Protein AF-A0A1U8MFJ3-F1 (afdb_monomer)

Radius of gyration: 38.29 Å; Cα contacts (8 Å, |Δi|>4): 747; chains: 1; bounding box: 107×109×87 Å

Structure (mmCIF, N/CA/C/O backbone):
data_AF-A0A1U8MFJ3-F1
#
_entry.id   AF-A0A1U8MFJ3-F1
#
loop_
_atom_site.group_PDB
_atom_site.id
_atom_site.type_symbol
_atom_site.label_atom_id
_atom_site.label_alt_id
_atom_site.label_comp_id
_atom_site.label_asym_id
_atom_site.label_entity_id
_atom_site.label_seq_id
_atom_site.pdbx_PDB_ins_code
_atom_site.Cartn_x
_atom_site.Cartn_y
_atom_site.Cartn_z
_atom_site.occupancy
_atom_site.B_iso_or_equiv
_atom_site.auth_seq_id
_atom_site.auth_comp_id
_atom_site.auth_asym_id
_atom_site.auth_atom_id
_atom_site.pdbx_PDB_model_num
ATOM 1 N N . MET A 1 1 ? 11.830 33.988 -7.030 1.00 30.58 1 MET A N 1
ATOM 2 C CA . MET A 1 1 ? 13.226 33.556 -7.290 1.00 30.58 1 MET A CA 1
ATOM 3 C C . MET A 1 1 ? 13.639 33.775 -8.743 1.00 30.58 1 MET A C 1
ATOM 5 O O . MET A 1 1 ? 14.681 34.376 -8.949 1.00 30.58 1 MET A O 1
ATOM 9 N N . LEU A 1 2 ? 12.826 33.392 -9.737 1.00 27.30 2 LEU A N 1
ATOM 10 C CA . LEU A 1 2 ? 13.195 33.486 -11.161 1.00 27.30 2 LEU A CA 1
ATOM 11 C C . LEU A 1 2 ? 13.391 34.914 -11.722 1.00 27.30 2 LEU A C 1
ATOM 13 O O . LEU A 1 2 ? 14.288 35.115 -12.530 1.00 27.30 2 LEU A O 1
ATOM 17 N N . GLN A 1 3 ? 12.635 35.929 -11.284 1.00 24.14 3 GLN A N 1
ATOM 18 C CA . GLN A 1 3 ? 12.740 37.271 -11.892 1.00 24.14 3 GLN A CA 1
ATOM 19 C C . GLN A 1 3 ? 13.968 38.101 -11.471 1.00 24.14 3 GLN A C 1
ATOM 21 O O . GLN A 1 3 ? 14.446 38.917 -12.254 1.00 24.14 3 GLN A O 1
ATOM 26 N N . LEU A 1 4 ? 14.518 37.882 -10.272 1.00 29.06 4 LEU A N 1
ATOM 27 C CA . LEU A 1 4 ? 15.731 38.579 -9.813 1.00 29.06 4 LEU A CA 1
ATOM 28 C C . LEU A 1 4 ? 17.011 37.911 -10.336 1.00 29.06 4 LEU A C 1
ATOM 30 O O . LEU A 1 4 ? 17.959 38.610 -10.681 1.00 29.06 4 LEU A O 1
ATOM 34 N N . GLN A 1 5 ? 17.005 36.583 -10.515 1.00 35.53 5 GLN A N 1
ATOM 35 C CA . GLN A 1 5 ? 18.119 35.876 -11.157 1.00 35.53 5 GLN A CA 1
ATOM 36 C C . GLN A 1 5 ? 18.292 36.264 -12.632 1.00 35.53 5 GLN A C 1
ATOM 38 O O . GLN A 1 5 ? 19.421 36.308 -13.107 1.00 35.53 5 GLN A O 1
ATOM 43 N N . PHE A 1 6 ? 17.220 36.628 -13.345 1.00 31.45 6 PHE A N 1
ATOM 44 C CA . PHE A 1 6 ? 17.322 37.073 -14.741 1.00 31.45 6 PHE A CA 1
ATOM 45 C C . PHE A 1 6 ? 17.961 38.463 -14.905 1.00 31.45 6 PHE A C 1
ATOM 47 O O . PHE A 1 6 ? 18.701 38.668 -15.866 1.00 31.45 6 PHE A O 1
ATOM 54 N N . LYS A 1 7 ? 17.734 39.410 -13.979 1.00 28.30 7 LYS A N 1
ATOM 55 C CA . LYS A 1 7 ? 18.350 40.754 -14.045 1.00 28.30 7 LYS A CA 1
ATOM 56 C C . LYS A 1 7 ? 19.852 40.730 -13.736 1.00 28.30 7 LYS A C 1
ATOM 58 O O . LYS A 1 7 ? 20.614 41.413 -14.414 1.00 28.30 7 LYS A O 1
ATOM 63 N N . GLU A 1 8 ? 20.272 39.903 -12.782 1.00 32.81 8 GLU A N 1
ATOM 64 C CA . GLU A 1 8 ? 21.685 39.729 -12.406 1.00 32.81 8 GLU A CA 1
ATOM 65 C C . GLU A 1 8 ? 22.465 38.907 -13.453 1.00 32.81 8 GLU A C 1
ATOM 67 O O . GLU A 1 8 ? 23.595 39.246 -13.805 1.00 32.81 8 GLU A O 1
ATOM 72 N N . LEU A 1 9 ? 21.841 37.887 -14.060 1.00 35.84 9 LEU A N 1
ATOM 73 C CA . LEU A 1 9 ? 22.446 37.114 -15.154 1.00 35.84 9 LEU A CA 1
ATOM 74 C C . LEU A 1 9 ? 22.634 37.963 -16.428 1.00 35.84 9 LEU A C 1
ATOM 76 O O . LEU A 1 9 ? 23.609 37.779 -17.156 1.00 35.84 9 LEU A O 1
ATOM 80 N N . HIS A 1 10 ? 21.758 38.946 -16.673 1.00 29.67 10 HIS A N 1
ATOM 81 C CA . HIS A 1 10 ? 21.871 39.868 -17.811 1.00 29.67 10 HIS A CA 1
ATOM 82 C C . HIS A 1 10 ? 23.117 40.776 -17.729 1.00 29.67 10 HIS A C 1
ATOM 84 O O . HIS A 1 10 ? 23.667 41.165 -18.761 1.00 29.67 10 HIS A O 1
ATOM 90 N N . LEU A 1 11 ? 23.604 41.074 -16.518 1.00 32.69 11 LEU A N 1
ATOM 91 C CA . LEU A 1 11 ? 24.848 41.822 -16.289 1.00 32.69 11 LEU A CA 1
ATOM 92 C C . LEU A 1 11 ? 26.098 40.953 -16.497 1.00 32.69 11 LEU A C 1
ATOM 94 O O . LEU A 1 11 ? 27.091 41.435 -17.041 1.00 32.69 11 LEU A O 1
ATOM 98 N N . VAL A 1 12 ? 26.033 39.664 -16.148 1.00 36.09 12 VAL A N 1
ATOM 99 C CA . VAL A 1 12 ? 27.137 38.707 -16.349 1.00 36.09 12 VAL A CA 1
ATOM 100 C C . VAL A 1 12 ? 27.315 38.352 -17.831 1.00 36.09 12 VAL A C 1
ATOM 102 O O . VAL A 1 12 ? 28.442 38.290 -18.318 1.00 36.09 12 VAL A O 1
ATOM 105 N N . VAL A 1 13 ? 26.218 38.200 -18.582 1.00 34.84 13 VAL A N 1
ATOM 106 C CA . VAL A 1 13 ? 26.261 37.871 -20.021 1.00 34.84 13 VAL A CA 1
ATOM 107 C C . VAL A 1 13 ? 26.799 39.036 -20.869 1.00 34.84 13 VAL A C 1
ATOM 109 O O . VAL A 1 13 ? 27.526 38.800 -21.833 1.00 34.84 13 VAL A O 1
ATOM 112 N N . LYS A 1 14 ? 26.545 40.300 -20.493 1.00 29.69 14 LYS A N 1
ATOM 113 C CA . LYS A 1 14 ? 27.100 41.473 -21.205 1.00 29.69 14 LYS A CA 1
ATOM 114 C C . LYS A 1 14 ? 28.625 41.616 -21.083 1.00 29.69 14 LYS A C 1
ATOM 116 O O . LYS A 1 14 ? 29.236 42.228 -21.952 1.00 29.69 14 LYS A O 1
ATOM 121 N N . GLY A 1 15 ? 29.250 41.041 -20.053 1.00 31.27 15 GLY A N 1
ATOM 122 C CA . GLY A 1 15 ? 30.702 41.117 -19.832 1.00 31.27 15 GLY A CA 1
ATOM 123 C C . GLY A 1 15 ? 31.546 40.107 -20.623 1.00 31.27 15 GLY A C 1
ATOM 124 O O . GLY A 1 15 ? 32.772 40.179 -20.577 1.00 31.27 15 GLY A O 1
ATOM 125 N N . LEU A 1 16 ? 30.915 39.167 -21.336 1.00 31.12 16 LEU A N 1
ATOM 126 C CA . LEU A 1 16 ? 31.571 38.037 -22.014 1.00 31.12 16 LEU A CA 1
ATOM 127 C C . LEU A 1 16 ? 31.746 38.222 -23.537 1.00 31.12 16 LEU A C 1
ATOM 129 O O . LEU A 1 16 ? 32.123 37.277 -24.231 1.00 31.12 16 LEU A O 1
ATOM 133 N N . TYR A 1 17 ? 31.533 39.430 -24.075 1.00 27.98 17 TYR A N 1
ATOM 134 C CA . TYR A 1 17 ? 31.815 39.726 -25.485 1.00 27.98 17 TYR A CA 1
ATOM 135 C C . TYR A 1 17 ? 33.330 39.861 -25.754 1.00 27.98 17 TYR A C 1
ATOM 137 O O . TYR A 1 17 ? 33.954 40.883 -25.488 1.00 27.98 17 TYR A O 1
ATOM 145 N N . LEU A 1 18 ? 33.892 38.762 -26.264 1.00 29.62 18 LEU A N 1
ATOM 146 C CA . LEU A 1 18 ? 35.026 38.605 -27.189 1.00 29.62 18 LEU A CA 1
ATOM 147 C C . LEU A 1 18 ? 35.851 39.852 -27.582 1.00 29.62 18 LEU A C 1
ATOM 149 O O . LEU A 1 18 ? 35.364 40.753 -28.260 1.00 29.62 18 LEU A O 1
ATOM 153 N N . LYS A 1 19 ? 37.176 39.751 -27.394 1.00 24.09 19 LYS A N 1
ATOM 154 C CA . LYS A 1 19 ? 38.160 40.211 -28.389 1.00 24.09 19 LYS A CA 1
ATOM 155 C C . LYS A 1 19 ? 39.179 39.090 -28.620 1.00 24.09 19 LYS A C 1
ATOM 157 O O . LYS A 1 19 ? 40.005 38.806 -27.758 1.00 24.09 19 LYS A O 1
ATOM 162 N N . VAL A 1 20 ? 39.051 38.402 -29.754 1.00 26.53 20 VAL A N 1
ATOM 163 C CA . VAL A 1 20 ? 40.026 37.417 -30.245 1.00 26.53 20 VAL A CA 1
ATOM 164 C C . VAL A 1 20 ? 41.092 38.184 -31.007 1.00 26.53 20 VAL A C 1
ATOM 166 O O . VAL A 1 20 ? 40.779 38.849 -31.990 1.00 26.53 20 VAL A O 1
ATOM 169 N N . GLU A 1 21 ? 42.343 38.076 -30.574 1.00 23.81 21 GLU A N 1
ATOM 170 C CA . GLU A 1 21 ? 43.490 38.565 -31.331 1.00 23.81 21 GLU A CA 1
ATOM 171 C C . GLU A 1 21 ? 44.426 37.380 -31.584 1.00 23.81 21 GLU A C 1
ATOM 173 O O . GLU A 1 21 ? 45.016 36.809 -30.667 1.00 23.81 21 GLU A O 1
ATOM 178 N N . VAL A 1 22 ? 44.477 36.940 -32.843 1.00 29.31 22 VAL A N 1
ATOM 179 C CA . VAL A 1 22 ? 45.306 35.819 -33.293 1.00 29.31 22 VAL A CA 1
ATOM 180 C C . VAL A 1 22 ? 46.722 36.334 -33.540 1.00 29.31 22 VAL A C 1
ATOM 182 O O . VAL A 1 22 ? 46.943 37.116 -34.462 1.00 29.31 22 VAL A O 1
ATOM 185 N N . ARG A 1 23 ? 47.709 35.847 -32.779 1.00 23.92 23 ARG A N 1
ATOM 186 C CA . ARG A 1 23 ? 49.127 35.918 -33.169 1.00 23.92 23 ARG A CA 1
ATOM 187 C C . ARG A 1 23 ? 49.720 34.515 -33.267 1.00 23.92 23 ARG A C 1
ATOM 189 O O . ARG A 1 23 ? 49.863 33.815 -32.270 1.00 23.92 23 ARG A O 1
ATOM 196 N N . ARG A 1 24 ? 50.089 34.129 -34.493 1.00 33.72 24 ARG A N 1
ATOM 197 C CA . ARG A 1 24 ? 51.022 33.029 -34.786 1.00 33.72 24 ARG A CA 1
ATOM 198 C C . ARG A 1 24 ? 52.398 33.381 -34.217 1.00 33.72 24 ARG A C 1
ATOM 200 O O . ARG A 1 24 ? 52.884 34.477 -34.488 1.00 33.72 24 ARG A O 1
ATOM 207 N N . GLN A 1 25 ? 53.060 32.445 -33.537 1.00 28.91 25 GLN A N 1
ATOM 208 C CA . GLN A 1 25 ? 54.509 32.514 -33.330 1.00 28.91 25 GLN A CA 1
ATOM 209 C C . GLN A 1 25 ? 55.198 31.171 -33.595 1.00 28.91 25 GLN A C 1
ATOM 211 O O . GLN A 1 25 ? 54.741 30.107 -33.184 1.00 28.91 25 GLN A O 1
ATOM 216 N N . ASN A 1 26 ? 56.293 31.292 -34.343 1.00 29.45 26 ASN A N 1
ATOM 217 C CA . ASN A 1 26 ? 57.230 30.268 -34.786 1.00 29.45 26 ASN A CA 1
ATOM 218 C C . ASN A 1 26 ? 58.084 29.720 -33.621 1.00 29.45 26 ASN A C 1
ATOM 220 O O . ASN A 1 26 ? 58.402 30.445 -32.684 1.00 29.45 26 ASN A O 1
ATOM 224 N N . LYS A 1 27 ? 58.532 28.461 -33.736 1.00 30.36 27 LYS A N 1
ATOM 225 C CA . LYS A 1 27 ? 59.713 27.896 -33.028 1.00 30.36 27 LYS A CA 1
ATOM 226 C C . LYS A 1 27 ? 60.997 28.663 -33.444 1.00 30.36 27 LYS A C 1
ATOM 228 O O . LYS A 1 27 ? 60.972 29.145 -34.581 1.00 30.36 27 LYS A O 1
ATOM 233 N N . PRO A 1 28 ? 62.125 28.724 -32.668 1.00 36.50 28 PRO A N 1
ATOM 234 C CA . PRO A 1 28 ? 62.857 27.533 -32.157 1.00 36.50 28 PRO A CA 1
ATOM 235 C C . PRO A 1 28 ? 63.850 27.656 -30.936 1.00 36.50 28 PRO A C 1
ATOM 237 O O . PRO A 1 28 ? 64.125 28.738 -30.442 1.00 36.50 28 PRO A O 1
ATOM 240 N N . LYS A 1 29 ? 64.447 26.486 -30.579 1.00 26.67 29 LYS A N 1
ATOM 241 C CA . LYS A 1 29 ? 65.818 26.138 -30.060 1.00 26.67 29 LYS A CA 1
ATOM 242 C C . LYS A 1 29 ? 66.293 26.338 -28.581 1.00 26.67 29 LYS A C 1
ATOM 244 O O . LYS A 1 29 ? 66.614 27.433 -28.157 1.00 26.67 29 LYS A O 1
ATOM 249 N N . VAL A 1 30 ? 66.440 25.183 -27.896 1.00 35.19 30 VAL A N 1
ATOM 250 C CA . VAL A 1 30 ? 67.542 24.579 -27.069 1.00 35.19 30 VAL A CA 1
ATOM 251 C C . VAL A 1 30 ? 68.614 25.446 -26.361 1.00 35.19 30 VAL A C 1
ATOM 253 O O . VAL A 1 30 ? 69.392 26.089 -27.056 1.00 35.19 30 VAL A O 1
ATOM 256 N N . GLN A 1 31 ? 68.792 25.253 -25.030 1.00 27.83 31 GLN A N 1
ATOM 257 C CA . GLN A 1 31 ? 70.083 25.004 -24.315 1.00 27.83 31 GLN A CA 1
ATOM 258 C C . GLN A 1 31 ? 69.909 24.714 -22.788 1.00 27.83 31 GLN A C 1
ATOM 260 O O . GLN A 1 31 ? 69.088 25.339 -22.127 1.00 27.83 31 GLN A O 1
ATOM 265 N N . GLN A 1 32 ? 70.691 23.765 -22.247 1.00 30.09 32 GLN A N 1
ATOM 266 C CA . GLN A 1 32 ? 71.041 23.499 -20.818 1.00 30.09 32 GLN A CA 1
ATOM 267 C C . GLN A 1 32 ? 72.566 23.774 -20.645 1.00 30.09 32 GLN A C 1
ATOM 269 O O . GLN A 1 32 ? 73.183 23.931 -21.706 1.00 30.09 32 GLN A O 1
ATOM 274 N N . PRO A 1 33 ? 73.257 23.746 -19.462 1.00 39.19 33 PRO A N 1
ATOM 275 C CA . PRO A 1 33 ? 72.946 23.422 -18.031 1.00 39.19 33 PRO A CA 1
ATOM 276 C C . PRO A 1 33 ? 73.564 24.519 -17.070 1.00 39.19 33 PRO A C 1
ATOM 278 O O . PRO A 1 33 ? 73.633 25.648 -17.555 1.00 39.19 33 PRO A O 1
ATOM 281 N N . PRO A 1 34 ? 74.090 24.335 -15.810 1.00 37.88 34 PRO A N 1
ATOM 282 C CA . PRO A 1 34 ? 74.104 23.241 -14.801 1.00 37.88 34 PRO A CA 1
ATOM 283 C C . PRO A 1 34 ? 73.802 23.659 -13.316 1.00 37.88 34 PRO A C 1
ATOM 285 O O . PRO A 1 34 ? 73.507 24.812 -13.017 1.00 37.88 34 PRO A O 1
ATOM 288 N N . SER A 1 35 ? 73.889 22.696 -12.378 1.00 35.62 35 SER A N 1
ATOM 289 C CA . SER A 1 35 ? 73.760 22.817 -10.898 1.00 35.62 35 SER A CA 1
ATOM 290 C C . SER A 1 35 ? 75.131 22.889 -10.183 1.00 35.62 35 SER A C 1
ATOM 292 O O . SER A 1 35 ? 76.112 22.407 -10.754 1.00 35.62 35 SER A O 1
ATOM 294 N N . PRO A 1 36 ? 75.230 23.469 -8.960 1.00 36.72 36 PRO A N 1
ATOM 295 C CA . PRO A 1 36 ? 75.699 22.678 -7.796 1.00 36.72 36 PRO A CA 1
ATOM 296 C C . PRO A 1 36 ? 75.091 23.062 -6.408 1.00 36.72 36 PRO A C 1
ATOM 298 O O . PRO A 1 36 ? 74.374 24.050 -6.271 1.00 36.72 36 PRO A O 1
ATOM 301 N N . ALA A 1 37 ? 75.389 22.243 -5.382 1.00 29.34 37 ALA A N 1
ATOM 302 C CA . ALA A 1 37 ? 74.911 22.229 -3.972 1.00 29.34 37 ALA A CA 1
ATOM 303 C C . ALA A 1 37 ? 75.920 22.903 -2.970 1.00 29.34 37 ALA A C 1
ATOM 305 O O . ALA A 1 37 ? 76.871 23.495 -3.475 1.00 29.34 37 ALA A O 1
ATOM 306 N N . PRO A 1 38 ? 75.935 22.713 -1.610 1.00 44.53 38 PRO A N 1
ATOM 307 C CA . PRO A 1 38 ? 74.903 22.609 -0.537 1.00 44.53 38 PRO A CA 1
ATOM 308 C C . PRO A 1 38 ? 75.202 23.393 0.817 1.00 44.53 38 PRO A C 1
ATOM 310 O O . PRO A 1 38 ? 76.335 23.783 1.066 1.00 44.53 38 PRO A O 1
ATOM 313 N N . GLN A 1 39 ? 74.203 23.456 1.744 1.00 29.55 39 GLN A N 1
ATOM 314 C CA . GLN A 1 39 ? 74.207 23.665 3.249 1.00 29.55 39 GLN A CA 1
ATOM 315 C C . GLN A 1 39 ? 74.634 25.037 3.881 1.00 29.55 39 GLN A C 1
ATOM 317 O O . GLN A 1 39 ? 75.236 25.817 3.151 1.00 29.55 39 GLN A O 1
ATOM 322 N N . PRO A 1 40 ? 74.410 25.385 5.201 1.00 37.44 40 PRO A N 1
ATOM 323 C CA . PRO A 1 40 ? 73.786 24.698 6.373 1.00 37.44 40 PRO A CA 1
ATOM 324 C C . PRO A 1 40 ? 72.795 25.539 7.269 1.00 37.44 40 PRO A C 1
ATOM 326 O O . PRO A 1 40 ? 72.537 26.714 7.033 1.00 37.44 40 PRO A O 1
ATOM 329 N N . VAL A 1 41 ? 72.254 24.910 8.335 1.00 37.31 41 VAL A N 1
ATOM 330 C CA . VAL A 1 41 ? 71.331 25.415 9.405 1.00 37.31 41 VAL A CA 1
ATOM 331 C C . VAL A 1 41 ? 72.091 26.145 10.546 1.00 37.31 41 VAL A C 1
ATOM 333 O O . VAL A 1 41 ? 73.255 25.806 10.765 1.00 37.31 41 VAL A O 1
ATOM 336 N N . PRO A 1 42 ? 71.476 27.061 11.346 1.00 37.66 42 PRO A N 1
ATOM 337 C CA . PRO A 1 42 ? 71.319 26.752 12.791 1.00 37.66 42 PRO A CA 1
ATOM 338 C C . PRO A 1 42 ? 70.110 27.378 13.563 1.00 37.66 42 PRO A C 1
ATOM 340 O O . PRO A 1 42 ? 69.725 28.518 13.347 1.00 37.66 42 PRO A O 1
ATOM 343 N N . LYS A 1 43 ? 69.627 26.588 14.545 1.00 29.56 43 LYS A N 1
ATOM 344 C CA . LYS A 1 43 ? 69.197 26.843 15.955 1.00 29.56 43 LYS A CA 1
ATOM 345 C C . LYS A 1 43 ? 68.116 27.883 16.371 1.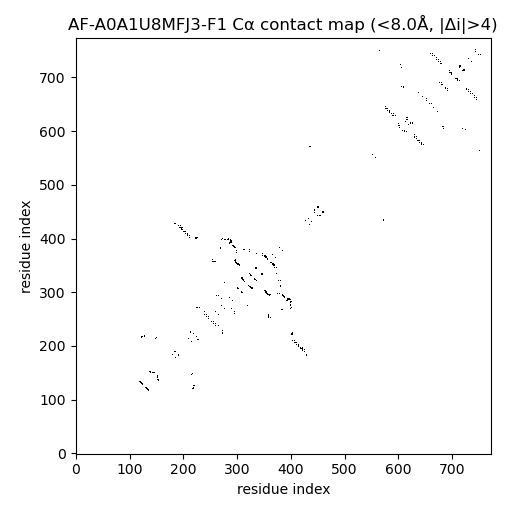00 29.56 43 LYS A C 1
ATOM 347 O O . LYS A 1 43 ? 68.168 29.063 16.063 1.00 29.56 43 LYS A O 1
ATOM 352 N N . VAL A 1 44 ? 67.222 27.381 17.240 1.00 33.97 44 VAL A N 1
ATOM 353 C CA . VAL A 1 44 ? 66.175 28.016 18.091 1.00 33.97 44 VAL A CA 1
ATOM 354 C C . VAL A 1 44 ? 66.792 28.474 19.444 1.00 33.97 44 VAL A C 1
ATOM 356 O O . VAL A 1 44 ? 67.829 27.905 19.803 1.00 33.97 44 VAL A O 1
ATOM 359 N N . PRO A 1 45 ? 66.217 29.433 20.223 1.00 40.31 45 PRO A N 1
ATOM 360 C CA . PRO A 1 45 ? 65.309 29.048 21.331 1.00 40.31 45 PRO A CA 1
ATOM 361 C C . PRO A 1 45 ? 64.178 30.045 21.745 1.00 40.31 45 PRO A C 1
ATOM 363 O O . PRO A 1 45 ? 64.357 31.254 21.759 1.00 40.31 45 PRO A O 1
ATOM 366 N N . GLN A 1 46 ? 63.055 29.439 22.171 1.00 29.03 46 GLN A N 1
ATOM 367 C CA . GLN A 1 46 ? 62.139 29.707 23.312 1.00 29.03 46 GLN A CA 1
ATOM 368 C C . GLN A 1 46 ? 61.410 31.056 23.552 1.00 29.03 46 GLN A C 1
ATOM 370 O O . GLN A 1 46 ? 62.018 32.106 23.715 1.00 29.03 46 GLN A O 1
ATOM 375 N N . GLY A 1 47 ? 60.084 30.947 23.786 1.00 27.66 47 GLY A N 1
ATOM 376 C CA . GLY A 1 47 ? 59.247 31.952 24.465 1.00 27.66 47 GLY A CA 1
ATOM 377 C C . GLY A 1 47 ? 57.732 31.635 24.511 1.00 27.66 47 GLY A C 1
ATOM 378 O O . GLY A 1 47 ? 57.021 31.982 23.582 1.00 27.66 47 GLY A O 1
ATOM 379 N N . VAL A 1 48 ? 57.304 30.950 25.583 1.00 28.64 48 VAL A N 1
ATOM 380 C CA . VAL A 1 48 ? 56.017 30.904 26.343 1.00 28.64 48 VAL A CA 1
ATOM 381 C C . VAL A 1 48 ? 54.641 31.224 25.682 1.00 28.64 48 VAL A C 1
ATOM 383 O O . VAL A 1 48 ? 54.426 32.254 25.058 1.00 28.64 48 VAL A O 1
ATOM 386 N N . GLU A 1 49 ? 53.692 30.316 25.958 1.00 34.16 49 GLU A N 1
ATOM 387 C CA . GLU A 1 49 ? 52.256 30.168 25.606 1.00 34.16 49 GLU A CA 1
ATOM 388 C C . GLU A 1 49 ? 51.281 31.316 26.015 1.00 34.16 49 GLU A C 1
ATOM 390 O O . GLU A 1 49 ? 51.604 32.080 26.926 1.00 34.16 49 GLU A O 1
ATOM 395 N N . PRO A 1 50 ? 50.067 31.445 25.399 1.00 29.11 50 PRO A N 1
ATOM 396 C CA . PRO A 1 50 ? 48.913 30.625 25.819 1.00 29.11 50 PRO A CA 1
ATOM 397 C C . PRO A 1 50 ? 47.939 30.136 24.719 1.00 29.11 50 PRO A C 1
ATOM 399 O O . PRO A 1 50 ? 47.766 30.712 23.645 1.00 29.11 50 PRO A O 1
ATOM 402 N N . ILE A 1 51 ? 47.250 29.053 25.078 1.00 35.38 51 ILE A N 1
ATOM 403 C CA . ILE A 1 51 ? 46.282 28.241 24.332 1.00 35.38 51 ILE A CA 1
ATOM 404 C C . ILE A 1 51 ? 45.077 29.052 23.804 1.00 35.38 51 ILE A C 1
ATOM 406 O O . ILE A 1 51 ? 44.323 29.649 24.574 1.00 35.38 51 ILE A O 1
ATOM 410 N N . ARG A 1 52 ? 44.812 28.966 22.489 1.00 30.09 52 ARG A N 1
ATOM 411 C CA . ARG A 1 52 ? 43.486 29.195 21.881 1.00 30.09 52 ARG A CA 1
ATOM 412 C C . ARG A 1 52 ? 43.190 28.168 20.785 1.00 30.09 52 ARG A C 1
ATOM 414 O O . ARG A 1 52 ? 44.031 27.837 19.957 1.00 30.09 52 ARG A O 1
ATOM 421 N N . THR A 1 53 ? 41.954 27.692 20.813 1.00 41.41 53 THR A N 1
ATOM 422 C CA . THR A 1 53 ? 41.315 26.720 19.924 1.00 41.41 53 THR A CA 1
ATOM 423 C C . THR A 1 53 ? 41.372 27.139 18.446 1.00 41.41 53 THR A C 1
ATOM 425 O O . THR A 1 53 ? 40.932 28.226 18.077 1.00 41.41 53 THR A O 1
ATOM 428 N N . GLY A 1 54 ? 41.890 26.262 17.576 1.00 31.33 54 GLY A N 1
ATOM 429 C CA . GLY A 1 54 ? 42.037 26.518 16.140 1.00 31.33 54 GLY A CA 1
ATOM 430 C C . GLY A 1 54 ? 41.843 25.262 15.284 1.00 31.33 54 GLY A C 1
ATOM 431 O O . GLY A 1 54 ? 42.367 24.196 15.595 1.00 31.33 54 GLY A O 1
ATOM 432 N N . LYS A 1 55 ? 41.064 25.415 14.206 1.00 33.44 55 LYS A N 1
ATOM 433 C CA . LYS A 1 55 ? 40.786 24.433 13.139 1.00 33.44 55 LYS A CA 1
ATOM 434 C C . LYS A 1 55 ? 42.082 23.841 12.544 1.00 33.44 55 LYS A C 1
ATOM 436 O O . LYS A 1 55 ? 43.072 24.568 12.459 1.00 33.44 55 LYS A O 1
ATOM 441 N N . PRO A 1 56 ? 42.091 22.585 12.054 1.00 36.12 56 PRO A N 1
ATOM 442 C CA . PRO A 1 56 ? 43.271 22.031 11.394 1.00 36.12 56 PRO A CA 1
ATOM 443 C C . PRO A 1 56 ? 43.556 22.772 10.076 1.00 36.12 56 PRO A C 1
ATOM 445 O O . PRO A 1 56 ? 42.638 23.047 9.301 1.00 36.12 56 PRO A O 1
ATOM 448 N N . SER A 1 57 ? 44.826 23.114 9.827 1.00 41.53 57 SER A N 1
ATOM 449 C CA . SER A 1 57 ? 45.251 23.745 8.573 1.00 41.53 57 SER A CA 1
ATOM 450 C C . SER A 1 57 ? 45.222 22.742 7.413 1.00 41.53 57 SER A C 1
ATOM 452 O O . SER A 1 57 ? 45.481 21.549 7.587 1.00 41.53 57 SER A O 1
ATOM 454 N N . ILE A 1 58 ? 44.922 23.248 6.214 1.00 41.88 58 ILE A N 1
ATOM 455 C CA . ILE A 1 58 ? 44.854 22.496 4.948 1.00 41.88 58 ILE A CA 1
ATOM 456 C C . ILE A 1 58 ? 46.142 21.700 4.675 1.00 41.88 58 ILE A C 1
ATOM 458 O O . ILE A 1 58 ? 46.084 20.616 4.100 1.00 41.88 58 ILE A O 1
ATOM 462 N N . ASP A 1 59 ? 47.290 22.172 5.163 1.00 37.53 59 ASP A N 1
ATOM 463 C CA . ASP A 1 59 ? 48.575 21.491 4.989 1.00 37.53 59 ASP A CA 1
ATOM 464 C C . ASP A 1 59 ? 48.678 20.186 5.784 1.00 37.53 59 ASP A C 1
ATOM 466 O O . ASP A 1 59 ? 49.327 19.242 5.335 1.00 37.53 59 ASP A O 1
ATOM 470 N N . LYS A 1 60 ? 47.981 20.078 6.924 1.00 42.09 60 LYS A N 1
ATOM 471 C CA . LYS A 1 60 ? 47.930 18.843 7.721 1.00 42.09 60 LYS A CA 1
ATOM 472 C C . LYS A 1 60 ? 47.080 17.768 7.038 1.00 42.09 60 LYS A C 1
ATOM 474 O O . LYS A 1 60 ? 47.454 16.603 7.054 1.00 42.09 60 LYS A O 1
ATOM 479 N N . ILE A 1 61 ? 45.992 18.179 6.380 1.00 42.12 61 ILE A N 1
ATOM 480 C CA . ILE A 1 61 ? 45.099 17.305 5.598 1.00 42.12 61 ILE A CA 1
ATOM 481 C C . ILE A 1 61 ? 45.795 16.838 4.314 1.00 42.12 61 ILE A C 1
ATOM 483 O O . ILE A 1 61 ? 45.708 15.671 3.944 1.00 42.12 61 ILE A O 1
ATOM 487 N N . ARG A 1 62 ? 46.546 17.732 3.660 1.00 37.34 62 ARG A N 1
ATOM 488 C CA . ARG A 1 62 ? 47.327 17.406 2.461 1.00 37.34 62 ARG A CA 1
ATOM 489 C C . ARG A 1 62 ? 48.432 16.393 2.758 1.00 37.34 62 ARG A C 1
ATOM 491 O O . ARG A 1 62 ? 48.652 15.501 1.951 1.00 37.34 62 ARG A O 1
ATOM 498 N N . LYS A 1 63 ? 49.098 16.511 3.910 1.00 40.38 63 LYS A N 1
ATOM 499 C CA . LYS A 1 63 ? 50.148 15.575 4.333 1.00 40.38 63 LYS A CA 1
ATOM 500 C C . LYS A 1 63 ? 49.581 14.193 4.688 1.00 40.38 63 LYS A C 1
ATOM 502 O O . LYS A 1 63 ? 50.140 13.199 4.246 1.00 40.38 63 LYS A O 1
ATOM 507 N N . TYR A 1 64 ? 48.423 14.157 5.357 1.00 40.69 64 TYR A N 1
ATOM 508 C CA . TYR A 1 64 ? 47.698 12.920 5.679 1.00 40.69 64 TYR A CA 1
ATOM 509 C C . TYR A 1 64 ? 47.246 12.168 4.419 1.00 40.69 64 TYR A C 1
ATOM 511 O O . TYR A 1 64 ? 47.521 10.984 4.278 1.00 40.69 64 TYR A O 1
ATOM 519 N N . MET A 1 65 ? 46.654 12.870 3.442 1.00 36.66 65 MET A N 1
ATOM 520 C CA . MET A 1 65 ? 46.249 12.238 2.179 1.00 36.66 65 MET A CA 1
ATOM 521 C C . MET A 1 65 ? 47.437 11.731 1.350 1.00 36.66 65 MET A C 1
ATOM 523 O O . MET A 1 65 ? 47.276 10.790 0.587 1.00 36.66 65 MET A O 1
ATOM 527 N N . VAL A 1 66 ? 48.624 12.335 1.478 1.00 40.84 66 VAL A N 1
ATOM 528 C CA . VAL A 1 66 ? 49.834 11.896 0.759 1.00 40.84 66 VAL A CA 1
ATOM 529 C C . VAL A 1 66 ? 50.460 10.655 1.401 1.00 40.84 66 VAL A C 1
ATOM 531 O O . VAL A 1 66 ? 50.930 9.780 0.677 1.00 40.84 66 VAL A O 1
ATOM 534 N N . GLU A 1 67 ? 50.455 10.554 2.731 1.00 42.53 67 GLU A N 1
ATOM 535 C CA . GLU A 1 67 ? 50.936 9.363 3.449 1.00 42.53 67 GLU A CA 1
ATOM 536 C C . GLU A 1 67 ? 50.000 8.163 3.244 1.00 42.53 67 GLU A C 1
ATOM 538 O O . GLU A 1 67 ? 50.477 7.054 3.014 1.00 42.53 67 GLU A O 1
ATOM 543 N N . GLU A 1 68 ? 48.689 8.400 3.198 1.00 40.31 68 GLU A N 1
ATOM 544 C CA . GLU A 1 68 ? 47.667 7.361 3.006 1.00 40.31 68 GLU A CA 1
ATOM 545 C C . GLU A 1 68 ? 47.559 6.893 1.541 1.00 40.31 68 GLU A C 1
ATOM 547 O O . GLU A 1 68 ? 47.277 5.730 1.259 1.00 40.31 68 GLU A O 1
ATOM 552 N N . PHE A 1 69 ? 47.881 7.761 0.574 1.00 34.59 69 PHE A N 1
ATOM 553 C CA . PHE A 1 69 ? 47.974 7.365 -0.837 1.00 34.59 69 PHE A CA 1
ATOM 554 C C . PHE A 1 69 ? 49.273 6.598 -1.143 1.00 34.59 69 PHE A C 1
ATOM 556 O O . PHE A 1 69 ? 49.264 5.691 -1.972 1.00 34.59 69 PHE A O 1
ATOM 563 N N . ARG A 1 70 ? 50.377 6.901 -0.437 1.00 37.59 70 ARG A N 1
ATOM 564 C CA . ARG A 1 70 ? 51.640 6.142 -0.529 1.00 37.59 70 ARG A CA 1
ATOM 565 C C . ARG A 1 70 ? 51.541 4.735 0.051 1.00 37.59 70 ARG A C 1
ATOM 567 O O . ARG A 1 70 ? 52.191 3.847 -0.474 1.00 37.59 70 ARG A O 1
ATOM 574 N N . SER A 1 71 ? 50.735 4.518 1.090 1.00 40.81 71 SER A N 1
ATOM 575 C CA . SER A 1 71 ? 50.569 3.189 1.698 1.00 40.81 71 SER A CA 1
ATOM 576 C C . SER A 1 71 ? 49.684 2.236 0.889 1.00 40.81 71 SER A C 1
ATOM 578 O O . SER A 1 71 ? 49.515 1.088 1.285 1.00 40.81 71 SER A O 1
ATOM 580 N N . THR A 1 72 ? 49.078 2.709 -0.205 1.00 39.88 72 THR A N 1
ATOM 581 C CA . THR A 1 72 ? 48.101 1.942 -0.998 1.00 39.88 72 THR A CA 1
ATOM 582 C C . THR A 1 72 ? 48.671 1.461 -2.341 1.00 39.88 72 THR A C 1
ATOM 584 O O . THR A 1 72 ? 48.039 0.661 -3.026 1.00 39.88 72 THR A O 1
ATOM 587 N N . VAL A 1 73 ? 49.860 1.928 -2.734 1.00 41.19 73 VAL A N 1
ATOM 588 C CA . VAL A 1 73 ? 50.495 1.611 -4.022 1.00 41.19 73 VAL A CA 1
ATOM 589 C C . VAL A 1 73 ? 51.917 1.140 -3.742 1.00 41.19 73 VAL A C 1
ATOM 591 O O . VAL A 1 73 ? 52.828 1.955 -3.639 1.00 41.19 73 VAL A O 1
ATOM 594 N N . ASP A 1 74 ? 52.081 -0.169 -3.566 1.00 44.28 74 ASP A N 1
ATOM 595 C CA . ASP A 1 74 ? 53.360 -0.783 -3.183 1.00 44.28 74 ASP A CA 1
ATOM 596 C C . ASP A 1 74 ? 54.194 -1.279 -4.375 1.00 44.28 74 ASP A C 1
ATOM 598 O O . ASP A 1 74 ? 55.224 -1.905 -4.176 1.00 44.28 74 ASP A O 1
ATOM 602 N N . ASP A 1 75 ? 53.821 -0.958 -5.616 1.00 43.75 75 ASP A N 1
ATOM 603 C CA . ASP A 1 75 ? 54.621 -1.310 -6.789 1.00 43.75 75 ASP A CA 1
ATOM 604 C C . ASP A 1 75 ? 54.643 -0.150 -7.801 1.00 43.75 75 ASP A C 1
ATOM 606 O O . ASP A 1 75 ? 53.611 0.259 -8.331 1.00 43.75 75 ASP A O 1
ATOM 610 N N . ASP A 1 76 ? 55.854 0.339 -8.077 1.00 43.09 76 ASP A N 1
ATOM 611 C CA . ASP A 1 76 ? 56.257 1.271 -9.145 1.00 43.09 76 ASP A CA 1
ATOM 612 C C . ASP A 1 76 ? 56.182 2.806 -8.875 1.00 43.09 76 ASP A C 1
ATOM 614 O O . ASP A 1 76 ? 55.196 3.487 -9.189 1.00 43.09 76 ASP A O 1
ATOM 618 N N . PRO A 1 77 ? 57.276 3.403 -8.349 1.00 43.28 77 PRO A N 1
ATOM 619 C CA . PRO A 1 77 ? 57.411 4.846 -8.124 1.00 43.28 77 PRO A CA 1
ATOM 620 C C . PRO A 1 77 ? 57.384 5.714 -9.397 1.00 43.28 77 PRO A C 1
ATOM 622 O O . PRO A 1 77 ? 57.048 6.898 -9.303 1.00 43.28 77 PRO A O 1
ATOM 625 N N . GLU A 1 78 ? 57.714 5.173 -10.578 1.00 43.53 78 GLU A N 1
ATOM 626 C CA . GLU A 1 78 ? 57.753 5.956 -11.828 1.00 43.53 78 GLU A CA 1
ATOM 627 C C . GLU A 1 78 ? 56.343 6.247 -12.371 1.00 43.53 78 GLU A C 1
ATOM 629 O O . GLU A 1 78 ? 56.089 7.310 -12.951 1.00 43.53 78 GLU A O 1
ATOM 634 N N . TRP A 1 79 ? 55.383 5.355 -12.112 1.00 40.31 79 TRP A N 1
ATOM 635 C CA . TRP A 1 79 ? 53.993 5.505 -12.552 1.00 40.31 79 TRP A CA 1
ATOM 636 C C . TRP A 1 79 ? 53.234 6.619 -11.813 1.00 40.31 79 TRP A C 1
ATOM 638 O O . TRP A 1 79 ? 52.390 7.305 -12.404 1.00 40.31 79 TRP A O 1
ATOM 648 N N . ALA A 1 80 ? 53.557 6.845 -10.536 1.00 40.03 80 ALA A N 1
ATOM 649 C CA . ALA A 1 80 ? 52.960 7.907 -9.726 1.00 40.03 80 ALA A CA 1
ATOM 650 C C . ALA A 1 80 ? 53.461 9.306 -10.136 1.00 40.03 80 ALA A C 1
ATOM 652 O O . ALA A 1 80 ? 52.665 10.249 -10.213 1.00 40.03 80 ALA A O 1
ATOM 653 N N . GLU A 1 81 ? 54.752 9.449 -10.466 1.00 40.78 81 GLU A N 1
ATOM 654 C CA . GLU A 1 81 ? 55.299 10.716 -10.973 1.00 40.78 81 GLU A CA 1
ATOM 655 C C . GLU A 1 81 ? 54.795 11.050 -12.384 1.00 40.78 81 GLU A C 1
ATOM 657 O O . GLU A 1 81 ? 54.494 12.214 -12.665 1.00 40.78 81 GLU A O 1
ATOM 662 N N . PHE A 1 82 ? 54.597 10.049 -13.250 1.00 41.34 82 PHE A N 1
ATOM 663 C CA . PHE A 1 82 ? 54.046 10.254 -14.593 1.00 41.34 82 PHE A CA 1
ATOM 664 C C . PHE A 1 82 ? 52.620 10.840 -14.573 1.00 41.34 82 PHE A C 1
ATOM 666 O O . PHE A 1 82 ? 52.299 11.726 -15.374 1.00 41.34 82 PHE A O 1
ATOM 673 N N . TRP A 1 83 ? 51.768 10.401 -13.638 1.00 36.31 83 TRP A N 1
ATOM 674 C CA . TRP A 1 83 ? 50.405 10.928 -13.478 1.00 36.31 83 TRP A CA 1
ATOM 675 C C . TRP A 1 83 ? 50.365 12.298 -12.785 1.00 36.31 83 TRP A C 1
ATOM 677 O O . TRP A 1 83 ? 49.596 13.175 -13.194 1.00 36.31 83 TRP A O 1
ATOM 687 N N . LEU A 1 84 ? 51.221 12.527 -11.783 1.00 40.12 84 LEU A N 1
ATOM 688 C CA . LEU A 1 84 ? 51.342 13.831 -11.119 1.00 40.12 84 LEU A CA 1
ATOM 689 C C . LEU A 1 84 ? 51.924 14.908 -12.051 1.00 40.12 84 LEU A C 1
ATOM 691 O O . LEU A 1 84 ? 51.504 16.064 -11.976 1.00 40.12 84 LEU A O 1
ATOM 695 N N . GLY A 1 85 ? 52.828 14.534 -12.963 1.00 33.88 85 GLY A N 1
ATOM 696 C CA . GLY A 1 85 ? 53.422 15.433 -13.956 1.00 33.88 85 GLY A CA 1
ATOM 697 C C . GLY A 1 85 ? 52.509 15.777 -15.141 1.00 33.88 85 GLY A C 1
ATOM 698 O O . GLY A 1 85 ? 52.608 16.879 -15.678 1.00 33.88 85 GLY A O 1
ATOM 699 N N . ASN A 1 86 ? 51.591 14.877 -15.526 1.00 37.66 86 ASN A N 1
ATOM 700 C CA . ASN A 1 86 ? 50.740 15.034 -16.719 1.00 37.66 86 ASN A CA 1
ATOM 701 C C . ASN A 1 86 ? 49.260 15.341 -16.431 1.00 37.66 86 ASN A C 1
ATOM 703 O O . ASN A 1 86 ? 48.448 15.411 -17.359 1.00 37.66 86 ASN A O 1
ATOM 707 N N . THR A 1 87 ? 48.886 15.592 -15.175 1.00 33.06 87 THR A N 1
ATOM 708 C CA . THR A 1 87 ? 47.557 16.136 -14.875 1.00 33.06 87 THR A CA 1
ATOM 709 C C . THR A 1 87 ? 47.514 17.605 -15.296 1.00 33.06 87 THR A C 1
ATOM 711 O O . THR A 1 87 ? 48.271 18.434 -14.797 1.00 33.06 87 THR A O 1
ATOM 714 N N . ILE A 1 88 ? 46.616 17.914 -16.236 1.00 34.31 88 ILE A N 1
ATOM 715 C CA . ILE A 1 88 ? 46.277 19.256 -16.726 1.00 34.31 88 ILE A CA 1
ATOM 716 C C . ILE A 1 88 ? 46.337 20.270 -15.574 1.00 34.31 88 ILE A C 1
ATOM 718 O O . ILE A 1 88 ? 45.486 20.268 -14.683 1.00 34.31 88 ILE A O 1
ATOM 722 N N . GLN A 1 89 ? 47.332 21.160 -15.600 1.00 26.61 89 GLN A N 1
ATOM 723 C CA . GLN A 1 89 ? 47.365 22.324 -14.723 1.00 26.61 89 GLN A CA 1
ATOM 724 C C . GLN A 1 89 ? 46.207 23.247 -15.114 1.00 26.61 89 GLN A C 1
ATOM 726 O O . GLN A 1 89 ? 46.329 24.082 -16.011 1.00 26.61 89 GLN A O 1
ATOM 731 N N . PHE A 1 90 ? 45.065 23.113 -14.441 1.00 33.00 90 PHE A N 1
ATOM 732 C CA . PHE A 1 90 ? 44.029 24.138 -14.468 1.00 33.00 90 PHE A CA 1
ATOM 733 C C . PHE A 1 90 ? 44.548 25.363 -13.711 1.00 33.00 90 PHE A C 1
ATOM 735 O O . PHE A 1 90 ? 44.296 25.536 -12.519 1.00 33.00 90 PHE A O 1
ATOM 742 N N . LYS A 1 91 ? 45.278 26.241 -14.405 1.00 31.06 91 LYS A N 1
ATOM 743 C CA . LYS A 1 91 ? 45.434 27.618 -13.940 1.00 31.06 91 LYS A CA 1
ATOM 744 C C . LYS A 1 91 ? 44.088 28.310 -14.110 1.00 31.06 91 LYS A C 1
ATOM 746 O O . LYS A 1 91 ? 43.716 28.711 -15.212 1.00 31.06 91 LYS A O 1
ATOM 751 N N . TRP A 1 92 ? 43.352 28.435 -13.009 1.00 34.69 92 TRP A N 1
ATOM 752 C CA . TRP A 1 92 ? 42.284 29.421 -12.906 1.00 34.69 92 TRP A CA 1
ATOM 753 C C . TRP A 1 92 ? 42.874 30.776 -13.301 1.00 34.69 92 TRP A C 1
ATOM 755 O O . TRP A 1 92 ? 43.931 31.154 -12.801 1.00 34.69 92 TRP A O 1
ATOM 765 N N . SER A 1 93 ? 42.237 31.502 -14.223 1.00 45.34 93 SER A N 1
ATOM 766 C CA . SER A 1 93 ? 42.628 32.898 -14.412 1.00 45.34 93 SER A CA 1
ATOM 767 C C . SER A 1 93 ? 42.316 33.651 -13.119 1.00 45.34 93 SER A C 1
ATOM 769 O O . SER A 1 93 ? 41.309 33.359 -12.467 1.00 45.34 93 SER A O 1
ATOM 771 N N . ASP A 1 94 ? 43.131 34.642 -12.759 1.00 44.19 94 ASP A N 1
ATOM 772 C CA . ASP A 1 94 ? 42.919 35.433 -11.536 1.00 44.19 94 ASP A CA 1
ATOM 773 C C . ASP A 1 94 ? 41.510 36.057 -11.488 1.00 44.19 94 ASP A C 1
ATOM 775 O O . ASP A 1 94 ? 40.925 36.243 -10.422 1.00 44.19 94 ASP A O 1
ATOM 779 N N . LYS A 1 95 ? 40.903 36.295 -12.661 1.00 45.84 95 LYS A N 1
ATOM 780 C CA . LYS A 1 95 ? 39.510 36.748 -12.807 1.00 45.84 95 LYS A CA 1
ATOM 781 C C . LYS A 1 95 ? 38.478 35.681 -12.431 1.00 45.84 95 LYS A C 1
ATOM 783 O O . LYS A 1 95 ? 37.435 36.008 -11.864 1.00 45.84 95 LYS A O 1
ATOM 788 N N . CYS A 1 96 ? 38.746 34.419 -12.752 1.00 42.03 96 CYS A N 1
ATOM 789 C CA . CYS A 1 96 ? 37.871 33.296 -12.429 1.00 42.03 96 CYS A CA 1
ATOM 790 C C . CYS A 1 96 ? 37.939 32.981 -10.923 1.00 42.03 96 CYS A C 1
ATOM 792 O O . CYS A 1 96 ? 36.904 32.795 -10.285 1.00 42.03 96 CYS A O 1
ATOM 794 N N . GLN A 1 97 ? 39.138 33.071 -10.336 1.00 47.19 97 GLN A N 1
ATOM 795 C CA . GLN A 1 97 ? 39.343 32.960 -8.890 1.00 47.19 97 GLN A CA 1
ATOM 796 C C . GLN A 1 97 ? 38.660 34.112 -8.129 1.00 47.19 97 GLN A C 1
ATOM 798 O O . GLN A 1 97 ? 37.890 33.862 -7.206 1.00 47.19 97 GLN A O 1
ATOM 803 N N . GLN A 1 98 ? 38.809 35.364 -8.585 1.00 50.50 98 GLN A N 1
ATOM 804 C CA . GLN A 1 98 ? 38.086 36.508 -8.008 1.00 50.50 98 GLN A CA 1
ATOM 805 C C . GLN A 1 98 ? 36.562 36.380 -8.110 1.00 50.50 98 GLN A C 1
ATOM 807 O O . GLN A 1 98 ? 35.848 36.812 -7.206 1.00 50.50 98 GLN A O 1
ATOM 812 N N . SER A 1 99 ? 36.044 35.814 -9.203 1.00 48.62 99 SER A N 1
ATOM 813 C CA . SER A 1 99 ? 34.601 35.601 -9.373 1.00 48.62 99 SER A CA 1
ATOM 814 C C . SER A 1 99 ? 34.084 34.533 -8.410 1.00 48.62 99 SER A C 1
ATOM 816 O O . SER A 1 99 ? 33.029 34.711 -7.803 1.00 48.62 99 SER A O 1
ATOM 818 N N . PHE A 1 100 ? 34.862 33.468 -8.207 1.00 43.91 100 PHE A N 1
ATOM 819 C CA . PHE A 1 100 ? 34.567 32.425 -7.230 1.00 43.91 100 PHE A CA 1
ATOM 820 C C . PHE A 1 100 ? 34.631 32.953 -5.788 1.00 43.91 100 PHE A C 1
ATOM 822 O O . PHE A 1 100 ? 33.728 32.688 -4.996 1.00 43.91 100 PHE A O 1
ATOM 829 N N . ASP A 1 101 ? 35.621 33.784 -5.458 1.00 50.00 101 ASP A N 1
ATOM 830 C CA . ASP A 1 101 ? 35.751 34.397 -4.132 1.00 50.00 101 ASP A CA 1
ATOM 831 C C . ASP A 1 101 ? 34.647 35.434 -3.857 1.00 50.00 101 ASP A C 1
ATOM 833 O O . ASP A 1 101 ? 34.139 35.517 -2.737 1.00 50.00 101 ASP A O 1
ATOM 837 N N . ARG A 1 102 ? 34.186 36.166 -4.883 1.00 49.31 102 ARG A N 1
ATOM 838 C CA . ARG A 1 102 ? 32.995 37.033 -4.791 1.00 49.31 102 ARG A CA 1
ATOM 839 C C . ARG A 1 102 ? 31.710 36.231 -4.607 1.00 49.31 102 ARG A C 1
ATOM 841 O O . ARG A 1 102 ? 30.884 36.618 -3.785 1.00 49.31 102 ARG A O 1
ATOM 848 N N . LEU A 1 103 ? 31.548 35.110 -5.312 1.00 44.62 103 LEU A N 1
ATOM 849 C CA . LEU A 1 103 ? 30.409 34.203 -5.138 1.00 44.62 103 LEU A CA 1
ATOM 850 C C . LEU A 1 103 ? 30.404 33.597 -3.727 1.00 44.62 103 LEU A C 1
ATOM 852 O O . LEU A 1 103 ? 29.372 33.577 -3.063 1.00 44.62 103 LEU A O 1
ATOM 856 N N . LYS A 1 104 ? 31.573 33.185 -3.229 1.00 44.06 104 LYS A N 1
ATOM 857 C CA . LYS A 1 104 ? 31.769 32.697 -1.860 1.00 44.06 104 LYS A CA 1
ATOM 858 C C . LYS A 1 104 ? 31.431 33.774 -0.828 1.00 44.06 104 LYS A C 1
ATOM 860 O O . LYS A 1 104 ? 30.749 33.468 0.147 1.00 44.06 104 LYS A O 1
ATOM 865 N N . ALA A 1 105 ? 31.838 35.025 -1.057 1.00 46.66 105 ALA A N 1
ATOM 866 C CA . ALA A 1 105 ? 31.495 36.168 -0.210 1.00 46.66 105 ALA A CA 1
ATOM 867 C C . ALA A 1 105 ? 29.994 36.520 -0.251 1.00 46.66 105 ALA A C 1
ATOM 869 O O . ALA A 1 105 ? 29.436 36.891 0.777 1.00 46.66 105 ALA A O 1
ATOM 870 N N . LEU A 1 106 ? 29.327 36.363 -1.400 1.00 46.59 106 LEU A N 1
ATOM 871 C CA . LEU A 1 106 ? 27.877 36.554 -1.556 1.00 46.59 106 LEU A CA 1
ATOM 872 C C . LEU A 1 106 ? 27.069 35.446 -0.866 1.00 46.59 106 LEU A C 1
ATOM 874 O O . LEU A 1 106 ? 26.092 35.738 -0.184 1.00 46.59 106 LEU A O 1
ATOM 878 N N . LEU A 1 107 ? 27.506 34.188 -0.979 1.00 42.62 107 LEU A N 1
ATOM 879 C CA . LEU A 1 107 ? 26.866 33.034 -0.336 1.00 42.62 107 LEU A CA 1
ATOM 880 C C . LEU A 1 107 ? 27.061 33.022 1.189 1.00 42.62 107 LEU A C 1
ATOM 882 O O . LEU A 1 107 ? 26.193 32.538 1.908 1.00 42.62 107 LEU A O 1
ATOM 886 N N . THR A 1 108 ? 28.164 33.584 1.696 1.00 47.12 108 THR A N 1
ATOM 887 C CA . THR A 1 108 ? 28.423 33.711 3.146 1.00 47.12 108 THR A CA 1
ATOM 888 C C . THR A 1 108 ? 27.863 34.991 3.773 1.00 47.12 108 THR A C 1
ATOM 890 O O . THR A 1 108 ? 27.750 35.055 4.994 1.00 47.12 108 THR A O 1
ATOM 893 N N . LYS A 1 109 ? 27.478 35.996 2.970 1.00 39.78 109 LYS A N 1
ATOM 894 C CA . LYS A 1 109 ? 26.859 37.256 3.430 1.00 39.78 109 LYS A CA 1
ATOM 895 C C . LYS A 1 109 ? 25.396 37.427 3.008 1.00 39.78 109 LYS A C 1
ATOM 897 O O . LYS A 1 109 ? 24.884 38.543 3.084 1.00 39.78 109 LYS A O 1
ATOM 902 N N . ALA A 1 110 ? 24.697 36.371 2.589 1.00 37.72 110 ALA A N 1
ATOM 903 C CA . ALA A 1 110 ? 23.243 36.448 2.478 1.00 37.72 110 ALA A CA 1
ATOM 904 C C . ALA A 1 110 ? 22.679 36.741 3.884 1.00 37.72 110 ALA A C 1
ATOM 906 O O . ALA A 1 110 ? 22.949 35.974 4.814 1.00 37.72 110 ALA A O 1
ATOM 907 N N . PRO A 1 111 ? 21.976 37.865 4.101 1.00 41.66 111 PRO A N 1
ATOM 908 C CA . PRO A 1 111 ? 21.553 38.244 5.436 1.00 41.66 111 PRO A CA 1
ATOM 909 C C . PRO A 1 111 ? 20.534 37.216 5.929 1.00 41.66 111 PRO A C 1
ATOM 911 O O . PRO A 1 111 ? 19.438 37.103 5.386 1.00 41.66 111 PRO A O 1
ATOM 914 N N . VAL A 1 112 ? 20.883 36.498 6.998 1.00 45.28 112 VAL A N 1
ATOM 915 C CA . VAL A 1 112 ? 20.011 35.566 7.740 1.00 45.28 112 VAL A CA 1
ATOM 916 C C . VAL A 1 112 ? 18.620 36.180 8.016 1.00 45.28 112 VAL A C 1
ATOM 918 O O . VAL A 1 112 ? 17.612 35.479 7.980 1.00 45.28 112 VAL A O 1
ATOM 921 N N . LYS A 1 113 ? 18.542 37.515 8.132 1.00 38.94 113 LYS A N 1
ATOM 922 C CA . LYS A 1 113 ? 17.309 38.307 8.288 1.00 38.94 113 LYS A CA 1
ATOM 923 C C . LYS A 1 113 ? 16.298 38.235 7.126 1.00 38.94 113 LYS A C 1
ATOM 925 O O . LYS A 1 113 ? 15.136 38.568 7.338 1.00 38.94 113 LYS A O 1
ATOM 930 N N . GLU A 1 114 ? 16.684 37.859 5.902 1.00 45.72 114 GLU A N 1
ATOM 931 C CA . GLU A 1 114 ? 15.728 37.700 4.783 1.00 45.72 114 GLU A CA 1
ATOM 932 C C . GLU A 1 114 ? 15.135 36.287 4.682 1.00 45.72 114 GLU A C 1
ATOM 934 O O . GLU A 1 114 ? 14.056 36.114 4.109 1.00 45.72 114 GLU A O 1
ATOM 939 N N . ILE A 1 115 ? 15.800 35.278 5.255 1.00 52.38 115 ILE A N 1
ATOM 940 C CA . ILE A 1 115 ? 15.290 33.899 5.311 1.00 52.38 115 ILE A CA 1
ATOM 941 C C . ILE A 1 115 ? 14.190 33.788 6.379 1.00 52.38 115 ILE A C 1
ATOM 943 O O . ILE A 1 115 ? 13.175 33.141 6.128 1.00 52.38 115 ILE A O 1
ATOM 947 N N . GLU A 1 116 ? 14.322 34.511 7.499 1.00 49.94 116 GLU A N 1
ATOM 948 C CA . GLU A 1 116 ? 13.303 34.608 8.564 1.00 49.94 116 GLU A CA 1
ATOM 949 C C . GLU A 1 116 ? 11.967 35.224 8.109 1.00 49.94 116 GLU A C 1
ATOM 951 O O . GLU A 1 116 ? 10.946 35.016 8.754 1.00 49.94 116 GLU A O 1
ATOM 956 N N . LYS A 1 117 ? 11.938 35.961 6.988 1.00 55.41 117 LYS A N 1
ATOM 957 C CA . LYS A 1 117 ? 10.709 36.581 6.452 1.00 55.41 117 LYS A CA 1
ATOM 958 C C . LYS A 1 117 ? 9.884 35.658 5.548 1.00 55.41 117 LYS A C 1
ATOM 960 O O . LYS A 1 117 ? 8.859 36.085 5.019 1.00 55.41 117 LYS A O 1
ATOM 965 N N . ARG A 1 118 ? 10.333 34.424 5.300 1.00 70.81 118 ARG A N 1
ATOM 966 C CA . ARG A 1 118 ? 9.624 33.463 4.440 1.00 70.81 118 ARG A CA 1
ATOM 967 C C . ARG A 1 118 ? 8.703 32.576 5.276 1.00 70.81 118 ARG A C 1
ATOM 969 O O . ARG A 1 118 ? 9.047 32.271 6.410 1.00 70.81 118 ARG A O 1
ATOM 976 N N . PRO A 1 119 ? 7.569 32.119 4.714 1.00 84.50 119 PRO A N 1
ATOM 977 C CA . PRO A 1 119 ? 6.562 31.394 5.487 1.00 84.50 119 PRO A CA 1
ATOM 978 C C . PRO A 1 119 ? 7.092 30.087 6.101 1.00 84.50 119 PRO A C 1
ATOM 980 O O . PRO A 1 119 ? 6.627 29.689 7.155 1.00 84.50 119 PRO A O 1
ATOM 983 N N . GLY A 1 120 ? 8.106 29.443 5.515 1.00 90.06 120 GLY A N 1
ATOM 984 C CA . GLY A 1 120 ? 8.572 28.130 5.971 1.00 90.06 120 GLY A CA 1
ATOM 985 C C . GLY A 1 120 ? 7.735 27.001 5.365 1.00 90.06 120 GLY A C 1
ATOM 986 O O . GLY A 1 120 ? 7.228 27.154 4.252 1.00 90.06 120 GLY A O 1
ATOM 987 N N . ILE A 1 121 ? 7.622 25.867 6.060 1.00 92.88 121 ILE A N 1
ATOM 988 C CA . ILE A 1 121 ? 6.859 24.687 5.608 1.00 92.88 121 ILE A CA 1
ATOM 989 C C . ILE A 1 121 ? 5.902 24.203 6.701 1.00 92.88 121 ILE A C 1
ATOM 991 O O . ILE A 1 121 ? 6.045 24.580 7.862 1.00 92.88 121 ILE A O 1
ATOM 995 N N . TRP A 1 122 ? 4.920 23.376 6.334 1.00 96.50 122 TRP A N 1
ATOM 996 C CA . TRP A 1 122 ? 4.044 22.729 7.311 1.00 96.50 122 TRP A CA 1
ATOM 997 C C . TRP A 1 122 ? 4.838 21.762 8.188 1.00 96.50 122 TRP A C 1
ATOM 999 O O . TRP A 1 122 ? 5.569 20.915 7.676 1.00 96.50 122 TRP A O 1
ATOM 1009 N N . VAL A 1 123 ? 4.664 21.863 9.500 1.00 95.56 123 VAL A N 1
ATOM 1010 C CA . VAL A 1 123 ? 5.198 20.923 10.486 1.00 95.56 123 VAL A CA 1
ATOM 1011 C C . VAL A 1 123 ? 4.124 20.674 11.535 1.00 95.56 123 VAL A C 1
ATOM 1013 O O . VAL A 1 123 ? 3.360 21.576 11.869 1.00 95.56 123 VAL A O 1
ATOM 1016 N N . SER A 1 124 ? 4.078 19.454 12.056 1.00 96.38 124 SER A N 1
ATOM 1017 C CA . SER A 1 124 ? 3.116 19.024 13.066 1.00 96.38 124 SER A CA 1
ATOM 1018 C C . SER A 1 124 ? 3.802 18.251 14.189 1.00 96.38 124 SER A C 1
ATOM 1020 O O . SER A 1 124 ? 4.925 17.772 14.028 1.00 96.38 124 SER A O 1
ATOM 1022 N N . ASP A 1 125 ? 3.101 18.102 15.313 1.00 96.25 125 ASP A N 1
ATOM 1023 C CA . ASP A 1 125 ? 3.386 17.063 16.299 1.00 96.25 125 ASP A CA 1
ATOM 1024 C C . ASP A 1 125 ? 3.146 15.646 15.725 1.00 96.25 125 ASP A C 1
ATOM 1026 O O . ASP A 1 125 ? 2.451 15.509 14.707 1.00 96.25 125 ASP A O 1
ATOM 1030 N N . PRO A 1 126 ? 3.677 14.588 16.376 1.00 95.94 126 PRO A N 1
ATOM 1031 C CA . PRO A 1 126 ? 3.584 13.204 15.896 1.00 95.94 126 PRO A CA 1
ATOM 1032 C C . PRO A 1 126 ? 2.159 12.678 15.670 1.00 95.94 126 PRO A C 1
ATOM 1034 O O . PRO A 1 126 ? 1.967 11.771 14.862 1.00 95.94 126 PRO A O 1
ATOM 1037 N N . TYR A 1 127 ? 1.159 13.258 16.340 1.00 97.12 127 TYR A N 1
ATOM 1038 C CA . TYR A 1 127 ? -0.238 12.830 16.269 1.00 97.12 127 TYR A CA 1
ATOM 1039 C C . TYR A 1 127 ? -1.116 13.753 15.412 1.00 97.12 127 TYR A C 1
ATOM 1041 O O . TYR A 1 127 ? -2.326 13.543 15.344 1.00 97.12 127 TYR A O 1
ATOM 1049 N N . GLY A 1 128 ? -0.538 14.748 14.726 1.00 96.69 128 GLY A N 1
ATOM 1050 C CA . GLY A 1 128 ? -1.279 15.569 13.762 1.00 96.69 128 GLY A CA 1
ATOM 1051 C C . GLY A 1 128 ? -2.302 16.512 14.388 1.00 96.69 128 GLY A C 1
ATOM 1052 O O . GLY A 1 128 ? -3.367 16.717 13.800 1.00 96.69 128 GLY A O 1
ATOM 1053 N N . LEU A 1 129 ? -2.056 17.019 15.596 1.00 96.81 129 LEU A N 1
ATOM 1054 C CA . LEU A 1 129 ? -3.024 17.832 16.337 1.00 96.81 129 LEU A CA 1
ATOM 1055 C C . LEU A 1 129 ? -2.777 19.335 16.170 1.00 96.81 129 LEU A C 1
ATOM 1057 O O . LEU A 1 129 ? -3.739 20.097 16.077 1.00 96.81 129 LEU A O 1
ATOM 1061 N N . THR A 1 130 ? -1.513 19.744 16.097 1.00 96.88 130 THR A N 1
ATOM 1062 C CA . THR A 1 130 ? -1.030 21.125 16.246 1.00 96.88 130 THR A CA 1
ATOM 1063 C C . THR A 1 130 ? -0.235 21.617 15.033 1.00 96.88 130 THR A C 1
ATOM 1065 O O . THR A 1 130 ? 0.666 22.452 15.166 1.00 96.88 130 THR A O 1
ATOM 1068 N N . GLY A 1 131 ? -0.557 21.112 13.839 1.00 95.94 131 GLY A N 1
ATOM 1069 C CA . GLY A 1 131 ? 0.127 21.490 12.614 1.00 95.94 131 GLY A CA 1
ATOM 1070 C C . GLY A 1 131 ? 0.036 22.972 12.295 1.00 95.94 131 GLY A C 1
ATOM 1071 O O . GLY A 1 131 ? -1.010 23.611 12.424 1.00 95.94 131 GLY A O 1
ATOM 1072 N N . LYS A 1 132 ? 1.166 23.526 11.864 1.00 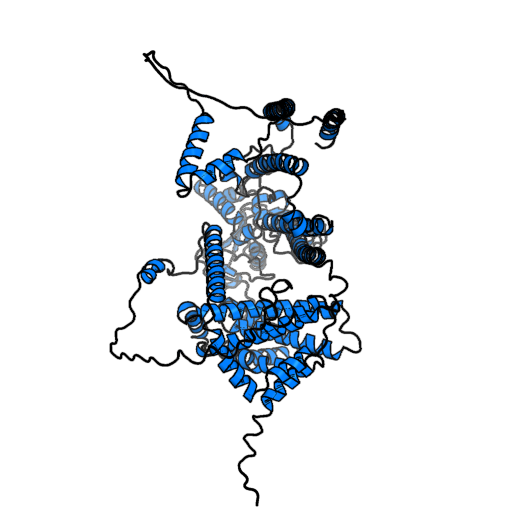96.19 132 LYS A N 1
ATOM 1073 C CA . LYS A 1 132 ? 1.270 24.910 11.408 1.0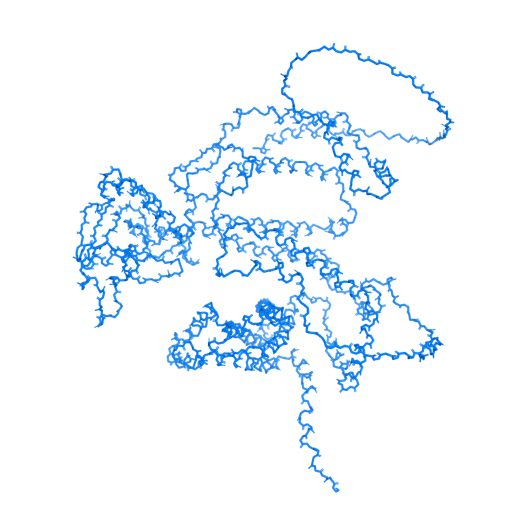0 96.19 132 LYS A CA 1
ATOM 1074 C C . LYS A 1 132 ? 2.444 25.085 10.462 1.00 96.19 132 LYS A C 1
ATOM 1076 O O . LYS A 1 132 ? 3.380 24.289 10.417 1.00 96.19 132 LYS A O 1
ATOM 1081 N N . VAL A 1 133 ? 2.407 26.179 9.718 1.00 95.31 133 VAL A N 1
ATOM 1082 C CA . VAL A 1 133 ? 3.525 26.613 8.886 1.00 95.31 133 VAL A CA 1
ATOM 1083 C C . VAL A 1 133 ? 4.579 27.277 9.779 1.00 95.31 133 VAL A C 1
ATOM 1085 O O . VAL A 1 133 ? 4.257 28.191 10.537 1.00 95.31 133 VAL A O 1
ATOM 1088 N N . GLN A 1 134 ? 5.823 26.796 9.724 1.00 91.44 134 GLN A N 1
ATOM 1089 C CA . GLN A 1 134 ? 6.925 27.326 10.528 1.00 91.44 134 GLN A CA 1
ATOM 1090 C C . GLN A 1 134 ? 8.273 27.280 9.791 1.00 91.44 134 GLN A C 1
ATOM 1092 O O . GLN A 1 134 ? 8.475 26.433 8.910 1.00 91.44 134 GLN A O 1
ATOM 1097 N N . PRO A 1 135 ? 9.224 28.166 10.141 1.00 89.94 135 PRO A N 1
ATOM 1098 C CA . PRO A 1 135 ? 10.601 28.045 9.680 1.00 89.94 135 PRO A CA 1
ATOM 1099 C C . PRO A 1 135 ? 11.240 26.765 10.236 1.00 89.94 135 PRO A C 1
ATOM 1101 O O . PRO A 1 135 ? 10.977 26.359 11.367 1.00 89.94 135 PRO A O 1
ATOM 1104 N N . VAL A 1 136 ? 12.093 26.129 9.433 1.00 87.81 136 VAL A N 1
ATOM 1105 C CA . VAL A 1 136 ? 12.757 24.867 9.778 1.00 87.81 136 VAL A CA 1
ATOM 1106 C C . VAL A 1 136 ? 14.266 25.046 9.690 1.00 87.81 136 VAL A C 1
ATOM 1108 O O . VAL A 1 136 ? 14.793 25.423 8.643 1.00 87.81 136 VAL A O 1
ATOM 1111 N N . ASN A 1 137 ? 14.958 24.744 10.788 1.00 87.38 137 ASN A N 1
ATOM 1112 C CA . ASN A 1 137 ? 16.416 24.747 10.827 1.00 87.38 137 ASN A CA 1
ATOM 1113 C C . ASN A 1 137 ? 16.968 23.472 10.166 1.00 87.38 137 ASN A C 1
ATOM 1115 O O . ASN A 1 137 ? 16.438 22.387 10.420 1.00 87.38 137 ASN A O 1
ATOM 1119 N N . PRO A 1 138 ? 18.021 23.569 9.333 1.00 86.56 138 PRO A N 1
ATOM 1120 C CA . PRO A 1 138 ? 18.604 22.404 8.681 1.00 86.56 138 PRO A CA 1
ATOM 1121 C C . PRO A 1 138 ? 19.304 21.489 9.691 1.00 86.56 138 PRO A C 1
ATOM 1123 O O . PRO A 1 138 ? 20.054 21.959 10.548 1.00 86.56 138 PRO A O 1
ATOM 1126 N N . ALA A 1 139 ? 19.086 20.182 9.544 1.00 80.69 139 ALA A N 1
ATOM 1127 C CA . ALA A 1 139 ? 19.773 19.142 10.305 1.00 80.69 139 ALA A CA 1
ATOM 1128 C C . ALA A 1 139 ? 20.892 18.535 9.449 1.00 80.69 139 ALA A C 1
ATOM 1130 O O . ALA A 1 139 ? 20.650 18.122 8.313 1.00 80.69 139 ALA A O 1
ATOM 1131 N N . TRP A 1 140 ? 22.115 18.513 9.979 1.00 84.19 140 TRP A N 1
ATOM 1132 C CA . TRP A 1 140 ? 23.314 18.080 9.247 1.00 84.19 140 TRP A CA 1
ATOM 1133 C C . TRP A 1 140 ? 23.878 16.741 9.736 1.00 84.19 140 TRP A C 1
ATOM 1135 O O . TRP A 1 140 ? 24.788 16.214 9.097 1.00 84.19 140 TRP A O 1
ATOM 1145 N N . GLY A 1 141 ? 23.381 16.212 10.858 1.00 79.12 141 GLY A N 1
ATOM 1146 C CA . GLY A 1 141 ? 23.758 14.898 11.364 1.00 79.12 141 GLY A CA 1
ATOM 1147 C C . GLY A 1 141 ? 22.980 13.765 10.692 1.00 79.12 141 GLY A C 1
ATOM 1148 O O . GLY A 1 141 ? 22.326 13.942 9.661 1.00 79.12 141 GLY A O 1
ATOM 1149 N N . VAL A 1 142 ? 23.052 12.574 11.288 1.00 85.75 142 VAL A N 1
ATOM 1150 C CA . VAL A 1 142 ? 22.391 11.358 10.777 1.00 85.75 142 VAL A CA 1
ATOM 1151 C C . VAL A 1 142 ? 20.866 11.509 10.781 1.00 85.75 142 VAL A C 1
ATOM 1153 O O . VAL A 1 142 ? 20.187 11.003 9.892 1.00 85.75 142 VAL A O 1
ATOM 1156 N N . GLU A 1 143 ? 20.329 12.274 11.728 1.00 81.75 143 GLU A N 1
ATOM 1157 C CA . GLU A 1 143 ? 18.912 12.618 11.831 1.00 81.75 143 GLU A CA 1
ATOM 1158 C C . GLU A 1 143 ? 18.382 13.388 10.612 1.00 81.75 143 GLU A C 1
ATOM 1160 O O . GLU A 1 143 ? 17.189 13.341 10.331 1.00 81.75 143 GLU A O 1
ATOM 1165 N N . GLY A 1 144 ? 19.253 14.045 9.835 1.00 81.31 144 GLY A N 1
ATOM 1166 C CA . GLY A 1 144 ? 18.872 14.684 8.574 1.00 81.31 144 GLY A CA 1
ATOM 1167 C C . GLY A 1 144 ? 18.419 13.697 7.488 1.00 81.31 144 GLY A C 1
ATOM 1168 O O . GLY A 1 144 ? 17.825 14.119 6.498 1.00 81.31 144 GLY A O 1
ATOM 1169 N N . PHE A 1 145 ? 18.671 12.396 7.663 1.00 87.31 145 PHE A N 1
ATOM 1170 C CA . PHE A 1 145 ? 18.204 11.334 6.766 1.00 87.31 145 PHE A CA 1
ATOM 1171 C C . PHE A 1 145 ? 16.937 10.630 7.268 1.00 87.31 145 PHE A C 1
ATOM 1173 O O . PHE A 1 145 ? 16.396 9.782 6.555 1.00 87.31 145 PHE A O 1
ATOM 1180 N N . ASP A 1 146 ? 16.448 10.967 8.465 1.00 91.75 146 ASP A N 1
ATOM 1181 C CA . ASP A 1 146 ? 15.169 10.464 8.957 1.00 91.75 146 ASP A CA 1
ATOM 1182 C C . ASP A 1 146 ? 14.023 11.110 8.151 1.00 91.75 146 ASP A C 1
ATOM 1184 O O . ASP A 1 146 ? 13.896 12.341 8.136 1.00 91.75 146 ASP A O 1
ATOM 1188 N N . PRO A 1 147 ? 13.161 10.319 7.478 1.00 91.69 147 PRO A N 1
ATOM 1189 C CA . PRO A 1 147 ? 12.066 10.850 6.669 1.00 91.69 147 PRO A CA 1
ATOM 1190 C C . PRO A 1 147 ? 11.017 11.635 7.472 1.00 91.69 147 PRO A C 1
ATOM 1192 O O . PRO A 1 147 ? 10.185 12.310 6.858 1.00 91.69 147 PRO A O 1
ATOM 1195 N N . PHE A 1 148 ? 11.030 11.569 8.806 1.00 95.25 148 PHE A N 1
ATOM 1196 C CA . PHE A 1 148 ? 10.115 12.292 9.691 1.00 95.25 148 PHE A CA 1
ATOM 1197 C C . PHE A 1 148 ? 10.729 13.544 10.332 1.00 95.25 148 PHE A C 1
ATOM 1199 O O . PHE A 1 148 ? 10.000 14.299 10.975 1.00 95.25 148 PHE A O 1
ATOM 1206 N N . VAL A 1 149 ? 12.021 13.828 10.117 1.00 92.06 149 VAL A N 1
ATOM 1207 C CA . VAL A 1 149 ? 12.686 15.040 10.621 1.00 92.06 149 VAL A CA 1
ATOM 1208 C C . VAL A 1 149 ? 12.676 16.136 9.543 1.00 92.06 149 VAL A C 1
ATOM 1210 O O . VAL A 1 149 ? 13.405 16.043 8.552 1.00 92.06 149 VAL A O 1
ATOM 1213 N N . PRO A 1 150 ? 11.920 17.243 9.715 1.00 91.19 150 PRO A N 1
ATOM 1214 C CA . PRO A 1 150 ? 11.807 18.279 8.684 1.00 91.19 150 PRO A CA 1
ATOM 1215 C C . PRO A 1 150 ? 13.137 18.971 8.353 1.00 91.19 150 PRO A C 1
ATOM 1217 O O . PRO A 1 150 ? 13.337 19.429 7.228 1.00 91.19 150 PRO A O 1
ATOM 1220 N N . GLY A 1 151 ? 14.066 19.033 9.316 1.00 82.94 151 GLY A N 1
ATOM 1221 C CA . GLY A 1 151 ? 15.391 19.633 9.132 1.00 82.94 151 GLY A CA 1
ATOM 1222 C C . GLY A 1 151 ? 16.219 18.969 8.029 1.00 82.94 151 GLY A C 1
ATOM 1223 O O . GLY A 1 151 ? 17.009 19.652 7.374 1.00 82.94 151 GLY A O 1
ATOM 1224 N N . GLY A 1 152 ? 15.984 17.678 7.767 1.00 86.19 152 GLY A N 1
ATOM 1225 C CA . GLY A 1 152 ? 16.591 16.939 6.660 1.00 86.19 152 GLY A CA 1
ATOM 1226 C C . GLY A 1 152 ? 16.190 17.465 5.282 1.00 86.19 152 GLY A C 1
ATOM 1227 O O . GLY A 1 152 ? 16.991 17.486 4.350 1.00 86.19 152 GLY A O 1
ATOM 1228 N N . ILE A 1 153 ? 14.966 17.988 5.148 1.00 90.75 153 ILE A N 1
ATOM 1229 C CA . ILE A 1 153 ? 14.475 18.568 3.891 1.00 90.75 153 ILE A CA 1
ATOM 1230 C C . ILE A 1 153 ? 15.295 19.814 3.546 1.00 90.75 153 ILE A C 1
ATOM 1232 O O . ILE A 1 153 ? 15.735 19.977 2.407 1.00 90.75 153 ILE A O 1
ATOM 1236 N N . ALA A 1 154 ? 15.519 20.696 4.523 1.00 85.19 154 ALA A N 1
ATOM 1237 C CA . ALA A 1 154 ? 16.266 21.930 4.310 1.00 85.19 154 ALA A CA 1
ATOM 1238 C C . ALA A 1 154 ? 17.740 21.651 3.972 1.00 85.19 154 ALA A C 1
ATOM 1240 O O . ALA A 1 154 ? 18.255 22.204 2.996 1.00 85.19 154 ALA A O 1
ATOM 1241 N N . SER A 1 155 ? 18.407 20.764 4.720 1.00 83.44 155 SER A N 1
ATOM 1242 C CA . SER A 1 155 ? 19.800 20.388 4.440 1.00 83.44 155 SER A CA 1
ATOM 1243 C C . SER A 1 155 ? 19.946 19.681 3.091 1.00 83.44 155 SER A C 1
ATOM 1245 O O . SER A 1 155 ? 20.861 20.021 2.336 1.00 83.44 155 SER A O 1
ATOM 1247 N N . HIS A 1 156 ? 19.002 18.806 2.721 1.00 87.81 156 HIS A N 1
ATOM 1248 C CA . HIS A 1 156 ? 18.941 18.189 1.395 1.00 87.81 156 HIS A CA 1
ATOM 1249 C C . HIS A 1 156 ? 18.899 19.237 0.275 1.00 87.81 156 HIS A C 1
ATOM 1251 O O . HIS A 1 156 ? 19.726 19.187 -0.634 1.00 87.81 156 HIS A O 1
ATOM 1257 N N . HIS A 1 157 ? 17.992 20.220 0.345 1.00 89.81 157 HIS A N 1
ATOM 1258 C CA . HIS A 1 157 ? 17.869 21.250 -0.695 1.00 89.81 157 HIS A CA 1
ATOM 1259 C C . HIS A 1 157 ? 19.120 22.131 -0.801 1.00 89.81 157 HIS A C 1
ATOM 1261 O O . HIS A 1 157 ? 19.542 22.466 -1.909 1.00 89.81 157 HIS A O 1
ATOM 1267 N N . ILE A 1 158 ? 19.734 22.492 0.331 1.00 81.88 158 ILE A N 1
ATOM 1268 C CA . ILE A 1 158 ? 20.964 23.295 0.348 1.00 81.88 158 ILE A CA 1
ATOM 1269 C C . ILE A 1 158 ? 22.120 22.510 -0.288 1.00 81.88 158 ILE A C 1
ATOM 1271 O O . ILE A 1 158 ? 22.805 23.029 -1.176 1.00 81.88 158 ILE A O 1
ATOM 1275 N N . ALA A 1 159 ? 22.326 21.259 0.133 1.00 81.50 159 ALA A N 1
ATOM 1276 C CA . ALA A 1 159 ? 23.412 20.420 -0.363 1.00 81.50 159 ALA A CA 1
ATOM 1277 C C . ALA A 1 159 ? 23.226 20.063 -1.847 1.00 81.50 159 ALA A C 1
ATOM 1279 O O . ALA A 1 159 ? 24.128 20.301 -2.655 1.00 81.50 159 ALA A O 1
ATOM 1280 N N . ALA A 1 160 ? 22.044 19.567 -2.228 1.00 84.31 160 ALA A N 1
ATOM 1281 C CA . ALA A 1 160 ? 21.735 19.184 -3.604 1.00 84.31 160 ALA A CA 1
ATOM 1282 C C . ALA A 1 160 ? 21.729 20.391 -4.553 1.00 84.31 160 ALA A C 1
ATOM 1284 O O . ALA A 1 160 ? 22.247 20.297 -5.664 1.00 84.31 160 ALA A O 1
ATOM 1285 N N . GLY A 1 161 ? 21.216 21.546 -4.113 1.00 82.94 161 GLY A N 1
ATOM 1286 C CA . GLY A 1 161 ? 21.244 22.781 -4.898 1.00 82.94 161 GLY A CA 1
ATOM 1287 C C . GLY A 1 161 ? 22.668 23.279 -5.152 1.00 82.94 161 GLY A C 1
ATOM 1288 O O . GLY A 1 161 ? 23.011 23.628 -6.282 1.00 82.94 161 GLY A O 1
ATOM 1289 N N . THR A 1 162 ? 23.525 23.246 -4.127 1.00 82.06 162 THR A N 1
ATOM 1290 C CA . THR A 1 162 ? 24.944 23.614 -4.262 1.00 82.06 162 THR A CA 1
ATOM 1291 C C . THR A 1 162 ? 25.662 22.675 -5.230 1.00 82.06 162 THR A C 1
ATOM 1293 O O . THR A 1 162 ? 26.339 23.136 -6.150 1.00 82.06 162 THR A O 1
ATOM 1296 N N . LEU A 1 163 ? 25.469 21.361 -5.074 1.00 84.81 163 LEU A N 1
ATOM 1297 C CA . LEU A 1 163 ? 26.045 20.364 -5.975 1.00 84.81 163 LEU A CA 1
ATOM 1298 C C . LEU A 1 163 ? 25.532 20.530 -7.413 1.00 84.81 163 LEU A C 1
ATOM 1300 O O . LEU A 1 163 ? 26.321 20.441 -8.350 1.00 84.81 163 LEU A O 1
ATOM 1304 N N . GLY A 1 164 ? 24.245 20.836 -7.594 1.00 86.06 164 GLY A N 1
ATOM 1305 C CA . GLY A 1 164 ? 23.640 21.089 -8.901 1.00 86.06 164 GLY A CA 1
ATOM 1306 C C . GLY A 1 164 ? 24.264 22.280 -9.633 1.00 86.06 164 GLY A C 1
ATOM 1307 O O . GLY A 1 164 ? 24.522 22.189 -10.832 1.00 86.06 164 GLY A O 1
ATOM 1308 N N . ILE A 1 165 ? 24.585 23.369 -8.922 1.00 84.69 165 ILE A N 1
ATOM 1309 C CA . ILE A 1 165 ? 25.298 24.522 -9.503 1.00 84.69 165 ILE A CA 1
ATOM 1310 C C . ILE A 1 165 ? 26.705 24.113 -9.955 1.00 84.69 165 ILE A C 1
ATOM 1312 O O . ILE A 1 165 ? 27.102 24.420 -11.079 1.00 84.69 165 ILE A O 1
ATOM 1316 N N . LEU A 1 166 ? 27.451 23.402 -9.104 1.00 85.19 166 LEU A N 1
ATOM 1317 C CA . LEU A 1 166 ? 28.814 22.960 -9.420 1.00 85.19 166 LEU A CA 1
ATOM 1318 C C . LEU A 1 166 ? 28.837 21.984 -10.604 1.00 85.19 166 LEU A C 1
ATOM 1320 O O . LEU A 1 166 ? 29.628 22.160 -11.532 1.00 85.19 166 LEU A O 1
ATOM 1324 N N . ALA A 1 167 ? 27.937 21.000 -10.612 1.00 81.56 167 ALA A N 1
ATOM 1325 C CA . ALA A 1 167 ? 27.784 20.056 -11.714 1.00 81.56 167 ALA A CA 1
ATOM 1326 C C . ALA A 1 167 ? 27.341 20.760 -13.009 1.00 81.56 167 ALA A C 1
ATOM 1328 O O . ALA A 1 167 ? 27.856 20.454 -14.083 1.00 81.56 167 ALA A O 1
ATOM 1329 N N . GLY A 1 168 ? 26.445 21.749 -12.919 1.00 81.81 168 GLY A N 1
ATOM 1330 C CA . GLY A 1 168 ? 26.037 22.569 -14.060 1.00 81.81 168 GLY A CA 1
ATOM 1331 C C . GLY A 1 168 ? 27.208 23.338 -14.677 1.00 81.81 168 GLY A C 1
ATOM 1332 O O . GLY A 1 168 ? 27.407 23.288 -15.890 1.00 81.81 168 GLY A O 1
ATOM 1333 N N . LEU A 1 169 ? 28.038 23.985 -13.850 1.00 85.62 169 LEU A N 1
ATOM 1334 C CA . LEU A 1 169 ? 29.254 24.666 -14.313 1.00 85.62 169 LEU A CA 1
ATOM 1335 C C . LEU A 1 169 ? 30.257 23.691 -14.941 1.00 85.62 169 LEU A C 1
ATOM 1337 O O . LEU A 1 169 ? 30.852 24.010 -15.972 1.00 85.62 169 LEU A O 1
ATOM 1341 N N . PHE A 1 170 ? 30.416 22.500 -14.359 1.00 86.69 170 PHE A N 1
ATOM 1342 C CA . PHE A 1 170 ? 31.245 21.440 -14.930 1.00 86.69 170 PHE A CA 1
ATOM 1343 C C . PHE A 1 170 ? 30.756 21.038 -16.329 1.00 86.69 170 PHE A C 1
ATOM 1345 O O . PHE A 1 170 ? 31.540 21.068 -17.275 1.00 86.69 170 PHE A O 1
ATOM 1352 N N . HIS A 1 171 ? 29.461 20.754 -16.495 1.00 83.69 171 HIS A N 1
ATOM 1353 C CA . HIS A 1 171 ? 28.887 20.364 -17.787 1.00 83.69 171 HIS A CA 1
ATOM 1354 C C . HIS A 1 171 ? 28.873 21.493 -18.834 1.00 83.69 171 HIS A C 1
ATOM 1356 O O . HIS A 1 171 ? 28.896 21.201 -20.027 1.00 83.69 171 HIS A O 1
ATOM 1362 N N . LEU A 1 172 ? 28.886 22.768 -18.420 1.00 88.44 172 LEU A N 1
ATOM 1363 C CA . LEU A 1 172 ? 29.093 23.910 -19.325 1.00 88.44 172 LEU A CA 1
ATOM 1364 C C . LEU A 1 172 ? 30.558 24.066 -19.758 1.00 88.44 172 LEU A C 1
ATOM 1366 O O . LEU A 1 172 ? 30.828 24.533 -20.863 1.00 88.44 172 LEU A O 1
ATOM 1370 N N . SER A 1 173 ? 31.499 23.695 -18.890 1.00 87.75 173 SER A N 1
ATOM 1371 C CA . SER A 1 173 ? 32.936 23.903 -19.113 1.00 87.75 173 SER A CA 1
ATOM 1372 C C . SER A 1 173 ? 33.613 22.723 -19.815 1.00 87.75 173 SER A C 1
ATOM 1374 O O . SER A 1 173 ? 34.642 22.900 -20.467 1.00 87.75 173 SER A O 1
ATOM 1376 N N . VAL A 1 174 ? 33.061 21.513 -19.681 1.00 87.31 174 VAL A N 1
ATOM 1377 C CA . VAL A 1 174 ? 33.698 20.262 -20.110 1.00 87.31 174 VAL A CA 1
ATOM 1378 C C . VAL A 1 174 ? 32.856 19.565 -21.176 1.00 87.31 174 VAL A C 1
ATOM 1380 O O . VAL A 1 174 ? 31.685 19.255 -20.970 1.00 87.31 174 VAL A O 1
ATOM 1383 N N . ARG A 1 175 ? 33.475 19.264 -22.326 1.00 91.69 175 ARG A N 1
ATOM 1384 C CA . ARG A 1 175 ? 32.845 18.440 -23.370 1.00 91.69 175 ARG A CA 1
ATOM 1385 C C . ARG A 1 175 ? 32.844 16.958 -22.971 1.00 91.69 175 ARG A C 1
ATOM 1387 O O . ARG A 1 175 ? 33.809 16.502 -22.356 1.00 91.69 175 ARG A O 1
ATOM 1394 N N . PRO A 1 176 ? 31.813 16.182 -23.351 1.00 92.44 176 PRO A N 1
ATOM 1395 C CA . PRO A 1 176 ? 31.749 14.765 -23.016 1.00 92.44 176 PRO A CA 1
ATOM 1396 C C . PRO A 1 176 ? 32.905 13.980 -23.665 1.00 92.44 176 PRO A C 1
ATOM 1398 O O . PRO A 1 176 ? 33.231 14.220 -24.832 1.00 92.44 176 PRO A O 1
ATOM 1401 N N . PRO A 1 177 ? 33.503 13.005 -22.953 1.00 94.44 177 PRO A N 1
ATOM 1402 C CA . PRO A 1 177 ? 34.489 12.094 -23.522 1.00 94.44 177 PRO A CA 1
ATOM 1403 C C . PRO A 1 177 ? 33.952 11.367 -24.757 1.00 94.44 177 PRO A C 1
ATOM 1405 O O . PRO A 1 177 ? 32.807 10.912 -24.770 1.00 94.44 177 PRO A O 1
ATOM 1408 N N . GLN A 1 178 ? 34.799 11.173 -25.771 1.00 93.06 178 GLN A N 1
ATOM 1409 C CA . GLN A 1 178 ? 34.394 10.560 -27.043 1.00 93.06 178 GLN A CA 1
ATOM 1410 C C . GLN A 1 178 ? 33.763 9.169 -26.863 1.00 93.06 178 GLN A C 1
ATOM 1412 O O . GLN A 1 178 ? 32.775 8.848 -27.525 1.00 93.06 178 GLN A O 1
ATOM 1417 N N . ARG A 1 179 ? 34.293 8.356 -25.936 1.00 93.31 179 ARG A N 1
ATOM 1418 C CA . ARG A 1 179 ? 33.744 7.028 -25.614 1.00 93.31 179 ARG A CA 1
ATOM 1419 C C . ARG A 1 179 ? 32.303 7.113 -25.103 1.00 93.31 179 ARG A C 1
ATOM 1421 O O . ARG A 1 179 ? 31.461 6.356 -25.571 1.00 93.31 179 ARG A O 1
ATOM 1428 N N . LEU A 1 180 ? 32.007 8.062 -24.210 1.00 89.44 180 LEU A N 1
ATOM 1429 C CA . LEU A 1 180 ? 30.656 8.276 -23.678 1.00 89.44 180 LEU A CA 1
ATOM 1430 C C . LEU A 1 180 ? 29.725 8.880 -24.729 1.00 89.44 180 LEU A C 1
ATOM 1432 O O . LEU A 1 180 ? 28.589 8.435 -24.861 1.00 89.44 180 LEU A O 1
ATOM 1436 N N . TYR A 1 181 ? 30.218 9.836 -25.521 1.00 89.44 181 TYR A N 1
ATOM 1437 C CA . TYR A 1 181 ? 29.444 10.442 -26.603 1.00 89.44 181 TYR A CA 1
ATOM 1438 C C . TYR A 1 181 ? 28.962 9.393 -27.615 1.00 89.44 181 TYR A C 1
ATOM 1440 O O . TYR A 1 181 ? 27.785 9.378 -27.982 1.00 89.44 181 TYR A O 1
ATOM 1448 N N . LYS A 1 182 ? 29.856 8.479 -28.024 1.00 91.44 182 LYS A N 1
ATOM 1449 C CA . LYS A 1 182 ? 29.524 7.369 -28.928 1.00 91.44 182 LYS A CA 1
ATOM 1450 C C . LYS A 1 182 ? 28.664 6.309 -28.235 1.00 91.44 182 LYS A C 1
ATOM 1452 O O . LYS A 1 182 ? 27.650 5.915 -28.800 1.00 91.44 182 LYS A O 1
ATOM 1457 N N . GLY A 1 183 ? 29.048 5.878 -27.031 1.00 91.31 183 GLY A N 1
ATOM 1458 C CA . GLY A 1 183 ? 28.367 4.810 -26.295 1.00 91.31 183 GLY A CA 1
ATOM 1459 C C . GLY A 1 183 ? 26.914 5.139 -25.953 1.00 91.31 183 GLY A C 1
ATOM 1460 O O . GLY A 1 183 ? 26.038 4.309 -26.156 1.00 91.31 183 GLY A O 1
ATOM 1461 N N . LEU A 1 184 ? 26.641 6.374 -25.520 1.00 92.50 184 LEU A N 1
ATOM 1462 C CA . LEU A 1 184 ? 25.292 6.833 -25.162 1.00 92.50 184 LEU A CA 1
ATOM 1463 C C . LEU A 1 184 ? 24.536 7.488 -26.325 1.00 92.50 184 LEU A C 1
ATOM 1465 O O . LEU A 1 184 ? 23.438 8.008 -26.127 1.00 92.50 184 LEU A O 1
ATOM 1469 N N . ARG A 1 185 ? 25.119 7.501 -27.533 1.00 93.12 185 ARG A N 1
ATOM 1470 C CA . ARG A 1 185 ? 24.539 8.133 -28.730 1.00 93.12 185 ARG A CA 1
ATOM 1471 C C . ARG A 1 185 ? 24.100 9.586 -28.471 1.00 93.12 185 ARG A C 1
ATOM 1473 O O . ARG A 1 185 ? 23.017 9.989 -28.884 1.00 93.12 185 ARG A O 1
ATOM 1480 N N . MET A 1 186 ? 24.947 10.393 -27.820 1.00 91.62 186 MET A N 1
ATOM 1481 C CA . MET A 1 186 ? 24.612 11.759 -27.360 1.00 91.62 186 MET A CA 1
ATOM 1482 C C . MET A 1 186 ? 24.222 12.746 -28.479 1.00 91.62 186 MET A C 1
ATOM 1484 O O . MET A 1 186 ? 23.672 13.804 -28.195 1.00 91.62 186 MET A O 1
ATOM 1488 N N . GLY A 1 187 ? 24.485 12.418 -29.748 1.00 92.38 187 GLY A N 1
ATOM 1489 C CA . GLY A 1 187 ? 23.990 13.182 -30.900 1.00 92.38 187 GLY A CA 1
ATOM 1490 C C . GLY A 1 187 ? 22.504 12.964 -31.224 1.00 92.38 187 GLY A C 1
ATOM 1491 O O . GLY A 1 187 ? 21.964 13.662 -32.077 1.00 92.38 187 GLY A O 1
ATOM 1492 N N . ASN A 1 188 ? 21.834 12.004 -30.577 1.00 91.19 188 ASN A N 1
ATOM 1493 C CA . ASN A 1 188 ? 20.410 11.729 -30.749 1.00 91.19 188 ASN A CA 1
ATOM 1494 C C . ASN A 1 188 ? 19.614 12.242 -29.543 1.00 91.19 188 ASN A C 1
ATOM 1496 O O . ASN A 1 188 ? 19.830 11.780 -28.428 1.00 91.19 188 ASN A O 1
ATOM 1500 N N . ILE A 1 189 ? 18.641 13.126 -29.768 1.00 94.94 189 ILE A N 1
ATOM 1501 C CA . ILE A 1 189 ? 17.789 13.672 -28.700 1.00 94.94 189 ILE A CA 1
ATOM 1502 C C . ILE A 1 189 ? 16.977 12.594 -27.964 1.00 94.94 189 ILE A C 1
ATOM 1504 O O . ILE A 1 189 ? 16.677 12.744 -26.782 1.00 94.94 189 ILE A O 1
ATOM 1508 N N . GLU A 1 190 ? 16.670 11.473 -28.623 1.00 87.25 190 GLU A N 1
ATOM 1509 C CA . GLU A 1 190 ? 15.894 10.385 -28.020 1.00 87.25 190 GLU A CA 1
ATOM 1510 C C . GLU A 1 190 ? 16.629 9.705 -26.845 1.00 87.25 190 GLU A C 1
ATOM 1512 O O . GLU A 1 190 ? 15.983 9.205 -25.923 1.00 87.25 190 GLU A O 1
ATOM 1517 N N . THR A 1 191 ? 17.967 9.807 -26.784 1.00 90.19 191 THR A N 1
ATOM 1518 C CA . THR A 1 191 ? 18.755 9.352 -25.622 1.00 90.19 191 THR A CA 1
ATOM 1519 C C . THR A 1 191 ? 18.443 10.171 -24.366 1.00 90.19 191 THR A C 1
ATOM 1521 O O . THR A 1 191 ? 18.328 9.638 -23.258 1.00 90.19 191 THR A O 1
ATOM 1524 N N . VAL A 1 192 ? 18.227 11.482 -24.540 1.00 93.56 192 VAL A N 1
ATOM 1525 C CA . VAL A 1 192 ? 17.844 12.394 -23.458 1.00 93.56 192 VAL A CA 1
ATOM 1526 C C . VAL A 1 192 ? 16.412 12.105 -23.033 1.00 93.56 192 VAL A C 1
ATOM 1528 O O . VAL A 1 192 ? 16.138 12.069 -21.838 1.00 93.56 192 VAL A O 1
ATOM 1531 N N . LEU A 1 193 ? 15.512 11.824 -23.980 1.00 90.06 193 LEU A N 1
ATOM 1532 C CA . LEU A 1 193 ? 14.139 11.425 -23.668 1.00 90.06 193 LEU A CA 1
ATOM 1533 C C . LEU A 1 193 ? 14.109 10.137 -22.832 1.00 90.06 193 LEU A C 1
ATOM 1535 O O . LEU A 1 193 ? 13.503 10.123 -21.765 1.00 90.06 193 LEU A O 1
ATOM 1539 N N . SER A 1 194 ? 14.811 9.084 -23.263 1.00 94.44 194 SER A N 1
ATOM 1540 C CA . SER A 1 194 ? 14.861 7.811 -22.534 1.00 94.44 194 SER A CA 1
ATOM 1541 C C . SER A 1 194 ? 15.424 7.972 -21.118 1.00 94.44 194 SER A C 1
ATOM 1543 O O . SER A 1 194 ? 14.796 7.527 -20.155 1.00 94.44 194 SER A O 1
ATOM 1545 N N . SER A 1 195 ? 16.575 8.633 -20.966 1.00 91.44 195 SER A N 1
ATOM 1546 C CA . SER A 1 195 ? 17.195 8.853 -19.650 1.00 91.44 195 SER A CA 1
ATOM 1547 C C . SER A 1 195 ? 16.370 9.779 -18.746 1.00 91.44 195 SER A C 1
ATOM 1549 O O . SER A 1 195 ? 16.287 9.543 -17.541 1.00 91.44 195 SER A O 1
ATOM 1551 N N . SER A 1 196 ? 15.689 10.780 -19.311 1.00 92.75 196 SER A N 1
ATOM 1552 C CA . SER A 1 196 ? 14.800 11.670 -18.552 1.00 92.75 196 SER A CA 1
ATOM 1553 C C . SER A 1 196 ? 13.558 10.936 -18.053 1.00 92.75 196 SER A C 1
ATOM 1555 O O . SER A 1 196 ? 13.198 11.078 -16.888 1.00 92.75 196 SER A O 1
ATOM 1557 N N . ILE A 1 197 ? 12.933 10.100 -18.891 1.00 88.19 197 ILE A N 1
ATOM 1558 C CA . ILE A 1 197 ? 11.806 9.256 -18.468 1.00 88.19 197 ILE A CA 1
ATOM 1559 C C . ILE A 1 197 ? 12.241 8.326 -17.325 1.00 88.19 197 ILE A C 1
ATOM 1561 O O . ILE A 1 197 ? 11.475 8.141 -16.377 1.00 88.19 197 ILE A O 1
ATOM 1565 N N . ALA A 1 198 ? 13.478 7.810 -17.363 1.00 90.69 198 ALA A N 1
ATOM 1566 C CA . ALA A 1 198 ? 14.024 6.999 -16.278 1.00 90.69 198 ALA A CA 1
ATOM 1567 C C . ALA A 1 198 ? 14.049 7.736 -14.935 1.00 90.69 198 ALA A C 1
ATOM 1569 O O . ALA A 1 198 ? 13.548 7.236 -13.925 1.00 90.69 198 ALA A O 1
ATOM 1570 N N . ALA A 1 199 ? 14.579 8.960 -14.938 1.00 88.38 199 ALA A N 1
ATOM 1571 C CA . ALA A 1 199 ? 14.614 9.805 -13.750 1.00 88.38 199 ALA A CA 1
ATOM 1572 C C . ALA A 1 199 ? 13.201 10.167 -13.251 1.00 88.38 199 ALA A C 1
ATOM 1574 O O . ALA A 1 199 ? 12.954 10.177 -12.044 1.00 88.38 199 ALA A O 1
ATOM 1575 N N . VAL A 1 200 ? 12.260 10.420 -14.167 1.00 92.25 200 VAL A N 1
ATOM 1576 C CA . VAL A 1 200 ? 10.875 10.776 -13.825 1.00 92.25 200 VAL A CA 1
ATOM 1577 C C . VAL A 1 200 ? 10.137 9.607 -13.175 1.00 92.25 200 VAL A C 1
ATOM 1579 O O . VAL A 1 200 ? 9.504 9.810 -12.140 1.00 92.25 200 VAL A O 1
ATOM 1582 N N . PHE A 1 201 ? 10.217 8.385 -13.719 1.00 92.62 201 PHE A N 1
ATOM 1583 C CA . PHE A 1 201 ? 9.524 7.255 -13.089 1.00 92.62 201 PHE A CA 1
ATOM 1584 C C . PHE A 1 201 ? 10.143 6.889 -11.739 1.00 92.62 201 PHE A C 1
ATOM 1586 O O . PHE A 1 201 ? 9.418 6.514 -10.818 1.00 92.62 201 PHE A O 1
ATOM 1593 N N . PHE A 1 202 ? 11.464 7.038 -11.595 1.00 91.75 202 PHE A N 1
ATOM 1594 C CA . PHE A 1 202 ? 12.135 6.864 -10.311 1.00 91.75 202 PHE A CA 1
ATOM 1595 C C . PHE A 1 202 ? 11.577 7.843 -9.269 1.00 91.75 202 PHE A C 1
ATOM 1597 O O . PHE A 1 202 ? 11.131 7.419 -8.203 1.00 91.75 202 PHE A O 1
ATOM 1604 N N . ALA A 1 203 ? 11.503 9.136 -9.604 1.00 91.19 203 ALA A N 1
ATOM 1605 C CA . ALA A 1 203 ? 10.911 10.145 -8.728 1.00 91.19 203 ALA A CA 1
ATOM 1606 C C . ALA A 1 203 ? 9.432 9.850 -8.414 1.00 91.19 203 ALA A C 1
ATOM 1608 O O . ALA A 1 203 ? 9.011 9.991 -7.266 1.00 91.19 203 ALA A O 1
ATOM 1609 N N . ALA A 1 204 ? 8.658 9.384 -9.401 1.00 89.12 204 ALA A N 1
ATOM 1610 C CA . ALA A 1 204 ? 7.255 9.012 -9.229 1.00 89.12 204 ALA A CA 1
ATOM 1611 C C . ALA A 1 204 ? 7.067 7.857 -8.221 1.00 89.12 204 ALA A C 1
ATOM 1613 O O . ALA A 1 204 ? 6.187 7.935 -7.362 1.00 89.12 204 ALA A O 1
ATOM 1614 N N . PHE A 1 205 ? 7.923 6.826 -8.251 1.00 96.50 205 PHE A N 1
ATOM 1615 C CA . PHE A 1 205 ? 7.905 5.762 -7.238 1.00 96.50 205 PHE A CA 1
ATOM 1616 C C . PHE A 1 205 ? 8.264 6.278 -5.839 1.00 96.50 205 PHE A C 1
ATOM 1618 O O . PHE A 1 205 ? 7.624 5.883 -4.864 1.00 96.50 205 PHE A O 1
ATOM 1625 N N . VAL A 1 206 ? 9.243 7.183 -5.729 1.00 94.69 206 VAL A N 1
ATOM 1626 C CA . VAL A 1 206 ? 9.642 7.778 -4.442 1.00 94.69 206 VAL A CA 1
ATOM 1627 C C . VAL A 1 206 ? 8.496 8.582 -3.821 1.00 94.69 206 VAL A C 1
ATOM 1629 O O . VAL A 1 206 ? 8.197 8.413 -2.635 1.00 94.69 206 VAL A O 1
ATOM 1632 N N . VAL A 1 207 ? 7.810 9.427 -4.601 1.00 95.81 207 VAL A N 1
ATOM 1633 C CA . VAL A 1 207 ? 6.677 10.214 -4.078 1.00 95.81 207 VAL A CA 1
ATOM 1634 C C . VAL A 1 207 ? 5.454 9.346 -3.776 1.00 95.81 207 VAL A C 1
ATOM 1636 O O . VAL A 1 207 ? 4.762 9.608 -2.796 1.00 95.81 207 VAL A O 1
ATOM 1639 N N . ALA A 1 208 ? 5.207 8.277 -4.541 1.00 93.94 208 ALA A N 1
ATOM 1640 C CA . ALA A 1 208 ? 4.149 7.316 -4.222 1.00 93.94 208 ALA A CA 1
ATOM 1641 C C . ALA A 1 208 ? 4.435 6.584 -2.899 1.00 93.94 208 ALA A C 1
ATOM 1643 O O . ALA A 1 208 ? 3.556 6.476 -2.046 1.00 93.94 208 ALA A O 1
ATOM 1644 N N . GLY A 1 209 ? 5.678 6.133 -2.695 1.00 92.94 209 GLY A N 1
ATOM 1645 C CA . GLY A 1 209 ? 6.096 5.475 -1.458 1.00 92.94 209 GLY A CA 1
ATOM 1646 C C . GLY A 1 209 ? 5.992 6.399 -0.244 1.00 92.94 209 GLY A C 1
ATOM 1647 O O . GLY A 1 209 ? 5.330 6.057 0.734 1.00 92.94 209 GLY A O 1
ATOM 1648 N N . THR A 1 210 ? 6.589 7.590 -0.313 1.00 95.06 210 THR A N 1
ATOM 1649 C CA . THR A 1 210 ? 6.537 8.562 0.798 1.00 95.06 210 THR A CA 1
ATOM 1650 C C . THR A 1 210 ? 5.111 9.015 1.115 1.00 95.06 210 THR A C 1
ATOM 1652 O O . THR A 1 210 ? 4.775 9.144 2.289 1.00 95.06 210 THR A O 1
ATOM 1655 N N . MET A 1 211 ? 4.236 9.157 0.113 1.00 97.25 211 MET A N 1
ATOM 1656 C CA . MET A 1 211 ? 2.814 9.420 0.342 1.00 97.25 211 MET A CA 1
ATOM 1657 C C . MET A 1 211 ? 2.110 8.259 1.048 1.00 97.25 211 MET A C 1
ATOM 1659 O O . MET A 1 211 ? 1.292 8.492 1.930 1.00 97.25 211 MET A O 1
ATOM 1663 N N . TRP A 1 212 ? 2.410 7.008 0.718 1.00 97.75 212 TRP A N 1
ATOM 1664 C CA . TRP A 1 212 ? 1.720 5.874 1.334 1.00 97.75 212 TRP A CA 1
ATOM 1665 C C . TRP A 1 212 ? 2.168 5.589 2.771 1.00 97.75 212 TRP A C 1
ATOM 1667 O O . TRP A 1 212 ? 1.333 5.361 3.650 1.00 97.75 212 TRP A O 1
ATOM 1677 N N . TYR A 1 213 ? 3.481 5.612 3.013 1.00 97.00 213 TYR A N 1
ATOM 1678 C CA . TYR A 1 213 ? 4.069 5.318 4.324 1.00 97.00 213 TYR A CA 1
ATOM 1679 C C . TYR A 1 213 ? 4.027 6.512 5.285 1.00 97.00 213 TYR A C 1
ATOM 1681 O O . TYR A 1 213 ? 3.978 6.311 6.497 1.00 97.00 213 TYR A O 1
ATOM 1689 N N . GLY A 1 214 ? 3.985 7.735 4.755 1.00 95.31 214 GLY A N 1
ATOM 1690 C CA . GLY A 1 214 ? 4.103 8.962 5.533 1.00 95.31 214 GLY A CA 1
ATOM 1691 C C . GLY A 1 214 ? 5.552 9.443 5.640 1.00 95.31 214 GLY A C 1
ATOM 1692 O O . GLY A 1 214 ? 6.501 8.662 5.647 1.00 95.31 214 GLY A O 1
ATOM 1693 N N . SER A 1 215 ? 5.706 10.761 5.710 1.00 96.44 215 SER A N 1
ATOM 1694 C CA . SER A 1 215 ? 6.971 11.483 5.872 1.00 96.44 215 SER A CA 1
ATOM 1695 C C . SER A 1 215 ? 6.681 12.890 6.406 1.00 96.44 215 SER A C 1
ATOM 1697 O O . SER A 1 215 ? 5.530 13.335 6.408 1.00 96.44 215 SER A O 1
ATOM 1699 N N . ALA A 1 216 ? 7.721 13.646 6.758 1.00 94.62 216 ALA A N 1
ATOM 1700 C CA . ALA A 1 216 ? 7.610 15.066 7.098 1.00 94.62 216 ALA A CA 1
ATOM 1701 C C . ALA A 1 216 ? 6.997 15.918 5.964 1.00 94.62 216 ALA A C 1
ATOM 1703 O O . ALA A 1 216 ? 6.437 16.979 6.223 1.00 94.62 216 ALA A O 1
ATOM 1704 N N . THR A 1 217 ? 7.070 15.459 4.708 1.00 96.19 217 THR A N 1
ATOM 1705 C CA . THR A 1 217 ? 6.478 16.141 3.543 1.00 96.19 217 THR A CA 1
ATOM 1706 C C . THR A 1 217 ? 5.027 15.747 3.265 1.00 96.19 217 THR A C 1
ATOM 1708 O O . THR A 1 217 ? 4.373 16.397 2.452 1.00 96.19 217 THR A O 1
ATOM 1711 N N . THR A 1 218 ? 4.504 14.706 3.919 1.00 97.75 218 THR A N 1
ATOM 1712 C CA . THR A 1 218 ? 3.135 14.204 3.708 1.00 97.75 218 THR A CA 1
ATOM 1713 C C . THR A 1 218 ? 2.353 14.139 5.029 1.00 97.75 218 THR A C 1
ATOM 1715 O O . THR A 1 218 ? 1.874 13.069 5.425 1.00 97.75 218 THR A O 1
ATOM 1718 N N . PRO A 1 219 ? 2.208 15.281 5.735 1.00 97.56 219 PRO A N 1
ATOM 1719 C CA . PRO A 1 219 ? 1.595 15.345 7.060 1.00 97.56 219 PRO A CA 1
ATOM 1720 C C . PRO A 1 219 ? 0.133 14.885 7.040 1.00 97.56 219 PRO A C 1
ATOM 1722 O O . PRO A 1 219 ? -0.614 15.147 6.092 1.00 97.56 219 PRO A O 1
ATOM 1725 N N . ILE A 1 220 ? -0.289 14.208 8.108 1.00 98.06 220 ILE A N 1
ATOM 1726 C CA . ILE A 1 220 ? -1.621 13.592 8.182 1.00 98.06 220 ILE A CA 1
ATOM 1727 C C . ILE A 1 220 ? -2.764 14.609 8.214 1.00 98.06 220 ILE A C 1
ATOM 1729 O O . ILE A 1 220 ? -3.845 14.309 7.730 1.00 98.06 220 ILE A O 1
ATOM 1733 N N . GLU A 1 221 ? -2.520 15.831 8.681 1.00 97.88 221 GLU A N 1
ATOM 1734 C CA . GLU A 1 221 ? -3.528 16.900 8.682 1.00 97.88 221 GLU A CA 1
ATOM 1735 C C . GLU A 1 221 ? -3.885 17.398 7.280 1.00 97.88 221 GLU A C 1
ATOM 1737 O O . GLU A 1 221 ? -4.968 17.935 7.081 1.00 97.88 221 GLU A O 1
ATOM 1742 N N . LEU A 1 222 ? -2.983 17.224 6.308 1.00 97.44 222 LEU A N 1
ATOM 1743 C CA . LEU A 1 222 ? -3.205 17.670 4.931 1.00 97.44 222 LEU A CA 1
ATOM 1744 C C . LEU A 1 222 ? -3.676 16.533 4.017 1.00 97.44 222 LEU A C 1
ATOM 1746 O O . LEU A 1 222 ? -4.392 16.779 3.050 1.00 97.44 222 LEU A O 1
ATOM 1750 N N . PHE A 1 223 ? -3.274 15.291 4.302 1.00 97.94 223 PHE A N 1
ATOM 1751 C CA . PHE A 1 223 ? -3.526 14.141 3.420 1.00 97.94 223 PHE A CA 1
ATOM 1752 C C . PHE A 1 223 ? -4.356 13.017 4.064 1.00 97.94 223 PHE A C 1
ATOM 1754 O O . PHE A 1 223 ? -4.693 12.033 3.398 1.00 97.94 223 PHE A O 1
ATOM 1761 N N . GLY A 1 224 ? -4.695 13.144 5.345 1.00 97.75 224 GLY A N 1
ATOM 1762 C CA . GLY A 1 224 ? -5.285 12.087 6.164 1.00 97.75 224 GLY A CA 1
ATOM 1763 C C . GLY A 1 224 ? -4.238 11.128 6.753 1.00 97.75 224 GLY A C 1
ATOM 1764 O O . GLY A 1 224 ? -3.067 11.140 6.332 1.00 97.75 224 GLY A O 1
ATOM 1765 N N . PRO A 1 225 ? -4.641 10.286 7.723 1.00 98.31 225 PRO A N 1
ATOM 1766 C CA . PRO A 1 225 ? -3.768 9.289 8.336 1.00 98.31 225 PRO A CA 1
ATOM 1767 C C . PRO A 1 225 ? -3.346 8.201 7.337 1.00 98.31 225 PRO A C 1
ATOM 1769 O O . PRO A 1 225 ? -3.832 8.126 6.204 1.00 98.31 225 PRO A O 1
ATOM 1772 N N . THR A 1 226 ? -2.401 7.356 7.740 1.00 98.38 226 THR A N 1
ATOM 1773 C CA . THR A 1 226 ? -1.969 6.192 6.953 1.00 98.38 226 THR A CA 1
ATOM 1774 C C . THR A 1 226 ? -2.674 4.925 7.432 1.00 98.38 226 THR A C 1
ATOM 1776 O O . THR A 1 226 ? -3.089 4.816 8.586 1.00 98.38 226 THR A O 1
ATOM 1779 N N . ARG A 1 227 ? -2.757 3.903 6.570 1.00 97.81 227 ARG A N 1
ATOM 1780 C CA . ARG A 1 227 ? -3.292 2.587 6.971 1.00 97.81 227 ARG A CA 1
ATOM 1781 C C . ARG A 1 227 ? -2.501 1.932 8.106 1.00 97.81 227 ARG A C 1
ATOM 1783 O O . ARG A 1 227 ? -3.051 1.141 8.864 1.00 97.81 227 ARG A O 1
ATOM 1790 N N . TYR A 1 228 ? -1.210 2.245 8.208 1.00 97.31 228 TYR A N 1
ATOM 1791 C CA . TYR A 1 228 ? -0.308 1.642 9.185 1.00 97.31 228 TYR A CA 1
ATOM 1792 C C . TYR A 1 228 ? -0.626 2.122 10.601 1.00 97.31 228 TYR A C 1
ATOM 1794 O O . TYR A 1 228 ? -0.504 1.346 11.543 1.00 97.31 228 TYR A O 1
ATOM 1802 N N . GLN A 1 229 ? -1.115 3.360 10.736 1.00 97.50 229 GLN A N 1
ATOM 1803 C CA . GLN A 1 229 ? -1.573 3.900 12.014 1.00 97.50 229 GLN A CA 1
ATOM 1804 C C . GLN A 1 229 ? -2.816 3.162 12.531 1.00 97.50 229 GLN A C 1
ATOM 1806 O O . GLN A 1 229 ? -2.893 2.884 13.723 1.00 97.50 229 GLN A O 1
ATOM 1811 N N . TRP A 1 230 ? -3.744 2.771 11.648 1.00 97.62 230 TRP A N 1
ATOM 1812 C CA . TRP A 1 230 ? -4.882 1.918 12.019 1.00 97.62 230 TRP A CA 1
ATOM 1813 C C . TRP A 1 230 ? -4.436 0.500 12.388 1.00 97.62 230 TRP A C 1
ATOM 1815 O O . TRP A 1 230 ? -4.765 -0.001 13.459 1.00 97.62 230 TRP A O 1
ATOM 1825 N N . ASP A 1 231 ? -3.650 -0.144 11.523 1.00 94.06 231 ASP A N 1
ATOM 1826 C CA . ASP A 1 231 ? -3.261 -1.547 11.702 1.00 94.06 231 ASP A CA 1
ATOM 1827 C C . ASP A 1 231 ? -2.438 -1.796 12.977 1.00 94.06 231 ASP A C 1
ATOM 1829 O O . ASP A 1 231 ? -2.478 -2.895 13.529 1.00 94.06 231 ASP A O 1
ATOM 1833 N N . GLN A 1 232 ? -1.691 -0.790 13.438 1.00 95.88 232 GLN A N 1
ATOM 1834 C CA . GLN A 1 232 ? -0.891 -0.849 14.664 1.00 95.88 232 GLN A CA 1
ATOM 1835 C C . GLN A 1 232 ? -1.625 -0.289 15.892 1.00 95.88 232 GLN A C 1
ATOM 1837 O O . GLN A 1 232 ? -1.082 -0.351 16.993 1.00 95.88 232 GLN A O 1
ATOM 1842 N N . GLY A 1 233 ? -2.832 0.267 15.732 1.00 96.06 233 GLY A N 1
ATOM 1843 C CA . GLY A 1 233 ? -3.546 0.956 16.810 1.00 96.06 233 GLY A CA 1
ATOM 1844 C C . GLY A 1 233 ? -2.792 2.185 17.331 1.00 96.06 233 GLY A C 1
ATOM 1845 O O . GLY A 1 233 ? -2.773 2.427 18.532 1.00 96.06 233 GLY A O 1
ATOM 1846 N N . TYR A 1 234 ? -2.131 2.942 16.451 1.00 97.81 234 TYR A N 1
ATOM 1847 C CA . TYR A 1 234 ? -1.251 4.061 16.813 1.00 97.81 234 TYR A CA 1
ATOM 1848 C C . TYR A 1 234 ? -1.973 5.146 17.626 1.00 97.81 234 TYR A C 1
ATOM 1850 O O . TYR A 1 234 ? -1.508 5.540 18.694 1.00 97.81 234 TYR A O 1
ATOM 1858 N N . PHE A 1 235 ? -3.133 5.606 17.145 1.00 98.19 235 PHE A N 1
ATOM 1859 C CA . PHE A 1 235 ? -3.928 6.621 17.843 1.00 98.19 235 PHE A CA 1
ATOM 1860 C C . PHE A 1 235 ? -4.619 6.042 19.076 1.00 98.19 235 PHE A C 1
ATOM 1862 O O . PHE A 1 235 ? -4.585 6.664 20.135 1.00 98.19 235 PHE A O 1
ATOM 1869 N N . GLN A 1 236 ? -5.154 4.822 18.965 1.00 97.44 236 GLN A N 1
ATOM 1870 C CA . GLN A 1 236 ? -5.725 4.080 20.085 1.00 97.44 236 GLN A CA 1
ATOM 1871 C C . GLN A 1 236 ? -4.750 4.020 21.275 1.00 97.44 236 GLN A C 1
ATOM 1873 O O . GLN A 1 236 ? -5.109 4.401 22.385 1.00 97.44 236 GLN A O 1
ATOM 1878 N N . GLN A 1 237 ? -3.497 3.611 21.052 1.00 97.69 237 GLN A N 1
ATOM 1879 C CA . GLN A 1 237 ? -2.479 3.522 22.107 1.00 97.69 237 GLN A CA 1
ATOM 1880 C C . GLN A 1 237 ? -2.218 4.870 22.792 1.00 97.69 237 GLN A C 1
ATOM 1882 O O . GLN A 1 237 ? -2.124 4.922 24.017 1.00 97.69 237 GLN A O 1
ATOM 1887 N N . GLU A 1 238 ? -2.140 5.967 22.035 1.00 97.94 238 GLU A N 1
ATOM 1888 C CA . GLU A 1 238 ? -1.954 7.303 22.613 1.00 97.94 238 GLU A CA 1
ATOM 1889 C C . GLU A 1 238 ? -3.170 7.757 23.429 1.00 97.94 238 GLU A C 1
ATOM 1891 O O . GLU A 1 238 ? -2.997 8.341 24.500 1.00 97.94 238 GLU A O 1
ATOM 1896 N N . ILE A 1 239 ? -4.387 7.465 22.961 1.00 97.94 239 ILE A N 1
ATOM 1897 C CA . ILE A 1 239 ? -5.622 7.742 23.704 1.00 97.94 239 ILE A CA 1
ATOM 1898 C C . ILE A 1 239 ? -5.596 6.989 25.040 1.00 97.94 239 ILE A C 1
ATOM 1900 O O . ILE A 1 239 ? -5.675 7.626 26.092 1.00 97.94 239 ILE A O 1
ATOM 1904 N N . TYR A 1 240 ? -5.370 5.669 25.032 1.00 97.06 240 TYR A N 1
ATOM 1905 C CA . TYR A 1 240 ? -5.288 4.873 26.265 1.00 97.06 240 TYR A CA 1
ATOM 1906 C C . TYR A 1 240 ? -4.160 5.331 27.190 1.00 97.06 240 TYR A C 1
ATOM 1908 O O . TYR A 1 240 ? -4.341 5.332 28.407 1.00 97.06 240 TYR A O 1
ATOM 1916 N N . ARG A 1 241 ? -3.020 5.776 26.647 1.00 97.88 241 ARG A N 1
ATOM 1917 C CA . ARG A 1 241 ? -1.917 6.331 27.443 1.00 97.88 241 ARG A CA 1
ATOM 1918 C C . ARG A 1 241 ? -2.341 7.611 28.168 1.00 97.88 241 ARG A C 1
ATOM 1920 O O . ARG A 1 241 ? -2.039 7.762 29.350 1.00 97.88 241 ARG A O 1
ATOM 1927 N N . ARG A 1 242 ? -3.041 8.525 27.483 1.00 97.75 242 ARG A N 1
ATOM 1928 C CA . ARG A 1 242 ? -3.548 9.778 28.076 1.00 97.75 242 ARG A CA 1
ATOM 1929 C C . ARG A 1 242 ? -4.628 9.522 29.121 1.00 97.75 242 ARG A C 1
ATOM 1931 O O . ARG A 1 242 ? -4.560 10.108 30.197 1.00 97.75 242 ARG A O 1
ATOM 1938 N N . VAL A 1 243 ? -5.573 8.626 28.832 1.00 97.44 243 VAL A N 1
ATOM 1939 C CA . VAL A 1 243 ? -6.626 8.241 29.784 1.00 97.44 243 VAL A CA 1
ATOM 1940 C C . VAL A 1 243 ? -6.009 7.592 31.022 1.00 97.44 243 VAL A C 1
ATOM 1942 O O . VAL A 1 243 ? -6.298 8.016 32.136 1.00 97.44 243 VAL A O 1
ATOM 1945 N N . SER A 1 244 ? -5.095 6.633 30.845 1.00 96.50 244 SER A N 1
ATOM 1946 C CA . SER A 1 244 ? -4.398 5.968 31.958 1.00 96.50 244 SER A CA 1
ATOM 1947 C C . SER A 1 244 ? -3.622 6.954 32.834 1.00 96.50 244 SER A C 1
ATOM 1949 O O . SER A 1 244 ? -3.621 6.817 34.054 1.00 96.50 244 SER A O 1
ATOM 1951 N N . ALA A 1 245 ? -2.993 7.970 32.232 1.00 96.88 245 ALA A N 1
ATOM 1952 C CA . ALA A 1 245 ? -2.316 9.027 32.979 1.00 96.88 245 ALA A CA 1
ATOM 1953 C C . ALA A 1 245 ? -3.303 9.868 33.809 1.00 96.88 245 ALA A C 1
ATOM 1955 O O . ALA A 1 245 ? -3.047 10.113 34.983 1.00 96.88 245 ALA A O 1
ATOM 1956 N N . GLY A 1 246 ? -4.457 10.239 33.242 1.00 96.00 246 GLY A N 1
ATOM 1957 C CA . GLY A 1 246 ? -5.508 10.942 33.984 1.00 96.00 246 GLY A CA 1
ATOM 1958 C C . GLY A 1 246 ? -6.061 10.118 35.152 1.00 96.00 246 GLY A C 1
ATOM 1959 O O . GLY A 1 246 ? -6.213 10.637 36.256 1.00 96.00 246 GLY A O 1
ATOM 1960 N N . LEU A 1 247 ? -6.286 8.817 34.944 1.00 94.69 247 LEU A N 1
ATOM 1961 C CA . LEU A 1 247 ? -6.723 7.900 36.003 1.00 94.69 247 LEU A CA 1
ATOM 1962 C C . LEU A 1 247 ? -5.670 7.755 37.115 1.00 94.69 247 LEU A C 1
ATOM 1964 O O . LEU A 1 247 ? -6.024 7.734 38.291 1.00 94.69 247 LEU A O 1
ATOM 1968 N N . ALA A 1 248 ? -4.380 7.710 36.766 1.00 96.12 248 ALA A N 1
ATOM 1969 C CA . ALA A 1 248 ? -3.286 7.691 37.742 1.00 96.12 248 ALA A CA 1
ATOM 1970 C C . ALA A 1 248 ? -3.193 8.992 38.565 1.00 96.12 248 ALA A C 1
ATOM 1972 O O . ALA A 1 248 ? -2.722 8.977 39.699 1.00 96.12 248 ALA A O 1
ATOM 1973 N N . GLU A 1 249 ? -3.688 10.107 38.023 1.00 95.88 249 GLU A N 1
ATOM 1974 C CA . GLU A 1 249 ? -3.859 11.386 38.722 1.00 95.88 249 GLU A CA 1
ATOM 1975 C C . GLU A 1 249 ? -5.165 11.454 39.548 1.00 95.88 249 GLU A C 1
ATOM 1977 O O . GLU A 1 249 ? -5.579 12.539 39.956 1.00 95.88 249 GLU A O 1
ATOM 1982 N N . ASN A 1 250 ? -5.813 10.312 39.816 1.00 94.88 250 ASN A N 1
ATOM 1983 C CA . ASN A 1 250 ? -7.085 10.179 40.542 1.00 94.88 250 ASN A CA 1
ATOM 1984 C C . ASN A 1 250 ? -8.280 10.895 39.887 1.00 94.88 250 ASN A C 1
ATOM 1986 O O . ASN A 1 250 ? -9.219 11.293 40.577 1.00 94.88 250 ASN A O 1
ATOM 1990 N N . GLN A 1 251 ? -8.267 11.063 38.563 1.00 95.06 251 GLN A N 1
ATOM 1991 C CA . GLN A 1 251 ? -9.430 11.574 37.832 1.00 95.06 251 GLN A CA 1
ATOM 1992 C C . GLN A 1 251 ? -10.462 10.460 37.651 1.00 95.06 251 GLN A C 1
ATOM 1994 O O . GLN A 1 251 ? -10.117 9.284 37.525 1.00 95.06 251 GLN A O 1
ATOM 1999 N N . SER A 1 252 ? -11.741 10.824 37.605 1.00 95.88 252 SER A N 1
ATOM 2000 C CA . SER A 1 252 ? -12.798 9.882 37.226 1.00 95.88 252 SER A CA 1
ATOM 2001 C C . SER A 1 252 ? -12.677 9.471 35.750 1.00 95.88 252 SER A C 1
ATOM 2003 O O . SER A 1 252 ? -12.091 10.190 34.937 1.00 95.88 252 SER A O 1
ATOM 2005 N N . LEU A 1 253 ? -13.281 8.338 35.365 1.00 94.12 253 LEU A N 1
ATOM 2006 C CA . LEU A 1 253 ? -13.337 7.902 33.959 1.00 94.12 253 LEU A CA 1
ATOM 2007 C C . LEU A 1 253 ? -13.932 8.986 33.049 1.00 94.12 253 LEU A C 1
ATOM 2009 O O . LEU A 1 253 ? -13.369 9.289 32.002 1.00 94.12 253 LEU A O 1
ATOM 2013 N N . SER A 1 254 ? -15.029 9.612 33.482 1.00 94.94 254 SER A N 1
ATOM 2014 C CA . SER A 1 254 ? -15.674 10.713 32.758 1.00 94.94 254 SER A CA 1
ATOM 2015 C C . SER A 1 254 ? -14.713 11.884 32.531 1.00 94.94 254 SER A C 1
ATOM 2017 O O . SER A 1 254 ? -14.594 12.373 31.409 1.00 94.94 254 SER A O 1
ATOM 2019 N N . GLU A 1 255 ? -13.990 12.325 33.563 1.00 95.56 255 GLU A N 1
ATOM 2020 C CA . GLU A 1 255 ? -13.026 13.429 33.443 1.00 95.56 255 GLU A CA 1
ATOM 2021 C C . GLU A 1 255 ? -11.838 13.066 32.547 1.00 95.56 255 GLU A C 1
ATOM 2023 O O . GLU A 1 255 ? -11.437 13.876 31.710 1.00 95.56 255 GLU A O 1
ATOM 2028 N N . ALA A 1 256 ? -11.294 11.854 32.688 1.00 96.69 256 ALA A N 1
ATOM 2029 C CA . ALA A 1 256 ? -10.152 11.396 31.904 1.00 96.69 256 ALA A CA 1
ATOM 2030 C C . ALA A 1 256 ? -10.490 11.312 30.404 1.00 96.69 256 ALA A C 1
ATOM 2032 O O . ALA A 1 256 ? -9.737 11.824 29.572 1.00 96.69 256 ALA A O 1
ATOM 2033 N N . TRP A 1 257 ? -11.644 10.735 30.051 1.00 97.50 257 TRP A N 1
ATOM 2034 C CA . TRP A 1 257 ? -12.108 10.649 28.662 1.00 97.50 257 TRP A CA 1
ATOM 2035 C C . TRP A 1 257 ? -12.538 12.004 28.089 1.00 97.50 257 TRP A C 1
ATOM 2037 O O . TRP A 1 257 ? -12.291 12.271 26.915 1.00 97.50 257 TRP A O 1
ATOM 2047 N N . SER A 1 258 ? -13.088 12.906 28.909 1.00 96.88 258 SER A N 1
ATOM 2048 C CA . SER A 1 258 ? -13.458 14.265 28.473 1.00 96.88 258 SER A CA 1
ATOM 2049 C C . SER A 1 258 ? -12.254 15.142 28.104 1.00 96.88 258 SER A C 1
ATOM 2051 O O . SER A 1 258 ? -12.411 16.143 27.410 1.00 96.88 258 SER A O 1
ATOM 2053 N N . LYS A 1 259 ? -11.039 14.783 28.542 1.00 96.69 259 LYS A N 1
ATOM 2054 C CA . LYS A 1 259 ? -9.795 15.483 28.170 1.00 96.69 259 LYS A CA 1
ATOM 2055 C C . LYS A 1 259 ? -9.220 15.042 26.822 1.00 96.69 259 LYS A C 1
ATOM 2057 O O . LYS A 1 259 ? -8.245 15.641 26.357 1.00 96.69 259 LYS A O 1
ATOM 2062 N N . ILE A 1 260 ? -9.764 13.997 26.198 1.00 98.00 260 ILE A N 1
ATOM 2063 C CA . ILE A 1 260 ? -9.290 13.521 24.899 1.00 98.00 260 ILE A CA 1
ATOM 2064 C C . ILE A 1 260 ? -9.760 14.485 23.800 1.00 98.00 260 ILE A C 1
ATOM 2066 O O . ILE A 1 260 ? -10.957 14.731 23.679 1.00 98.00 260 ILE A O 1
ATOM 2070 N N . PRO A 1 261 ? -8.848 15.040 22.976 1.00 97.62 261 PRO A N 1
ATOM 2071 C CA . PRO A 1 261 ? -9.250 15.903 21.872 1.00 97.62 261 PRO A CA 1
ATOM 2072 C C . PRO A 1 261 ? -10.070 15.130 20.836 1.00 97.62 261 PRO A C 1
ATOM 2074 O O . PRO A 1 261 ? -9.623 14.084 20.362 1.00 97.62 261 PRO A O 1
ATOM 2077 N N . GLU A 1 262 ? -11.196 15.688 20.388 1.00 97.56 262 GLU A N 1
ATOM 2078 C CA . GLU A 1 262 ? -12.036 15.055 19.357 1.00 97.56 262 GLU A CA 1
ATOM 2079 C C . GLU A 1 262 ? -11.263 14.770 18.065 1.00 97.56 262 GLU A C 1
ATOM 2081 O O . GLU A 1 262 ? -11.437 13.722 17.454 1.00 97.56 262 GLU A O 1
ATOM 2086 N N . LYS A 1 263 ? -10.330 15.654 17.681 1.00 97.81 263 LYS A N 1
ATOM 2087 C CA . LYS A 1 263 ? -9.446 15.448 16.521 1.00 97.81 263 LYS A CA 1
ATOM 2088 C C . LYS A 1 263 ? -8.586 14.183 16.658 1.00 97.81 263 LYS A C 1
ATOM 2090 O O . LYS A 1 263 ? -8.361 13.496 15.667 1.00 97.81 263 LYS A 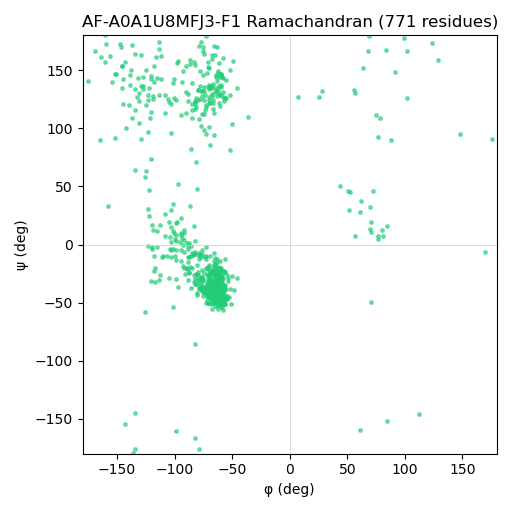O 1
ATOM 2095 N N . LEU A 1 264 ? -8.123 13.862 17.871 1.00 98.19 264 LEU A N 1
ATOM 2096 C CA . LEU A 1 264 ? -7.359 12.638 18.134 1.00 98.19 264 LEU A CA 1
ATOM 2097 C C . LEU A 1 264 ? -8.262 11.403 18.051 1.00 98.19 264 LEU A C 1
ATOM 2099 O O . LEU A 1 264 ? -7.886 10.426 17.408 1.00 98.19 264 LEU A O 1
ATOM 2103 N N . ALA A 1 265 ? -9.455 11.470 18.648 1.00 97.88 265 ALA A N 1
ATOM 2104 C CA . ALA A 1 265 ? -10.451 10.405 18.553 1.00 97.88 265 ALA A CA 1
ATOM 2105 C C . ALA A 1 265 ? -10.873 10.156 17.094 1.00 97.88 265 ALA A C 1
ATOM 2107 O O . ALA A 1 265 ? -11.009 9.012 16.673 1.00 97.88 265 ALA A O 1
ATOM 2108 N N . PHE A 1 266 ? -10.993 11.213 16.285 1.00 98.44 266 PHE A N 1
ATOM 2109 C CA . PHE A 1 266 ? -11.385 11.098 14.882 1.00 98.44 266 PHE A CA 1
ATOM 2110 C C . PHE A 1 266 ? -10.315 10.403 14.039 1.00 98.44 266 PHE A C 1
ATOM 2112 O O . PHE A 1 266 ? -10.641 9.647 13.126 1.00 98.44 266 PHE A O 1
ATOM 2119 N N . TYR A 1 267 ? -9.029 10.567 14.360 1.00 98.38 267 TYR A N 1
ATOM 2120 C CA . TYR A 1 267 ? -7.987 9.770 13.711 1.00 98.38 267 TYR A CA 1
ATOM 2121 C C . TYR A 1 267 ? -8.061 8.271 14.058 1.00 98.38 267 TYR A C 1
ATOM 2123 O O . TYR A 1 267 ? -7.636 7.453 13.241 1.00 98.38 267 TYR A O 1
ATOM 2131 N N . ASP A 1 268 ? -8.642 7.892 15.204 1.00 98.38 268 ASP A N 1
ATOM 2132 C CA . ASP A 1 268 ? -8.866 6.494 15.611 1.00 98.38 268 ASP A CA 1
ATOM 2133 C C . ASP A 1 268 ? -10.193 5.899 15.085 1.00 98.38 268 ASP A C 1
ATOM 2135 O O . ASP A 1 268 ? -10.836 5.055 15.715 1.00 98.38 268 ASP A O 1
ATOM 2139 N N . TYR A 1 269 ? -10.605 6.324 13.890 1.00 98.25 269 TYR A N 1
ATOM 2140 C CA . TYR A 1 269 ? -11.788 5.834 13.186 1.00 98.25 269 TYR A CA 1
ATOM 2141 C C . TYR A 1 269 ? -11.413 5.295 11.798 1.00 98.25 269 TYR A C 1
ATOM 2143 O O . TYR A 1 269 ? -10.759 5.969 10.998 1.00 98.25 269 TYR A O 1
ATOM 2151 N N . ILE A 1 270 ? -11.847 4.070 11.477 1.00 98.06 270 ILE A N 1
ATOM 2152 C CA . ILE A 1 270 ? -11.449 3.367 10.246 1.00 98.06 270 ILE A CA 1
ATOM 2153 C C . ILE A 1 270 ? -11.954 4.047 8.969 1.00 98.06 270 ILE A C 1
ATOM 2155 O O . ILE A 1 270 ? -11.361 3.843 7.912 1.00 98.06 270 ILE A O 1
ATOM 2159 N N . GLY A 1 271 ? -13.008 4.868 9.035 1.00 97.19 271 GLY A N 1
ATOM 2160 C CA . GLY A 1 271 ? -13.465 5.634 7.871 1.00 97.19 271 GLY A CA 1
ATOM 2161 C C . GLY A 1 271 ? -12.400 6.603 7.353 1.00 97.19 271 GLY A C 1
ATOM 2162 O O . GLY A 1 271 ? -12.362 6.884 6.158 1.00 97.19 271 GLY A O 1
ATOM 2163 N N . ASN A 1 272 ? -11.455 7.003 8.214 1.00 98.31 272 ASN A N 1
ATOM 2164 C CA . ASN A 1 272 ? -10.306 7.827 7.846 1.00 98.31 272 ASN A CA 1
ATOM 2165 C C . ASN A 1 272 ? -9.113 7.033 7.287 1.00 98.31 272 ASN A C 1
ATOM 2167 O O . ASN A 1 272 ? -8.148 7.627 6.800 1.00 98.31 272 ASN A O 1
ATOM 2171 N N . ASN A 1 273 ? -9.158 5.698 7.314 1.00 98.25 273 ASN A N 1
ATOM 2172 C CA . ASN A 1 273 ? -8.104 4.849 6.770 1.00 98.25 273 ASN A CA 1
ATOM 2173 C C . ASN A 1 273 ? -8.135 4.876 5.224 1.00 98.25 273 ASN A C 1
ATOM 2175 O O . ASN A 1 273 ? -9.110 4.418 4.619 1.00 98.25 273 ASN A O 1
ATOM 2179 N N . PRO A 1 274 ? -7.052 5.307 4.544 1.00 97.75 274 PRO A N 1
ATOM 2180 C CA . PRO A 1 274 ? -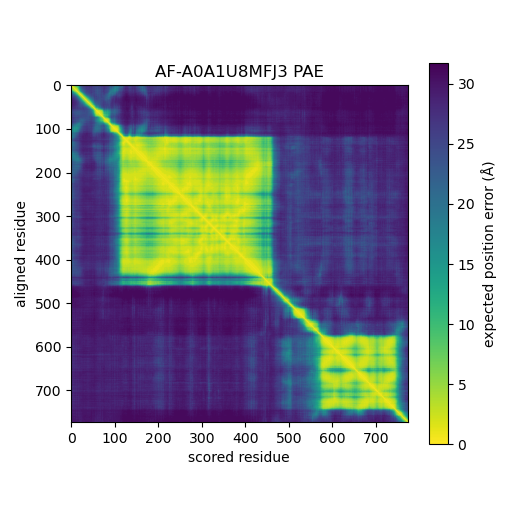7.027 5.426 3.084 1.00 97.75 274 PRO A CA 1
ATOM 2181 C C . PRO A 1 274 ? -7.161 4.081 2.349 1.00 97.75 274 PRO A C 1
ATOM 2183 O O . PRO A 1 274 ? -7.378 4.062 1.141 1.00 97.75 274 PRO A O 1
ATOM 2186 N N . ALA A 1 275 ? -7.045 2.950 3.049 1.00 97.31 275 ALA A N 1
ATOM 2187 C CA . ALA A 1 275 ? -7.162 1.610 2.480 1.00 97.31 275 ALA A CA 1
ATOM 2188 C C . ALA A 1 275 ? -8.590 1.018 2.523 1.00 97.31 275 ALA A C 1
ATOM 2190 O O . ALA A 1 275 ? -8.747 -0.178 2.285 1.00 97.31 275 ALA A O 1
ATOM 2191 N N . LYS A 1 276 ? -9.626 1.823 2.814 1.00 96.00 276 LYS A N 1
ATOM 2192 C CA . LYS A 1 276 ? -11.047 1.400 2.812 1.00 96.00 276 LYS A CA 1
ATOM 2193 C C . LYS A 1 276 ? -11.864 1.859 1.598 1.00 96.00 276 LYS A C 1
ATOM 2195 O O . LYS A 1 276 ? -13.034 1.497 1.472 1.00 96.00 276 LYS A O 1
ATOM 2200 N N . GLY A 1 277 ? -11.265 2.648 0.708 1.00 92.31 277 GLY A N 1
ATOM 2201 C CA . GLY A 1 277 ? -11.921 3.124 -0.510 1.00 92.31 277 GLY A CA 1
ATOM 2202 C C . GLY A 1 277 ? -12.115 2.047 -1.583 1.00 92.31 277 GLY A C 1
ATOM 2203 O O . GLY A 1 277 ? -11.693 0.904 -1.442 1.00 92.31 277 GLY A O 1
ATOM 2204 N N . GLY A 1 278 ? -12.728 2.439 -2.703 1.00 87.88 278 GLY A N 1
ATOM 2205 C CA . GLY A 1 278 ? -12.863 1.601 -3.898 1.00 87.88 278 GLY A CA 1
ATOM 2206 C C . GLY A 1 278 ? -12.609 2.405 -5.171 1.00 87.88 278 GLY A C 1
ATOM 2207 O O . GLY A 1 278 ? -12.897 3.598 -5.209 1.00 87.88 278 GLY A O 1
ATOM 2208 N N . LEU A 1 279 ? -12.097 1.755 -6.222 1.00 92.44 279 LEU A N 1
ATOM 2209 C CA . LEU A 1 279 ? -11.626 2.424 -7.446 1.00 92.44 279 LEU A CA 1
ATOM 2210 C C . LEU A 1 279 ? -12.699 3.273 -8.148 1.00 92.44 279 LEU A C 1
ATOM 2212 O O . LEU A 1 279 ? -12.397 4.335 -8.675 1.00 92.44 279 LEU A O 1
ATOM 2216 N N . PHE A 1 280 ? -13.952 2.819 -8.149 1.00 95.50 280 PHE A N 1
ATOM 2217 C CA . PHE A 1 280 ? -15.068 3.536 -8.781 1.00 95.50 280 PHE A CA 1
ATOM 2218 C C . PHE A 1 280 ? -15.921 4.322 -7.785 1.00 95.50 280 PHE A C 1
ATOM 2220 O O . PHE A 1 280 ? -16.940 4.906 -8.148 1.00 95.50 280 PHE A O 1
ATOM 2227 N N . ARG A 1 281 ? -15.515 4.348 -6.514 1.00 92.69 281 ARG A N 1
ATOM 2228 C CA . ARG A 1 281 ? -16.198 5.107 -5.475 1.00 92.69 281 ARG A CA 1
ATOM 2229 C C . ARG A 1 281 ? -15.645 6.536 -5.497 1.00 92.69 281 ARG A C 1
ATOM 2231 O O . ARG A 1 281 ? -14.718 6.868 -4.764 1.00 92.69 281 ARG A O 1
ATOM 2238 N N . ALA A 1 282 ? -16.170 7.351 -6.407 1.00 92.12 282 ALA A N 1
ATOM 2239 C CA . ALA A 1 282 ? -15.757 8.741 -6.581 1.00 92.12 282 ALA A CA 1
ATOM 2240 C C . ALA A 1 282 ? -16.305 9.658 -5.467 1.00 92.12 282 ALA A C 1
ATOM 2242 O O . ALA A 1 282 ? -17.212 9.275 -4.720 1.00 92.12 282 ALA A O 1
ATOM 2243 N N . GLY A 1 283 ? -15.759 10.876 -5.396 1.00 93.69 283 GLY A N 1
ATOM 2244 C CA . GLY A 1 283 ? -16.161 11.924 -4.452 1.00 93.69 283 GLY A CA 1
ATOM 2245 C C . GLY A 1 283 ? -15.254 12.046 -3.224 1.00 93.69 283 GLY A C 1
ATOM 2246 O O . GLY A 1 283 ? -14.289 11.296 -3.065 1.00 93.69 283 GLY A O 1
ATOM 2247 N N . SER A 1 284 ? -15.562 13.025 -2.368 1.00 96.94 284 SER A N 1
ATOM 2248 C CA . SER A 1 284 ? -14.948 13.167 -1.038 1.00 96.94 284 SER A CA 1
ATOM 2249 C C . SER A 1 284 ? -15.358 12.026 -0.103 1.00 96.94 284 SER A C 1
ATOM 2251 O O . SER A 1 284 ? -16.353 11.340 -0.351 1.00 96.94 284 SER A O 1
ATOM 2253 N N . MET A 1 285 ? -14.607 11.852 0.987 1.00 97.81 285 MET A N 1
ATOM 2254 C CA . MET A 1 285 ? -14.934 10.901 2.055 1.00 97.81 285 MET A CA 1
ATOM 2255 C C . MET A 1 285 ? -16.325 11.155 2.644 1.00 97.81 285 MET A C 1
ATOM 2257 O O . MET A 1 285 ? -17.078 10.202 2.808 1.00 97.81 285 MET A O 1
ATOM 2261 N N . ASP A 1 286 ? -16.722 12.421 2.767 1.00 97.62 286 ASP A N 1
ATOM 2262 C CA . ASP A 1 286 ? -18.035 12.832 3.282 1.00 97.62 286 ASP A CA 1
ATOM 2263 C C . ASP A 1 286 ? -19.219 12.323 2.436 1.00 97.62 286 ASP A C 1
ATOM 2265 O O . ASP A 1 286 ? -20.314 12.104 2.955 1.00 97.62 286 ASP A O 1
ATOM 2269 N N . ASN A 1 287 ? -19.024 12.087 1.129 1.00 95.94 287 ASN A N 1
ATOM 2270 C CA . ASN A 1 287 ? -20.058 11.470 0.278 1.00 95.94 287 ASN A CA 1
ATOM 2271 C C . ASN A 1 287 ? -20.281 9.986 0.612 1.00 95.94 287 ASN A C 1
ATOM 2273 O O . ASN A 1 287 ? -21.287 9.403 0.207 1.00 95.94 287 ASN A O 1
ATOM 2277 N N . GLY A 1 288 ? -19.325 9.368 1.305 1.00 95.62 288 GLY A N 1
ATOM 2278 C CA . GLY A 1 288 ? -19.402 8.003 1.790 1.00 95.62 288 GLY A CA 1
ATOM 2279 C C . GLY A 1 288 ? -20.177 7.922 3.095 1.00 95.62 288 GLY A C 1
ATOM 2280 O O . GLY A 1 288 ? -21.373 7.647 3.102 1.00 95.62 288 GLY A O 1
ATOM 2281 N N . ASP A 1 289 ? -19.499 8.131 4.217 1.00 95.00 289 ASP A N 1
ATOM 2282 C CA . ASP A 1 289 ? -20.061 7.920 5.552 1.00 95.00 289 ASP A CA 1
ATOM 2283 C C . ASP A 1 289 ? -20.805 9.135 6.127 1.00 95.00 289 ASP A C 1
ATOM 2285 O O . ASP A 1 289 ? -21.728 8.940 6.921 1.00 95.00 289 ASP A O 1
ATOM 2289 N N . GLY A 1 290 ? -20.501 10.347 5.662 1.00 96.88 290 GLY A N 1
ATOM 2290 C CA . GLY A 1 290 ? -21.181 11.589 6.048 1.00 96.88 290 GLY A CA 1
ATOM 2291 C C . GLY A 1 290 ? -20.223 12.638 6.603 1.00 96.88 290 GLY A C 1
ATOM 2292 O O . GLY A 1 290 ? -19.043 12.372 6.809 1.00 96.88 290 GLY A O 1
ATOM 2293 N N . ILE A 1 291 ? -20.738 13.840 6.855 1.00 97.94 291 ILE A N 1
ATOM 2294 C CA . ILE A 1 291 ? -19.968 14.913 7.496 1.00 97.94 291 ILE A CA 1
ATOM 2295 C C . ILE A 1 291 ? -19.942 14.645 9.002 1.00 97.94 291 ILE A C 1
ATOM 2297 O O . ILE A 1 291 ? -20.999 14.521 9.619 1.00 97.94 291 ILE A O 1
ATOM 2301 N N . ALA A 1 292 ? -18.755 14.558 9.602 1.00 97.06 292 ALA A N 1
ATOM 2302 C CA . ALA A 1 292 ? -18.629 14.382 11.047 1.00 97.06 292 ALA A CA 1
ATOM 2303 C C . ALA A 1 292 ? -19.113 15.627 11.807 1.00 97.06 292 ALA A C 1
ATOM 2305 O O . ALA A 1 292 ? -18.674 16.739 11.515 1.00 97.06 292 ALA A O 1
ATOM 2306 N N . VAL A 1 293 ? -20.015 15.426 12.773 1.00 96.12 293 VAL A N 1
ATOM 2307 C CA . VAL A 1 293 ? -20.651 16.494 13.565 1.00 96.12 293 VAL A CA 1
ATOM 2308 C C . VAL A 1 293 ? -20.012 16.605 14.947 1.00 96.12 293 VAL A C 1
ATOM 2310 O O . VAL A 1 293 ? -19.548 17.679 15.318 1.00 96.12 293 VAL A O 1
ATOM 2313 N N . GLY A 1 294 ? -19.943 15.495 15.685 1.00 94.69 294 GLY A N 1
ATOM 2314 C CA . GLY A 1 294 ? -19.416 15.466 17.049 1.00 94.69 294 GLY A CA 1
ATOM 2315 C C . GLY A 1 294 ? -19.013 14.064 17.494 1.00 94.69 294 GLY A C 1
ATOM 2316 O O . GLY A 1 294 ? -19.472 13.059 16.937 1.00 94.69 294 GLY A O 1
ATOM 2317 N N . TRP A 1 295 ? -18.118 13.986 18.479 1.00 98.12 295 TRP A N 1
ATOM 2318 C CA . TRP A 1 295 ? -17.723 12.713 19.078 1.00 98.12 295 TRP A CA 1
ATOM 2319 C C . TRP A 1 295 ? -18.760 12.277 20.119 1.00 98.12 295 TRP A C 1
ATOM 2321 O O . TRP A 1 295 ? -19.074 13.011 21.055 1.00 98.12 295 TRP A O 1
ATOM 2331 N N . LEU A 1 296 ? -19.279 11.055 19.985 1.00 97.50 296 LEU A N 1
ATOM 2332 C CA . LEU A 1 296 ? -20.321 10.538 20.882 1.00 97.50 296 LEU A CA 1
ATOM 2333 C C . LEU A 1 296 ? -19.770 10.094 22.245 1.00 97.50 296 LEU A C 1
ATOM 2335 O O . LEU A 1 296 ? -20.556 9.840 23.152 1.00 97.50 296 LEU A O 1
ATOM 2339 N N . GLY A 1 297 ? -18.446 10.012 22.390 1.00 96.38 297 GLY A N 1
ATOM 2340 C CA . GLY A 1 297 ? -17.773 9.490 23.575 1.00 96.38 297 GLY A CA 1
ATOM 2341 C C . GLY A 1 297 ? -17.270 8.062 23.389 1.00 96.38 297 GLY A C 1
ATOM 2342 O O . GLY A 1 297 ? -17.655 7.359 22.448 1.00 96.38 297 GLY A O 1
ATOM 2343 N N . HIS A 1 298 ? -16.417 7.624 24.313 1.00 98.19 298 HIS A N 1
ATOM 2344 C CA . HIS A 1 298 ? -15.856 6.279 24.305 1.00 98.19 298 HIS A CA 1
ATOM 2345 C C . HIS A 1 298 ? -16.838 5.276 24.935 1.00 98.19 298 HIS A C 1
ATOM 2347 O O . HIS A 1 298 ? -17.203 5.447 26.103 1.00 98.19 298 HIS A O 1
ATOM 2353 N N . PRO A 1 299 ? -17.270 4.229 24.207 1.00 97.81 299 PRO A N 1
ATOM 2354 C CA . PRO A 1 299 ? -18.152 3.202 24.747 1.00 97.81 299 PRO A CA 1
ATOM 2355 C C . PRO A 1 299 ? -17.368 2.141 25.530 1.00 97.81 299 PRO A C 1
ATOM 2357 O O . PRO A 1 299 ? -16.522 1.445 24.969 1.00 97.81 299 PRO A O 1
ATOM 2360 N N . ILE A 1 300 ? -17.731 1.929 26.792 1.00 98.00 300 ILE A N 1
ATOM 2361 C CA . ILE A 1 300 ? -17.276 0.795 27.599 1.00 98.00 300 ILE A CA 1
ATOM 2362 C C . ILE A 1 300 ? -18.406 -0.229 27.679 1.00 98.00 300 ILE A C 1
ATOM 2364 O O . ILE A 1 300 ? -19.502 0.073 28.154 1.00 98.00 300 ILE A O 1
ATOM 2368 N N . PHE A 1 301 ? -18.146 -1.449 27.208 1.00 98.12 301 PHE A N 1
ATOM 2369 C CA . PHE A 1 301 ? -19.102 -2.552 27.277 1.00 98.12 301 PHE A CA 1
ATOM 2370 C C . PHE A 1 301 ? -18.850 -3.378 28.532 1.00 98.12 301 PHE A C 1
ATOM 2372 O O . PHE A 1 301 ? -17.697 -3.645 28.866 1.00 98.12 301 PHE A O 1
ATOM 2379 N N . ARG A 1 302 ? -19.911 -3.816 29.214 1.00 97.75 302 ARG A N 1
ATOM 2380 C CA . ARG A 1 302 ? -19.795 -4.693 30.387 1.00 97.75 302 ARG A CA 1
ATOM 2381 C C . ARG A 1 302 ? -20.748 -5.870 30.301 1.00 97.75 302 ARG A C 1
ATOM 2383 O O . ARG A 1 302 ? -21.855 -5.721 29.791 1.00 97.75 302 ARG A O 1
ATOM 2390 N N . ASP A 1 303 ? -20.321 -7.037 30.774 1.00 96.00 303 ASP A N 1
ATOM 2391 C CA . ASP A 1 303 ? -21.227 -8.172 30.977 1.00 96.00 303 ASP A CA 1
ATOM 2392 C C . ASP A 1 303 ? -22.081 -7.989 32.248 1.00 96.00 303 ASP A C 1
ATOM 2394 O O . ASP A 1 303 ? -21.882 -7.059 33.034 1.00 96.00 303 ASP A O 1
ATOM 2398 N N . LYS A 1 304 ? -23.033 -8.900 32.477 1.00 94.44 304 LYS A N 1
ATOM 2399 C CA . LYS A 1 304 ? -23.859 -8.915 33.697 1.00 94.44 304 LYS A CA 1
ATOM 2400 C C . LYS A 1 304 ? -23.060 -9.058 35.002 1.00 94.44 304 LYS A C 1
ATOM 2402 O O . LYS A 1 304 ? -23.583 -8.727 36.061 1.00 94.44 304 LYS A O 1
ATOM 2407 N N . ASP A 1 305 ? -21.827 -9.563 34.925 1.00 92.56 305 ASP A N 1
ATOM 2408 C CA . ASP A 1 305 ? -20.923 -9.723 36.066 1.00 92.56 305 ASP A CA 1
ATOM 2409 C C . ASP A 1 305 ? -20.063 -8.455 36.280 1.00 92.56 305 ASP A C 1
ATOM 2411 O O . ASP A 1 305 ? -19.230 -8.412 37.185 1.00 92.56 305 ASP A O 1
ATOM 2415 N N . GLY A 1 306 ? -20.256 -7.416 35.457 1.00 92.06 306 GLY A N 1
ATOM 2416 C CA . GLY A 1 306 ? -19.544 -6.142 35.520 1.00 92.06 306 GLY A CA 1
ATOM 2417 C C . GLY A 1 306 ? -18.156 -6.150 34.875 1.00 92.06 306 GLY A C 1
ATOM 2418 O O . GLY A 1 306 ? -17.440 -5.155 35.000 1.00 92.06 306 GLY A O 1
ATOM 2419 N N . ARG A 1 307 ? -17.758 -7.229 34.187 1.00 95.25 307 ARG A N 1
ATOM 2420 C CA . ARG A 1 307 ? -16.455 -7.312 33.509 1.00 95.25 307 ARG A CA 1
ATOM 2421 C C . ARG A 1 307 ? -16.463 -6.468 32.248 1.00 95.25 307 ARG A C 1
ATOM 2423 O O . ARG A 1 307 ? -17.404 -6.545 31.462 1.00 95.25 307 ARG A O 1
ATOM 2430 N N . GLU A 1 308 ? -15.393 -5.714 32.035 1.00 96.56 308 GLU A N 1
ATOM 2431 C CA . GLU A 1 308 ? -15.208 -4.930 30.819 1.00 96.56 308 GLU A CA 1
ATOM 2432 C C . GLU A 1 308 ? -14.962 -5.831 29.602 1.00 96.56 308 GLU A C 1
ATOM 2434 O O . GLU A 1 308 ? -14.197 -6.799 29.658 1.00 96.56 308 GLU A O 1
ATOM 2439 N N . LEU A 1 309 ? -15.633 -5.500 28.500 1.00 97.38 309 LEU A N 1
ATOM 2440 C CA . LEU A 1 309 ? -15.560 -6.194 27.226 1.00 97.38 309 LEU A CA 1
ATOM 2441 C C . LEU A 1 309 ? -15.086 -5.247 26.120 1.00 97.38 309 LEU A C 1
ATOM 2443 O O . LEU A 1 309 ? -15.518 -4.099 26.019 1.00 97.38 309 LEU A O 1
ATOM 2447 N N . PHE A 1 310 ? -14.275 -5.776 25.214 1.00 97.25 310 PHE A N 1
ATOM 2448 C CA . PHE A 1 310 ? -13.691 -5.060 24.090 1.00 97.25 310 PHE A CA 1
ATOM 2449 C C . PHE A 1 310 ? -14.243 -5.589 22.772 1.00 97.25 310 PHE A C 1
ATOM 2451 O O . PHE A 1 310 ? -14.208 -6.790 22.493 1.00 97.25 310 PHE A O 1
ATOM 2458 N N . VAL A 1 311 ? -14.722 -4.686 21.918 1.00 97.75 311 VAL A N 1
ATOM 2459 C CA . VAL A 1 311 ? -15.156 -5.044 20.565 1.00 97.75 311 VAL A CA 1
ATOM 2460 C C . VAL A 1 311 ? -13.931 -5.268 19.681 1.00 97.75 311 VAL A C 1
ATOM 2462 O O . VAL A 1 311 ? -13.063 -4.400 19.552 1.00 97.75 311 VAL A O 1
ATOM 2465 N N . ARG A 1 312 ? -13.869 -6.417 19.001 1.00 96.81 312 ARG A N 1
ATOM 2466 C CA . ARG A 1 312 ? -12.806 -6.688 18.030 1.00 96.81 312 ARG A CA 1
ATOM 2467 C C . ARG A 1 312 ? -12.916 -5.729 16.837 1.00 96.81 312 ARG A C 1
ATOM 2469 O O . ARG A 1 312 ? -13.841 -5.826 16.034 1.00 96.81 312 ARG A O 1
ATOM 2476 N N . ARG A 1 313 ? -11.923 -4.847 16.689 1.00 95.94 313 ARG A N 1
ATOM 2477 C CA . ARG A 1 313 ? -11.811 -3.879 15.578 1.00 95.94 313 ARG A CA 1
ATOM 2478 C C . ARG A 1 313 ? -11.751 -4.574 14.210 1.00 95.94 313 ARG A C 1
ATOM 2480 O O . ARG A 1 313 ? -11.125 -5.632 14.088 1.00 95.94 313 ARG A O 1
ATOM 2487 N N . MET A 1 314 ? -12.336 -3.953 13.185 1.00 95.62 314 MET A N 1
ATOM 2488 C CA . MET A 1 314 ? -12.293 -4.417 11.792 1.00 95.62 314 MET A CA 1
ATOM 2489 C C . MET A 1 314 ? -10.873 -4.284 11.201 1.00 95.62 314 MET A C 1
ATOM 2491 O O . MET A 1 314 ? -10.332 -3.180 11.137 1.00 95.62 314 MET A O 1
ATOM 2495 N N . PRO A 1 315 ? -10.243 -5.372 10.721 1.00 95.31 315 PRO A N 1
ATOM 2496 C CA . PRO A 1 315 ? -8.980 -5.266 9.994 1.00 95.31 315 PRO A CA 1
ATOM 2497 C C . PRO A 1 315 ? -9.178 -4.641 8.607 1.00 95.31 315 PRO A C 1
ATOM 2499 O O . PRO A 1 315 ? -10.225 -4.823 7.987 1.00 95.31 315 PRO A O 1
ATOM 2502 N N . THR A 1 316 ? -8.139 -3.988 8.077 1.00 91.62 316 THR A N 1
ATOM 2503 C CA . THR A 1 316 ? -8.200 -3.243 6.804 1.00 91.62 316 THR A CA 1
ATOM 2504 C C . THR A 1 316 ? -8.775 -4.054 5.628 1.00 91.62 316 THR A C 1
ATOM 2506 O O . THR A 1 316 ? -9.534 -3.515 4.830 1.00 91.62 316 THR A O 1
ATOM 2509 N N . PHE A 1 317 ? -8.453 -5.349 5.526 1.00 94.06 317 PHE A N 1
ATOM 2510 C CA . PHE A 1 317 ? -8.824 -6.190 4.377 1.00 94.06 317 PHE A CA 1
ATOM 2511 C C . PHE A 1 317 ? -10.331 -6.482 4.257 1.00 94.06 317 PHE A C 1
ATOM 2513 O O . PHE A 1 317 ? -10.815 -6.810 3.178 1.00 94.06 317 PHE A O 1
ATOM 2520 N N . PHE A 1 318 ? -11.080 -6.414 5.358 1.00 93.31 318 PHE A N 1
ATOM 2521 C CA . PHE A 1 318 ? -12.469 -6.869 5.388 1.00 93.31 318 PHE A CA 1
ATOM 2522 C C . PHE A 1 318 ? -13.440 -5.755 4.993 1.00 93.31 318 PHE A C 1
ATOM 2524 O O . PHE A 1 318 ? -13.409 -4.677 5.580 1.00 93.31 318 PHE A O 1
ATOM 2531 N N . GLU A 1 319 ? -14.350 -6.023 4.053 1.00 91.06 319 GLU A N 1
ATOM 2532 C CA . GLU A 1 319 ? -15.488 -5.132 3.756 1.00 91.06 319 GLU A CA 1
ATOM 2533 C C . GLU A 1 319 ? -16.616 -5.288 4.783 1.00 91.06 319 GLU A C 1
ATOM 2535 O O . GLU A 1 319 ? -17.244 -4.311 5.180 1.00 91.06 319 GLU A O 1
ATOM 2540 N N . THR A 1 320 ? -16.843 -6.517 5.250 1.00 93.31 320 THR A N 1
ATOM 2541 C CA . THR A 1 320 ? -17.754 -6.837 6.354 1.00 93.31 320 THR A CA 1
ATOM 2542 C C . THR A 1 320 ? -17.006 -7.674 7.381 1.00 93.31 320 THR A C 1
ATOM 2544 O O . THR A 1 320 ? -16.140 -8.476 7.029 1.00 93.31 320 THR A O 1
ATOM 2547 N N . PHE A 1 321 ? -17.302 -7.475 8.662 1.00 95.88 321 PHE A N 1
ATOM 2548 C CA . PHE A 1 321 ? -16.629 -8.186 9.746 1.00 95.88 321 PHE A CA 1
ATOM 2549 C C . PHE A 1 321 ? -17.639 -8.446 10.881 1.00 95.88 321 PHE A C 1
ATOM 2551 O O . PHE A 1 321 ? -18.530 -7.616 11.081 1.00 95.88 321 PHE A O 1
ATOM 2558 N N . PRO A 1 322 ? -17.589 -9.605 11.564 1.00 96.38 322 PRO A N 1
ATOM 2559 C CA . PRO A 1 322 ? -18.546 -9.932 12.617 1.00 96.38 322 PRO A CA 1
ATOM 2560 C C . PRO A 1 322 ? -18.328 -9.074 13.868 1.00 96.38 322 PRO A C 1
ATOM 2562 O O . PRO A 1 322 ? -17.226 -8.591 14.125 1.00 96.38 322 PRO A O 1
ATOM 2565 N N . VAL A 1 323 ? -19.379 -8.937 14.677 1.00 97.62 323 VAL A N 1
ATOM 2566 C CA . VAL A 1 323 ? -19.293 -8.301 15.996 1.00 97.62 323 VAL A CA 1
ATOM 2567 C C . VAL A 1 323 ? -18.978 -9.372 17.028 1.00 97.62 323 VAL A C 1
ATOM 2569 O O . VAL A 1 323 ? -19.809 -10.241 17.291 1.00 97.62 323 VAL A O 1
ATOM 2572 N N . VAL A 1 324 ? -17.782 -9.286 17.601 1.00 97.50 324 VAL A N 1
ATOM 2573 C CA . VAL A 1 324 ? -17.297 -10.176 18.659 1.00 97.50 324 VAL A CA 1
ATOM 2574 C C . VAL A 1 324 ? -16.738 -9.314 19.783 1.00 97.50 324 VAL A C 1
ATOM 2576 O O . VAL A 1 324 ? -15.942 -8.407 19.526 1.00 97.50 324 VAL A O 1
ATOM 2579 N N . LEU A 1 325 ? -17.172 -9.597 21.008 1.00 97.81 325 LEU A N 1
ATOM 2580 C CA . LEU A 1 325 ? -16.719 -8.958 22.233 1.00 97.81 325 LEU A CA 1
ATOM 2581 C C . LEU A 1 325 ? -15.867 -9.950 23.025 1.00 97.81 325 LEU A C 1
ATOM 2583 O O . LEU A 1 325 ? -16.285 -11.086 23.282 1.00 97.81 325 LEU A O 1
ATOM 2587 N N . VAL A 1 326 ? -14.678 -9.505 23.410 1.00 97.38 326 VAL A N 1
ATOM 2588 C CA . VAL A 1 326 ? -13.705 -10.280 24.184 1.00 97.38 326 VAL A CA 1
ATOM 2589 C C . VAL A 1 326 ? -13.438 -9.613 25.526 1.00 97.38 326 VAL A C 1
ATOM 2591 O O . VAL A 1 326 ? -13.598 -8.404 25.642 1.00 97.38 326 VAL A O 1
ATOM 2594 N N . ASP A 1 327 ? -13.044 -10.374 26.539 1.00 95.69 327 ASP A N 1
ATOM 2595 C CA . ASP A 1 327 ? -12.519 -9.795 27.782 1.00 95.69 327 ASP A CA 1
ATOM 2596 C C . ASP A 1 327 ? -11.047 -9.358 27.631 1.00 95.69 327 ASP A C 1
ATOM 2598 O O . ASP A 1 327 ? -10.463 -9.435 26.545 1.00 95.69 327 ASP A O 1
ATOM 2602 N N . GLY A 1 328 ? -10.440 -8.886 28.726 1.00 91.62 328 GLY A N 1
ATOM 2603 C CA . GLY A 1 328 ? -9.036 -8.456 28.758 1.00 91.62 328 GLY A CA 1
ATOM 2604 C C . GLY A 1 328 ? -8.017 -9.551 28.413 1.00 91.62 328 GLY A C 1
ATOM 2605 O O . GLY A 1 328 ? -6.914 -9.226 27.978 1.00 91.62 328 GLY A O 1
ATOM 2606 N N . ASP A 1 329 ? -8.395 -10.828 28.523 1.00 93.75 329 ASP A N 1
ATOM 2607 C CA . ASP A 1 329 ? -7.548 -11.978 28.180 1.00 93.75 329 ASP A CA 1
ATOM 2608 C C . ASP A 1 329 ? -7.760 -12.449 26.728 1.00 93.75 329 ASP A C 1
ATOM 2610 O O . ASP A 1 329 ? -7.121 -13.395 26.259 1.00 93.75 329 ASP A O 1
ATOM 2614 N N . GLY A 1 330 ? -8.663 -11.797 25.986 1.00 91.88 330 GLY A N 1
ATOM 2615 C CA . GLY A 1 330 ? -9.003 -12.156 24.612 1.00 91.88 330 GLY A CA 1
ATOM 2616 C C . GLY A 1 330 ? -9.986 -13.325 24.493 1.00 91.88 330 GLY A C 1
ATOM 2617 O O . GLY A 1 330 ? -10.172 -13.853 23.392 1.00 91.88 330 GLY A O 1
ATOM 2618 N N . ILE A 1 331 ? -10.635 -13.736 25.586 1.00 95.38 331 ILE A N 1
ATOM 2619 C CA . ILE A 1 331 ? -11.648 -14.795 25.583 1.00 95.38 331 ILE A CA 1
ATOM 2620 C C . ILE A 1 331 ? -12.970 -14.208 25.094 1.00 95.38 331 ILE A C 1
ATOM 2622 O O . ILE A 1 331 ? -13.417 -13.162 25.558 1.00 95.38 331 ILE A O 1
ATOM 2626 N N . VAL A 1 332 ? -13.634 -14.897 24.164 1.00 96.50 332 VAL A N 1
ATOM 2627 C CA . VAL A 1 332 ? -14.939 -14.470 23.641 1.00 96.50 332 VAL A CA 1
ATOM 2628 C C . VAL A 1 332 ? -16.002 -14.560 24.735 1.00 96.50 332 VAL A C 1
ATOM 2630 O O . VAL A 1 332 ? -16.218 -15.627 25.315 1.00 96.50 332 VAL A O 1
ATOM 2633 N N . ARG A 1 333 ? -16.685 -13.440 24.991 1.00 96.00 333 ARG A N 1
ATOM 2634 C CA . ARG A 1 333 ? -17.742 -13.334 26.009 1.00 96.00 333 ARG A CA 1
ATOM 2635 C C . ARG A 1 333 ? -19.107 -13.000 25.437 1.00 96.00 333 ARG A C 1
ATOM 2637 O O . ARG A 1 333 ? -20.094 -13.478 25.982 1.00 96.00 333 ARG A O 1
ATOM 2644 N N . ALA A 1 334 ? -19.170 -12.229 24.355 1.00 96.81 334 ALA A N 1
ATOM 2645 C CA . ALA A 1 334 ? -20.426 -11.935 23.676 1.00 96.81 334 ALA A CA 1
ATOM 2646 C C . ALA A 1 334 ? -20.238 -11.798 22.158 1.00 96.81 334 ALA A C 1
ATOM 2648 O O . ALA A 1 334 ? -19.161 -11.443 21.680 1.00 96.81 334 ALA A O 1
ATOM 2649 N N . ASP A 1 335 ? -21.290 -12.059 21.391 1.00 96.69 335 ASP A N 1
ATOM 2650 C CA . ASP A 1 335 ? -21.325 -11.888 19.944 1.00 96.69 335 ASP A CA 1
ATOM 2651 C C . ASP A 1 335 ? -22.715 -11.464 19.437 1.00 96.69 335 ASP A C 1
ATOM 2653 O O . ASP A 1 335 ? -23.715 -11.419 20.164 1.00 96.69 335 ASP A O 1
ATOM 2657 N N . VAL A 1 336 ? -22.770 -11.096 18.155 1.00 96.19 336 VAL A N 1
ATOM 2658 C CA . VAL A 1 336 ? -24.035 -10.989 17.419 1.00 96.19 336 VAL A CA 1
ATOM 2659 C C . VAL A 1 336 ? -24.151 -12.226 16.526 1.00 96.19 336 VAL A C 1
ATOM 2661 O O . VAL A 1 336 ? -23.585 -12.233 15.428 1.00 96.19 336 VAL A O 1
ATOM 2664 N N . PRO A 1 337 ? -24.860 -13.280 16.973 1.00 94.38 337 PRO A N 1
ATOM 2665 C CA . PRO A 1 337 ? -24.845 -14.567 16.297 1.00 94.38 337 PRO A CA 1
ATOM 2666 C C . PRO A 1 337 ? -25.582 -14.493 14.960 1.00 94.38 337 PRO A C 1
ATOM 2668 O O . PRO A 1 337 ? -26.679 -13.935 14.857 1.00 94.38 337 PRO A O 1
ATOM 2671 N N . PHE A 1 338 ? -25.003 -15.116 13.932 1.00 93.44 338 PHE A N 1
ATOM 2672 C CA . PHE A 1 338 ? -25.652 -15.238 12.626 1.00 93.44 338 PHE A CA 1
ATOM 2673 C C . PHE A 1 338 ? -26.842 -16.213 12.682 1.00 93.44 338 PHE A C 1
ATOM 2675 O O . PHE A 1 338 ? -27.954 -15.872 12.282 1.00 93.44 338 PHE A O 1
ATOM 2682 N N . ARG A 1 339 ? -26.633 -17.417 13.238 1.00 91.94 339 ARG A N 1
ATOM 2683 C CA . ARG A 1 339 ? -27.701 -18.390 13.522 1.00 91.94 339 ARG A CA 1
ATOM 2684 C C . ARG A 1 339 ? -28.095 -18.309 14.992 1.00 91.94 339 ARG A C 1
ATOM 2686 O O . ARG A 1 339 ? -27.258 -18.498 15.864 1.00 91.94 339 ARG A O 1
ATOM 2693 N N . ARG A 1 340 ? -29.381 -18.079 15.263 1.00 92.75 340 ARG A N 1
ATOM 2694 C CA . ARG A 1 340 ? -29.889 -17.911 16.637 1.00 92.75 340 ARG A CA 1
ATOM 2695 C C . ARG A 1 340 ? -30.215 -19.221 17.359 1.00 92.75 340 ARG A C 1
ATOM 2697 O O . ARG A 1 340 ? -30.264 -19.214 18.579 1.00 92.75 340 ARG A O 1
ATOM 2704 N N . ALA A 1 341 ? -30.415 -20.320 16.627 1.00 87.06 341 ALA A N 1
ATOM 2705 C CA . ALA A 1 341 ? -30.893 -21.593 17.181 1.00 87.06 341 ALA A CA 1
ATOM 2706 C C . ALA A 1 341 ? -29.983 -22.179 18.277 1.00 87.06 341 ALA A C 1
ATOM 2708 O O . ALA A 1 341 ? -30.476 -22.767 19.230 1.00 87.06 341 ALA A O 1
ATOM 2709 N N . GLU A 1 342 ? -28.669 -21.975 18.163 1.00 91.06 342 GLU A N 1
ATOM 2710 C CA . GLU A 1 342 ? -27.661 -22.497 19.099 1.00 91.06 342 GLU A CA 1
ATOM 2711 C C . GLU A 1 342 ? -26.816 -21.368 19.709 1.00 91.06 342 GLU A C 1
ATOM 2713 O O . GLU A 1 342 ? -25.670 -21.572 20.111 1.00 91.06 342 GLU A O 1
ATOM 2718 N N . SER A 1 343 ? -27.361 -20.148 19.749 1.00 92.19 343 SER A N 1
ATOM 2719 C CA . SER A 1 343 ? -26.662 -19.005 20.332 1.00 92.19 343 SER A CA 1
ATOM 2720 C C . SER A 1 343 ? -26.370 -19.248 21.813 1.00 92.19 343 SER A C 1
ATOM 2722 O O . SER A 1 343 ? -27.278 -19.566 22.582 1.00 92.19 343 SER A O 1
ATOM 2724 N N . LYS A 1 344 ? -25.112 -19.034 22.208 1.00 92.75 344 LYS A N 1
ATOM 2725 C CA . LYS A 1 344 ? -24.653 -19.092 23.608 1.00 92.75 344 LYS A CA 1
ATOM 2726 C C . LYS A 1 344 ? -24.115 -17.759 24.125 1.00 92.75 344 LYS A C 1
ATOM 2728 O O . LYS A 1 344 ? -24.059 -17.562 25.333 1.00 92.75 344 LYS A O 1
ATOM 2733 N N . TYR A 1 345 ? -23.726 -16.868 23.216 1.00 95.19 345 TYR A N 1
ATOM 2734 C CA . TYR A 1 345 ? -23.011 -15.628 23.516 1.00 95.19 345 TYR A CA 1
ATOM 2735 C C . TYR A 1 345 ? -23.782 -14.382 23.064 1.00 95.19 345 TYR A C 1
ATOM 2737 O O . TYR A 1 345 ? -23.214 -13.298 22.998 1.00 95.19 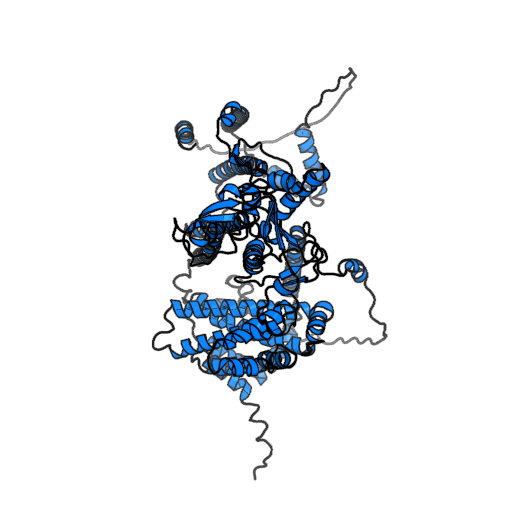345 TYR A O 1
ATOM 2745 N N . SER A 1 346 ? -25.084 -14.500 22.783 1.00 95.50 346 SER A N 1
ATOM 2746 C CA . SER A 1 346 ? -25.870 -13.327 22.391 1.00 95.50 346 SER A CA 1
ATOM 2747 C C . SER A 1 346 ? -25.868 -12.250 23.477 1.00 95.50 346 SER A C 1
ATOM 2749 O O . SER A 1 346 ? -25.888 -12.548 24.673 1.00 95.50 346 SER A O 1
ATOM 2751 N N . VAL A 1 347 ? -25.918 -10.990 23.043 1.00 95.25 347 VAL A N 1
ATOM 2752 C CA . VAL A 1 347 ? -26.058 -9.811 23.916 1.00 95.25 347 VAL A CA 1
ATOM 2753 C C . VAL A 1 347 ? -27.196 -9.982 24.929 1.00 95.25 347 VAL A C 1
ATOM 2755 O O . VAL A 1 347 ? -27.032 -9.627 26.093 1.00 95.25 347 VAL A O 1
ATOM 2758 N N . GLU A 1 348 ? -28.316 -10.578 24.512 1.00 93.81 348 GLU A N 1
ATOM 2759 C CA . GLU A 1 348 ? -29.477 -10.865 25.357 1.00 93.81 348 GLU A CA 1
ATOM 2760 C C . GLU A 1 348 ? -29.188 -11.901 26.455 1.00 93.81 348 GLU A C 1
ATOM 2762 O O . GLU A 1 348 ? -29.617 -11.725 27.591 1.00 93.81 348 GLU A O 1
ATOM 2767 N N . GLN A 1 349 ? -28.470 -12.982 26.133 1.00 92.25 349 GLN A N 1
ATOM 2768 C CA . GLN A 1 349 ? -28.155 -14.055 27.088 1.00 92.25 349 GLN A CA 1
ATOM 2769 C C . GLN A 1 349 ? -27.069 -13.647 28.087 1.00 92.25 349 GLN A C 1
ATOM 2771 O O . GLN A 1 349 ? -27.110 -14.037 29.255 1.00 92.25 349 GLN A O 1
ATOM 2776 N N . VAL A 1 350 ? -26.080 -12.889 27.613 1.00 94.94 350 VAL A N 1
ATOM 2777 C CA . VAL A 1 350 ? -24.943 -12.434 28.420 1.00 94.94 350 VAL A CA 1
ATOM 2778 C C . VAL A 1 350 ? -25.325 -11.216 29.267 1.00 94.94 350 VAL A C 1
ATOM 2780 O O . VAL A 1 350 ? -24.749 -11.020 30.335 1.00 94.94 350 VAL A O 1
ATOM 2783 N N . GLY A 1 351 ? -26.324 -10.438 28.834 1.00 95.50 351 GLY A N 1
ATOM 2784 C CA . GLY A 1 351 ? -26.769 -9.225 29.519 1.00 95.50 351 GLY A CA 1
ATOM 2785 C C . GLY A 1 351 ? -25.764 -8.086 29.375 1.00 95.50 351 GLY A C 1
ATOM 2786 O O . GLY A 1 351 ? -25.404 -7.466 30.369 1.00 95.50 351 GLY A O 1
ATOM 2787 N N . VAL A 1 352 ? -25.265 -7.855 28.154 1.00 97.31 352 VAL A N 1
ATOM 2788 C CA . VAL A 1 352 ? -24.252 -6.817 27.907 1.00 97.31 352 VAL A CA 1
ATOM 2789 C C . VAL A 1 352 ? -24.883 -5.428 27.964 1.00 97.31 352 VAL A C 1
ATOM 2791 O O . VAL A 1 352 ? -25.892 -5.182 27.302 1.00 97.31 352 VAL A O 1
ATOM 2794 N N . THR A 1 353 ? -24.251 -4.513 28.691 1.00 97.69 353 THR A N 1
ATOM 2795 C CA . THR A 1 353 ? -24.582 -3.082 28.721 1.00 97.69 353 THR A CA 1
ATOM 2796 C C . THR A 1 353 ? -23.465 -2.262 28.079 1.00 97.69 353 THR A C 1
ATOM 2798 O O . THR A 1 353 ? -22.346 -2.746 27.893 1.00 97.69 353 THR A O 1
ATOM 2801 N N . VAL A 1 354 ? -23.769 -1.020 27.701 1.00 98.12 354 VAL A N 1
ATOM 2802 C CA . VAL A 1 354 ? -22.772 -0.046 27.235 1.00 98.12 354 VAL A CA 1
ATOM 2803 C C . VAL A 1 354 ? -22.931 1.257 28.006 1.00 98.12 354 VAL A C 1
ATOM 2805 O O . VAL A 1 354 ? -24.052 1.716 28.212 1.00 98.12 354 VAL A O 1
ATOM 2808 N N . GLU A 1 355 ? -21.820 1.846 28.428 1.00 98.12 355 GLU A N 1
ATOM 2809 C CA . GLU A 1 355 ? -21.758 3.149 29.093 1.00 98.12 355 GLU A CA 1
ATOM 2810 C C . GLU A 1 355 ? -20.747 4.038 28.367 1.00 98.12 355 GLU A C 1
ATOM 2812 O O . GLU A 1 355 ? -19.680 3.569 27.971 1.00 98.12 355 GLU A O 1
ATOM 2817 N N . PHE A 1 356 ? -21.098 5.302 28.148 1.00 98.06 356 PHE A N 1
ATOM 2818 C CA . PHE A 1 356 ? -20.267 6.254 27.416 1.00 98.06 356 PHE A CA 1
ATOM 2819 C C . PHE A 1 356 ? -19.515 7.194 28.359 1.00 98.06 356 PHE A C 1
ATOM 2821 O O . PHE A 1 356 ? -20.081 7.706 29.325 1.00 98.06 356 PHE A O 1
ATOM 2828 N N . TYR A 1 357 ? -18.251 7.468 28.035 1.00 97.62 357 TYR A N 1
ATOM 2829 C CA . TYR A 1 357 ? -17.409 8.421 28.756 1.00 97.62 357 TYR A CA 1
ATOM 2830 C C . TYR A 1 357 ? -16.794 9.446 27.800 1.00 97.62 357 TYR A C 1
ATOM 2832 O O . TYR A 1 357 ? -16.249 9.091 26.753 1.00 97.62 357 TYR A O 1
ATOM 2840 N N . GLY A 1 358 ? -16.852 10.723 28.179 1.00 95.19 358 GLY A N 1
ATOM 2841 C CA . GLY A 1 358 ? -16.507 11.837 27.294 1.00 95.19 358 GLY A CA 1
ATOM 2842 C C . GLY A 1 358 ? -17.516 12.027 26.154 1.00 95.19 358 GLY A C 1
ATOM 2843 O O . GLY A 1 358 ? -18.492 11.287 26.042 1.00 95.19 358 GLY A O 1
ATOM 2844 N N . GLY A 1 359 ? -17.281 13.036 25.314 1.00 95.50 359 GLY A N 1
ATOM 2845 C CA . GLY A 1 359 ? -18.143 13.350 24.171 1.00 95.50 359 GLY A CA 1
ATOM 2846 C C . GLY A 1 359 ? -19.586 13.706 24.551 1.00 95.50 359 GLY A C 1
ATOM 2847 O O . GLY A 1 359 ? -19.881 14.091 25.683 1.00 95.50 359 GLY A O 1
ATOM 2848 N N . GLU A 1 360 ? -20.486 13.589 23.579 1.00 95.88 360 GLU A N 1
ATOM 2849 C CA . GLU A 1 360 ? -21.891 13.991 23.713 1.00 95.88 360 GLU A CA 1
ATOM 2850 C C . GLU A 1 360 ? -22.707 13.092 24.658 1.00 95.88 360 GLU A C 1
ATOM 2852 O O . GLU A 1 360 ? -23.554 13.585 25.401 1.00 95.88 360 GLU A O 1
ATOM 2857 N N . LEU A 1 361 ? -22.446 11.778 24.673 1.00 96.31 361 LEU A N 1
ATOM 2858 C CA . LEU A 1 361 ? -23.198 10.813 25.488 1.00 96.31 361 LEU A CA 1
ATOM 2859 C C . LEU A 1 361 ? -22.545 10.535 26.848 1.00 96.31 361 LEU A C 1
ATOM 2861 O O . LEU A 1 361 ? -22.784 9.487 27.446 1.00 96.31 361 LEU A O 1
ATOM 2865 N N . ASN A 1 362 ? -21.721 11.450 27.356 1.00 96.81 362 ASN A N 1
ATOM 2866 C CA . ASN A 1 362 ? -20.997 11.245 28.605 1.00 96.81 362 ASN A CA 1
ATOM 2867 C C . ASN A 1 362 ? -21.932 10.897 29.785 1.00 96.81 362 ASN A C 1
ATOM 2869 O O . ASN A 1 362 ? -22.869 11.635 30.092 1.00 96.81 362 ASN A O 1
ATOM 2873 N N . GLY A 1 363 ? -21.656 9.783 30.468 1.00 93.56 363 GLY A N 1
ATOM 2874 C CA . GLY A 1 363 ? -22.437 9.294 31.608 1.00 93.56 363 GLY A CA 1
ATOM 2875 C C . GLY A 1 363 ? -23.763 8.619 31.237 1.00 93.56 363 GLY A C 1
ATOM 2876 O O . GLY A 1 363 ? -24.549 8.292 32.127 1.00 93.56 363 GLY A O 1
ATOM 2877 N N . VAL A 1 364 ? -24.036 8.400 29.947 1.00 96.88 364 VAL A N 1
ATOM 2878 C CA . VAL A 1 364 ? -25.239 7.699 29.483 1.00 96.88 364 VAL A CA 1
ATOM 2879 C C . VAL A 1 364 ? -24.965 6.200 29.384 1.00 96.88 364 VAL A C 1
ATOM 2881 O O . VAL A 1 364 ? -23.987 5.769 28.771 1.00 96.88 364 VAL A O 1
ATOM 2884 N N . SER A 1 365 ? -25.867 5.395 29.951 1.00 96.75 365 SER A N 1
ATOM 2885 C CA . SER A 1 365 ? -25.822 3.933 29.883 1.00 96.75 365 SER A CA 1
ATOM 2886 C C . SER A 1 365 ? -27.048 3.366 29.169 1.00 96.75 365 SER A C 1
ATOM 2888 O O . SER A 1 365 ? -28.174 3.817 29.388 1.00 96.75 365 SER A O 1
ATOM 2890 N N . TYR A 1 366 ? -26.827 2.349 28.337 1.00 97.44 366 TYR A N 1
ATOM 2891 C CA . TYR A 1 366 ? -27.869 1.601 27.641 1.00 97.44 366 TYR A CA 1
ATOM 2892 C C . TYR A 1 366 ? -27.783 0.115 27.987 1.00 97.44 366 TYR A C 1
ATOM 2894 O O . TYR A 1 366 ? -26.713 -0.499 27.943 1.00 97.44 366 TYR A O 1
ATOM 2902 N N . SER A 1 367 ? -28.940 -0.474 28.274 1.00 95.88 367 SER A N 1
ATOM 2903 C CA . SER A 1 367 ? -29.107 -1.906 28.544 1.00 95.88 367 SER A CA 1
ATOM 2904 C C . SER A 1 367 ? -30.008 -2.604 27.527 1.00 95.88 367 SER A C 1
ATOM 2906 O O . SER A 1 367 ? -30.081 -3.832 27.510 1.00 95.88 367 SER A O 1
ATOM 2908 N N . ASP A 1 368 ? -30.688 -1.853 26.655 1.00 96.56 368 ASP A N 1
ATOM 2909 C CA . ASP A 1 368 ? -31.547 -2.448 25.646 1.00 96.56 368 ASP A CA 1
ATOM 2910 C C . ASP A 1 368 ? -30.691 -3.161 24.573 1.00 96.56 368 ASP A C 1
ATOM 2912 O O . ASP A 1 368 ? -29.815 -2.550 23.945 1.00 96.56 368 ASP A O 1
ATOM 2916 N N . PRO A 1 369 ? -30.919 -4.465 24.311 1.00 95.81 369 PRO A N 1
ATOM 2917 C CA . PRO A 1 369 ? -30.045 -5.234 23.426 1.00 95.81 369 PRO A CA 1
ATOM 2918 C C . PRO A 1 369 ? -29.948 -4.663 22.007 1.00 95.81 369 PRO A C 1
ATOM 2920 O O . PRO A 1 369 ? -28.929 -4.824 21.333 1.00 95.81 369 PRO A O 1
ATOM 2923 N N . ALA A 1 370 ? -30.999 -4.001 21.516 1.00 96.69 370 ALA A N 1
ATOM 2924 C CA . ALA A 1 370 ? -31.016 -3.411 20.181 1.00 96.69 370 ALA A CA 1
ATOM 2925 C C . ALA A 1 370 ? -29.990 -2.271 20.045 1.00 96.69 370 ALA A C 1
ATOM 2927 O O . ALA A 1 370 ? -29.200 -2.276 19.090 1.00 96.69 370 ALA A O 1
ATOM 2928 N N . THR A 1 371 ? -29.962 -1.347 21.006 1.00 97.12 371 THR A N 1
ATOM 2929 C CA . THR A 1 371 ? -29.038 -0.206 21.039 1.00 97.12 371 THR A CA 1
ATOM 2930 C C . THR A 1 371 ? -27.625 -0.639 21.399 1.00 97.12 371 THR A C 1
ATOM 2932 O O . THR A 1 371 ? -26.685 -0.220 20.722 1.00 97.12 371 THR A O 1
ATOM 2935 N N . VAL A 1 372 ? -27.454 -1.572 22.342 1.00 97.38 372 VAL A N 1
ATOM 2936 C CA . VAL A 1 372 ? -26.134 -2.155 22.654 1.00 97.38 372 VAL A CA 1
ATOM 2937 C C . VAL A 1 372 ? -25.513 -2.771 21.396 1.00 97.38 372 VAL A C 1
ATOM 2939 O O . VAL A 1 372 ? -24.386 -2.442 21.024 1.00 97.38 372 VAL A O 1
ATOM 2942 N N . LYS A 1 373 ? -26.275 -3.580 20.644 1.00 97.56 373 LYS A N 1
ATOM 2943 C CA . LYS A 1 373 ? -25.811 -4.149 19.365 1.00 97.56 373 LYS A CA 1
ATOM 2944 C C . LYS A 1 373 ? -25.532 -3.079 18.306 1.00 97.56 373 LYS A C 1
ATOM 2946 O O . LYS A 1 373 ? -24.637 -3.266 17.479 1.00 97.56 373 LYS A O 1
ATOM 2951 N N . LYS A 1 374 ? -26.301 -1.982 18.280 1.00 97.50 374 LYS A N 1
ATOM 2952 C CA . LYS A 1 374 ? -26.072 -0.845 17.371 1.00 97.50 374 LYS A CA 1
ATOM 2953 C C . LYS A 1 374 ? -24.718 -0.203 17.652 1.00 97.50 374 LYS A C 1
ATOM 2955 O O . LYS A 1 374 ? -23.940 -0.065 16.713 1.00 97.50 374 LYS A O 1
ATOM 2960 N N . TYR A 1 375 ? -24.416 0.133 18.903 1.00 98.00 375 TYR A N 1
ATOM 2961 C CA . TYR A 1 375 ? -23.135 0.745 19.253 1.00 98.00 375 TYR A CA 1
ATOM 2962 C C . TYR A 1 375 ? -21.966 -0.235 19.159 1.00 98.00 375 TYR A C 1
ATOM 2964 O O . TYR A 1 375 ? -20.913 0.166 18.679 1.00 98.00 375 TYR A O 1
ATOM 2972 N N . ALA A 1 376 ? -22.156 -1.524 19.454 1.00 97.44 376 ALA A N 1
ATOM 2973 C CA . ALA A 1 376 ? -21.122 -2.539 19.237 1.00 97.44 376 ALA A CA 1
ATOM 2974 C C . ALA A 1 376 ? -20.702 -2.644 17.755 1.00 97.44 376 ALA A C 1
ATOM 2976 O O . ALA A 1 376 ? -19.512 -2.678 17.449 1.00 97.44 376 ALA A O 1
ATOM 2977 N N . ARG A 1 377 ? -21.660 -2.600 16.811 1.00 97.38 377 ARG A N 1
ATOM 2978 C CA . ARG A 1 377 ? -21.359 -2.538 15.363 1.00 97.38 377 ARG A CA 1
ATOM 2979 C C . ARG A 1 377 ? -20.578 -1.286 14.966 1.00 97.38 377 ARG A C 1
ATOM 2981 O O . ARG A 1 377 ? -19.805 -1.333 14.017 1.00 97.38 377 ARG A O 1
ATOM 2988 N N . ARG A 1 378 ? -20.796 -0.163 15.653 1.00 97.06 378 ARG A N 1
ATOM 2989 C CA . ARG A 1 378 ? -20.082 1.091 15.374 1.00 97.06 378 ARG A CA 1
ATOM 2990 C C . ARG A 1 378 ? -18.690 1.103 16.003 1.00 97.06 378 ARG A C 1
ATOM 2992 O O . ARG A 1 378 ? -17.746 1.458 15.317 1.00 97.06 378 ARG A O 1
ATOM 2999 N N . ALA A 1 379 ? -18.553 0.619 17.236 1.00 97.25 379 ALA A N 1
ATOM 3000 C CA . ALA A 1 379 ? -17.277 0.478 17.944 1.00 97.25 379 ALA A CA 1
ATOM 3001 C C . ALA A 1 379 ? -16.291 -0.456 17.217 1.00 97.25 379 ALA A C 1
ATOM 3003 O O . ALA A 1 379 ? -15.074 -0.312 17.306 1.00 97.25 379 ALA A O 1
ATOM 3004 N N . GLN A 1 380 ? -16.811 -1.395 16.425 1.00 96.31 380 GLN A N 1
ATOM 3005 C CA . GLN A 1 380 ? -16.020 -2.228 15.521 1.00 96.31 380 GLN A CA 1
ATOM 3006 C C . GLN A 1 380 ? -15.198 -1.409 14.504 1.00 96.31 380 GLN A C 1
ATOM 3008 O O . GLN A 1 380 ? -14.135 -1.853 14.062 1.00 96.31 380 GLN A O 1
ATOM 3013 N N . LEU A 1 381 ? -15.691 -0.224 14.134 1.00 97.06 381 LEU A N 1
ATOM 3014 C CA . LEU A 1 381 ? -15.054 0.715 13.209 1.00 97.06 381 LEU A CA 1
ATOM 3015 C C . LEU A 1 381 ? -14.099 1.688 13.916 1.00 97.06 381 LEU A C 1
ATOM 3017 O O . LEU A 1 381 ? -13.420 2.459 13.244 1.00 97.06 381 LEU A O 1
ATOM 3021 N N . GLY A 1 382 ? -14.015 1.634 15.244 1.00 97.06 382 GLY A N 1
ATOM 3022 C CA . GLY A 1 382 ? -13.201 2.520 16.062 1.00 97.06 382 GLY A CA 1
ATOM 3023 C C . GLY A 1 382 ? -14.025 3.458 16.928 1.00 97.06 382 GLY A C 1
ATOM 3024 O O . GLY A 1 382 ? -15.092 3.071 17.408 1.00 97.06 382 GLY A O 1
ATOM 3025 N N . GLU A 1 383 ? -13.518 4.669 17.139 1.00 98.00 383 GLU A N 1
ATOM 3026 C CA . GLU A 1 383 ? -14.251 5.719 17.850 1.00 98.00 383 GLU A CA 1
ATOM 3027 C C . GLU A 1 383 ? -15.542 6.114 17.115 1.00 98.00 383 GLU A C 1
ATOM 3029 O O . GLU A 1 383 ? -15.651 6.012 15.888 1.00 98.00 383 GLU A O 1
ATOM 3034 N N . ILE A 1 384 ? -16.557 6.531 17.878 1.00 98.00 384 ILE A N 1
ATOM 3035 C CA . ILE A 1 384 ? -17.919 6.717 17.366 1.00 98.00 384 ILE A CA 1
ATOM 3036 C C . ILE A 1 384 ? -18.242 8.207 17.215 1.00 98.00 384 ILE A C 1
ATOM 3038 O O . ILE A 1 384 ? -18.203 8.965 18.178 1.00 98.00 384 ILE A O 1
ATOM 3042 N N . PHE A 1 385 ? -18.647 8.606 16.010 1.00 97.94 385 PHE A N 1
ATOM 3043 C CA . PHE A 1 385 ? -18.986 9.993 15.669 1.00 97.94 385 PHE A CA 1
ATOM 3044 C C . PHE A 1 385 ? -20.422 10.131 15.190 1.00 97.94 385 PHE A C 1
ATOM 3046 O O . PHE A 1 385 ? -20.927 9.247 14.507 1.00 97.94 385 PHE A O 1
ATOM 3053 N N . GLU A 1 386 ? -21.103 11.224 15.494 1.00 96.81 386 GLU A N 1
ATOM 3054 C CA . GLU A 1 386 ? -22.320 11.580 14.768 1.00 96.81 386 GLU A CA 1
ATOM 3055 C C . GLU A 1 386 ? -21.959 12.017 13.338 1.00 96.81 386 GLU A C 1
ATOM 3057 O O . GLU A 1 386 ? -21.002 12.765 13.139 1.00 96.81 386 GLU A O 1
ATOM 3062 N N . LEU A 1 387 ? -22.695 11.511 12.342 1.00 97.00 387 LEU A N 1
ATOM 3063 C CA . LEU A 1 387 ? -22.446 11.781 10.924 1.00 97.00 387 LEU A CA 1
ATOM 3064 C C . LEU A 1 387 ? -23.714 12.332 10.263 1.00 97.00 387 LEU A C 1
ATOM 3066 O O . LEU A 1 387 ? -24.729 11.630 10.188 1.00 97.00 387 LEU A O 1
ATOM 3070 N N . ASP A 1 388 ? -23.640 13.548 9.723 1.00 96.94 388 ASP A N 1
ATOM 3071 C CA . ASP A 1 388 ? -24.676 14.112 8.865 1.00 96.94 388 ASP A CA 1
ATOM 3072 C C . ASP A 1 388 ? -24.550 13.540 7.449 1.00 96.94 388 ASP A C 1
ATOM 3074 O O . ASP A 1 388 ? -23.639 13.856 6.679 1.00 96.94 388 ASP A O 1
ATOM 3078 N N . ARG A 1 389 ? -25.506 12.679 7.104 1.00 96.62 389 ARG A N 1
ATOM 3079 C CA . ARG A 1 389 ? -25.628 12.065 5.777 1.00 96.62 389 ARG A CA 1
ATOM 3080 C C . ARG A 1 389 ? -26.651 12.766 4.888 1.00 96.62 389 ARG A C 1
ATOM 3082 O O . ARG A 1 389 ? -26.705 12.480 3.692 1.00 96.62 389 ARG A O 1
ATOM 3089 N N . ALA A 1 390 ? -27.486 13.638 5.449 1.00 96.94 390 ALA A N 1
ATOM 3090 C CA . ALA A 1 390 ? -28.581 14.269 4.724 1.00 96.94 390 ALA A CA 1
ATOM 3091 C C . ALA A 1 390 ? -28.059 15.357 3.780 1.00 96.94 390 ALA A C 1
ATOM 3093 O O . ALA A 1 390 ? -28.488 15.412 2.626 1.00 96.94 390 ALA A O 1
ATOM 3094 N N . THR A 1 391 ? -27.084 16.152 4.234 1.00 96.44 391 THR A N 1
ATOM 3095 C CA . THR A 1 391 ? -26.531 17.280 3.467 1.00 96.44 391 THR A CA 1
ATOM 3096 C C . THR A 1 391 ? -25.955 16.856 2.114 1.00 96.44 391 THR A C 1
ATOM 3098 O O . THR A 1 391 ? -26.256 17.480 1.096 1.00 96.44 391 THR A O 1
ATOM 3101 N N . LEU A 1 392 ? -25.178 15.769 2.071 1.00 96.00 392 LEU A N 1
ATOM 3102 C CA . LEU A 1 392 ? -24.540 15.275 0.840 1.00 96.00 392 LEU A CA 1
ATOM 3103 C C . LEU A 1 392 ? -25.232 14.053 0.225 1.00 96.00 392 LEU A C 1
ATOM 3105 O O . LEU A 1 392 ? -24.772 13.539 -0.793 1.00 96.00 392 LEU A O 1
ATOM 3109 N N . LYS A 1 393 ? -26.345 13.590 0.813 1.00 96.75 393 LYS A N 1
ATOM 3110 C CA . LYS A 1 393 ? -27.007 12.324 0.450 1.00 96.75 393 LYS A CA 1
ATOM 3111 C C . LYS A 1 393 ? -26.024 11.143 0.474 1.00 96.75 393 LYS A C 1
ATOM 3113 O O . LYS A 1 393 ? -25.996 10.330 -0.450 1.00 96.75 393 LYS A O 1
ATOM 3118 N N . SER A 1 394 ? -25.212 11.073 1.528 1.00 97.06 394 SER A N 1
ATOM 3119 C CA . SER A 1 394 ? -24.091 10.138 1.633 1.00 97.06 394 SER A CA 1
ATOM 3120 C C . SER A 1 394 ? -24.559 8.681 1.608 1.00 97.06 394 SER A C 1
ATOM 3122 O O . SER A 1 394 ? -25.479 8.288 2.338 1.00 97.06 394 SER A O 1
ATOM 3124 N N . ASP A 1 395 ? -23.913 7.851 0.790 1.00 94.94 395 ASP A N 1
ATOM 3125 C CA . ASP A 1 395 ? -24.387 6.498 0.456 1.00 94.94 395 ASP A CA 1
ATOM 3126 C C . ASP A 1 395 ? -24.107 5.440 1.541 1.00 94.94 395 ASP A C 1
ATOM 3128 O O . ASP A 1 395 ? -24.719 4.370 1.549 1.00 94.94 395 ASP A O 1
ATOM 3132 N N . GLY A 1 396 ? -23.272 5.768 2.526 1.00 93.25 396 GLY A N 1
ATOM 3133 C CA . GLY A 1 396 ? -22.880 4.898 3.633 1.00 93.25 396 GLY A CA 1
ATOM 3134 C C . GLY A 1 396 ? -21.726 3.957 3.292 1.00 93.25 396 GLY A C 1
ATOM 3135 O O . GLY A 1 396 ? -21.530 2.970 4.002 1.00 93.25 396 GLY A O 1
ATOM 3136 N N . VAL A 1 397 ? -20.985 4.220 2.210 1.00 95.75 397 VAL A N 1
ATOM 3137 C CA . VAL A 1 397 ? -19.885 3.372 1.739 1.00 95.75 397 VAL A CA 1
ATOM 3138 C C . VAL A 1 397 ? -18.568 4.147 1.743 1.00 95.75 397 VAL A C 1
ATOM 3140 O O . VAL A 1 397 ? -18.440 5.203 1.126 1.00 95.75 397 VAL A O 1
ATOM 3143 N N . PHE A 1 398 ? -17.535 3.591 2.376 1.00 97.62 398 PHE A N 1
ATOM 3144 C CA . PHE A 1 398 ? -16.241 4.264 2.512 1.00 97.62 398 PHE A CA 1
ATOM 3145 C C . PHE A 1 398 ? -15.579 4.634 1.176 1.00 97.62 398 PHE A C 1
ATOM 3147 O O . PHE A 1 398 ? -15.622 3.881 0.189 1.00 97.62 398 PHE A O 1
ATOM 3154 N N . ARG A 1 399 ? -14.907 5.791 1.184 1.00 96.56 399 ARG A N 1
ATOM 3155 C CA . ARG A 1 399 ? -14.048 6.313 0.109 1.00 96.56 399 ARG A CA 1
ATOM 3156 C C . ARG A 1 399 ? -12.591 6.372 0.568 1.00 96.56 399 ARG A C 1
ATOM 3158 O O . ARG A 1 399 ? -12.293 6.212 1.743 1.00 96.56 399 ARG A O 1
ATOM 3165 N N . SER A 1 400 ? -11.680 6.588 -0.378 1.00 96.69 400 SER A N 1
ATOM 3166 C CA . SER A 1 400 ? -10.263 6.825 -0.077 1.00 96.69 400 SER A CA 1
ATOM 3167 C C . SER A 1 400 ? -9.992 8.318 0.115 1.00 96.69 400 SER A C 1
ATOM 3169 O O . SER A 1 400 ? -10.648 9.156 -0.502 1.00 96.69 400 SER A O 1
ATOM 3171 N N . SER A 1 401 ? -8.961 8.642 0.894 1.00 97.81 401 SER A N 1
ATOM 3172 C CA . SER A 1 401 ? -8.447 10.006 1.033 1.00 97.81 401 SER A CA 1
ATOM 3173 C C . SER A 1 401 ? -7.559 10.417 -0.159 1.00 97.81 401 SER A C 1
ATOM 3175 O O . SER A 1 401 ? -7.162 9.557 -0.966 1.00 97.81 401 SER A O 1
ATOM 3177 N N . PRO A 1 402 ? -7.172 11.708 -0.264 1.00 97.94 402 PRO A N 1
ATOM 3178 C CA . PRO A 1 402 ? -6.187 12.176 -1.241 1.00 97.94 402 PRO A CA 1
ATOM 3179 C C . PRO A 1 402 ? -4.860 11.407 -1.194 1.00 97.94 402 PRO A C 1
ATOM 3181 O O . PRO A 1 402 ? -4.245 11.206 -2.240 1.00 97.94 402 PRO A O 1
ATOM 3184 N N . ARG A 1 403 ? -4.444 10.910 -0.017 1.00 98.31 403 ARG A N 1
ATOM 3185 C CA . ARG A 1 403 ? -3.253 10.057 0.138 1.00 98.31 403 ARG A CA 1
ATOM 3186 C C . ARG A 1 403 ? -3.332 8.806 -0.734 1.00 98.31 403 ARG A C 1
ATOM 3188 O O . ARG A 1 403 ? -2.377 8.487 -1.444 1.00 98.31 403 ARG A O 1
ATOM 3195 N N . GLY A 1 404 ? -4.468 8.107 -0.704 1.00 95.50 404 GLY A N 1
ATOM 3196 C CA . GLY A 1 404 ? -4.670 6.899 -1.506 1.00 95.50 404 GLY A CA 1
ATOM 3197 C C . GLY A 1 404 ? -4.732 7.200 -3.004 1.00 95.50 404 GLY A C 1
ATOM 3198 O O . GLY A 1 404 ? -4.047 6.543 -3.788 1.00 95.50 404 GLY A O 1
ATOM 3199 N N . TRP A 1 405 ? -5.453 8.254 -3.403 1.00 97.19 405 TRP A N 1
ATOM 3200 C CA . TRP A 1 405 ? -5.552 8.663 -4.810 1.00 97.19 405 TRP A CA 1
ATOM 3201 C C . TRP A 1 405 ? -4.214 9.112 -5.402 1.00 97.19 405 TRP A C 1
ATOM 3203 O O . TRP A 1 405 ? -3.853 8.684 -6.501 1.00 97.19 405 TRP A O 1
ATOM 3213 N N . PHE A 1 406 ? -3.444 9.919 -4.665 1.00 98.06 406 PHE A N 1
ATOM 3214 C CA . PHE A 1 406 ? -2.109 10.347 -5.079 1.00 98.06 406 PHE A CA 1
ATOM 3215 C C . PHE A 1 406 ? -1.185 9.144 -5.278 1.00 98.06 406 PHE A C 1
ATOM 3217 O O . PHE A 1 406 ? -0.512 9.051 -6.307 1.00 98.06 406 PHE A O 1
ATOM 3224 N N . THR A 1 407 ? -1.184 8.216 -4.316 1.00 96.25 407 THR A N 1
ATOM 3225 C CA . THR A 1 407 ? -0.359 7.001 -4.358 1.00 96.25 407 THR A CA 1
ATOM 3226 C C . THR A 1 407 ? -0.704 6.150 -5.579 1.00 96.25 407 THR A C 1
ATOM 3228 O O . THR A 1 407 ? 0.190 5.781 -6.341 1.00 96.25 407 THR A O 1
ATOM 3231 N N . PHE A 1 408 ? -1.995 5.883 -5.804 1.00 96.00 408 PHE A N 1
ATOM 3232 C CA . PHE A 1 408 ? -2.469 5.092 -6.940 1.00 96.00 408 PHE A CA 1
ATOM 3233 C C . PHE A 1 408 ? -2.077 5.715 -8.287 1.00 96.00 408 PHE A C 1
ATOM 3235 O O . PHE A 1 408 ? -1.530 5.023 -9.151 1.00 96.00 408 PHE A O 1
ATOM 3242 N N . GLY A 1 409 ? -2.307 7.021 -8.456 1.00 93.19 409 GLY A N 1
ATOM 3243 C CA . GLY A 1 409 ? -1.979 7.730 -9.693 1.00 93.19 409 GLY A CA 1
ATOM 3244 C C . GLY A 1 409 ? -0.482 7.692 -10.007 1.00 93.19 409 GLY A C 1
ATOM 3245 O O . GLY A 1 409 ? -0.089 7.279 -11.097 1.00 93.19 409 GLY A O 1
ATOM 3246 N N . HIS A 1 410 ? 0.367 8.055 -9.042 1.00 96.94 410 HIS A N 1
ATOM 3247 C CA . HIS A 1 410 ? 1.816 8.121 -9.259 1.00 96.94 410 HIS A CA 1
ATOM 3248 C C . HIS A 1 410 ? 2.450 6.743 -9.451 1.00 96.94 410 HIS A C 1
ATOM 3250 O O . HIS A 1 410 ? 3.301 6.599 -10.325 1.00 96.94 410 HIS A O 1
ATOM 3256 N N . ALA A 1 411 ? 2.011 5.721 -8.710 1.00 89.81 411 ALA A N 1
ATOM 3257 C CA . ALA A 1 411 ? 2.493 4.355 -8.914 1.00 89.81 411 ALA A CA 1
ATOM 3258 C C . ALA A 1 411 ? 2.132 3.828 -10.315 1.00 89.81 411 ALA A C 1
ATOM 3260 O O . ALA A 1 411 ? 2.965 3.212 -10.982 1.00 89.81 411 ALA A O 1
ATOM 3261 N N . SER A 1 412 ? 0.918 4.126 -10.792 1.00 89.88 412 SER A N 1
ATOM 3262 C CA . SER A 1 412 ? 0.463 3.730 -12.130 1.00 89.88 412 SER A CA 1
ATOM 3263 C C . SER A 1 412 ? 1.246 4.449 -13.234 1.00 89.88 412 SER A C 1
ATOM 3265 O O . SER A 1 412 ? 1.748 3.805 -14.155 1.00 89.88 412 SER A O 1
ATOM 3267 N N . PHE A 1 413 ? 1.417 5.773 -13.129 1.00 90.00 413 PHE A N 1
ATOM 3268 C CA . PHE A 1 413 ? 2.200 6.540 -14.104 1.00 90.00 413 PHE A CA 1
ATOM 3269 C C . PHE A 1 413 ? 3.681 6.158 -14.104 1.00 90.00 413 PHE A C 1
ATOM 3271 O O . PHE A 1 413 ? 4.281 6.085 -15.175 1.00 90.00 413 PHE A O 1
ATOM 3278 N N . ALA A 1 414 ? 4.264 5.850 -12.942 1.00 86.25 414 ALA A N 1
ATOM 3279 C CA . ALA A 1 414 ? 5.638 5.365 -12.856 1.00 86.25 414 ALA A CA 1
ATOM 3280 C C . ALA A 1 414 ? 5.826 4.067 -13.658 1.00 86.25 414 ALA A C 1
ATOM 3282 O O . ALA A 1 414 ? 6.775 3.946 -14.433 1.00 86.25 414 ALA A O 1
ATOM 3283 N N . LEU A 1 415 ? 4.888 3.122 -13.541 1.00 85.19 415 LEU A N 1
ATOM 3284 C CA . LEU A 1 415 ? 4.950 1.863 -14.283 1.00 85.19 415 LEU A CA 1
ATOM 3285 C C . LEU A 1 415 ? 4.799 2.067 -15.802 1.00 85.19 415 LEU A C 1
ATOM 3287 O O . LEU A 1 415 ? 5.494 1.421 -16.585 1.00 85.19 415 LEU A O 1
ATOM 3291 N N . LEU A 1 416 ? 3.943 3.000 -16.230 1.00 82.00 416 LEU A N 1
ATOM 3292 C CA . LEU A 1 416 ? 3.816 3.366 -17.646 1.00 82.00 416 LEU A CA 1
ATOM 3293 C C . LEU A 1 416 ? 5.091 4.032 -18.182 1.00 82.00 416 LEU A C 1
ATOM 3295 O O . LEU A 1 416 ? 5.562 3.703 -19.272 1.00 82.00 416 LEU A O 1
ATOM 3299 N N . PHE A 1 417 ? 5.688 4.939 -17.411 1.00 82.75 417 PHE A N 1
ATOM 3300 C CA . PHE A 1 417 ? 6.941 5.591 -17.782 1.00 82.75 417 PHE A CA 1
ATOM 3301 C C . PHE A 1 417 ? 8.127 4.630 -17.801 1.00 82.75 417 PHE A C 1
ATOM 3303 O O . PHE A 1 417 ? 8.987 4.772 -18.666 1.00 82.75 417 PHE A O 1
ATOM 3310 N N . PHE A 1 418 ? 8.154 3.602 -16.953 1.00 87.94 418 PHE A N 1
ATOM 3311 C CA . PHE A 1 418 ? 9.143 2.530 -17.070 1.00 87.94 418 PHE A CA 1
ATOM 3312 C C . PHE A 1 418 ? 9.123 1.894 -18.469 1.00 87.94 418 PHE A C 1
ATOM 3314 O O . PHE A 1 418 ? 10.168 1.782 -19.111 1.00 87.94 418 PHE A O 1
ATOM 3321 N N . PHE A 1 419 ? 7.939 1.570 -18.998 1.00 86.62 419 PHE A N 1
ATOM 3322 C CA . PHE A 1 419 ? 7.824 1.056 -20.364 1.00 86.62 419 PHE A CA 1
ATOM 3323 C C . PHE A 1 419 ? 8.281 2.085 -21.411 1.00 86.62 419 PHE A C 1
ATOM 3325 O O . PHE A 1 419 ? 9.019 1.739 -22.333 1.00 86.62 419 PHE A O 1
ATOM 3332 N N . GLY A 1 420 ? 7.909 3.359 -21.240 1.00 82.31 420 GLY A N 1
ATOM 3333 C CA . GLY A 1 420 ? 8.371 4.450 -22.105 1.00 82.31 420 GLY A CA 1
ATOM 3334 C C . GLY A 1 420 ? 9.899 4.585 -22.144 1.00 82.31 420 GLY A C 1
ATOM 3335 O O . GLY A 1 420 ? 10.477 4.777 -23.214 1.00 82.31 420 GLY A O 1
ATOM 3336 N N . HIS A 1 421 ? 10.569 4.414 -21.002 1.00 90.19 421 HIS A N 1
ATOM 3337 C CA . HIS A 1 421 ? 12.028 4.416 -20.914 1.00 90.19 421 HIS A CA 1
ATOM 3338 C C . HIS A 1 421 ? 12.647 3.273 -21.729 1.00 90.19 421 HIS A C 1
ATOM 3340 O O . HIS A 1 421 ? 13.533 3.536 -22.549 1.00 90.19 421 HIS A O 1
ATOM 3346 N N . ILE A 1 422 ? 12.159 2.038 -21.546 1.00 87.62 422 ILE A N 1
ATOM 3347 C CA . ILE A 1 422 ? 12.647 0.853 -22.272 1.00 87.62 422 ILE A CA 1
ATOM 3348 C C . ILE A 1 422 ? 12.435 1.014 -23.778 1.00 87.62 422 ILE A C 1
ATOM 3350 O O . ILE A 1 422 ? 13.355 0.776 -24.561 1.00 87.62 422 ILE A O 1
ATOM 3354 N N . TRP A 1 423 ? 11.255 1.488 -24.181 1.00 88.12 423 TRP A N 1
ATOM 3355 C CA . TRP A 1 423 ? 10.921 1.755 -25.577 1.00 88.12 423 TRP A CA 1
ATOM 3356 C C . TRP A 1 423 ? 11.885 2.760 -26.227 1.00 88.12 423 TRP A C 1
ATOM 3358 O O . TRP A 1 423 ? 12.540 2.443 -27.223 1.00 88.12 423 TRP A O 1
ATOM 3368 N N . HIS A 1 424 ? 12.019 3.959 -25.651 1.00 88.06 424 HIS A N 1
ATOM 3369 C CA . HIS A 1 424 ? 12.879 5.007 -26.211 1.00 88.06 424 HIS A CA 1
ATOM 3370 C C . HIS A 1 424 ? 14.373 4.674 -26.084 1.00 88.06 424 HIS A C 1
ATOM 3372 O O . HIS A 1 424 ? 15.175 5.092 -26.922 1.00 88.06 424 HIS A O 1
ATOM 3378 N N . GLY A 1 425 ? 14.761 3.893 -25.071 1.00 90.62 425 GLY A N 1
ATOM 3379 C CA . GLY A 1 425 ? 16.128 3.404 -24.896 1.00 90.62 425 GLY A CA 1
ATOM 3380 C C . GLY A 1 425 ? 16.520 2.435 -26.007 1.00 90.62 425 GLY A C 1
ATOM 3381 O O . GLY A 1 425 ? 17.526 2.647 -26.686 1.00 90.62 425 GLY A O 1
ATOM 3382 N N . ALA A 1 426 ? 15.675 1.433 -26.267 1.00 90.94 426 ALA A N 1
ATOM 3383 C CA . ALA A 1 426 ? 15.869 0.496 -27.369 1.00 90.94 426 ALA A CA 1
ATOM 3384 C C . ALA A 1 426 ? 15.906 1.226 -28.720 1.00 90.94 426 ALA A C 1
ATOM 3386 O O . ALA A 1 426 ? 16.843 1.045 -29.495 1.00 90.94 426 ALA A O 1
ATOM 3387 N N . ARG A 1 427 ? 14.948 2.125 -28.972 1.00 88.38 427 ARG A N 1
ATOM 3388 C CA . ARG A 1 427 ? 14.882 2.900 -30.218 1.00 88.38 427 ARG A CA 1
ATOM 3389 C C . ARG A 1 427 ? 16.095 3.813 -30.435 1.00 88.38 427 ARG A C 1
ATOM 3391 O O . ARG A 1 427 ? 16.510 4.025 -31.571 1.00 88.38 427 ARG A O 1
ATOM 3398 N N . THR A 1 428 ? 16.692 4.325 -29.360 1.00 89.69 428 THR A N 1
ATOM 3399 C CA . THR A 1 428 ? 17.924 5.121 -29.435 1.00 89.69 428 THR A CA 1
ATOM 3400 C C . THR A 1 428 ? 19.131 4.272 -29.825 1.00 89.69 428 THR A C 1
ATOM 3402 O O . THR A 1 428 ? 19.935 4.707 -30.654 1.00 89.69 428 THR A O 1
ATOM 3405 N N . LEU A 1 429 ? 19.284 3.094 -29.211 1.00 92.44 429 LEU A N 1
ATOM 3406 C CA . LEU A 1 429 ? 20.454 2.232 -29.402 1.00 92.44 429 LEU A CA 1
ATOM 3407 C C . LEU A 1 429 ? 20.417 1.477 -30.733 1.00 92.44 429 LEU A C 1
ATOM 3409 O O . LEU A 1 429 ? 21.449 1.406 -31.397 1.00 92.44 429 LEU A O 1
ATOM 3413 N N . PHE A 1 430 ? 19.238 0.995 -31.129 1.00 93.62 430 PHE A N 1
ATOM 3414 C CA . PHE A 1 430 ? 18.988 0.201 -32.338 1.00 93.62 430 PHE A CA 1
ATOM 3415 C C . PHE A 1 430 ? 18.373 1.040 -33.468 1.00 93.62 430 PHE A C 1
ATOM 3417 O O . PHE A 1 430 ? 17.503 0.585 -34.209 1.00 93.62 430 PHE A O 1
ATOM 3424 N N . ARG A 1 431 ? 18.767 2.315 -33.567 1.00 91.00 431 ARG A N 1
ATOM 3425 C CA . ARG A 1 431 ? 18.218 3.248 -34.563 1.00 91.00 431 ARG A CA 1
ATOM 3426 C C . ARG A 1 431 ? 18.561 2.840 -35.997 1.00 91.00 431 ARG A C 1
ATOM 3428 O O . ARG A 1 431 ? 17.751 3.047 -36.894 1.00 91.00 431 ARG A O 1
ATOM 3435 N N . ASP A 1 432 ? 19.769 2.332 -36.192 1.00 89.06 432 ASP A N 1
ATOM 3436 C CA . ASP A 1 432 ? 20.306 1.839 -37.462 1.00 89.06 432 ASP A CA 1
ATOM 3437 C C . ASP A 1 432 ? 19.486 0.680 -38.031 1.00 89.06 432 ASP A C 1
ATOM 3439 O O . ASP A 1 432 ? 19.206 0.671 -39.224 1.00 89.06 432 ASP A O 1
ATOM 3443 N N . VAL A 1 433 ? 19.020 -0.224 -37.170 1.00 90.38 433 VAL A N 1
ATOM 3444 C CA . VAL A 1 433 ? 18.222 -1.398 -37.563 1.00 90.38 433 VAL A CA 1
ATOM 3445 C C . VAL A 1 433 ? 16.712 -1.215 -37.372 1.00 90.38 433 VAL A C 1
ATOM 3447 O O . VAL A 1 433 ? 15.939 -2.157 -37.525 1.00 90.38 433 VAL A O 1
ATOM 3450 N N . PHE A 1 434 ? 16.244 -0.003 -37.045 1.00 88.75 434 PHE A N 1
ATOM 3451 C CA . PHE A 1 434 ? 14.821 0.236 -36.762 1.00 88.75 434 PHE A CA 1
ATOM 3452 C C . PHE A 1 434 ? 13.914 -0.023 -37.980 1.00 88.75 434 PHE A C 1
ATOM 3454 O O . PHE A 1 434 ? 12.750 -0.380 -37.814 1.00 88.75 434 PHE A O 1
ATOM 3461 N N . ALA A 1 435 ? 14.437 0.153 -39.199 1.00 86.88 435 ALA A N 1
ATOM 3462 C CA . ALA A 1 435 ? 13.724 -0.126 -40.450 1.00 86.88 435 ALA A CA 1
ATOM 3463 C C . ALA A 1 435 ? 13.881 -1.584 -40.940 1.00 86.88 435 ALA A C 1
ATOM 3465 O O . ALA A 1 435 ? 13.298 -1.944 -41.961 1.00 86.88 435 ALA A O 1
ATOM 3466 N N . GLY A 1 436 ? 14.637 -2.413 -40.216 1.00 82.88 436 GLY A N 1
ATOM 3467 C CA . GLY A 1 436 ? 15.038 -3.763 -40.610 1.00 82.88 436 GLY A CA 1
ATOM 3468 C C . GLY A 1 436 ? 16.550 -3.962 -40.470 1.00 82.88 436 GLY A C 1
ATOM 3469 O O . GLY A 1 436 ? 17.304 -2.991 -40.422 1.00 82.88 436 GLY A O 1
ATOM 3470 N N . ILE A 1 437 ? 16.982 -5.221 -40.375 1.00 87.75 437 ILE A N 1
ATOM 3471 C CA . ILE A 1 437 ? 18.406 -5.594 -40.406 1.00 87.75 437 ILE A CA 1
ATOM 3472 C C . ILE A 1 437 ? 18.973 -5.494 -41.829 1.00 87.75 437 ILE A C 1
ATOM 3474 O O . ILE A 1 437 ? 18.218 -5.434 -42.801 1.00 87.75 437 ILE A O 1
ATOM 3478 N N . ASP A 1 438 ? 20.301 -5.484 -41.929 1.00 82.06 438 ASP A N 1
ATOM 3479 C CA . ASP A 1 438 ? 21.015 -5.538 -43.205 1.00 82.06 438 ASP A CA 1
ATOM 3480 C C . ASP A 1 438 ? 20.641 -6.824 -43.975 1.00 82.06 438 ASP A C 1
ATOM 3482 O O . ASP A 1 438 ? 20.712 -7.904 -43.381 1.00 82.06 438 ASP A O 1
ATOM 3486 N N . PRO A 1 439 ? 20.220 -6.742 -45.252 1.00 74.31 439 PRO A N 1
ATOM 3487 C CA . PRO A 1 439 ? 19.941 -7.918 -46.072 1.00 74.31 439 PRO A CA 1
ATOM 3488 C C . PRO A 1 439 ? 21.118 -8.899 -46.205 1.00 74.31 439 PRO A C 1
ATOM 3490 O O . PRO A 1 439 ? 20.863 -10.076 -46.428 1.00 74.31 439 PRO A O 1
ATOM 3493 N N . ASP A 1 440 ? 22.367 -8.448 -46.026 1.00 70.12 440 ASP A N 1
ATOM 3494 C CA . ASP A 1 440 ? 23.582 -9.248 -46.264 1.00 70.12 440 ASP A CA 1
ATOM 3495 C C . ASP A 1 440 ? 24.251 -9.771 -44.959 1.00 70.12 440 ASP A C 1
ATOM 3497 O O . ASP A 1 440 ? 25.474 -9.932 -44.880 1.00 70.12 440 ASP A O 1
ATOM 3501 N N . LEU A 1 441 ? 23.479 -10.014 -43.888 1.00 73.38 441 LEU A N 1
ATOM 3502 C CA . LEU A 1 441 ? 24.000 -10.313 -42.536 1.00 73.38 441 LEU A CA 1
ATOM 3503 C C . LEU A 1 441 ? 24.481 -11.771 -42.317 1.00 73.38 441 LEU A C 1
ATOM 3505 O O . LEU A 1 441 ? 25.094 -12.068 -41.286 1.00 73.38 441 LEU A O 1
ATOM 3509 N N . ASP A 1 442 ? 24.225 -12.674 -43.265 1.00 63.47 442 ASP A N 1
ATOM 3510 C CA . ASP A 1 442 ? 24.230 -14.136 -43.067 1.00 63.47 442 ASP A CA 1
ATOM 3511 C C . ASP A 1 442 ? 25.541 -14.710 -42.507 1.00 63.47 442 ASP A C 1
ATOM 3513 O O . ASP A 1 442 ? 25.529 -15.564 -41.622 1.00 63.47 442 ASP A O 1
ATOM 3517 N N . ALA A 1 443 ? 26.696 -14.190 -42.928 1.00 63.38 443 ALA A N 1
ATOM 3518 C CA . ALA A 1 443 ? 27.982 -14.735 -42.494 1.00 63.38 443 ALA A CA 1
ATOM 3519 C C . ALA A 1 443 ? 28.300 -14.468 -41.008 1.00 63.38 443 ALA A C 1
ATOM 3521 O O . ALA A 1 443 ? 29.097 -15.195 -40.425 1.00 63.38 443 ALA A O 1
ATOM 3522 N N . GLN A 1 444 ? 27.726 -13.428 -40.382 1.00 69.19 444 GLN A N 1
ATOM 3523 C CA . GLN A 1 444 ? 28.082 -12.995 -39.015 1.00 69.19 444 GLN A CA 1
ATOM 3524 C C . GLN A 1 444 ? 27.329 -13.728 -37.897 1.00 69.19 444 GLN A C 1
ATOM 3526 O O . GLN A 1 444 ? 27.681 -13.570 -36.724 1.00 69.19 44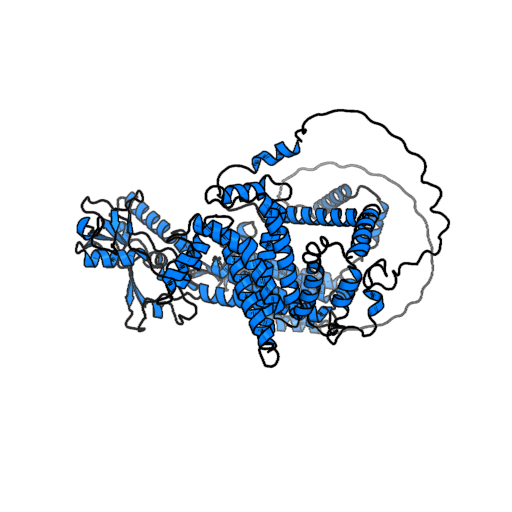4 GLN A O 1
ATOM 3531 N N . VAL A 1 445 ? 26.306 -14.510 -38.247 1.00 80.62 445 VAL A N 1
ATOM 3532 C CA . VAL A 1 445 ? 25.443 -15.226 -37.293 1.00 80.62 445 VAL A CA 1
ATOM 3533 C C . VAL A 1 445 ? 25.769 -16.719 -37.187 1.00 80.62 445 VAL A C 1
ATOM 3535 O O . VAL A 1 445 ? 25.219 -17.401 -36.324 1.00 80.62 445 VAL A O 1
ATOM 3538 N N . GLU A 1 446 ? 26.698 -17.219 -38.006 1.00 77.50 446 GLU A N 1
ATOM 3539 C CA . GLU A 1 446 ? 27.167 -18.604 -37.952 1.00 77.50 446 GLU A CA 1
ATOM 3540 C C . GLU A 1 446 ? 27.977 -18.888 -36.677 1.00 77.50 446 GLU A C 1
ATOM 3542 O O . GLU A 1 446 ? 28.886 -18.142 -36.283 1.00 77.50 446 GLU A O 1
ATOM 3547 N N . PHE A 1 447 ? 27.674 -20.017 -36.033 1.00 80.00 447 PHE A N 1
ATOM 3548 C CA . PHE A 1 447 ? 28.368 -20.448 -34.824 1.00 80.00 447 PHE A CA 1
ATOM 3549 C C . PHE A 1 447 ? 29.860 -20.673 -35.096 1.00 80.00 447 PHE A C 1
ATOM 3551 O O . PHE A 1 447 ? 30.256 -21.495 -35.915 1.00 80.00 447 PHE A O 1
ATOM 3558 N N . GLY A 1 448 ? 30.714 -19.960 -34.360 1.00 78.19 448 GLY A N 1
ATOM 3559 C CA . GLY A 1 448 ? 32.163 -20.171 -34.395 1.00 78.19 448 GLY A CA 1
ATOM 3560 C C . GLY A 1 448 ? 32.895 -19.597 -35.614 1.00 78.19 448 GLY A C 1
ATOM 3561 O O . GLY A 1 448 ? 34.110 -19.775 -35.691 1.00 78.19 448 GLY A O 1
ATOM 3562 N N . ALA A 1 449 ? 32.222 -18.868 -36.513 1.00 77.25 449 ALA A N 1
ATOM 3563 C CA . ALA A 1 449 ? 32.864 -18.205 -37.657 1.00 77.25 449 ALA A CA 1
ATOM 3564 C C . ALA A 1 449 ? 33.862 -17.102 -37.232 1.00 77.25 449 ALA A C 1
ATOM 3566 O O . ALA A 1 449 ? 34.887 -16.869 -37.885 1.00 77.25 449 ALA A O 1
ATOM 3567 N N . PHE A 1 450 ? 33.609 -16.465 -36.086 1.00 83.31 450 PHE A N 1
ATOM 3568 C CA . PHE A 1 450 ? 34.435 -15.402 -35.510 1.00 83.31 450 PHE A CA 1
ATOM 3569 C C . PHE A 1 450 ? 34.846 -15.745 -34.075 1.00 83.31 450 PHE A C 1
ATOM 3571 O O . PHE A 1 450 ? 34.130 -16.436 -33.350 1.00 83.31 450 PHE A O 1
ATOM 3578 N N . GLN A 1 451 ? 36.012 -15.261 -33.646 1.00 84.31 451 GLN A N 1
ATOM 3579 C CA . GLN A 1 451 ? 36.465 -15.365 -32.255 1.00 84.31 451 GLN A CA 1
ATOM 3580 C C . GLN A 1 451 ? 35.651 -14.446 -31.334 1.00 84.31 451 GLN A C 1
ATOM 3582 O O . GLN A 1 451 ? 35.516 -14.736 -30.147 1.00 84.31 451 GLN A O 1
ATOM 3587 N N . LYS A 1 452 ? 35.084 -13.361 -31.877 1.00 81.88 452 LYS A N 1
ATOM 3588 C CA . LYS A 1 452 ? 34.215 -12.422 -31.169 1.00 81.88 452 LYS A CA 1
ATOM 3589 C C . LYS A 1 452 ? 32.958 -12.134 -31.995 1.00 81.88 452 LYS A C 1
ATOM 3591 O O . LYS A 1 452 ? 33.046 -11.751 -33.158 1.00 81.88 452 LYS A O 1
ATOM 3596 N N . LEU A 1 453 ? 31.784 -12.307 -31.383 1.00 84.19 453 LEU A N 1
ATOM 3597 C CA . LEU A 1 453 ? 30.488 -12.095 -32.040 1.00 84.19 453 LEU A CA 1
ATOM 3598 C C . LEU A 1 453 ? 30.342 -10.650 -32.548 1.00 84.19 453 LEU A C 1
ATOM 3600 O O . LEU A 1 453 ? 30.653 -9.702 -31.823 1.00 84.19 453 LEU A O 1
ATOM 3604 N N . GLY A 1 454 ? 29.836 -10.498 -33.778 1.00 79.94 454 GLY A N 1
ATOM 3605 C CA . GLY A 1 454 ? 29.590 -9.200 -34.420 1.00 79.94 454 GLY A CA 1
ATOM 3606 C C . GLY A 1 454 ? 30.852 -8.423 -34.814 1.00 79.94 454 GLY A C 1
ATOM 3607 O O . GLY A 1 454 ? 30.763 -7.226 -35.087 1.00 79.94 454 GLY A O 1
ATOM 3608 N N . ASP A 1 455 ? 32.026 -9.067 -34.808 1.00 85.00 455 ASP A N 1
ATOM 3609 C CA . ASP A 1 455 ? 33.300 -8.443 -35.169 1.00 85.00 455 ASP A CA 1
ATOM 3610 C C . ASP A 1 455 ? 33.990 -9.197 -36.323 1.00 85.00 455 ASP A C 1
ATOM 3612 O O . ASP A 1 455 ? 34.711 -10.178 -36.086 1.00 85.00 455 ASP A O 1
ATOM 3616 N N . PRO A 1 456 ? 33.825 -8.732 -37.578 1.00 81.88 456 PRO A N 1
ATOM 3617 C CA . PRO A 1 456 ? 34.376 -9.412 -38.744 1.00 81.88 456 PRO A CA 1
ATOM 3618 C C . PRO A 1 456 ? 35.910 -9.434 -38.770 1.00 81.88 456 PRO A C 1
ATOM 3620 O O . PRO A 1 456 ? 36.501 -10.249 -39.477 1.00 81.88 456 PRO A O 1
ATOM 3623 N N . THR A 1 457 ? 36.573 -8.586 -37.975 1.00 87.31 457 THR A N 1
ATOM 3624 C CA . THR A 1 457 ? 38.042 -8.556 -37.878 1.00 87.31 457 THR A CA 1
ATOM 3625 C C . THR A 1 457 ? 38.615 -9.753 -37.120 1.00 87.31 457 THR A C 1
ATOM 3627 O O . THR A 1 457 ? 39.819 -9.991 -37.154 1.00 87.31 457 THR A O 1
ATOM 3630 N N . THR A 1 458 ? 37.752 -10.540 -36.474 1.00 86.00 458 THR A N 1
ATOM 3631 C CA . THR A 1 458 ? 38.143 -11.671 -35.628 1.00 86.00 458 THR A CA 1
ATOM 3632 C C . THR A 1 458 ? 37.820 -13.027 -36.258 1.00 86.00 458 THR A C 1
ATOM 3634 O O . THR A 1 458 ? 37.606 -14.010 -35.550 1.00 86.00 458 THR A O 1
ATOM 3637 N N . ARG A 1 459 ? 37.751 -13.107 -37.594 1.00 83.31 459 ARG A N 1
ATOM 3638 C CA . ARG A 1 459 ? 37.421 -14.351 -38.308 1.00 83.31 459 ARG A CA 1
ATOM 3639 C C . ARG A 1 459 ? 38.411 -15.462 -37.949 1.00 83.31 459 ARG A C 1
ATOM 3641 O O . ARG A 1 459 ? 39.623 -15.248 -37.993 1.00 83.31 459 ARG A O 1
ATOM 3648 N N . ARG A 1 460 ? 37.911 -16.655 -37.605 1.00 76.62 460 ARG A N 1
ATOM 3649 C CA . ARG A 1 460 ? 38.791 -17.809 -37.362 1.00 76.62 460 ARG A CA 1
ATOM 3650 C C . ARG A 1 460 ? 39.457 -18.225 -38.676 1.00 76.62 460 ARG A C 1
ATOM 3652 O O . ARG A 1 460 ? 38.780 -18.402 -39.685 1.00 76.62 460 ARG A O 1
ATOM 3659 N N . GLN A 1 461 ? 40.781 -18.376 -38.666 1.00 66.69 461 GLN A N 1
ATOM 3660 C CA . GLN A 1 461 ? 41.505 -18.986 -39.782 1.00 66.69 461 GLN A CA 1
ATOM 3661 C C . GLN A 1 461 ? 41.303 -20.504 -39.740 1.00 66.69 461 GLN A C 1
ATOM 3663 O O . GLN A 1 461 ? 41.449 -21.120 -38.685 1.00 66.69 461 GLN A O 1
ATOM 3668 N N . VAL A 1 462 ? 40.964 -21.106 -40.880 1.00 55.19 462 VAL A N 1
ATOM 3669 C CA . VAL A 1 462 ? 40.927 -22.564 -41.038 1.00 55.19 462 VAL A CA 1
ATOM 3670 C C . VAL A 1 462 ? 42.374 -23.056 -41.107 1.00 55.19 462 VAL A C 1
ATOM 3672 O O . VAL A 1 462 ? 43.099 -22.688 -42.028 1.00 55.19 462 VAL A O 1
ATOM 3675 N N . SER A 1 463 ? 42.821 -23.853 -40.133 1.00 43.19 463 SER A N 1
ATOM 3676 C CA . SER A 1 463 ? 44.151 -24.471 -40.169 1.00 43.19 463 SER A CA 1
ATOM 3677 C C . SER A 1 463 ? 44.152 -25.668 -41.127 1.00 43.19 463 SER A C 1
ATOM 3679 O O . SER A 1 463 ? 43.678 -26.750 -40.781 1.00 43.19 463 SER A O 1
ATOM 3681 N N . THR A 1 464 ? 44.692 -25.496 -42.329 1.00 41.91 464 THR A N 1
ATOM 3682 C CA . THR A 1 464 ? 45.054 -26.596 -43.238 1.00 41.91 464 THR A CA 1
ATOM 3683 C C . THR A 1 464 ? 46.407 -27.187 -42.843 1.00 41.91 464 THR A C 1
ATOM 3685 O O . THR A 1 464 ? 47.391 -26.986 -43.542 1.00 41.91 464 THR A O 1
ATOM 3688 N N . ASP A 1 465 ? 46.470 -27.908 -41.723 1.00 38.47 465 ASP A N 1
ATOM 3689 C CA . ASP A 1 465 ? 47.635 -28.745 -41.411 1.00 38.47 465 ASP A CA 1
ATOM 3690 C C . ASP A 1 465 ? 47.189 -30.055 -40.749 1.00 38.47 465 ASP A C 1
ATOM 3692 O O . ASP A 1 465 ? 46.838 -30.111 -39.572 1.00 38.47 465 ASP A O 1
ATOM 3696 N N . LEU A 1 466 ? 47.147 -31.124 -41.549 1.00 42.12 466 LEU A N 1
ATOM 3697 C CA . LEU A 1 466 ? 46.644 -32.452 -41.173 1.00 42.12 466 LEU A CA 1
ATOM 3698 C C . LEU A 1 466 ? 47.758 -33.449 -40.798 1.00 42.12 466 LEU A C 1
ATOM 3700 O O . LEU A 1 466 ? 47.511 -34.654 -40.775 1.00 42.12 466 LEU A O 1
ATOM 3704 N N . THR A 1 467 ? 48.974 -32.997 -40.476 1.00 35.75 467 THR A N 1
ATOM 3705 C CA . THR A 1 467 ? 50.135 -33.914 -40.420 1.00 35.75 467 THR A CA 1
ATOM 3706 C C . THR A 1 467 ? 50.859 -34.060 -39.083 1.00 35.75 467 THR A C 1
ATOM 3708 O O . THR A 1 467 ? 51.738 -34.912 -38.998 1.00 35.75 467 THR A O 1
ATOM 3711 N N . GLU A 1 468 ? 50.489 -33.348 -38.011 1.00 36.59 468 GLU A N 1
ATOM 3712 C CA . GLU A 1 468 ? 51.318 -33.352 -36.784 1.00 36.59 468 GLU A CA 1
ATOM 3713 C C . GLU A 1 468 ? 50.686 -33.971 -35.521 1.00 36.59 468 GLU A C 1
ATOM 3715 O O . GLU A 1 468 ? 51.357 -34.125 -34.504 1.00 36.59 468 GLU A O 1
ATOM 3720 N N . TYR A 1 469 ? 49.428 -34.426 -35.556 1.00 37.12 469 TYR A N 1
ATOM 3721 C CA . TYR A 1 469 ? 48.741 -34.903 -34.337 1.00 37.12 469 TYR A CA 1
ATOM 3722 C C . TYR A 1 469 ? 48.801 -36.419 -34.071 1.00 37.12 469 TYR A C 1
ATOM 3724 O O . TYR A 1 469 ? 48.144 -36.913 -33.153 1.00 37.12 469 TYR A O 1
ATOM 3732 N N . LYS A 1 470 ? 49.592 -37.186 -34.838 1.00 31.39 470 LYS A N 1
ATOM 3733 C CA . LYS A 1 470 ? 49.609 -38.663 -34.756 1.00 31.39 470 LYS A CA 1
ATOM 3734 C C . LYS A 1 470 ? 50.743 -39.271 -33.914 1.00 31.39 470 LYS A C 1
ATOM 3736 O O . LYS A 1 470 ? 50.823 -40.490 -33.820 1.00 31.39 470 LYS A O 1
ATOM 3741 N N . ILE A 1 471 ? 51.598 -38.471 -33.264 1.00 33.78 471 ILE A N 1
ATOM 3742 C CA . ILE A 1 471 ? 52.739 -38.991 -32.481 1.00 33.78 471 ILE A CA 1
ATOM 3743 C C . ILE A 1 471 ? 52.840 -38.304 -31.113 1.00 33.78 471 ILE A C 1
ATOM 3745 O O . ILE A 1 471 ? 53.810 -37.612 -30.816 1.00 33.78 471 ILE A O 1
ATOM 3749 N N . ARG A 1 472 ? 51.838 -38.480 -30.241 1.00 27.39 472 ARG A N 1
ATOM 3750 C CA . ARG A 1 472 ? 52.050 -38.286 -28.790 1.00 27.39 472 ARG A CA 1
ATOM 3751 C C . ARG A 1 472 ? 51.040 -38.996 -27.880 1.00 27.39 472 ARG A C 1
ATOM 3753 O O . ARG A 1 472 ? 50.726 -38.499 -26.806 1.00 27.39 472 ARG A O 1
ATOM 3760 N N . PHE A 1 473 ? 50.547 -40.168 -28.281 1.00 28.22 473 PHE A N 1
ATOM 3761 C CA . PHE A 1 473 ? 49.634 -40.981 -27.464 1.00 28.22 473 PHE A CA 1
ATOM 3762 C C . PHE A 1 473 ? 50.159 -42.408 -27.262 1.00 28.22 473 PHE A C 1
ATOM 3764 O O . PHE A 1 473 ? 49.537 -43.367 -27.690 1.00 28.22 473 PHE A O 1
ATOM 3771 N N . MET A 1 474 ? 51.309 -42.555 -26.597 1.00 29.64 474 MET A N 1
ATOM 3772 C CA . MET A 1 474 ? 51.686 -43.798 -25.907 1.00 29.64 474 MET A CA 1
ATOM 3773 C C . MET A 1 474 ? 52.618 -43.476 -24.731 1.00 29.64 474 MET A C 1
ATOM 3775 O O . MET A 1 474 ? 53.828 -43.400 -24.901 1.00 29.64 474 MET A O 1
ATOM 3779 N N . ALA A 1 475 ? 52.043 -43.277 -23.543 1.00 27.34 475 ALA A N 1
ATOM 3780 C CA . ALA A 1 475 ? 52.700 -43.523 -22.256 1.00 27.34 475 ALA A CA 1
ATOM 3781 C C . ALA A 1 475 ? 51.634 -43.560 -21.148 1.00 27.34 475 ALA A C 1
ATOM 3783 O O . ALA A 1 475 ? 51.254 -42.545 -20.571 1.00 27.34 475 ALA A O 1
ATOM 3784 N N . THR A 1 476 ? 51.111 -44.753 -20.892 1.00 28.56 476 THR A N 1
ATOM 3785 C CA . THR A 1 476 ? 50.333 -45.108 -19.702 1.00 28.56 476 THR A CA 1
ATOM 3786 C C . THR A 1 476 ? 51.235 -45.162 -18.468 1.00 28.56 476 THR A C 1
ATOM 3788 O O . THR A 1 476 ? 52.275 -45.817 -18.509 1.00 28.56 476 THR A O 1
ATOM 3791 N N . GLN A 1 477 ? 50.792 -44.587 -17.347 1.00 28.02 477 GLN A N 1
ATOM 3792 C CA . GLN A 1 477 ? 51.173 -45.066 -16.016 1.00 28.02 477 GLN A CA 1
ATOM 3793 C C . GLN A 1 477 ? 49.934 -45.229 -15.130 1.00 28.02 477 GLN A C 1
ATOM 3795 O O . GLN A 1 477 ? 49.149 -44.308 -14.925 1.00 28.02 477 GLN A O 1
ATOM 3800 N N . THR A 1 478 ? 49.793 -46.454 -14.640 1.00 26.36 478 THR A N 1
ATOM 3801 C CA . THR A 1 478 ? 48.884 -46.955 -13.609 1.00 26.36 478 THR A CA 1
ATOM 3802 C C . THR A 1 478 ? 49.475 -46.734 -12.217 1.00 26.36 478 THR A C 1
ATOM 3804 O O . THR A 1 478 ? 50.642 -47.066 -12.023 1.00 26.36 478 THR A O 1
ATOM 3807 N N . VAL A 1 479 ? 48.665 -46.315 -11.236 1.00 26.58 479 VAL A N 1
ATOM 3808 C CA . VAL A 1 479 ? 48.880 -46.611 -9.804 1.00 26.58 479 VAL A CA 1
ATOM 3809 C C . VAL A 1 479 ? 47.518 -46.810 -9.121 1.00 26.58 479 VAL A C 1
ATOM 3811 O O . VAL A 1 479 ? 46.676 -45.915 -9.131 1.00 26.58 479 VAL A O 1
ATOM 3814 N N . GLU A 1 480 ? 47.318 -47.991 -8.531 1.00 27.59 480 GLU A N 1
ATOM 3815 C CA . GLU A 1 480 ? 46.265 -48.312 -7.557 1.00 27.59 480 GLU A CA 1
ATOM 3816 C C . GLU A 1 480 ? 46.716 -47.972 -6.122 1.00 27.59 480 GLU A C 1
ATOM 3818 O O . GLU A 1 480 ? 47.904 -48.064 -5.815 1.00 27.59 480 GLU A O 1
ATOM 3823 N N . GLY A 1 481 ? 45.759 -47.717 -5.212 1.00 25.97 481 GLY A N 1
ATOM 3824 C CA . GLY A 1 481 ? 45.927 -48.105 -3.801 1.00 25.97 481 GLY A CA 1
ATOM 3825 C C . GLY A 1 481 ? 45.289 -47.236 -2.704 1.00 25.97 481 GLY A C 1
ATOM 3826 O O . GLY A 1 481 ? 45.967 -46.386 -2.144 1.00 25.97 481 GLY A O 1
ATOM 3827 N N . SER A 1 482 ? 44.075 -47.621 -2.263 1.00 25.17 482 SER A N 1
ATOM 3828 C CA . SER A 1 482 ? 43.487 -47.462 -0.899 1.00 25.17 482 SER A CA 1
ATOM 3829 C C . SER A 1 482 ? 43.238 -46.022 -0.370 1.00 25.17 482 SER A C 1
ATOM 3831 O O . SER A 1 482 ? 43.921 -45.088 -0.739 1.00 25.17 482 SER A O 1
ATOM 3833 N N . SER A 1 483 ? 42.292 -45.681 0.512 1.00 28.64 483 SER A N 1
ATOM 3834 C CA . SER A 1 483 ? 41.487 -46.386 1.514 1.00 28.64 483 SER A CA 1
ATOM 3835 C C . SER A 1 483 ? 40.288 -45.493 1.924 1.00 28.64 483 SER A C 1
ATOM 3837 O O . SER A 1 483 ? 40.285 -44.281 1.708 1.00 28.64 483 SER A O 1
ATOM 3839 N N . ARG A 1 484 ? 39.248 -46.095 2.519 1.00 41.06 484 ARG A N 1
ATOM 3840 C CA . ARG A 1 484 ? 38.059 -45.417 3.073 1.00 41.06 484 ARG A CA 1
ATOM 3841 C C . ARG A 1 484 ? 38.416 -44.448 4.213 1.00 41.06 484 ARG A C 1
ATOM 3843 O O . ARG A 1 484 ? 39.073 -44.854 5.163 1.00 41.06 484 ARG A O 1
ATOM 3850 N N . SER A 1 485 ? 37.828 -43.248 4.217 1.00 28.67 485 SER A N 1
ATOM 3851 C CA . SER A 1 485 ? 37.469 -42.528 5.452 1.00 28.67 485 SER A CA 1
ATOM 3852 C C . SER A 1 485 ? 36.301 -41.562 5.196 1.00 28.67 485 SER A C 1
ATOM 3854 O O . SER A 1 485 ? 36.201 -40.974 4.122 1.00 28.67 485 SER A O 1
ATOM 3856 N N . GLY A 1 486 ? 35.365 -41.488 6.150 1.00 35.97 486 GLY A N 1
ATOM 3857 C CA . GLY A 1 486 ? 34.130 -40.698 6.066 1.00 35.97 486 GLY A CA 1
ATOM 3858 C C . GLY A 1 486 ? 34.359 -39.183 5.952 1.00 35.97 486 GLY A C 1
ATOM 3859 O O . GLY A 1 486 ? 35.484 -38.706 6.117 1.00 35.97 486 GLY A O 1
ATOM 3860 N N . PRO A 1 487 ? 33.305 -38.402 5.658 1.00 32.25 487 PRO A N 1
ATOM 3861 C CA . PRO A 1 487 ? 33.463 -37.007 5.269 1.00 32.25 487 PRO A CA 1
ATOM 3862 C C . PRO A 1 487 ? 33.998 -36.151 6.425 1.00 32.25 487 PRO A C 1
ATOM 3864 O O . PRO A 1 487 ? 33.398 -36.057 7.499 1.00 32.25 487 PRO A O 1
ATOM 3867 N N . ARG A 1 488 ? 35.150 -35.514 6.181 1.00 35.41 488 ARG A N 1
ATOM 3868 C CA . ARG A 1 488 ? 35.783 -34.527 7.063 1.00 35.41 488 ARG A CA 1
ATOM 3869 C C . ARG A 1 488 ? 34.859 -33.327 7.275 1.00 35.41 488 ARG A C 1
ATOM 3871 O O . ARG A 1 488 ? 34.430 -32.692 6.314 1.00 35.41 488 ARG A O 1
ATOM 3878 N N . ARG A 1 489 ? 34.639 -32.972 8.544 1.00 38.34 489 ARG A N 1
ATOM 3879 C CA . ARG A 1 489 ? 34.089 -31.672 8.952 1.00 38.34 489 ARG A CA 1
ATOM 3880 C C . ARG A 1 489 ? 35.053 -30.561 8.536 1.00 38.34 489 ARG A C 1
ATOM 3882 O O . ARG A 1 489 ? 36.239 -30.627 8.852 1.00 38.34 489 ARG A O 1
ATOM 3889 N N . THR A 1 490 ? 34.546 -29.553 7.835 1.00 42.00 490 THR A N 1
ATOM 3890 C CA . THR A 1 490 ? 35.300 -28.357 7.448 1.00 42.00 490 THR A CA 1
ATOM 3891 C C . THR A 1 490 ? 34.966 -27.194 8.381 1.00 42.00 490 THR A C 1
ATOM 3893 O O . THR A 1 490 ? 33.820 -27.007 8.778 1.00 42.00 490 THR A O 1
ATOM 3896 N N . VAL A 1 491 ? 35.982 -26.385 8.697 1.00 40.53 491 VAL A N 1
ATOM 3897 C CA . VAL A 1 491 ? 35.938 -25.216 9.603 1.00 40.53 491 VAL A CA 1
ATOM 3898 C C . VAL A 1 491 ? 34.892 -24.166 9.179 1.00 40.53 491 VAL A C 1
ATOM 3900 O O . VAL A 1 491 ? 34.374 -23.419 10.003 1.00 40.53 491 VAL A O 1
ATOM 3903 N N . VAL A 1 492 ? 34.503 -24.160 7.901 1.00 41.25 492 VAL A N 1
ATOM 3904 C CA . VAL A 1 492 ? 33.433 -23.307 7.353 1.00 41.25 492 VAL A CA 1
ATOM 3905 C C . VAL A 1 492 ? 32.049 -23.700 7.893 1.00 41.25 492 VAL A C 1
ATOM 3907 O O . VAL A 1 492 ? 31.197 -22.836 8.088 1.00 41.25 492 VAL A O 1
ATOM 3910 N N . GLY A 1 493 ? 31.831 -24.986 8.191 1.00 43.66 493 GLY A N 1
ATOM 3911 C CA . GLY A 1 493 ? 30.569 -25.489 8.740 1.00 43.66 493 GLY A CA 1
ATOM 3912 C C . GLY A 1 493 ? 30.294 -25.025 10.172 1.00 43.66 493 GLY A C 1
ATOM 3913 O O . GLY A 1 493 ? 29.136 -24.845 10.542 1.00 43.66 493 GLY A O 1
ATOM 3914 N N . ASP A 1 494 ? 31.341 -24.753 10.955 1.00 41.78 494 ASP A N 1
ATOM 3915 C CA . ASP A 1 494 ? 31.199 -24.227 12.317 1.00 41.78 494 ASP A CA 1
ATOM 3916 C C . ASP A 1 494 ? 31.000 -22.700 12.330 1.00 41.78 494 ASP A C 1
ATOM 3918 O O . ASP A 1 494 ? 30.334 -22.174 13.222 1.00 41.78 494 ASP A O 1
ATOM 3922 N N . PHE A 1 495 ? 31.483 -21.989 11.303 1.00 41.09 495 PHE A N 1
ATOM 3923 C CA . PHE A 1 495 ? 31.342 -20.531 11.184 1.00 41.09 495 PHE A CA 1
ATOM 3924 C C . PHE A 1 495 ? 29.920 -20.085 10.790 1.00 41.09 495 PHE A C 1
ATOM 3926 O O . PHE A 1 495 ? 29.500 -18.976 11.111 1.00 41.09 495 PHE A O 1
ATOM 3933 N N . LEU A 1 496 ? 29.149 -20.956 10.128 1.00 41.19 496 LEU A N 1
ATOM 3934 C CA . LEU A 1 496 ? 27.792 -20.657 9.638 1.00 41.19 496 LEU A CA 1
ATOM 3935 C C . LEU A 1 496 ? 26.670 -21.095 10.592 1.00 41.19 496 LEU A C 1
ATOM 3937 O O . LEU A 1 496 ? 25.488 -20.893 10.311 1.00 41.19 496 LEU A O 1
ATOM 3941 N N . LYS A 1 497 ? 27.029 -21.651 11.750 1.00 37.84 497 LYS A N 1
ATOM 3942 C CA . LYS A 1 497 ? 26.084 -22.122 12.766 1.00 37.84 497 LYS A CA 1
ATOM 3943 C C . LYS A 1 497 ? 25.195 -21.035 13.413 1.00 37.84 497 LYS A C 1
ATOM 3945 O O . LYS A 1 497 ? 24.090 -21.393 13.815 1.00 37.84 497 LYS A O 1
ATOM 3950 N N . PRO A 1 498 ? 25.562 -19.735 13.492 1.00 40.16 498 PRO A N 1
ATOM 3951 C CA . PRO A 1 498 ? 24.697 -18.737 14.134 1.00 40.16 498 PRO A CA 1
ATOM 3952 C C . PRO A 1 498 ? 23.510 -18.244 13.290 1.00 40.16 498 PRO A C 1
ATOM 3954 O O . PRO A 1 498 ? 22.668 -17.528 13.818 1.00 40.16 498 PRO A O 1
ATOM 3957 N N . LEU A 1 499 ? 23.413 -18.587 11.999 1.00 39.38 499 LEU A N 1
ATOM 3958 C CA . LEU A 1 499 ? 22.308 -18.126 11.136 1.00 39.38 499 LEU A CA 1
ATOM 3959 C C . LEU A 1 499 ? 21.070 -19.030 11.181 1.00 39.38 499 LEU A C 1
ATOM 3961 O O . LEU A 1 499 ? 20.089 -18.760 10.492 1.00 39.38 499 LEU A O 1
ATOM 3965 N N . ASN A 1 500 ? 21.108 -20.087 11.991 1.00 48.53 500 ASN A N 1
ATOM 3966 C CA . ASN A 1 500 ? 19.986 -20.992 12.177 1.00 48.53 500 ASN A CA 1
ATOM 3967 C C . ASN A 1 500 ? 19.579 -20.999 13.655 1.00 48.53 500 ASN A C 1
ATOM 3969 O O . ASN A 1 500 ? 19.863 -21.940 14.393 1.00 48.53 500 ASN A O 1
ATOM 3973 N N . SER A 1 501 ? 18.945 -19.909 14.092 1.00 36.56 501 SER A N 1
ATOM 3974 C CA . SER A 1 501 ? 18.152 -19.900 15.319 1.00 36.56 501 SER A CA 1
ATOM 3975 C C . SER A 1 501 ? 16.677 -19.728 14.982 1.00 36.56 501 SER A C 1
ATOM 3977 O O . SER A 1 501 ? 16.299 -19.015 14.054 1.00 36.56 501 SER A O 1
ATOM 3979 N N . GLU A 1 502 ? 15.876 -20.433 15.764 1.00 45.62 502 GLU A N 1
ATOM 3980 C CA . GLU A 1 502 ? 14.438 -20.605 15.680 1.00 45.62 502 GLU A CA 1
ATOM 3981 C C . GLU A 1 502 ? 13.632 -19.300 15.537 1.00 45.62 502 GLU A C 1
ATOM 3983 O O . GLU A 1 502 ? 14.028 -18.228 15.985 1.00 45.62 502 GLU A O 1
ATOM 3988 N N . TYR A 1 503 ? 12.421 -19.469 15.000 1.00 37.31 503 TYR A N 1
ATOM 3989 C CA . TYR A 1 503 ? 11.320 -18.506 14.927 1.00 37.31 503 TYR A CA 1
ATOM 3990 C C . TYR A 1 503 ? 11.438 -17.367 13.906 1.00 37.31 503 TYR A C 1
ATOM 3992 O O . TYR A 1 503 ? 12.155 -16.385 14.061 1.00 37.31 503 TYR A O 1
ATOM 4000 N N . GLY A 1 504 ? 10.567 -17.457 12.894 1.00 42.78 504 GLY A N 1
ATOM 4001 C CA . GLY A 1 504 ? 10.189 -16.397 11.963 1.00 42.78 504 GLY A CA 1
ATOM 4002 C C . GLY A 1 504 ? 9.740 -15.087 12.623 1.00 42.78 504 GLY A C 1
ATOM 4003 O O . GLY A 1 504 ? 8.549 -14.783 12.676 1.00 42.78 504 GLY A O 1
ATOM 4004 N N . LYS A 1 505 ? 10.708 -14.267 13.028 1.00 31.08 505 LYS A N 1
ATOM 4005 C CA . LYS A 1 505 ? 10.575 -12.827 13.257 1.00 31.08 505 LYS A CA 1
ATOM 4006 C C . LYS A 1 505 ? 11.806 -12.141 12.677 1.00 31.08 505 LYS A C 1
ATOM 4008 O O . LYS A 1 505 ? 12.895 -12.232 13.228 1.00 31.08 505 LYS A O 1
ATOM 4013 N N . VAL A 1 506 ? 11.628 -11.427 11.569 1.00 32.28 506 VAL A N 1
ATOM 4014 C CA . VAL A 1 506 ? 12.624 -10.447 11.127 1.00 32.28 506 VAL A CA 1
ATOM 4015 C C . VAL A 1 506 ? 12.457 -9.229 12.034 1.00 32.28 506 VAL A C 1
ATOM 4017 O O . VAL A 1 506 ? 11.412 -8.578 12.003 1.00 32.28 506 VAL A O 1
ATOM 4020 N N . ALA A 1 507 ? 13.449 -8.959 12.881 1.00 27.75 507 ALA A N 1
ATOM 4021 C CA . ALA A 1 507 ? 13.529 -7.699 13.609 1.00 27.75 507 ALA A CA 1
ATOM 4022 C C . ALA A 1 507 ? 13.778 -6.547 12.609 1.00 27.75 507 ALA A C 1
ATOM 4024 O O . ALA A 1 507 ? 14.550 -6.718 11.662 1.00 27.75 507 ALA A O 1
ATOM 4025 N N . PRO A 1 508 ? 13.115 -5.389 12.766 1.00 44.00 508 PRO A N 1
ATOM 4026 C CA . PRO A 1 508 ? 13.256 -4.269 11.852 1.00 44.00 508 PRO A CA 1
ATOM 4027 C C . PRO A 1 508 ? 14.533 -3.479 12.152 1.00 44.00 508 PRO A C 1
ATOM 4029 O O . PRO A 1 508 ? 14.792 -3.095 13.289 1.00 44.00 508 PRO A O 1
ATOM 4032 N N . GLY A 1 509 ? 15.279 -3.173 11.092 1.00 40.47 509 GLY A N 1
ATOM 4033 C CA . GLY A 1 509 ? 16.431 -2.277 11.127 1.00 40.47 509 GLY A CA 1
ATOM 4034 C C . GLY A 1 509 ? 17.753 -3.034 11.128 1.00 40.47 509 GLY A C 1
ATOM 4035 O O . GLY A 1 509 ? 17.994 -3.857 11.997 1.00 40.47 509 GLY A O 1
ATOM 4036 N N . TRP A 1 510 ? 18.615 -2.684 10.169 1.00 33.00 510 TRP A N 1
ATOM 4037 C CA . TRP A 1 510 ? 19.970 -3.212 9.946 1.00 33.00 510 TRP A CA 1
ATOM 4038 C C . TRP A 1 510 ? 20.021 -4.598 9.285 1.00 33.00 510 TRP A C 1
ATOM 4040 O O . TRP A 1 510 ? 20.036 -5.623 9.952 1.00 33.00 510 TRP A O 1
ATOM 4050 N N . GLY A 1 511 ? 20.110 -4.652 7.947 1.00 38.00 511 GLY A N 1
ATOM 4051 C CA . GLY A 1 511 ? 20.500 -5.917 7.308 1.00 38.00 511 GLY A CA 1
ATOM 4052 C C . GLY A 1 511 ? 20.372 -6.080 5.796 1.00 38.00 511 GLY A C 1
ATOM 4053 O O . GLY A 1 511 ? 20.823 -7.103 5.298 1.00 38.00 511 GLY A O 1
ATOM 4054 N N . THR A 1 512 ? 19.794 -5.149 5.029 1.00 41.59 512 THR A N 1
ATOM 4055 C CA . THR A 1 512 ? 19.536 -5.418 3.594 1.00 41.59 512 THR A CA 1
ATOM 4056 C C . THR A 1 512 ? 20.482 -4.716 2.622 1.00 41.59 512 THR A C 1
ATOM 4058 O O . THR A 1 512 ? 20.775 -5.277 1.574 1.00 41.59 512 THR A O 1
ATOM 4061 N N . THR A 1 513 ? 21.046 -3.553 2.945 1.00 46.53 513 THR A N 1
ATOM 4062 C CA . THR A 1 513 ? 21.894 -2.804 1.993 1.00 46.53 513 THR A CA 1
ATOM 4063 C C . THR A 1 513 ? 23.339 -3.319 1.893 1.00 46.53 513 THR A C 1
ATOM 4065 O O . THR A 1 513 ? 23.822 -3.495 0.775 1.00 46.53 513 THR A O 1
ATOM 4068 N N . PRO A 1 514 ? 24.036 -3.647 3.003 1.00 43.78 514 PRO A N 1
ATOM 4069 C CA . PRO A 1 514 ? 25.382 -4.219 2.928 1.00 43.78 514 PRO A CA 1
ATOM 4070 C C . PRO A 1 514 ? 25.351 -5.665 2.426 1.00 43.78 514 PRO A C 1
ATOM 4072 O O . PRO A 1 514 ? 26.215 -6.073 1.660 1.00 43.78 514 PRO A O 1
ATOM 4075 N N . LEU A 1 515 ? 24.317 -6.424 2.805 1.00 44.00 515 LEU A N 1
ATOM 4076 C CA . LEU A 1 515 ? 24.152 -7.827 2.429 1.00 44.00 515 LEU A CA 1
ATOM 4077 C C . LEU A 1 515 ? 23.823 -7.982 0.939 1.00 44.00 515 LEU A C 1
ATOM 4079 O O . LEU A 1 515 ? 24.336 -8.891 0.298 1.00 44.00 515 LEU A O 1
ATOM 4083 N N . MET A 1 516 ? 23.037 -7.059 0.370 1.00 45.59 516 MET A N 1
ATOM 4084 C CA . MET A 1 516 ? 22.817 -6.982 -1.077 1.00 45.59 516 MET A CA 1
ATOM 4085 C C . MET A 1 516 ? 24.101 -6.573 -1.805 1.00 45.59 516 MET A C 1
ATOM 4087 O O . MET A 1 516 ? 24.414 -7.149 -2.838 1.00 45.59 516 MET A O 1
ATOM 4091 N N . GLY A 1 517 ? 24.883 -5.640 -1.249 1.00 50.28 517 GLY A N 1
ATOM 4092 C CA . GLY A 1 517 ? 26.185 -5.258 -1.804 1.00 50.28 517 GLY A CA 1
ATOM 4093 C C . GLY A 1 517 ? 27.181 -6.421 -1.830 1.00 50.28 517 GLY A C 1
ATOM 4094 O O . GLY A 1 517 ? 27.812 -6.669 -2.854 1.00 50.28 517 GLY A O 1
ATOM 4095 N N . VAL A 1 518 ? 27.260 -7.192 -0.742 1.00 57.19 518 VAL A N 1
ATOM 4096 C CA . VAL A 1 518 ? 28.097 -8.397 -0.652 1.00 57.19 518 VAL A CA 1
ATOM 4097 C C . VAL A 1 518 ? 27.555 -9.508 -1.552 1.00 57.19 518 VAL A C 1
ATOM 4099 O O . VAL A 1 518 ? 28.335 -10.139 -2.253 1.00 57.19 518 VAL A O 1
ATOM 4102 N N . ALA A 1 519 ? 26.238 -9.711 -1.627 1.00 48.81 519 ALA A N 1
ATOM 4103 C CA . ALA A 1 519 ? 25.633 -10.684 -2.536 1.00 48.81 519 ALA A CA 1
ATOM 4104 C C . ALA A 1 519 ? 25.859 -10.317 -4.011 1.00 48.81 519 ALA A C 1
ATOM 4106 O O . ALA A 1 519 ? 26.134 -11.199 -4.815 1.00 48.81 519 ALA A O 1
ATOM 4107 N N . MET A 1 520 ? 25.811 -9.032 -4.369 1.00 53.84 520 MET A N 1
ATOM 4108 C CA . MET A 1 520 ? 26.106 -8.553 -5.721 1.00 53.84 520 MET A CA 1
ATOM 4109 C C . MET A 1 520 ? 27.596 -8.652 -6.052 1.00 53.84 520 MET A C 1
ATOM 4111 O O . MET A 1 520 ? 27.936 -9.012 -7.174 1.00 53.84 520 MET A O 1
ATOM 4115 N N . ALA A 1 521 ? 28.483 -8.398 -5.086 1.00 57.12 521 ALA A N 1
ATOM 4116 C CA . ALA A 1 521 ? 29.921 -8.593 -5.253 1.00 57.12 521 ALA A CA 1
ATOM 4117 C C . ALA A 1 521 ? 30.273 -10.082 -5.395 1.00 57.12 521 ALA A C 1
ATOM 4119 O O . ALA A 1 521 ? 31.012 -10.448 -6.301 1.00 57.12 521 ALA A O 1
ATOM 4120 N N . LEU A 1 522 ? 29.684 -10.955 -4.573 1.00 57.44 522 LEU A N 1
ATOM 4121 C CA . LEU A 1 522 ? 29.843 -12.408 -4.674 1.00 57.44 522 LEU A CA 1
ATOM 4122 C C . LEU A 1 522 ? 29.214 -12.963 -5.954 1.00 57.44 522 LEU A C 1
ATOM 4124 O O . LEU A 1 522 ? 29.773 -13.877 -6.547 1.00 57.44 522 LEU A O 1
ATOM 4128 N N . PHE A 1 523 ? 28.104 -12.390 -6.424 1.00 51.94 523 PHE A N 1
ATOM 4129 C CA . PHE A 1 523 ? 27.488 -12.740 -7.704 1.00 51.94 523 PHE A CA 1
ATOM 4130 C C . PHE A 1 523 ? 28.332 -12.271 -8.894 1.00 51.94 523 PHE A C 1
ATOM 4132 O O . PHE A 1 523 ? 28.451 -13.001 -9.870 1.00 51.94 523 PHE A O 1
ATOM 4139 N N . ALA A 1 524 ? 28.975 -11.103 -8.803 1.00 54.97 524 ALA A N 1
ATOM 4140 C CA . ALA A 1 524 ? 29.922 -10.621 -9.806 1.00 54.97 524 ALA A CA 1
ATOM 4141 C C . ALA A 1 524 ? 31.212 -11.456 -9.820 1.00 54.97 524 ALA A C 1
ATOM 4143 O O . ALA A 1 524 ? 31.687 -11.803 -10.892 1.00 54.97 524 ALA A O 1
ATOM 4144 N N . ILE A 1 525 ? 31.735 -11.850 -8.653 1.00 66.88 525 ILE A N 1
ATOM 4145 C CA . ILE A 1 525 ? 32.875 -12.773 -8.529 1.00 66.88 525 ILE A CA 1
ATOM 4146 C C . ILE A 1 525 ? 32.497 -14.160 -9.065 1.00 66.88 525 ILE A C 1
ATOM 4148 O O . ILE A 1 525 ? 33.272 -14.758 -9.797 1.00 66.88 525 ILE A O 1
ATOM 4152 N N . PHE A 1 526 ? 31.289 -14.649 -8.780 1.00 59.28 526 PHE A N 1
ATOM 4153 C CA . PHE A 1 526 ? 30.755 -15.895 -9.333 1.00 59.28 526 PHE A CA 1
ATOM 4154 C C . PHE A 1 526 ? 30.602 -15.831 -10.861 1.00 59.28 526 PHE A C 1
ATOM 4156 O O . PHE A 1 526 ? 30.977 -16.778 -11.546 1.00 59.28 526 PHE A O 1
ATOM 4163 N N . LEU A 1 527 ? 30.128 -14.707 -11.408 1.00 54.91 527 LEU A N 1
ATOM 4164 C CA . LEU A 1 527 ? 30.073 -14.464 -12.852 1.00 54.91 527 LEU A CA 1
ATOM 4165 C C . LEU A 1 527 ? 31.468 -14.383 -13.472 1.00 54.91 527 LEU A C 1
ATOM 4167 O O . LEU A 1 527 ? 31.654 -14.940 -14.546 1.00 54.91 527 LEU A O 1
ATOM 4171 N N . SER A 1 528 ? 32.441 -13.762 -12.799 1.00 54.34 528 SER A N 1
ATOM 4172 C CA . SER A 1 528 ? 33.840 -13.714 -13.239 1.00 54.34 528 SER A CA 1
ATOM 4173 C C . SER A 1 528 ? 34.496 -15.093 -13.206 1.00 54.34 528 SER A C 1
ATOM 4175 O O . SER A 1 528 ? 35.145 -15.455 -14.175 1.00 54.34 528 SER A O 1
ATOM 4177 N N . ILE A 1 529 ? 34.245 -15.904 -12.172 1.00 59.44 529 ILE A N 1
ATOM 4178 C CA . ILE A 1 529 ? 34.714 -17.295 -12.081 1.00 59.44 529 ILE A CA 1
ATOM 4179 C C . ILE A 1 529 ? 34.049 -18.158 -13.161 1.00 59.44 529 ILE A C 1
ATOM 4181 O O . ILE A 1 529 ? 34.727 -18.965 -13.784 1.00 59.44 529 ILE A O 1
ATOM 4185 N N . ILE A 1 530 ? 32.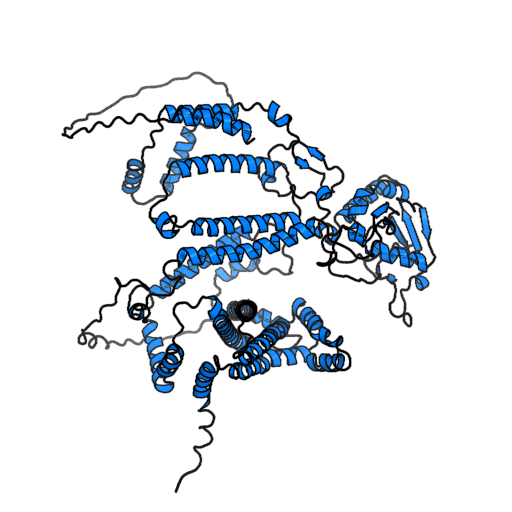755 -17.973 -13.452 1.00 53.16 530 ILE A N 1
ATOM 4186 C CA . ILE A 1 530 ? 32.102 -18.632 -14.595 1.00 53.16 530 ILE A CA 1
ATOM 4187 C C . ILE A 1 530 ? 32.710 -18.159 -15.917 1.00 53.16 530 ILE A C 1
ATOM 4189 O O . ILE A 1 530 ? 32.930 -18.989 -16.791 1.00 53.16 530 ILE A O 1
ATOM 4193 N N . LEU A 1 531 ? 33.035 -16.872 -16.063 1.00 44.78 531 LEU A N 1
ATOM 4194 C CA . LEU A 1 531 ? 33.707 -16.333 -17.250 1.00 44.78 531 LEU A CA 1
ATOM 4195 C C . LEU A 1 531 ? 35.129 -16.899 -17.415 1.00 44.78 531 LEU A C 1
ATOM 4197 O O . LEU A 1 531 ? 35.579 -17.122 -18.534 1.00 44.78 531 LEU A O 1
ATOM 4201 N N . GLU A 1 532 ? 35.824 -17.163 -16.309 1.00 50.03 532 GLU A N 1
ATOM 4202 C CA . GLU A 1 532 ? 37.199 -17.672 -16.259 1.00 50.03 532 GLU A CA 1
ATOM 4203 C C . GLU A 1 532 ? 37.253 -19.203 -16.442 1.00 50.03 532 GLU A C 1
ATOM 4205 O O . GLU A 1 532 ? 38.131 -19.719 -17.138 1.00 50.03 532 GLU A O 1
ATOM 4210 N N . ILE A 1 533 ? 36.238 -19.925 -15.947 1.00 49.84 533 ILE A N 1
ATOM 4211 C CA . ILE A 1 533 ? 35.959 -21.339 -16.261 1.00 49.84 533 ILE A CA 1
ATOM 4212 C C . ILE A 1 533 ? 35.542 -21.487 -17.733 1.00 49.84 533 ILE A C 1
ATOM 4214 O O . ILE A 1 533 ? 35.993 -22.415 -18.404 1.00 49.84 533 ILE A O 1
ATOM 4218 N N . TYR A 1 534 ? 34.741 -20.555 -18.262 1.00 48.62 534 TYR A N 1
ATOM 4219 C CA . TYR A 1 534 ? 34.360 -20.514 -19.676 1.00 48.62 534 TYR A CA 1
ATOM 4220 C C . TYR A 1 534 ? 35.587 -20.265 -20.566 1.00 48.62 534 TYR A C 1
ATOM 4222 O O . TYR A 1 534 ? 35.795 -21.000 -21.532 1.00 48.62 534 TYR A O 1
ATOM 4230 N N . ASN A 1 535 ? 36.469 -19.334 -20.178 1.00 45.97 535 ASN A N 1
ATOM 4231 C CA . ASN A 1 535 ? 37.732 -19.059 -20.875 1.00 45.97 535 ASN A CA 1
ATOM 4232 C C . ASN A 1 535 ? 38.764 -20.201 -20.791 1.00 45.97 535 ASN A C 1
ATOM 4234 O O . ASN A 1 535 ? 39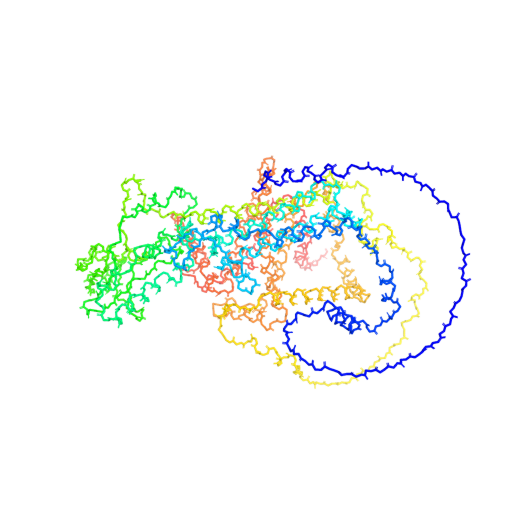.633 -20.279 -21.656 1.00 45.97 535 ASN A O 1
ATOM 4238 N N . SER A 1 536 ? 38.675 -21.102 -19.806 1.00 50.50 536 SER A N 1
ATOM 4239 C CA . SER A 1 536 ? 39.666 -22.178 -19.598 1.00 50.50 536 SER A CA 1
ATOM 4240 C C . SER A 1 536 ? 39.232 -23.560 -20.122 1.00 50.50 536 SER A C 1
ATOM 4242 O O . SER A 1 536 ? 39.888 -24.568 -19.860 1.00 50.50 536 SER A O 1
ATOM 4244 N N . SER A 1 537 ? 38.135 -23.657 -20.878 1.00 46.84 537 SER A N 1
ATOM 4245 C CA . SER A 1 537 ? 37.468 -24.936 -21.177 1.00 46.84 537 SER A CA 1
ATOM 4246 C C . SER A 1 537 ? 37.832 -25.580 -22.530 1.00 46.84 537 SER A C 1
ATOM 4248 O O . SER A 1 537 ? 36.966 -26.020 -23.280 1.00 46.84 537 SER A O 1
ATOM 4250 N N . VAL A 1 538 ? 39.126 -25.747 -22.826 1.00 46.69 538 VAL A N 1
ATOM 4251 C CA . VAL A 1 538 ? 39.581 -26.541 -23.998 1.00 46.69 538 VAL A CA 1
ATOM 4252 C C . VAL A 1 538 ? 39.352 -28.055 -23.802 1.00 46.69 538 VAL A C 1
ATOM 4254 O O . VAL A 1 538 ? 39.266 -28.806 -24.768 1.00 46.69 538 VAL A O 1
ATOM 4257 N N . LEU A 1 539 ? 39.178 -28.520 -22.560 1.00 44.97 539 LEU A N 1
ATOM 4258 C CA . LEU A 1 539 ? 39.006 -29.944 -22.224 1.00 44.97 539 LEU A CA 1
ATOM 4259 C C . LEU A 1 539 ? 37.545 -30.429 -22.171 1.00 44.97 539 LEU A C 1
ATOM 4261 O O . LEU A 1 539 ? 37.302 -31.629 -22.275 1.00 44.97 539 LEU A O 1
ATOM 4265 N N . TRP A 1 540 ? 36.569 -29.527 -22.019 1.00 44.25 540 TRP A N 1
ATOM 4266 C CA . TRP A 1 540 ? 35.148 -29.893 -21.880 1.00 44.25 540 TRP A CA 1
ATOM 4267 C C . TRP A 1 540 ? 34.415 -30.019 -23.226 1.00 44.25 540 TRP A C 1
ATOM 4269 O O . TRP A 1 540 ? 33.525 -30.860 -23.365 1.00 44.25 540 TRP A O 1
ATOM 4279 N N . PHE A 1 541 ? 34.823 -29.251 -24.242 1.00 50.31 541 PHE A N 1
ATOM 4280 C CA . PHE A 1 541 ? 34.216 -29.287 -25.580 1.00 50.31 541 PHE A CA 1
ATOM 4281 C C . PHE A 1 541 ? 34.403 -30.634 -26.297 1.00 50.31 541 PHE A C 1
ATOM 4283 O O . PHE A 1 541 ? 33.513 -31.093 -27.007 1.00 50.31 541 PHE A O 1
ATOM 4290 N N . THR A 1 542 ? 35.515 -31.331 -26.063 1.00 50.28 542 THR A N 1
ATOM 4291 C CA . THR A 1 542 ? 35.824 -32.609 -26.725 1.00 50.28 542 THR A CA 1
ATOM 4292 C C . THR A 1 542 ? 34.956 -33.770 -26.238 1.00 50.28 542 THR A C 1
ATOM 4294 O O . THR A 1 542 ? 34.746 -34.730 -26.977 1.00 50.28 542 THR A O 1
ATOM 4297 N N . TYR A 1 543 ? 34.453 -33.702 -25.002 1.00 43.88 543 TYR A N 1
ATOM 4298 C CA . TYR A 1 543 ? 33.602 -34.748 -24.426 1.00 43.88 543 TYR A CA 1
ATOM 4299 C C . TYR A 1 543 ? 32.127 -34.539 -24.791 1.00 43.88 543 TYR A C 1
ATOM 4301 O O . TYR A 1 543 ? 31.432 -35.502 -25.104 1.00 43.88 543 TYR A O 1
ATOM 4309 N N . LEU A 1 544 ? 31.670 -33.283 -24.826 1.00 50.03 544 LEU A N 1
ATOM 4310 C CA . LEU A 1 544 ? 30.313 -32.928 -25.251 1.00 50.03 544 LEU A CA 1
ATOM 4311 C C . LEU A 1 544 ? 30.101 -33.118 -26.756 1.00 50.03 544 LEU A C 1
ATOM 4313 O O . LEU A 1 544 ? 29.032 -33.580 -27.133 1.00 50.03 544 LEU A O 1
ATOM 4317 N N . ASN A 1 545 ? 31.115 -32.877 -27.596 1.00 54.00 545 ASN A N 1
ATOM 4318 C CA . ASN A 1 545 ? 31.013 -33.145 -29.036 1.00 54.00 545 ASN A CA 1
ATOM 4319 C C . ASN A 1 545 ? 30.863 -34.640 -29.338 1.00 54.00 545 ASN A C 1
ATOM 4321 O O . ASN A 1 545 ? 30.055 -34.999 -30.171 1.00 54.00 545 ASN A O 1
ATOM 4325 N N . LYS A 1 546 ? 31.524 -35.537 -28.595 1.00 48.66 546 LYS A N 1
ATOM 4326 C CA . LYS A 1 546 ? 31.305 -36.987 -28.767 1.00 48.66 546 LYS A CA 1
ATOM 4327 C C . LYS A 1 546 ? 29.894 -37.430 -28.390 1.00 48.66 546 LYS A C 1
ATOM 4329 O O . LYS A 1 546 ? 29.378 -38.378 -28.967 1.00 48.66 546 LYS A O 1
ATOM 4334 N N . VAL A 1 547 ? 29.296 -36.773 -27.399 1.00 55.50 547 VAL A N 1
ATOM 4335 C CA . VAL A 1 547 ? 27.905 -37.021 -27.002 1.00 55.50 547 VAL A CA 1
ATOM 4336 C C . VAL A 1 547 ? 26.952 -36.431 -28.041 1.00 55.50 547 VAL A C 1
ATOM 4338 O O . VAL A 1 547 ? 25.992 -37.093 -28.413 1.00 55.50 547 VAL A O 1
ATOM 4341 N N . TYR A 1 548 ? 27.243 -35.231 -28.545 1.00 58.88 548 TYR A N 1
ATOM 4342 C CA . TYR A 1 548 ? 26.500 -34.587 -29.625 1.00 58.88 548 TYR A CA 1
ATOM 4343 C C . TYR A 1 548 ? 26.528 -35.421 -30.906 1.00 58.88 548 TYR A C 1
ATOM 4345 O O . TYR A 1 548 ? 25.469 -35.760 -31.408 1.00 58.88 548 TYR A O 1
ATOM 4353 N N . ASP A 1 549 ? 27.705 -35.850 -31.361 1.00 58.22 549 ASP A N 1
ATOM 4354 C CA . ASP A 1 549 ? 27.880 -36.681 -32.555 1.00 58.22 549 ASP A CA 1
ATOM 4355 C C . ASP A 1 549 ? 27.170 -38.039 -32.402 1.00 58.22 549 ASP A C 1
ATOM 4357 O O . ASP A 1 549 ? 26.572 -38.545 -33.348 1.00 58.22 549 ASP A O 1
ATOM 4361 N N . TRP A 1 550 ? 27.159 -38.609 -31.188 1.00 67.81 550 TRP A N 1
ATOM 4362 C CA . TRP A 1 550 ? 26.417 -39.837 -30.875 1.00 67.81 550 TRP A CA 1
ATOM 4363 C C . TRP A 1 550 ? 24.896 -39.654 -30.974 1.00 67.81 550 TRP A C 1
ATOM 4365 O O . TRP A 1 550 ? 24.192 -40.590 -31.366 1.00 67.81 550 TRP A O 1
ATOM 4375 N N . PHE A 1 551 ? 24.392 -38.473 -30.602 1.00 51.06 551 PHE A N 1
ATOM 4376 C CA . PHE A 1 551 ? 22.984 -38.105 -30.733 1.00 51.06 551 PHE A CA 1
ATOM 4377 C C . PHE A 1 551 ? 22.622 -37.698 -32.168 1.00 51.06 551 PHE A C 1
ATOM 4379 O O . PHE A 1 551 ? 21.558 -38.083 -32.635 1.00 51.06 551 PHE A O 1
ATOM 4386 N N . GLU A 1 552 ? 23.498 -36.993 -32.879 1.00 56.56 552 GLU A N 1
ATOM 4387 C CA . GLU A 1 552 ? 23.312 -36.564 -34.269 1.00 56.56 552 GLU A CA 1
ATOM 4388 C C . GLU A 1 552 ? 23.194 -37.765 -35.214 1.00 56.56 552 GLU A C 1
ATOM 4390 O O . GLU A 1 552 ? 22.258 -37.840 -36.002 1.00 56.56 552 GLU A O 1
ATOM 4395 N N . GLU A 1 553 ? 24.057 -38.771 -35.044 1.00 53.50 553 GLU A N 1
ATOM 4396 C CA . GLU A 1 553 ? 24.033 -40.020 -35.820 1.00 53.50 553 GLU A CA 1
ATOM 4397 C C . GLU A 1 553 ? 22.742 -40.844 -35.616 1.00 53.50 553 GLU A C 1
ATOM 4399 O O . GLU A 1 553 ? 22.418 -41.703 -36.433 1.00 53.50 553 GLU A O 1
ATOM 4404 N N . ARG A 1 554 ? 22.004 -40.615 -34.519 1.00 52.31 554 ARG A N 1
ATOM 4405 C CA . ARG A 1 554 ? 20.826 -41.415 -34.126 1.00 52.31 554 ARG A CA 1
ATOM 4406 C C . ARG A 1 554 ? 19.499 -40.667 -34.205 1.00 52.31 554 ARG A C 1
ATOM 4408 O O . ARG A 1 554 ? 18.464 -41.314 -34.304 1.00 52.31 554 ARG A O 1
ATOM 4415 N N . LEU A 1 555 ? 19.520 -39.342 -34.085 1.00 42.28 555 LEU A N 1
ATOM 4416 C CA . LEU A 1 555 ? 18.328 -38.497 -33.982 1.00 42.28 555 LEU A CA 1
ATOM 4417 C C . LEU A 1 555 ? 18.259 -37.413 -35.069 1.00 42.28 555 LEU A C 1
ATOM 4419 O O . LEU A 1 555 ? 17.290 -36.657 -35.054 1.00 42.28 555 LEU A O 1
ATOM 4423 N N . GLU A 1 556 ? 19.261 -37.316 -35.960 1.00 46.50 556 GLU A N 1
ATOM 4424 C CA . GLU A 1 556 ? 19.350 -36.317 -37.046 1.00 46.50 556 GLU A CA 1
ATOM 4425 C C . GLU A 1 556 ? 18.957 -34.904 -36.566 1.00 46.50 556 GLU A C 1
ATOM 4427 O O . GLU A 1 556 ? 18.094 -34.223 -37.133 1.00 46.50 556 GLU A O 1
ATOM 4432 N N . ILE A 1 557 ? 19.557 -34.470 -35.451 1.00 53.19 557 ILE A N 1
ATOM 4433 C CA . ILE A 1 557 ? 19.174 -33.245 -34.734 1.00 53.19 557 ILE A CA 1
ATOM 4434 C C . ILE A 1 557 ? 19.387 -32.017 -35.626 1.00 53.19 557 ILE A C 1
ATOM 4436 O O . ILE A 1 557 ? 18.606 -31.063 -35.544 1.00 53.19 557 ILE A O 1
ATOM 4440 N N . GLN A 1 558 ? 20.378 -32.054 -36.520 1.00 52.59 558 GLN A N 1
ATOM 4441 C CA . GLN A 1 558 ? 20.649 -30.988 -37.480 1.00 52.59 558 GLN A CA 1
ATOM 4442 C C . GLN A 1 558 ? 19.517 -30.811 -38.507 1.00 52.59 558 GLN A C 1
ATOM 4444 O O . GLN A 1 558 ? 19.126 -29.680 -38.779 1.00 52.59 558 GLN A O 1
ATOM 4449 N N . ALA A 1 559 ? 18.911 -31.896 -39.005 1.00 51.84 559 ALA A N 1
ATOM 4450 C CA . ALA A 1 559 ? 17.793 -31.822 -39.953 1.00 51.84 559 ALA A CA 1
ATOM 4451 C C . ALA A 1 559 ? 16.526 -31.233 -39.304 1.00 51.84 559 ALA A C 1
ATOM 4453 O O . ALA A 1 559 ? 15.794 -30.455 -39.919 1.00 51.84 559 ALA A O 1
ATOM 4454 N N . ILE A 1 560 ? 16.304 -31.546 -38.023 1.00 50.78 560 ILE A N 1
ATOM 4455 C CA . ILE A 1 560 ? 15.235 -30.959 -37.205 1.00 50.78 560 ILE A CA 1
ATOM 4456 C C . ILE A 1 560 ? 15.511 -29.469 -36.941 1.00 50.78 560 ILE A C 1
ATOM 4458 O O . ILE A 1 560 ? 14.598 -28.644 -36.997 1.00 50.78 560 ILE A O 1
ATOM 4462 N N . ALA A 1 561 ? 16.764 -29.105 -36.660 1.00 50.75 561 ALA A N 1
ATOM 4463 C CA . ALA A 1 561 ? 17.167 -27.721 -36.430 1.00 50.75 561 ALA A CA 1
ATOM 4464 C C . ALA A 1 561 ? 17.048 -26.861 -37.700 1.00 50.75 561 ALA A C 1
ATOM 4466 O O . ALA A 1 561 ? 16.568 -25.727 -37.613 1.00 50.75 561 ALA A O 1
ATOM 4467 N N . ASP A 1 562 ? 17.406 -27.402 -38.865 1.00 49.84 562 ASP A N 1
ATOM 4468 C CA . ASP A 1 562 ? 17.320 -26.725 -40.162 1.00 49.84 562 ASP A CA 1
ATOM 4469 C C . ASP A 1 562 ? 15.858 -26.518 -40.609 1.00 49.84 562 ASP A C 1
ATOM 4471 O O . ASP A 1 562 ? 15.509 -25.455 -41.128 1.00 49.84 562 ASP A O 1
ATOM 4475 N N . ASP A 1 563 ? 14.943 -27.450 -40.315 1.00 52.56 563 ASP A N 1
ATOM 4476 C CA . ASP A 1 563 ? 13.502 -27.274 -40.580 1.00 52.56 563 ASP A CA 1
ATOM 4477 C C . ASP A 1 563 ? 12.854 -26.226 -39.643 1.00 52.56 563 ASP A C 1
ATOM 4479 O O . ASP A 1 563 ? 12.000 -25.433 -40.052 1.00 52.56 563 ASP A O 1
ATOM 4483 N N . ILE A 1 564 ? 13.319 -26.134 -38.388 1.00 49.81 564 ILE A N 1
ATOM 4484 C CA . ILE A 1 564 ? 12.878 -25.107 -37.425 1.00 49.81 564 ILE A CA 1
ATOM 4485 C C . ILE A 1 564 ? 13.420 -23.715 -37.792 1.00 49.81 564 ILE A C 1
ATOM 4487 O O . ILE A 1 564 ? 12.710 -22.716 -37.633 1.00 49.81 564 ILE A O 1
ATOM 4491 N N . THR A 1 565 ? 14.668 -23.631 -38.260 1.00 44.41 565 THR A N 1
ATOM 4492 C CA . THR A 1 565 ? 15.363 -22.359 -38.533 1.00 44.41 565 THR A CA 1
ATOM 4493 C C . THR A 1 565 ? 15.159 -21.831 -39.953 1.00 44.41 565 THR A C 1
ATOM 4495 O O . THR A 1 565 ? 15.260 -20.621 -40.157 1.00 44.41 565 THR A O 1
ATOM 4498 N N . SER A 1 566 ? 14.766 -22.673 -40.914 1.00 44.12 566 SER A N 1
ATOM 4499 C CA . SER A 1 566 ? 14.462 -22.256 -42.295 1.00 44.12 566 SER A CA 1
ATOM 4500 C C . SER A 1 566 ? 13.188 -21.409 -42.436 1.00 44.12 566 SER A C 1
ATOM 4502 O O . SER A 1 566 ? 12.951 -20.796 -43.483 1.00 44.12 566 SER A O 1
ATOM 4504 N N . LYS A 1 567 ? 12.367 -21.292 -41.381 1.00 43.84 567 LYS A N 1
ATOM 4505 C CA . LYS A 1 567 ? 11.247 -20.342 -41.352 1.00 43.84 567 LYS A CA 1
ATOM 4506 C C . LYS A 1 567 ? 11.758 -18.912 -41.205 1.00 43.84 567 LYS A C 1
ATOM 4508 O O . LYS A 1 567 ? 11.947 -18.412 -40.100 1.00 43.84 567 LYS A O 1
ATOM 4513 N N . TYR A 1 568 ? 11.903 -18.245 -42.347 1.00 39.41 568 TYR A N 1
ATOM 4514 C CA . TYR A 1 568 ? 12.296 -16.842 -42.471 1.00 39.41 568 TYR A CA 1
ATOM 4515 C C . TYR A 1 568 ? 11.449 -15.927 -41.564 1.00 39.41 568 TYR A C 1
ATOM 4517 O O . TYR A 1 568 ? 10.289 -15.625 -41.861 1.00 39.41 568 TYR A O 1
ATOM 4525 N N . VAL A 1 569 ? 12.027 -15.479 -40.445 1.00 43.44 569 VAL A N 1
ATOM 4526 C CA . VAL A 1 569 ? 11.454 -14.427 -39.595 1.00 43.44 569 VAL A CA 1
ATOM 4527 C C . VAL A 1 569 ? 11.889 -13.088 -40.189 1.00 43.44 569 VAL A C 1
ATOM 4529 O O . VAL A 1 569 ? 13.085 -12.807 -40.216 1.00 43.44 569 VAL A O 1
ATOM 4532 N N . PRO A 1 570 ? 10.964 -12.245 -40.682 1.00 39.50 570 PRO A N 1
ATOM 4533 C CA . PRO A 1 570 ? 11.351 -11.022 -41.365 1.00 39.50 570 PRO A CA 1
ATOM 4534 C C . PRO A 1 570 ? 12.212 -10.092 -40.478 1.00 39.50 570 PRO A C 1
ATOM 4536 O O . PRO A 1 570 ? 11.911 -9.928 -39.295 1.00 39.50 570 PRO A O 1
ATOM 4539 N N . PRO A 1 571 ? 13.216 -9.393 -41.034 1.00 45.16 571 PRO A N 1
ATOM 4540 C CA . PRO A 1 571 ? 14.146 -8.523 -40.299 1.00 45.16 571 PRO A CA 1
ATOM 4541 C C . PRO A 1 571 ? 13.565 -7.386 -39.443 1.00 45.16 571 PRO A C 1
ATOM 4543 O O . PRO A 1 571 ? 14.287 -6.741 -38.689 1.00 45.16 571 PRO A O 1
ATOM 4546 N N . HIS A 1 572 ? 12.278 -7.082 -39.591 1.00 48.28 572 HIS A N 1
ATOM 4547 C CA . HIS A 1 572 ? 11.584 -5.950 -38.967 1.00 48.28 572 HIS A CA 1
ATOM 4548 C C . HIS A 1 572 ? 10.706 -6.369 -37.771 1.00 48.28 572 HIS A C 1
ATOM 4550 O O . HIS A 1 572 ? 9.819 -5.630 -37.333 1.00 48.28 572 HIS A O 1
ATOM 4556 N N . VAL A 1 573 ? 10.909 -7.580 -37.248 1.00 47.28 573 VAL A N 1
ATOM 4557 C CA . VAL A 1 573 ? 10.071 -8.162 -36.200 1.00 47.28 573 VAL A CA 1
ATOM 4558 C C . VAL A 1 573 ? 10.548 -7.702 -34.816 1.00 47.28 573 VAL A C 1
ATOM 4560 O O . VAL A 1 573 ? 11.597 -8.083 -34.313 1.00 47.28 573 VAL A O 1
ATOM 4563 N N . ASN A 1 574 ? 9.747 -6.839 -34.194 1.00 56.16 574 ASN A N 1
ATOM 4564 C CA . ASN A 1 574 ? 9.969 -6.288 -32.855 1.00 56.16 574 ASN A CA 1
ATOM 4565 C C . ASN A 1 574 ? 10.036 -7.403 -31.779 1.00 56.16 574 ASN A C 1
ATOM 4567 O O . ASN A 1 574 ? 9.285 -8.372 -31.872 1.00 56.16 574 ASN A O 1
ATOM 4571 N N . ILE A 1 575 ? 10.841 -7.237 -30.716 1.00 57.22 575 ILE A N 1
ATOM 4572 C CA . ILE A 1 575 ? 10.992 -8.193 -29.593 1.00 57.22 575 ILE A CA 1
ATOM 4573 C C . ILE A 1 575 ? 9.651 -8.654 -28.991 1.00 57.22 575 ILE A C 1
ATOM 4575 O O . ILE A 1 575 ? 9.532 -9.776 -28.500 1.00 57.22 575 ILE A O 1
ATOM 4579 N N . PHE A 1 576 ? 8.602 -7.831 -29.097 1.00 55.53 576 PHE A N 1
ATOM 4580 C CA . PHE A 1 576 ? 7.242 -8.180 -28.676 1.00 55.53 576 PHE A CA 1
ATOM 4581 C C . PHE A 1 576 ? 6.608 -9.355 -29.450 1.00 55.53 576 PHE A C 1
ATOM 4583 O O . PHE A 1 576 ? 5.615 -9.923 -28.996 1.00 55.53 576 PHE A O 1
ATOM 4590 N N . TYR A 1 577 ? 7.158 -9.755 -30.598 1.00 62.12 577 TYR A N 1
ATOM 4591 C CA . TYR A 1 577 ? 6.745 -10.969 -31.311 1.00 62.12 577 TYR A CA 1
ATOM 4592 C C . TYR A 1 577 ? 7.350 -12.240 -30.694 1.00 62.12 577 TYR A C 1
ATOM 4594 O O . TYR A 1 577 ? 6.736 -13.300 -30.784 1.00 62.12 577 TYR A O 1
ATOM 4602 N N . CYS A 1 578 ? 8.478 -12.133 -29.983 1.00 67.88 578 CYS A N 1
ATOM 4603 C CA . CYS A 1 578 ? 9.133 -13.261 -29.315 1.00 67.88 578 CYS A CA 1
ATOM 4604 C C . CYS A 1 578 ? 8.466 -13.648 -27.986 1.00 67.88 578 CYS A C 1
ATOM 4606 O O . CYS A 1 578 ? 8.810 -14.678 -27.414 1.00 67.88 578 CYS A O 1
ATOM 4608 N N . LEU A 1 579 ? 7.495 -12.870 -27.490 1.00 73.12 579 LEU A N 1
ATOM 4609 C CA . LEU A 1 579 ? 6.826 -13.118 -26.203 1.00 73.12 579 LEU A CA 1
ATOM 4610 C C . LEU A 1 579 ? 6.189 -14.515 -26.111 1.00 73.12 579 LEU A C 1
ATOM 4612 O O . LEU A 1 579 ? 6.218 -15.135 -25.048 1.00 73.12 579 LEU A O 1
ATOM 4616 N N . GLY A 1 580 ? 5.661 -15.033 -27.225 1.00 73.56 580 GLY A N 1
ATOM 4617 C CA . GLY A 1 580 ? 5.140 -16.402 -27.284 1.00 73.56 580 GLY A CA 1
ATOM 4618 C C . GLY A 1 580 ? 6.250 -17.446 -27.122 1.00 73.56 580 GLY A C 1
ATOM 4619 O O . GLY A 1 580 ? 6.128 -18.355 -26.305 1.00 73.56 580 GLY A O 1
ATOM 4620 N N . GLY A 1 581 ? 7.374 -17.261 -27.824 1.00 71.12 581 GLY A N 1
ATOM 4621 C CA . GLY A 1 581 ? 8.552 -18.127 -27.717 1.00 71.12 581 GLY A CA 1
ATOM 4622 C C . GLY A 1 581 ? 9.190 -18.096 -26.327 1.00 71.12 581 GLY A C 1
ATOM 4623 O O . GLY A 1 581 ? 9.506 -19.142 -25.776 1.00 71.12 581 GLY A O 1
ATOM 4624 N N . ILE A 1 582 ? 9.283 -16.922 -25.696 1.00 75.44 582 ILE A N 1
ATOM 4625 C CA . ILE A 1 582 ? 9.781 -16.795 -24.316 1.00 75.44 582 ILE A CA 1
ATOM 4626 C C . ILE A 1 582 ? 8.860 -17.544 -23.343 1.00 75.44 582 ILE A C 1
ATOM 4628 O O . ILE A 1 582 ? 9.344 -18.224 -22.439 1.00 75.44 582 ILE A O 1
ATOM 4632 N N . THR A 1 583 ? 7.541 -17.474 -23.548 1.00 82.81 583 THR A N 1
ATOM 4633 C CA . THR A 1 583 ? 6.566 -18.222 -22.738 1.00 82.81 583 THR A CA 1
ATOM 4634 C C . THR A 1 583 ? 6.770 -19.734 -22.875 1.00 82.81 583 THR A C 1
ATOM 4636 O O . THR A 1 583 ? 6.762 -20.443 -21.867 1.00 82.81 583 THR A O 1
ATOM 4639 N N . LEU A 1 584 ? 7.032 -20.223 -24.093 1.00 80.75 584 LEU A N 1
ATOM 4640 C CA . LEU A 1 584 ? 7.373 -21.626 -24.350 1.00 80.75 584 LEU A CA 1
ATOM 4641 C C . LEU A 1 584 ? 8.697 -22.026 -23.680 1.00 80.75 584 LEU A C 1
ATOM 4643 O O . LEU A 1 584 ? 8.761 -23.064 -23.026 1.00 80.75 584 LEU A O 1
ATOM 4647 N N . THR A 1 585 ? 9.734 -21.193 -23.763 1.00 79.75 585 THR A N 1
ATOM 4648 C CA . THR A 1 585 ? 11.015 -21.449 -23.088 1.00 79.75 585 THR A CA 1
ATOM 4649 C C . THR A 1 585 ? 10.843 -21.522 -21.572 1.00 79.75 585 THR A C 1
ATOM 4651 O O . THR A 1 585 ? 11.364 -22.437 -20.934 1.00 79.75 585 THR A O 1
ATOM 4654 N N . CYS A 1 586 ? 10.070 -20.607 -20.976 1.00 86.38 586 CYS A N 1
ATOM 4655 C CA . CYS A 1 586 ? 9.745 -20.680 -19.553 1.00 86.38 586 CYS A CA 1
ATOM 4656 C C . CYS A 1 586 ? 9.008 -21.983 -19.218 1.00 86.38 586 CYS A C 1
ATOM 4658 O O . CYS A 1 586 ? 9.367 -22.629 -18.236 1.00 86.38 586 CYS A O 1
ATOM 4660 N N . PHE A 1 587 ? 8.052 -22.415 -20.048 1.00 87.56 587 PHE A N 1
ATOM 4661 C CA . PHE A 1 587 ? 7.362 -23.695 -19.873 1.00 87.56 587 PHE A CA 1
ATOM 4662 C C . PHE A 1 587 ? 8.319 -24.898 -19.911 1.00 87.56 587 PHE A C 1
ATOM 4664 O O . PHE A 1 587 ? 8.241 -25.759 -19.040 1.00 87.56 587 PHE A O 1
ATOM 4671 N N . LEU A 1 588 ? 9.274 -24.948 -20.843 1.00 84.88 588 LEU A N 1
ATOM 4672 C CA . LEU A 1 588 ? 10.271 -26.028 -20.883 1.00 84.88 588 LEU A CA 1
ATOM 4673 C C . LEU A 1 588 ? 11.133 -26.056 -19.611 1.00 84.88 588 LEU A C 1
ATOM 4675 O O . LEU A 1 588 ? 11.355 -27.119 -19.028 1.00 84.88 588 LEU A O 1
ATOM 4679 N N . VAL A 1 589 ? 11.543 -24.881 -19.120 1.00 86.00 589 VAL A N 1
ATOM 4680 C CA . VAL A 1 589 ? 12.245 -24.759 -17.834 1.00 86.00 589 VAL A CA 1
ATOM 4681 C C . VAL A 1 589 ? 11.357 -25.221 -16.673 1.00 86.00 589 VAL A C 1
ATOM 4683 O O . VAL A 1 589 ? 11.853 -25.914 -15.782 1.00 86.00 589 VAL A O 1
ATOM 4686 N N . GLN A 1 590 ? 10.057 -24.890 -16.674 1.00 93.12 590 GLN A N 1
ATOM 4687 C CA . GLN A 1 590 ? 9.094 -25.375 -15.674 1.00 93.12 590 GLN A CA 1
ATOM 4688 C C . GLN A 1 590 ? 9.019 -26.900 -15.662 1.00 93.12 590 GLN A C 1
ATOM 4690 O O . GLN A 1 590 ? 9.084 -27.496 -14.590 1.00 93.12 590 GLN A O 1
ATOM 4695 N N . VAL A 1 591 ? 8.926 -27.533 -16.834 1.00 88.50 591 VAL A N 1
ATOM 4696 C CA . VAL A 1 591 ? 8.843 -28.995 -16.955 1.00 88.50 591 VAL A CA 1
ATOM 4697 C C . VAL A 1 591 ? 10.113 -29.655 -16.420 1.00 88.50 591 VAL A C 1
ATOM 4699 O O . VAL A 1 591 ? 10.022 -30.535 -15.566 1.00 88.50 591 VAL A O 1
ATOM 4702 N N . ALA A 1 592 ? 11.294 -29.195 -16.844 1.00 88.00 592 ALA A N 1
ATOM 4703 C CA . ALA A 1 592 ? 12.567 -29.779 -16.421 1.00 88.00 592 ALA A CA 1
ATOM 4704 C C . ALA A 1 592 ? 12.799 -29.643 -14.906 1.00 88.00 592 ALA A C 1
ATOM 4706 O O . ALA A 1 592 ? 13.106 -30.616 -14.215 1.00 88.00 592 ALA A O 1
ATOM 4707 N N . THR A 1 593 ? 12.605 -28.437 -14.365 1.00 91.94 593 THR A N 1
ATOM 4708 C CA . THR A 1 593 ? 12.795 -28.181 -12.927 1.00 91.94 593 THR A CA 1
ATOM 4709 C C . THR A 1 593 ? 11.697 -28.810 -12.069 1.00 91.94 593 THR A C 1
ATOM 4711 O O . THR A 1 593 ? 11.976 -29.284 -10.969 1.00 91.94 593 THR A O 1
ATOM 4714 N N . GLY A 1 594 ? 10.461 -28.869 -12.572 1.00 91.44 594 GLY A N 1
ATOM 4715 C CA . GLY A 1 594 ? 9.337 -29.529 -11.913 1.00 91.44 594 GLY A CA 1
ATOM 4716 C C . GLY A 1 594 ? 9.565 -31.030 -11.796 1.00 91.44 594 GLY A C 1
ATOM 4717 O O . GLY A 1 594 ? 9.454 -31.574 -10.699 1.00 91.44 594 GLY A O 1
ATOM 4718 N N . PHE A 1 595 ? 9.984 -31.676 -12.890 1.00 89.81 595 PHE A N 1
ATOM 4719 C CA . PHE A 1 595 ? 10.365 -33.088 -12.907 1.00 89.81 595 PHE A CA 1
ATOM 4720 C C . PHE A 1 595 ? 11.483 -33.382 -11.899 1.00 89.81 595 PHE A C 1
ATOM 4722 O O . PHE A 1 595 ? 11.336 -34.280 -11.073 1.00 89.81 595 PHE A O 1
ATOM 4729 N N . ALA A 1 596 ? 12.542 -32.566 -11.870 1.00 88.25 596 ALA A N 1
ATOM 4730 C CA . ALA A 1 596 ? 13.633 -32.724 -10.907 1.00 88.25 596 ALA A CA 1
ATOM 4731 C C . ALA A 1 596 ? 13.169 -32.642 -9.435 1.00 88.25 596 ALA A C 1
ATOM 4733 O O . ALA A 1 596 ? 13.704 -33.340 -8.576 1.00 88.25 596 ALA A O 1
ATOM 4734 N N . MET A 1 597 ? 12.152 -31.833 -9.121 1.00 92.44 597 MET A N 1
ATOM 4735 C CA . MET A 1 597 ? 11.610 -31.758 -7.758 1.00 92.44 597 MET A CA 1
ATOM 4736 C C . MET A 1 597 ? 10.720 -32.950 -7.386 1.00 92.44 597 MET A C 1
ATOM 4738 O O . MET A 1 597 ? 10.572 -33.238 -6.196 1.00 92.44 597 MET A O 1
ATOM 4742 N N . THR A 1 598 ? 10.153 -33.673 -8.360 1.00 89.75 598 THR A N 1
ATOM 4743 C CA . THR A 1 598 ? 9.305 -34.843 -8.065 1.00 89.75 598 THR A CA 1
ATOM 4744 C C . THR A 1 598 ? 10.059 -35.973 -7.365 1.00 89.75 598 THR A C 1
ATOM 4746 O O . THR A 1 598 ? 9.445 -36.702 -6.595 1.00 89.75 598 THR A O 1
ATOM 4749 N N . PHE A 1 599 ? 11.385 -36.065 -7.532 1.00 88.44 599 PHE A N 1
ATOM 4750 C CA . PHE A 1 599 ? 12.223 -37.055 -6.842 1.00 88.44 599 PHE A CA 1
ATOM 4751 C C . PHE A 1 599 ? 12.252 -36.886 -5.316 1.00 88.44 599 PHE A C 1
ATOM 4753 O O . PHE A 1 599 ? 12.526 -37.847 -4.600 1.00 88.44 599 PHE A O 1
ATOM 4760 N N . TYR A 1 600 ? 11.975 -35.679 -4.813 1.00 88.62 600 TYR A N 1
ATOM 4761 C CA . TYR A 1 600 ? 12.090 -35.347 -3.388 1.00 88.62 600 TYR A CA 1
ATOM 4762 C C . TYR A 1 600 ? 10.757 -34.946 -2.746 1.00 88.62 600 TYR A C 1
ATOM 4764 O O . TYR A 1 600 ? 10.605 -35.031 -1.528 1.00 88.62 600 TYR A O 1
ATOM 4772 N N . TYR A 1 601 ? 9.791 -34.485 -3.541 1.00 92.94 601 TYR A N 1
ATOM 4773 C CA . TYR A 1 601 ? 8.518 -33.979 -3.040 1.00 92.94 601 TYR A CA 1
ATOM 4774 C C . TYR A 1 601 ? 7.560 -35.107 -2.624 1.00 92.94 601 TYR A C 1
ATOM 4776 O O . TYR A 1 601 ? 7.306 -36.032 -3.395 1.00 92.94 601 TYR A O 1
ATOM 4784 N N . ARG A 1 602 ? 6.962 -34.996 -1.428 1.00 92.06 602 ARG A N 1
ATOM 4785 C CA . ARG A 1 602 ? 5.955 -35.945 -0.919 1.00 92.06 602 ARG A CA 1
ATOM 4786 C C . ARG A 1 602 ? 4.560 -35.305 -0.907 1.00 92.06 602 ARG A C 1
ATOM 4788 O O . ARG A 1 602 ? 4.331 -34.398 -0.107 1.00 92.06 602 ARG A O 1
ATOM 4795 N N . PRO A 1 603 ? 3.599 -35.764 -1.736 1.00 90.62 603 PRO A N 1
ATOM 4796 C CA . PRO A 1 603 ? 2.271 -35.149 -1.864 1.00 90.62 603 PRO A CA 1
ATOM 4797 C C . PRO A 1 603 ? 1.290 -35.559 -0.740 1.00 90.62 603 PRO A C 1
ATOM 4799 O O . PRO A 1 603 ? 0.138 -35.919 -0.997 1.00 90.62 603 PRO A O 1
ATOM 4802 N N . THR A 1 604 ? 1.722 -35.502 0.524 1.00 89.31 604 THR A N 1
ATOM 4803 C CA . THR A 1 604 ? 0.881 -35.744 1.713 1.00 89.31 604 THR A CA 1
ATOM 4804 C C . THR A 1 604 ? 0.762 -34.465 2.542 1.00 89.31 604 THR A C 1
ATOM 4806 O O . THR A 1 604 ? 1.702 -33.686 2.640 1.00 89.31 604 THR A O 1
ATOM 4809 N N . VAL A 1 605 ? -0.397 -34.196 3.144 1.00 86.19 605 VAL A N 1
ATOM 4810 C CA . VAL A 1 605 ? -0.656 -32.945 3.883 1.00 86.19 605 VAL A CA 1
ATOM 4811 C C . VAL A 1 605 ? 0.296 -32.773 5.068 1.00 86.19 605 VAL A C 1
ATOM 4813 O O . VAL A 1 605 ? 0.616 -31.640 5.420 1.00 86.19 605 VAL A O 1
ATOM 4816 N N . THR A 1 606 ? 0.762 -33.875 5.654 1.00 86.19 606 THR A N 1
ATOM 4817 C CA . THR A 1 606 ? 1.715 -33.891 6.768 1.00 86.19 606 THR A CA 1
ATOM 4818 C C . THR A 1 606 ? 3.162 -33.678 6.324 1.00 86.19 606 THR A C 1
ATOM 4820 O O . THR A 1 606 ? 3.923 -33.064 7.063 1.00 86.19 606 THR A O 1
ATOM 4823 N N . GLU A 1 607 ? 3.559 -34.145 5.133 1.00 88.62 607 GLU A N 1
ATOM 4824 C CA . GLU A 1 607 ? 4.965 -34.123 4.693 1.00 88.62 607 GLU A CA 1
ATOM 4825 C C . GLU A 1 607 ? 5.249 -33.142 3.544 1.00 88.62 607 GLU A C 1
ATOM 4827 O O . GLU A 1 607 ? 6.412 -32.882 3.243 1.00 88.62 607 GLU A O 1
ATOM 4832 N N . ALA A 1 608 ? 4.237 -32.564 2.894 1.00 87.56 608 ALA A N 1
ATOM 4833 C CA . ALA A 1 608 ? 4.422 -31.672 1.743 1.00 87.56 608 ALA A CA 1
ATOM 4834 C C . ALA A 1 608 ? 5.285 -30.451 2.087 1.00 87.56 608 ALA A C 1
ATOM 4836 O O . ALA A 1 608 ? 6.218 -30.121 1.355 1.00 87.56 608 ALA A O 1
ATOM 4837 N N . PHE A 1 609 ? 5.029 -29.820 3.234 1.00 88.81 609 PHE A N 1
ATOM 4838 C CA . PHE A 1 609 ? 5.837 -28.690 3.689 1.00 88.81 609 PHE A CA 1
ATOM 4839 C C . PHE A 1 609 ? 7.256 -29.130 4.086 1.00 88.81 609 PHE A C 1
ATOM 4841 O O . PHE A 1 609 ? 8.233 -28.507 3.674 1.00 88.81 609 PHE A O 1
ATOM 4848 N N . ALA A 1 610 ? 7.382 -30.247 4.809 1.00 88.06 610 ALA A N 1
ATOM 4849 C CA . ALA A 1 610 ? 8.673 -30.782 5.244 1.00 88.06 610 ALA A CA 1
ATOM 4850 C C . ALA A 1 610 ? 9.561 -31.217 4.061 1.00 88.06 610 ALA A C 1
ATOM 4852 O O . ALA A 1 610 ? 10.748 -30.910 4.029 1.00 88.06 610 ALA A O 1
ATOM 4853 N N . SER A 1 611 ? 8.989 -31.865 3.043 1.00 90.69 611 SER A N 1
ATOM 4854 C CA . SER A 1 611 ? 9.711 -32.255 1.822 1.00 90.69 611 SER A CA 1
ATOM 4855 C C . SER A 1 611 ? 10.173 -31.043 1.010 1.00 90.69 611 SER A C 1
ATOM 4857 O O . SER A 1 611 ? 11.266 -31.043 0.449 1.00 90.69 611 SER A O 1
ATOM 4859 N N . VAL A 1 612 ? 9.397 -29.958 1.011 1.00 90.44 612 VAL A N 1
ATOM 4860 C CA . VAL A 1 612 ? 9.826 -28.676 0.444 1.00 90.44 612 VAL A CA 1
ATOM 4861 C C . VAL A 1 612 ? 10.974 -28.048 1.236 1.00 90.44 612 VAL A C 1
ATOM 4863 O O . VAL A 1 612 ? 11.898 -27.511 0.621 1.00 90.44 612 VAL A O 1
ATOM 4866 N N . GLN A 1 613 ? 10.939 -28.107 2.569 1.00 87.31 613 GLN A N 1
ATOM 4867 C CA . GLN A 1 613 ? 12.054 -27.647 3.400 1.00 87.31 613 GLN A CA 1
ATOM 4868 C C . GLN A 1 613 ? 13.316 -28.460 3.108 1.00 87.31 613 GLN A C 1
ATOM 4870 O O . GLN A 1 613 ? 14.344 -27.859 2.821 1.00 87.31 613 GLN A O 1
ATOM 4875 N N . TYR A 1 614 ? 13.209 -29.788 3.031 1.00 88.69 614 TYR A N 1
ATOM 4876 C CA . TYR A 1 614 ? 14.311 -30.673 2.653 1.00 88.69 614 TYR A CA 1
ATOM 4877 C C . TYR A 1 614 ? 14.943 -30.290 1.303 1.00 88.69 614 TYR A C 1
ATOM 4879 O O . TYR A 1 614 ? 16.164 -30.165 1.203 1.00 88.69 614 TYR A O 1
ATOM 4887 N N . ILE A 1 615 ? 14.127 -30.015 0.273 1.00 88.88 615 ILE A N 1
ATOM 4888 C CA . ILE A 1 615 ? 14.618 -29.532 -1.033 1.00 88.88 615 ILE A CA 1
ATOM 4889 C C . ILE A 1 615 ? 15.406 -28.220 -0.883 1.00 88.88 615 ILE A C 1
ATOM 4891 O O . ILE A 1 615 ? 16.387 -28.004 -1.589 1.00 88.88 615 ILE A O 1
ATOM 4895 N N . MET A 1 616 ? 14.988 -27.331 0.018 1.00 85.75 616 MET A N 1
ATOM 4896 C CA . MET A 1 616 ? 15.625 -26.028 0.225 1.00 85.75 616 MET A CA 1
ATOM 4897 C C . MET A 1 616 ? 16.885 -26.085 1.098 1.00 85.75 616 MET A C 1
ATOM 4899 O O . MET A 1 616 ? 17.751 -25.230 0.926 1.00 85.75 616 MET A O 1
ATOM 4903 N N . THR A 1 617 ? 16.984 -27.028 2.038 1.00 82.88 617 THR A N 1
ATOM 4904 C CA . THR A 1 617 ? 18.027 -27.014 3.080 1.00 82.88 617 THR A CA 1
ATOM 4905 C C . THR A 1 617 ? 19.028 -28.158 2.985 1.00 82.88 617 THR A C 1
ATOM 4907 O O . THR A 1 617 ? 20.176 -27.974 3.374 1.00 82.88 617 THR A O 1
ATOM 4910 N N . GLU A 1 618 ? 18.621 -29.325 2.484 1.00 83.50 618 GLU A N 1
ATOM 4911 C CA . GLU A 1 618 ? 19.421 -30.556 2.554 1.00 83.50 618 GLU A CA 1
ATOM 4912 C C . GLU A 1 618 ? 19.761 -31.141 1.177 1.00 83.50 618 GLU A C 1
ATOM 4914 O O . GLU A 1 618 ? 20.831 -31.723 1.003 1.00 83.50 618 GLU A O 1
ATOM 4919 N N . ALA A 1 619 ? 18.895 -30.970 0.174 1.00 83.94 619 ALA A N 1
ATOM 4920 C CA . ALA A 1 619 ? 19.157 -31.467 -1.173 1.00 83.94 619 ALA A CA 1
ATOM 4921 C C . ALA A 1 619 ? 20.215 -30.617 -1.906 1.00 83.94 619 ALA A C 1
ATOM 4923 O O . ALA A 1 619 ? 20.080 -29.396 -2.044 1.00 83.94 619 ALA A O 1
ATOM 4924 N N . ASN A 1 620 ? 21.244 -31.270 -2.458 1.00 82.19 620 ASN A N 1
ATOM 4925 C CA . ASN A 1 620 ? 22.277 -30.611 -3.264 1.00 82.19 620 ASN A CA 1
ATOM 4926 C C . ASN A 1 620 ? 21.649 -29.880 -4.459 1.00 82.19 620 ASN A C 1
ATOM 4928 O O . ASN A 1 620 ? 20.934 -30.486 -5.254 1.00 82.19 620 ASN A O 1
ATOM 4932 N N . PHE A 1 621 ? 21.908 -28.575 -4.578 1.00 84.25 621 PHE A N 1
ATOM 4933 C CA . PHE A 1 621 ? 21.289 -27.680 -5.570 1.00 84.25 621 PHE A CA 1
ATOM 4934 C C . PHE A 1 621 ? 19.747 -27.617 -5.541 1.00 84.25 621 PHE A C 1
ATOM 4936 O O . PHE A 1 621 ? 19.153 -26.954 -6.394 1.00 84.25 621 PHE A O 1
ATOM 4943 N N . GLY A 1 622 ? 19.073 -28.226 -4.561 1.00 81.44 622 GLY A N 1
ATOM 4944 C CA . GLY A 1 622 ? 17.610 -28.235 -4.489 1.00 81.44 622 GLY A CA 1
ATOM 4945 C C . GLY A 1 622 ? 17.022 -26.832 -4.311 1.00 81.44 622 GLY A C 1
ATOM 4946 O O . GLY A 1 622 ? 16.051 -26.476 -4.985 1.00 81.44 622 GLY A O 1
ATOM 4947 N N . TRP A 1 623 ? 17.679 -25.983 -3.512 1.00 85.94 623 TRP A N 1
ATOM 4948 C CA . TRP A 1 623 ? 17.325 -24.567 -3.365 1.00 85.94 623 TRP A CA 1
ATOM 4949 C C . TRP A 1 623 ? 17.376 -23.811 -4.701 1.00 85.94 623 TRP A C 1
ATOM 4951 O O . TRP A 1 623 ? 16.518 -22.965 -4.963 1.00 85.94 623 TRP A O 1
ATOM 4961 N N . LEU A 1 624 ? 18.347 -24.136 -5.564 1.00 85.25 624 LEU A N 1
ATOM 4962 C CA . LEU A 1 624 ? 18.525 -23.510 -6.872 1.00 85.25 624 LEU A CA 1
ATOM 4963 C C . LEU A 1 624 ? 17.439 -23.982 -7.839 1.00 85.25 624 LEU A C 1
ATOM 4965 O O . LEU A 1 624 ? 16.758 -23.147 -8.427 1.00 85.25 624 LEU A O 1
ATOM 4969 N N . ILE A 1 625 ? 17.223 -25.298 -7.951 1.00 85.94 625 ILE A N 1
ATOM 4970 C CA . ILE A 1 625 ? 16.193 -25.889 -8.824 1.00 85.94 625 ILE A CA 1
ATOM 4971 C C . ILE A 1 625 ? 14.814 -25.320 -8.478 1.00 85.94 625 ILE A C 1
ATOM 4973 O O . ILE A 1 625 ? 14.084 -24.862 -9.360 1.00 85.94 625 ILE A O 1
ATOM 4977 N N . ARG A 1 626 ? 14.479 -25.269 -7.185 1.00 88.62 626 ARG A N 1
ATOM 4978 C CA . ARG A 1 626 ? 13.214 -24.703 -6.711 1.00 88.62 626 ARG A CA 1
ATOM 4979 C C . ARG A 1 626 ? 13.107 -23.199 -6.970 1.00 88.62 626 ARG A C 1
ATOM 4981 O O . ARG A 1 626 ? 12.027 -22.719 -7.320 1.00 88.62 626 ARG A O 1
ATOM 4988 N N . SER A 1 627 ? 14.200 -22.452 -6.822 1.00 89.81 627 SER A N 1
ATOM 4989 C CA . SER A 1 627 ? 14.216 -21.011 -7.107 1.00 89.81 627 SER A CA 1
ATOM 4990 C C . SER A 1 627 ? 14.029 -20.729 -8.597 1.00 89.81 627 SER A C 1
ATOM 4992 O O . SER A 1 627 ? 13.179 -19.913 -8.952 1.00 89.81 627 SER A O 1
ATOM 4994 N N . VAL A 1 628 ? 14.725 -21.464 -9.472 1.00 89.50 628 VAL A N 1
ATOM 4995 C CA . VAL A 1 628 ? 14.558 -21.383 -10.933 1.00 89.50 628 VAL A CA 1
ATOM 4996 C C . VAL A 1 628 ? 13.129 -21.738 -11.331 1.00 89.50 628 VAL A C 1
ATOM 4998 O O . VAL A 1 628 ? 12.522 -20.992 -12.098 1.00 89.50 628 VAL A O 1
ATOM 5001 N N . HIS A 1 629 ? 12.550 -22.801 -10.761 1.00 94.25 629 HIS A N 1
ATOM 5002 C CA . HIS A 1 629 ? 11.151 -23.161 -10.998 1.00 94.25 629 HIS A CA 1
ATOM 5003 C C . HIS A 1 629 ? 10.207 -22.014 -10.605 1.00 94.25 629 HIS A C 1
ATOM 5005 O O . HIS A 1 629 ? 9.383 -21.574 -11.401 1.00 94.25 629 HIS A O 1
ATOM 5011 N N . ARG A 1 630 ? 10.370 -21.425 -9.416 1.00 90.06 630 ARG A N 1
ATOM 5012 C CA . ARG A 1 630 ? 9.513 -20.319 -8.959 1.00 90.06 630 ARG A CA 1
ATOM 5013 C C . ARG A 1 630 ? 9.663 -19.043 -9.801 1.00 90.06 630 ARG A C 1
ATOM 5015 O O . ARG A 1 630 ? 8.662 -18.385 -10.105 1.00 90.06 630 ARG A O 1
ATOM 5022 N N . TRP A 1 631 ? 10.888 -18.666 -10.166 1.00 90.25 631 TRP A N 1
ATOM 5023 C CA . TRP A 1 631 ? 11.143 -17.468 -10.972 1.00 90.25 631 TRP A CA 1
ATOM 5024 C C . TRP A 1 631 ? 10.653 -17.640 -12.407 1.00 90.25 631 TRP A C 1
ATOM 5026 O O . TRP A 1 631 ? 9.965 -16.760 -12.922 1.00 90.25 631 TRP A O 1
ATOM 5036 N N . SER A 1 632 ? 10.924 -18.795 -13.017 1.00 91.00 632 SER A N 1
ATOM 5037 C CA . SER A 1 632 ? 10.433 -19.122 -14.355 1.00 91.00 632 SER A CA 1
ATOM 5038 C C . SER A 1 632 ? 8.897 -19.188 -14.393 1.00 91.00 632 SER A C 1
ATOM 5040 O O . SER A 1 632 ? 8.306 -18.724 -15.361 1.00 91.00 632 SER A O 1
ATOM 5042 N N . ALA A 1 633 ? 8.225 -19.620 -13.315 1.00 90.31 633 ALA A N 1
ATOM 5043 C CA . ALA A 1 633 ? 6.761 -19.637 -13.249 1.00 90.31 633 ALA A CA 1
ATOM 5044 C C . ALA A 1 633 ? 6.192 -18.211 -13.276 1.00 90.31 633 ALA A C 1
ATOM 5046 O O . ALA A 1 633 ? 5.258 -17.909 -14.017 1.00 90.31 633 ALA A O 1
ATOM 5047 N N . SER A 1 634 ? 6.807 -17.308 -12.506 1.00 88.75 634 SER A N 1
ATOM 5048 C CA . SER A 1 634 ? 6.440 -15.884 -12.487 1.00 88.75 634 SER A CA 1
ATOM 5049 C C . SER A 1 634 ? 6.664 -15.224 -13.853 1.00 88.75 634 SER A C 1
ATOM 5051 O O . SER A 1 634 ? 5.821 -14.458 -14.321 1.00 88.75 634 SER A O 1
ATOM 5053 N N . MET A 1 635 ? 7.777 -15.552 -14.519 1.00 86.38 635 MET A N 1
ATOM 5054 C CA . MET A 1 635 ? 8.079 -15.062 -15.865 1.00 86.38 635 MET A CA 1
ATOM 5055 C C . MET A 1 635 ? 7.119 -15.625 -16.913 1.00 86.38 635 MET A C 1
ATOM 5057 O O . MET A 1 635 ? 6.637 -14.863 -17.743 1.00 86.38 635 MET A O 1
ATOM 5061 N N . MET A 1 636 ? 6.770 -16.912 -16.841 1.00 89.88 636 MET A N 1
ATOM 5062 C CA . MET A 1 636 ? 5.818 -17.549 -17.755 1.00 89.88 636 MET A CA 1
ATOM 5063 C C . MET A 1 636 ? 4.457 -16.843 -17.728 1.00 89.88 636 MET A C 1
ATOM 5065 O O . MET A 1 636 ? 3.913 -16.521 -18.782 1.00 89.88 636 MET A O 1
ATOM 5069 N N . VAL A 1 637 ? 3.930 -16.540 -16.535 1.00 88.62 637 VAL A N 1
ATOM 5070 C CA . VAL A 1 637 ? 2.655 -15.816 -16.385 1.00 88.62 637 VAL A CA 1
ATOM 5071 C C . VAL A 1 637 ? 2.756 -14.396 -16.946 1.00 88.62 637 VAL A C 1
ATOM 5073 O O . VAL A 1 637 ? 1.882 -13.971 -17.701 1.00 88.62 637 VAL A O 1
ATOM 5076 N N . LEU A 1 638 ? 3.828 -13.665 -16.622 1.00 89.06 638 LEU A N 1
ATOM 5077 C CA . LEU A 1 638 ? 4.037 -12.304 -17.120 1.00 89.06 638 LEU A CA 1
ATOM 5078 C C . LEU A 1 638 ? 4.130 -12.263 -18.653 1.00 89.06 638 LEU A C 1
ATOM 5080 O O . LEU A 1 638 ? 3.457 -11.453 -19.290 1.00 89.06 638 LEU A O 1
ATOM 5084 N N . MET A 1 639 ? 4.938 -13.144 -19.246 1.00 86.12 639 MET A N 1
ATOM 5085 C CA . MET A 1 639 ? 5.135 -13.206 -20.697 1.00 86.12 639 MET A CA 1
ATOM 5086 C C . MET A 1 639 ? 3.859 -13.629 -21.419 1.00 86.12 639 MET A C 1
ATOM 5088 O O . MET A 1 639 ? 3.542 -13.046 -22.454 1.00 86.12 639 MET A O 1
ATOM 5092 N N . MET A 1 640 ? 3.072 -14.538 -20.834 1.00 88.75 640 MET A N 1
ATOM 5093 C CA . MET A 1 640 ? 1.759 -14.905 -21.359 1.00 88.75 640 MET A CA 1
ATOM 5094 C C . MET A 1 640 ? 0.797 -13.706 -21.373 1.00 88.75 640 MET A C 1
ATOM 5096 O O . MET A 1 640 ? 0.155 -13.451 -22.389 1.00 88.75 640 MET A O 1
ATOM 5100 N N . ILE A 1 641 ? 0.729 -12.920 -20.291 1.00 85.94 641 ILE A N 1
ATOM 5101 C CA . ILE A 1 641 ? -0.118 -11.713 -20.237 1.00 85.94 641 ILE A CA 1
ATOM 5102 C C . ILE A 1 641 ? 0.306 -10.706 -21.310 1.00 85.94 641 ILE A C 1
ATOM 5104 O O . ILE A 1 641 ? -0.538 -10.201 -22.054 1.00 85.94 641 ILE A O 1
ATOM 5108 N N . LEU A 1 642 ? 1.609 -10.435 -21.427 1.00 85.50 642 LEU A N 1
ATOM 5109 C CA . LEU A 1 642 ? 2.132 -9.524 -22.446 1.00 85.50 642 LEU A CA 1
ATOM 5110 C C . LEU A 1 642 ? 1.880 -10.052 -23.865 1.00 85.50 642 LEU A C 1
ATOM 5112 O O . LEU A 1 642 ? 1.561 -9.270 -24.759 1.00 85.50 642 LEU A O 1
ATOM 5116 N N . HIS A 1 643 ? 1.979 -11.366 -24.077 1.00 83.69 643 HIS A N 1
ATOM 5117 C CA . HIS A 1 643 ? 1.692 -12.006 -25.356 1.00 83.69 643 HIS A CA 1
ATOM 5118 C C . HIS A 1 643 ? 0.217 -11.842 -25.747 1.00 83.69 643 HIS A C 1
ATOM 5120 O O . HIS A 1 643 ? -0.066 -11.367 -26.848 1.00 83.69 643 HIS A O 1
ATOM 5126 N N . VAL A 1 644 ? -0.716 -12.134 -24.833 1.00 83.56 644 VAL A N 1
ATOM 5127 C CA . VAL A 1 644 ? -2.162 -11.925 -25.035 1.00 83.56 644 VAL A CA 1
ATOM 5128 C C . VAL A 1 644 ? -2.456 -10.455 -25.338 1.00 83.56 644 VAL A C 1
ATOM 5130 O O . VAL A 1 644 ? -3.152 -10.149 -26.308 1.00 83.56 644 VAL A O 1
ATOM 5133 N N . PHE A 1 645 ? -1.883 -9.536 -24.555 1.00 84.38 645 PHE A N 1
ATOM 5134 C CA . PHE A 1 645 ? -2.067 -8.096 -24.737 1.00 84.38 645 PHE A CA 1
ATOM 5135 C C . PHE A 1 645 ? -1.548 -7.621 -26.097 1.00 84.38 645 PHE A C 1
ATOM 5137 O O . PHE A 1 645 ? -2.222 -6.867 -26.797 1.00 84.38 645 PHE A O 1
ATOM 5144 N N . ARG A 1 646 ? -0.385 -8.120 -26.527 1.00 81.44 646 ARG A N 1
ATOM 5145 C CA . ARG A 1 646 ? 0.172 -7.826 -27.847 1.00 81.44 646 ARG A CA 1
ATOM 5146 C C . ARG A 1 646 ? -0.722 -8.353 -28.967 1.00 81.44 646 ARG A C 1
ATOM 5148 O O . ARG A 1 646 ? -0.992 -7.597 -29.890 1.00 81.44 646 ARG A O 1
ATOM 5155 N N . VAL A 1 647 ? -1.194 -9.603 -28.896 1.00 74.94 647 VAL A N 1
ATOM 5156 C CA . VAL A 1 647 ? -2.089 -10.188 -29.919 1.00 74.94 647 VAL A CA 1
ATOM 5157 C C . VAL A 1 647 ? -3.402 -9.405 -30.010 1.00 74.94 647 VAL A C 1
ATOM 5159 O O . VAL A 1 647 ? -3.909 -9.179 -31.111 1.00 74.94 647 VAL A O 1
ATOM 5162 N N . TYR A 1 648 ? -3.915 -8.935 -28.872 1.00 78.44 648 TYR A N 1
ATOM 5163 C CA . TYR A 1 648 ? -5.085 -8.067 -28.822 1.00 78.44 648 TYR A CA 1
ATOM 5164 C C . TYR A 1 648 ? -4.820 -6.712 -29.498 1.00 78.44 648 TYR A C 1
ATOM 5166 O O . TYR A 1 648 ? -5.534 -6.330 -30.423 1.00 78.44 648 TYR A O 1
ATOM 5174 N N . LEU A 1 649 ? -3.755 -6.002 -29.109 1.00 77.12 649 LEU A N 1
ATOM 5175 C CA . LEU A 1 649 ? -3.441 -4.676 -29.654 1.00 77.12 649 LEU A CA 1
ATOM 5176 C C . LEU A 1 649 ? -3.060 -4.688 -31.139 1.00 77.12 649 LEU A C 1
ATOM 5178 O O . LEU A 1 649 ? -3.366 -3.736 -31.853 1.00 77.12 649 LEU A O 1
ATOM 5182 N N . THR A 1 650 ? -2.420 -5.752 -31.630 1.00 68.75 650 THR A N 1
ATOM 5183 C CA . THR A 1 650 ? -2.060 -5.875 -33.052 1.00 68.75 650 THR A CA 1
ATOM 5184 C C . THR A 1 650 ? -3.214 -6.370 -33.927 1.00 68.75 650 THR A C 1
ATOM 5186 O O . THR A 1 650 ? -3.028 -6.567 -35.127 1.00 68.75 650 THR A O 1
ATOM 5189 N N . GLY A 1 651 ? -4.410 -6.573 -33.358 1.00 69.25 651 GLY A N 1
ATOM 5190 C CA . GLY A 1 651 ? -5.582 -7.046 -34.095 1.00 69.25 651 GLY A CA 1
ATOM 5191 C C . GLY A 1 651 ? -5.485 -8.509 -34.538 1.00 69.25 651 GLY A C 1
ATOM 5192 O O . GLY A 1 651 ? -6.220 -8.918 -35.434 1.00 69.25 651 GLY A O 1
ATOM 5193 N N . GLY A 1 652 ? -4.610 -9.305 -33.913 1.00 66.06 652 GLY A N 1
ATOM 5194 C CA . GLY A 1 652 ? -4.387 -10.719 -34.235 1.00 66.06 652 GLY A CA 1
ATOM 5195 C C . GLY A 1 652 ? -5.579 -11.637 -33.947 1.00 66.06 652 GLY A C 1
ATOM 5196 O O . GLY A 1 652 ? -5.551 -12.796 -34.339 1.00 66.06 652 GLY A O 1
ATOM 5197 N N . PHE A 1 653 ? -6.630 -11.116 -33.310 1.00 71.31 653 PHE A N 1
ATOM 5198 C CA . PHE A 1 653 ? -7.905 -11.799 -33.086 1.00 71.31 653 PHE A CA 1
ATOM 5199 C C . PHE A 1 653 ? -8.888 -11.701 -34.263 1.00 71.31 653 PHE A C 1
ATOM 5201 O O . PHE A 1 653 ? -9.930 -12.348 -34.232 1.00 71.31 653 PHE A O 1
ATOM 5208 N N . LYS A 1 654 ? -8.600 -10.885 -35.287 1.00 60.75 654 LYS A N 1
ATOM 5209 C CA . LYS A 1 654 ? -9.466 -10.717 -36.465 1.00 60.75 654 LYS A CA 1
ATOM 5210 C C . LYS A 1 654 ? -9.235 -11.833 -37.497 1.00 60.75 654 LYS A C 1
ATOM 5212 O O . LYS A 1 654 ? -8.139 -12.394 -37.588 1.00 60.75 654 LYS A O 1
ATOM 5217 N N . LYS A 1 655 ? -10.247 -12.116 -38.328 1.00 50.00 655 LYS A N 1
ATOM 5218 C CA . LYS A 1 655 ? -10.143 -13.000 -39.505 1.00 50.00 655 LYS A CA 1
ATOM 5219 C C . LYS A 1 655 ? -8.877 -12.685 -40.329 1.00 50.00 655 LYS A C 1
ATOM 5221 O O . LYS A 1 655 ? -8.631 -11.506 -40.588 1.00 50.00 655 LYS A O 1
ATOM 5226 N N . PRO A 1 656 ? -8.080 -13.680 -40.773 1.00 54.53 656 PRO A N 1
ATOM 5227 C CA . PRO A 1 656 ? -8.280 -15.136 -40.704 1.00 54.53 656 PRO A CA 1
ATOM 5228 C C . PRO A 1 656 ? -7.674 -15.838 -39.466 1.00 54.53 656 PRO A C 1
ATOM 5230 O O . PRO A 1 656 ? -7.619 -17.062 -39.440 1.00 54.53 656 PRO A O 1
ATOM 5233 N N . ARG A 1 657 ? -7.200 -15.110 -38.443 1.00 61.75 657 ARG A N 1
ATOM 5234 C CA . ARG A 1 657 ? -6.400 -15.664 -37.322 1.00 61.75 657 ARG A CA 1
ATOM 5235 C C . ARG A 1 657 ? -7.201 -15.979 -36.050 1.00 61.75 657 ARG A C 1
ATOM 5237 O O . ARG A 1 657 ? -6.639 -16.138 -34.968 1.00 61.75 657 ARG A O 1
ATOM 5244 N N . GLU A 1 658 ? -8.515 -16.110 -36.181 1.00 63.06 658 GLU A N 1
ATOM 5245 C CA . GLU A 1 658 ? -9.453 -16.309 -35.066 1.00 63.06 658 GLU A CA 1
ATOM 5246 C C . GLU A 1 658 ? -9.157 -17.593 -34.266 1.00 63.06 658 GLU A C 1
ATOM 5248 O O . GLU A 1 658 ? -9.200 -17.575 -33.037 1.00 63.06 658 GLU A O 1
ATOM 5253 N N . LEU A 1 659 ? -8.762 -18.686 -34.933 1.00 63.34 659 LEU A N 1
ATOM 5254 C CA . LEU A 1 659 ? -8.389 -19.945 -34.267 1.00 63.34 659 LEU A CA 1
ATOM 5255 C C . LEU A 1 659 ? -7.091 -19.833 -33.455 1.00 63.34 659 LEU A C 1
ATOM 5257 O O . LEU A 1 659 ? -7.000 -20.367 -32.346 1.00 63.34 659 LEU A O 1
ATOM 5261 N N . THR A 1 660 ? -6.098 -19.098 -33.961 1.00 65.38 660 THR A N 1
ATOM 5262 C CA . THR A 1 660 ? -4.854 -18.824 -33.227 1.00 65.38 660 THR A CA 1
ATOM 5263 C C . THR A 1 660 ? -5.145 -18.002 -31.972 1.00 65.38 660 THR A C 1
ATOM 5265 O O . THR A 1 660 ? -4.604 -18.287 -30.906 1.00 65.38 660 THR A O 1
ATOM 5268 N N . TRP A 1 661 ? -6.061 -17.034 -32.063 1.00 74.88 661 TRP A N 1
ATOM 5269 C CA . TRP A 1 661 ? -6.519 -16.263 -30.908 1.00 74.88 661 TRP A CA 1
ATOM 5270 C C . TRP A 1 661 ? -7.207 -17.128 -29.850 1.00 74.88 661 TRP A C 1
ATOM 5272 O O . TRP A 1 661 ? -6.843 -17.050 -28.677 1.00 74.88 661 TRP A O 1
ATOM 5282 N N . VAL A 1 662 ? -8.142 -17.997 -30.250 1.00 75.81 662 VAL A N 1
ATOM 5283 C CA . VAL A 1 662 ? -8.789 -18.939 -29.320 1.00 75.81 662 VAL A CA 1
ATOM 5284 C C . VAL A 1 662 ? -7.743 -19.821 -28.637 1.00 75.81 662 VAL A C 1
ATOM 5286 O O . VAL A 1 662 ? -7.782 -19.987 -27.419 1.00 75.81 662 VAL A O 1
ATOM 5289 N N . THR A 1 663 ? -6.755 -20.311 -29.389 1.00 76.31 663 THR A N 1
ATOM 5290 C CA . THR A 1 663 ? -5.657 -21.125 -28.846 1.00 76.31 663 THR A CA 1
ATOM 5291 C C . THR A 1 663 ? -4.852 -20.360 -27.791 1.00 76.31 663 THR A C 1
ATOM 5293 O O . THR A 1 663 ? -4.603 -20.887 -26.709 1.00 76.31 663 THR A O 1
ATOM 5296 N N . VAL A 1 664 ? -4.501 -19.095 -28.048 1.00 79.69 664 VAL A N 1
ATOM 5297 C CA . VAL A 1 664 ? -3.779 -18.235 -27.091 1.00 79.69 664 VAL A CA 1
ATOM 5298 C C . VAL A 1 664 ? -4.599 -17.983 -25.821 1.00 79.69 664 VAL A C 1
ATOM 5300 O O . VAL A 1 664 ? -4.056 -18.056 -24.719 1.00 79.69 664 VAL A O 1
ATOM 5303 N N . VAL A 1 665 ? -5.907 -17.742 -25.945 1.00 83.12 665 VAL A N 1
ATOM 5304 C CA . VAL A 1 665 ? -6.797 -17.564 -24.784 1.00 83.12 665 VAL A CA 1
ATOM 5305 C C . VAL A 1 665 ? -6.866 -18.845 -23.947 1.00 83.12 665 VAL A C 1
ATOM 5307 O O . VAL A 1 665 ? -6.718 -18.783 -22.726 1.00 83.12 665 VAL A O 1
ATOM 5310 N N . VAL A 1 666 ? -7.015 -20.012 -24.584 1.00 84.81 666 VAL A N 1
ATOM 5311 C CA . VAL A 1 666 ? -7.032 -21.311 -23.888 1.00 84.81 666 VAL A CA 1
ATOM 5312 C C . VAL A 1 666 ? -5.692 -21.579 -23.192 1.00 84.81 666 VAL A C 1
ATOM 5314 O O . VAL A 1 666 ? -5.678 -21.961 -22.021 1.00 84.81 666 VAL A O 1
ATOM 5317 N N . LEU A 1 667 ? -4.559 -21.316 -23.852 1.00 85.69 667 LEU A N 1
ATOM 5318 C CA . LEU A 1 667 ? -3.226 -21.446 -23.249 1.00 85.69 667 LEU A CA 1
ATOM 5319 C C . LEU A 1 667 ? -3.018 -20.473 -22.079 1.00 85.69 667 LEU A C 1
ATOM 5321 O O . LEU A 1 667 ? -2.385 -20.836 -21.083 1.00 85.69 667 LEU A O 1
ATOM 5325 N N . GLY A 1 668 ? -3.581 -19.266 -22.155 1.00 86.44 668 GLY A N 1
ATOM 5326 C CA . GLY A 1 668 ? -3.594 -18.305 -21.053 1.00 86.44 668 GLY A CA 1
ATOM 5327 C C . GLY A 1 668 ? -4.332 -18.841 -19.823 1.00 86.44 668 GLY A C 1
ATOM 5328 O O . GLY A 1 668 ? -3.802 -18.785 -18.710 1.00 86.44 668 GLY A O 1
ATOM 5329 N N . VAL A 1 669 ? -5.508 -19.444 -20.020 1.00 87.75 669 VAL A N 1
ATOM 5330 C CA . VAL A 1 669 ? -6.286 -20.087 -18.943 1.00 87.75 669 VAL A CA 1
ATOM 5331 C C . VAL A 1 669 ? -5.542 -21.291 -18.352 1.00 87.75 669 VAL A C 1
ATOM 5333 O O . VAL A 1 669 ? -5.493 -21.448 -17.128 1.00 87.75 669 VAL A O 1
ATOM 5336 N N . LEU A 1 670 ? -4.908 -22.117 -19.190 1.00 90.19 670 LEU A N 1
ATOM 5337 C CA . LEU A 1 670 ? -4.084 -23.239 -18.725 1.00 90.19 670 LEU A CA 1
ATOM 5338 C C . LEU A 1 670 ? -2.875 -22.754 -17.912 1.00 90.19 670 LEU A C 1
ATOM 5340 O O . LEU A 1 670 ? -2.601 -23.294 -16.843 1.00 90.19 670 LEU A O 1
ATOM 5344 N N . THR A 1 671 ? -2.205 -21.686 -18.350 1.00 90.69 671 THR A N 1
ATOM 5345 C CA . THR A 1 671 ? -1.069 -21.076 -17.634 1.00 90.69 671 THR A CA 1
ATOM 5346 C C . THR A 1 671 ? -1.487 -20.522 -16.268 1.00 90.69 671 THR A C 1
ATOM 5348 O O . THR A 1 671 ? -0.801 -20.739 -15.269 1.00 90.69 671 THR A O 1
ATOM 5351 N N . ALA A 1 672 ? -2.649 -19.869 -16.182 1.00 87.75 672 ALA A N 1
ATOM 5352 C CA . ALA A 1 672 ? -3.205 -19.436 -14.900 1.00 87.75 672 ALA A CA 1
ATOM 5353 C C . ALA A 1 672 ? -3.537 -20.632 -13.983 1.00 87.75 672 ALA A C 1
ATOM 5355 O O . ALA A 1 672 ? -3.279 -20.586 -12.777 1.00 87.75 672 ALA A O 1
ATOM 5356 N N . SER A 1 673 ? -4.038 -21.731 -14.557 1.00 89.38 673 SER A N 1
ATOM 5357 C CA . SER A 1 673 ? -4.334 -22.974 -13.829 1.00 89.38 673 SER A CA 1
ATOM 5358 C C . SER A 1 673 ? -3.070 -23.631 -13.259 1.00 89.38 673 SER A C 1
ATOM 5360 O O . SER A 1 673 ? -3.095 -24.127 -12.130 1.00 89.38 673 SER A O 1
ATOM 5362 N N . PHE A 1 674 ? -1.942 -23.576 -13.979 1.00 90.38 674 PHE A N 1
ATOM 5363 C CA . PHE A 1 674 ? -0.626 -23.966 -13.452 1.00 90.38 674 PHE A CA 1
ATOM 5364 C C . PHE A 1 674 ? -0.229 -23.132 -12.235 1.00 90.38 674 PHE A C 1
ATOM 5366 O O . PHE A 1 674 ? 0.228 -23.691 -11.240 1.00 90.38 674 PHE A O 1
ATOM 5373 N N . GLY A 1 675 ? -0.459 -21.818 -12.283 1.00 88.06 675 GLY A N 1
ATOM 5374 C CA . GLY A 1 675 ? -0.210 -20.926 -11.152 1.00 88.06 675 GLY A CA 1
ATOM 5375 C C . GLY A 1 675 ? -0.972 -21.364 -9.901 1.00 88.06 675 GLY A C 1
ATOM 5376 O O . GLY A 1 675 ? -0.367 -21.569 -8.855 1.00 88.06 675 GLY A O 1
ATOM 5377 N N . VAL A 1 676 ? -2.283 -21.588 -10.016 1.00 85.62 676 VAL A N 1
ATOM 5378 C CA . VAL A 1 676 ? -3.140 -21.987 -8.883 1.00 85.62 676 VAL A CA 1
ATOM 5379 C C . VAL A 1 676 ? -2.759 -23.363 -8.334 1.00 85.62 676 VAL A C 1
ATOM 5381 O O . VAL A 1 676 ? -2.621 -23.539 -7.122 1.00 85.62 676 VAL A O 1
ATOM 5384 N N . THR A 1 677 ? -2.581 -24.347 -9.216 1.00 91.25 677 THR A N 1
ATOM 5385 C CA . THR A 1 677 ? -2.260 -25.721 -8.808 1.00 91.25 677 THR A CA 1
ATOM 5386 C C . THR A 1 677 ? -0.849 -25.826 -8.223 1.00 91.25 677 THR A C 1
ATOM 5388 O O . THR A 1 677 ? -0.675 -26.478 -7.198 1.00 91.25 677 THR A O 1
ATOM 5391 N N . GLY A 1 678 ? 0.137 -25.109 -8.768 1.00 89.69 678 GLY A N 1
ATOM 5392 C CA . GLY A 1 678 ? 1.518 -25.103 -8.271 1.00 89.69 678 GLY A CA 1
ATOM 5393 C C . GLY A 1 678 ? 1.675 -24.377 -6.938 1.00 89.69 678 GLY A C 1
ATOM 5394 O O . GLY A 1 678 ? 2.392 -24.844 -6.054 1.00 89.69 678 GLY A O 1
ATOM 5395 N N . TYR A 1 679 ? 0.937 -23.279 -6.740 1.00 87.31 679 TYR A N 1
ATOM 5396 C CA . TYR A 1 679 ? 0.939 -22.520 -5.482 1.00 87.31 679 TYR A CA 1
ATOM 5397 C C . TYR A 1 679 ? 0.370 -23.326 -4.300 1.00 87.31 679 TYR A C 1
ATOM 5399 O O . TYR A 1 679 ? 0.646 -23.016 -3.144 1.00 87.31 679 TYR A O 1
ATOM 5407 N N . SER A 1 680 ? -0.395 -24.388 -4.581 1.00 88.12 680 SER A N 1
ATOM 5408 C CA . SER A 1 680 ? -0.938 -25.295 -3.563 1.00 88.12 680 SER A CA 1
ATOM 5409 C C . SER A 1 680 ? 0.084 -26.284 -2.994 1.00 88.12 680 SER A C 1
ATOM 5411 O O . SER A 1 680 ? -0.050 -26.709 -1.844 1.00 88.12 680 SER A O 1
ATOM 5413 N N . LEU A 1 681 ? 1.102 -26.651 -3.783 1.00 90.81 681 LEU A N 1
ATOM 5414 C CA . LEU A 1 681 ? 2.007 -27.763 -3.480 1.00 90.81 681 LEU A CA 1
ATOM 5415 C C . LEU A 1 681 ? 2.917 -27.512 -2.267 1.00 90.81 681 LEU A C 1
ATOM 5417 O O . LEU A 1 681 ? 3.131 -28.448 -1.497 1.00 90.81 681 LEU A O 1
ATOM 5421 N N . PRO A 1 682 ? 3.413 -26.287 -2.000 1.00 88.38 682 PRO A N 1
ATOM 5422 C CA . PRO A 1 682 ? 4.168 -26.022 -0.778 1.00 88.38 682 PRO A CA 1
ATOM 5423 C C . PRO A 1 682 ? 3.381 -26.249 0.517 1.00 88.38 682 PRO A C 1
ATOM 5425 O O . PRO A 1 682 ? 4.003 -26.467 1.552 1.00 88.38 682 PRO A O 1
ATOM 5428 N N . ARG A 1 683 ? 2.037 -26.203 0.468 1.00 85.25 683 ARG A N 1
ATOM 5429 C CA . ARG A 1 683 ? 1.143 -26.330 1.636 1.00 85.25 683 ARG A CA 1
ATOM 5430 C C . ARG A 1 683 ? 1.484 -25.383 2.795 1.00 85.25 683 ARG A C 1
ATOM 5432 O O . ARG A 1 683 ? 1.185 -25.679 3.948 1.00 85.25 683 ARG A O 1
ATOM 5439 N N . ASP A 1 684 ? 2.054 -24.224 2.487 1.00 84.88 684 ASP A N 1
ATOM 5440 C CA . ASP A 1 684 ? 2.198 -23.137 3.446 1.00 84.88 684 ASP A CA 1
ATOM 5441 C C . ASP A 1 684 ? 0.850 -22.429 3.676 1.00 84.88 684 ASP A C 1
ATOM 5443 O O . ASP A 1 684 ? -0.144 -22.660 2.977 1.00 84.88 684 ASP A O 1
ATOM 5447 N N . GLN A 1 685 ? 0.797 -21.558 4.686 1.00 79.56 685 GLN A N 1
ATOM 5448 C CA . GLN A 1 685 ? -0.439 -20.866 5.059 1.00 79.56 685 GLN A CA 1
ATOM 5449 C C . GLN A 1 685 ? -1.018 -20.073 3.878 1.00 79.56 685 GLN A C 1
ATOM 5451 O O . GLN A 1 685 ? -2.227 -20.074 3.655 1.00 79.56 685 GLN A O 1
ATOM 5456 N N . ILE A 1 686 ? -0.153 -19.433 3.090 1.00 80.94 686 ILE A N 1
ATOM 5457 C CA . ILE A 1 686 ? -0.557 -18.625 1.938 1.00 80.94 686 ILE A CA 1
ATOM 5458 C C . ILE A 1 686 ? -1.134 -19.524 0.835 1.00 80.94 686 ILE A C 1
ATOM 5460 O O . ILE A 1 686 ? -2.225 -19.243 0.335 1.00 80.94 686 ILE A O 1
ATOM 5464 N N . GLY A 1 687 ? -0.466 -20.635 0.508 1.00 78.81 687 GLY A N 1
ATOM 5465 C CA . GLY A 1 687 ? -0.932 -21.614 -0.471 1.00 78.81 687 GLY A CA 1
ATOM 5466 C C . GLY A 1 687 ? -2.277 -22.236 -0.105 1.00 78.81 687 GLY A C 1
ATOM 5467 O O . GLY A 1 687 ? -3.163 -22.342 -0.955 1.00 78.81 687 GLY A O 1
ATOM 5468 N N . TYR A 1 688 ? -2.484 -22.570 1.172 1.00 84.50 688 TYR A N 1
ATOM 5469 C CA . TYR A 1 688 ? -3.759 -23.108 1.653 1.00 84.50 688 TYR A CA 1
ATOM 5470 C C . TYR A 1 688 ? -4.928 -22.132 1.444 1.00 84.50 688 TYR A C 1
ATOM 5472 O O . TYR A 1 688 ? -5.959 -22.508 0.873 1.00 84.50 688 TYR A O 1
ATOM 5480 N N . TRP A 1 689 ? -4.776 -20.874 1.875 1.00 85.19 689 TRP A N 1
ATOM 5481 C CA . TRP A 1 689 ? -5.838 -19.873 1.728 1.00 85.19 689 TRP A CA 1
ATOM 5482 C C . TRP A 1 689 ? -6.073 -19.489 0.270 1.00 85.19 689 TRP A C 1
ATOM 5484 O O . TRP A 1 689 ? -7.230 -19.344 -0.125 1.00 85.19 689 TRP A O 1
ATOM 5494 N N . ALA A 1 690 ? -5.017 -19.401 -0.543 1.00 80.81 690 ALA A N 1
ATOM 5495 C CA . ALA A 1 690 ? -5.137 -19.138 -1.974 1.00 80.81 690 ALA A CA 1
ATOM 5496 C C . ALA A 1 690 ? -6.004 -20.201 -2.669 1.00 80.81 690 ALA A C 1
ATOM 5498 O O . ALA A 1 690 ? -6.963 -19.860 -3.361 1.00 80.81 690 ALA A O 1
ATOM 5499 N N . VAL A 1 691 ? -5.743 -21.488 -2.416 1.00 85.50 691 VAL A N 1
ATOM 5500 C CA . VAL A 1 691 ? -6.550 -22.587 -2.972 1.00 85.50 691 VAL A CA 1
ATOM 5501 C C . VAL A 1 691 ? -7.986 -22.512 -2.482 1.00 85.50 691 VAL A C 1
ATOM 5503 O O . VAL A 1 691 ? -8.904 -22.641 -3.292 1.00 85.50 691 VAL A O 1
ATOM 5506 N N . LYS A 1 692 ? -8.205 -22.278 -1.182 1.00 85.25 692 LYS A N 1
ATOM 5507 C CA . LYS A 1 692 ? -9.553 -22.175 -0.606 1.00 85.25 692 LYS A CA 1
ATOM 5508 C C . LYS A 1 692 ? -10.371 -21.062 -1.265 1.00 85.25 692 LYS A C 1
ATOM 5510 O O . LYS A 1 692 ? -11.536 -21.288 -1.577 1.00 85.25 692 LYS A O 1
ATOM 5515 N N . ILE A 1 693 ? -9.758 -19.904 -1.512 1.00 85.06 693 ILE A N 1
ATOM 5516 C CA . ILE A 1 693 ? -10.406 -18.769 -2.178 1.00 85.06 693 ILE A CA 1
ATOM 5517 C C . ILE A 1 693 ? -10.699 -19.109 -3.642 1.00 85.06 693 ILE A C 1
ATOM 5519 O O . ILE A 1 693 ? -11.854 -19.059 -4.053 1.00 85.06 693 ILE A O 1
ATOM 5523 N N . VAL A 1 694 ? -9.686 -19.512 -4.418 1.00 84.75 694 VAL A N 1
ATOM 5524 C CA . VAL A 1 694 ? -9.830 -19.728 -5.871 1.00 84.75 694 VAL A CA 1
ATOM 5525 C C . VAL A 1 694 ? -10.824 -20.844 -6.180 1.00 84.75 694 VAL A C 1
ATOM 5527 O O . VAL A 1 694 ? -11.697 -20.683 -7.026 1.00 84.75 694 VAL A O 1
ATOM 5530 N N . THR A 1 695 ? -10.750 -21.958 -5.453 1.00 86.44 695 THR A N 1
ATOM 5531 C CA . THR A 1 695 ? -11.703 -23.068 -5.622 1.00 86.44 695 THR A CA 1
ATOM 5532 C C . THR A 1 695 ? -13.088 -22.766 -5.058 1.00 86.44 695 THR A C 1
ATOM 5534 O O . THR A 1 695 ? -13.993 -23.551 -5.292 1.00 86.44 695 THR A O 1
ATOM 5537 N N . GLY A 1 696 ? -13.264 -21.680 -4.298 1.00 84.50 696 GLY A N 1
ATOM 5538 C CA . GLY A 1 696 ? -14.571 -21.238 -3.801 1.00 84.50 696 GLY A CA 1
ATOM 5539 C C . GLY A 1 696 ? -15.316 -20.333 -4.782 1.00 84.50 696 GLY A C 1
ATOM 5540 O O . GLY A 1 696 ? -16.532 -20.229 -4.702 1.00 84.50 696 GLY A O 1
ATOM 5541 N N . VAL A 1 697 ? -14.620 -19.716 -5.744 1.00 84.62 697 VAL A N 1
ATOM 5542 C CA . VAL A 1 697 ? -15.238 -18.827 -6.747 1.00 84.62 697 VAL A CA 1
ATOM 5543 C C . VAL A 1 697 ? -16.365 -19.508 -7.542 1.00 84.62 697 VAL A C 1
ATOM 5545 O O . VAL A 1 697 ? -17.414 -18.882 -7.704 1.00 84.62 697 VAL A O 1
ATOM 5548 N N . PRO A 1 698 ? -16.230 -20.771 -8.005 1.00 83.00 698 PRO A N 1
ATOM 5549 C CA . PRO A 1 698 ? -17.290 -21.425 -8.772 1.00 83.00 698 PRO A CA 1
ATOM 5550 C C . PRO A 1 698 ? -18.582 -21.672 -7.986 1.00 83.00 698 PRO A C 1
ATOM 5552 O O . PRO A 1 698 ? -19.620 -21.875 -8.604 1.00 83.00 698 PRO A O 1
ATOM 5555 N N . GLU A 1 699 ? -18.557 -21.610 -6.651 1.00 83.00 699 GLU A N 1
ATOM 5556 C CA . GLU A 1 699 ? -19.745 -21.769 -5.797 1.00 83.00 699 GLU A CA 1
ATOM 5557 C C . GLU A 1 699 ? -20.809 -20.691 -6.066 1.00 83.00 699 GLU A C 1
ATOM 5559 O O . GLU A 1 699 ? -21.995 -20.922 -5.850 1.00 83.00 699 GLU A O 1
ATOM 5564 N N . ALA A 1 700 ? -20.401 -19.537 -6.608 1.00 83.69 700 ALA A N 1
ATOM 5565 C CA . ALA A 1 700 ? -21.305 -18.464 -7.014 1.00 83.69 700 ALA A CA 1
ATOM 5566 C C . ALA A 1 700 ? -22.110 -18.777 -8.292 1.00 83.69 700 ALA A C 1
ATOM 5568 O O . ALA A 1 700 ? -23.045 -18.041 -8.614 1.00 83.69 700 ALA A O 1
ATOM 5569 N N . ILE A 1 701 ? -21.760 -19.834 -9.040 1.00 83.44 701 ILE A N 1
ATOM 5570 C CA . ILE A 1 701 ? -22.473 -20.219 -10.263 1.00 83.44 701 ILE A CA 1
ATOM 5571 C C . ILE A 1 701 ? -23.724 -21.023 -9.877 1.00 83.44 701 ILE A C 1
ATOM 5573 O O . ILE A 1 701 ? -23.596 -22.110 -9.302 1.00 83.44 701 ILE A O 1
ATOM 5577 N N . PRO A 1 702 ? -24.938 -20.548 -10.213 1.00 79.88 702 PRO A N 1
ATOM 5578 C CA . PRO A 1 702 ? -26.160 -21.264 -9.877 1.00 79.88 702 PRO A CA 1
ATOM 5579 C C . PRO A 1 702 ? -26.202 -22.639 -10.562 1.00 79.88 702 PRO A C 1
ATOM 5581 O O . PRO A 1 702 ? -25.710 -22.810 -11.677 1.00 79.88 702 PRO A O 1
ATOM 5584 N N . VAL A 1 703 ? -26.818 -23.618 -9.891 1.00 84.50 703 VAL A N 1
ATOM 5585 C CA . VAL A 1 703 ? -27.026 -25.013 -10.342 1.00 84.50 703 VAL A CA 1
ATOM 5586 C C . VAL A 1 703 ? -25.759 -25.880 -10.388 1.00 84.50 703 VAL A C 1
ATOM 5588 O O . VAL A 1 703 ? -25.765 -26.974 -9.832 1.00 84.50 703 VAL A O 1
ATOM 5591 N N . ILE A 1 704 ? -24.670 -25.415 -11.005 1.00 88.19 704 ILE A N 1
ATOM 5592 C CA . ILE A 1 704 ? -23.459 -26.231 -11.231 1.00 88.19 704 ILE A CA 1
ATOM 5593 C C . ILE A 1 704 ? -22.301 -25.923 -10.271 1.00 88.19 704 ILE A C 1
ATOM 5595 O O . ILE A 1 704 ? -21.331 -26.678 -10.232 1.00 88.19 704 ILE A O 1
ATOM 5599 N N . GLY A 1 705 ? -22.387 -24.840 -9.491 1.00 85.06 705 GLY A N 1
ATOM 5600 C CA . GLY A 1 705 ? -21.287 -24.354 -8.658 1.00 85.06 705 GLY A CA 1
ATOM 5601 C C . GLY A 1 705 ? -20.842 -25.334 -7.576 1.00 85.06 705 GLY A C 1
ATOM 5602 O O . GLY A 1 705 ? -19.677 -25.727 -7.549 1.00 85.06 705 GLY A O 1
ATOM 5603 N N . SER A 1 706 ? -21.757 -25.782 -6.711 1.00 84.31 706 SER A N 1
ATOM 5604 C CA . SER A 1 706 ? -21.417 -26.701 -5.611 1.00 84.31 706 SER A CA 1
ATOM 5605 C C . SER A 1 706 ? -20.857 -28.051 -6.098 1.00 84.31 706 SER A C 1
ATOM 5607 O O . SER A 1 706 ? -19.791 -28.435 -5.610 1.00 84.31 706 SER A O 1
ATOM 5609 N N . PRO A 1 707 ? -21.457 -28.732 -7.103 1.00 87.62 707 PRO A N 1
ATOM 5610 C CA . PRO A 1 707 ? -20.867 -29.944 -7.681 1.00 87.62 707 PRO A CA 1
ATOM 5611 C C . PRO A 1 707 ? -19.470 -29.719 -8.275 1.00 87.62 707 PRO A C 1
ATOM 5613 O O . PRO A 1 707 ? -18.596 -30.577 -8.158 1.00 87.62 707 PRO A O 1
ATOM 5616 N N . LEU A 1 708 ? -19.227 -28.555 -8.888 1.00 84.38 708 LEU A N 1
ATOM 5617 C CA . LEU A 1 708 ? -17.934 -28.219 -9.485 1.00 84.38 708 LEU A CA 1
ATOM 5618 C C . LEU A 1 708 ? -16.849 -27.984 -8.423 1.00 84.38 708 LEU A C 1
ATOM 5620 O O . LEU A 1 708 ? -15.718 -28.443 -8.588 1.00 84.38 708 LEU A O 1
ATOM 5624 N N . VAL A 1 709 ? -17.178 -27.318 -7.314 1.00 86.50 709 VAL A N 1
ATOM 5625 C CA . VAL A 1 709 ? -16.246 -27.130 -6.188 1.00 86.50 709 VAL A CA 1
ATOM 5626 C C . VAL A 1 709 ? -15.885 -28.468 -5.547 1.00 86.50 709 VAL A C 1
ATOM 5628 O O . VAL A 1 709 ? -14.708 -28.722 -5.275 1.00 86.50 709 VAL A O 1
ATOM 5631 N N . GLU A 1 710 ? -16.867 -29.345 -5.348 1.00 85.94 710 GLU A N 1
ATOM 5632 C CA . GLU A 1 710 ? -16.642 -30.682 -4.799 1.00 85.94 710 GLU A CA 1
ATOM 5633 C C . GLU A 1 710 ? -15.818 -31.561 -5.754 1.00 85.94 710 GLU A C 1
ATOM 5635 O O . GLU A 1 710 ? -14.911 -32.273 -5.317 1.00 85.94 710 GLU A O 1
ATOM 5640 N N . LEU A 1 711 ? -16.030 -31.438 -7.068 1.00 85.94 711 LEU A N 1
ATOM 5641 C CA . LEU A 1 711 ? -15.203 -32.089 -8.085 1.00 85.94 711 LEU A CA 1
ATOM 5642 C C . LEU A 1 711 ? -13.755 -31.570 -8.082 1.00 85.94 711 LEU A C 1
ATOM 5644 O O . LEU A 1 711 ? -12.817 -32.357 -8.203 1.00 85.94 711 LEU A O 1
ATOM 5648 N N . LEU A 1 712 ? -13.538 -30.266 -7.910 1.00 84.44 712 LEU A N 1
ATOM 5649 C CA . LEU A 1 712 ? -12.190 -29.692 -7.874 1.00 84.44 712 LEU A CA 1
ATOM 5650 C C . LEU A 1 712 ? -11.444 -30.055 -6.583 1.00 84.44 712 LEU A C 1
ATOM 5652 O O . LEU A 1 712 ? -10.276 -30.443 -6.626 1.00 84.44 712 LEU A O 1
ATOM 5656 N N . ARG A 1 713 ? -12.111 -29.957 -5.428 1.00 86.38 713 ARG A N 1
ATOM 5657 C CA . ARG A 1 713 ? -11.498 -30.208 -4.113 1.00 86.38 713 ARG A CA 1
ATOM 5658 C C . ARG A 1 713 ? -11.437 -31.688 -3.751 1.00 86.38 713 ARG A C 1
ATOM 5660 O O . ARG A 1 713 ? -10.542 -32.088 -3.013 1.00 86.38 713 ARG A O 1
ATOM 5667 N N . GLY A 1 714 ? -12.373 -32.494 -4.239 1.00 84.62 714 GLY A N 1
ATOM 5668 C CA . GLY A 1 714 ? -12.567 -33.880 -3.811 1.00 84.62 714 GLY A CA 1
ATOM 5669 C C . GLY A 1 714 ? -13.124 -34.049 -2.404 1.00 84.62 714 GLY A C 1
ATOM 5670 O O . GLY A 1 714 ? -13.093 -35.158 -1.883 1.00 84.62 714 GLY A O 1
ATOM 5671 N N . SER A 1 715 ? -13.577 -32.960 -1.787 1.00 84.56 715 SER A N 1
ATOM 5672 C CA . SER A 1 715 ? -14.232 -32.908 -0.479 1.00 84.56 715 SER A CA 1
ATOM 5673 C C . SER A 1 715 ? -14.837 -31.518 -0.264 1.00 84.56 715 SER A C 1
ATOM 5675 O O . SER A 1 715 ? -14.477 -30.565 -0.958 1.00 84.56 715 SER A O 1
ATOM 5677 N N . ALA A 1 716 ? -15.706 -31.373 0.741 1.00 76.94 716 ALA A N 1
ATOM 5678 C CA . ALA A 1 716 ? -16.299 -30.082 1.108 1.00 76.94 716 ALA A CA 1
ATOM 5679 C C . ALA A 1 716 ? -15.249 -29.020 1.514 1.00 76.94 716 ALA A C 1
ATOM 5681 O O . ALA A 1 716 ? -15.419 -27.825 1.267 1.00 76.94 716 ALA A O 1
ATOM 5682 N N . SER A 1 717 ? -14.130 -29.448 2.106 1.00 81.94 717 SER A N 1
ATOM 5683 C CA . SER A 1 717 ? -13.011 -28.591 2.514 1.00 81.94 717 SER A CA 1
ATOM 5684 C C . SER A 1 717 ? -11.725 -28.917 1.748 1.00 81.94 717 SER A C 1
ATOM 5686 O O . SER A 1 717 ? -11.593 -29.983 1.149 1.00 81.94 717 SER A O 1
ATOM 5688 N N . VAL A 1 718 ? -10.767 -27.982 1.753 1.00 86.44 718 VAL A N 1
ATOM 5689 C CA . VAL A 1 718 ? -9.443 -28.177 1.143 1.00 86.44 718 VAL A CA 1
ATOM 5690 C C . VAL A 1 718 ? -8.610 -29.101 2.035 1.00 86.44 718 VAL A C 1
ATOM 5692 O O . VAL A 1 718 ? -8.222 -28.716 3.137 1.00 86.44 718 VAL A O 1
ATOM 5695 N N . GLY A 1 719 ? -8.307 -30.306 1.555 1.00 86.44 719 GLY A N 1
ATOM 5696 C CA . GLY A 1 719 ? -7.651 -31.356 2.345 1.00 86.44 719 GLY A CA 1
ATOM 5697 C C . GLY A 1 719 ? -6.657 -32.200 1.545 1.00 86.44 719 GLY A C 1
ATOM 5698 O O . GLY A 1 719 ? -6.103 -31.745 0.544 1.00 86.44 719 GLY A O 1
ATOM 5699 N N . GLN A 1 720 ? -6.428 -33.438 1.995 1.00 91.06 720 GLN A N 1
ATOM 5700 C CA . GLN A 1 720 ? -5.529 -34.396 1.333 1.00 91.06 720 GLN A CA 1
ATOM 5701 C C . GLN A 1 720 ? -5.983 -34.725 -0.093 1.00 91.06 720 GLN A C 1
ATOM 5703 O O . GLN A 1 720 ? -5.173 -34.704 -1.014 1.00 91.06 720 GLN A O 1
ATOM 5708 N N . SER A 1 721 ? -7.282 -34.962 -0.280 1.00 87.44 721 SER A N 1
ATOM 5709 C CA . SER A 1 721 ? -7.916 -35.179 -1.587 1.00 87.44 721 SER A CA 1
ATOM 5710 C C . SER A 1 721 ? -7.595 -34.051 -2.573 1.00 87.44 721 SER A C 1
ATOM 5712 O O . SER A 1 721 ? -7.203 -34.314 -3.709 1.00 87.44 721 SER A O 1
ATOM 5714 N N . THR A 1 722 ? -7.695 -32.798 -2.121 1.00 90.00 722 THR A N 1
ATOM 5715 C CA . THR A 1 722 ? -7.400 -31.613 -2.935 1.00 90.00 722 THR A CA 1
ATOM 5716 C C . THR A 1 722 ? -5.929 -31.562 -3.319 1.00 90.00 722 THR A C 1
ATOM 5718 O O . THR A 1 722 ? -5.618 -31.348 -4.486 1.00 90.00 722 THR A O 1
ATOM 5721 N N . LEU A 1 723 ? -5.026 -31.793 -2.360 1.00 90.25 723 LEU A N 1
ATOM 5722 C CA . LEU A 1 723 ? -3.583 -31.775 -2.604 1.00 90.25 723 LEU A CA 1
ATOM 5723 C C . LEU A 1 723 ? -3.171 -32.843 -3.622 1.00 90.25 723 LEU A C 1
ATOM 5725 O O . LEU A 1 723 ? -2.446 -32.533 -4.562 1.00 90.25 723 LEU A O 1
ATOM 5729 N N . THR A 1 724 ? -3.670 -34.073 -3.483 1.00 90.06 724 THR A N 1
ATOM 5730 C CA . THR A 1 724 ? -3.375 -35.157 -4.428 1.00 90.06 724 THR A CA 1
ATOM 5731 C C . THR A 1 724 ? -3.914 -34.843 -5.825 1.00 90.06 724 THR A C 1
ATOM 5733 O O . THR A 1 724 ? -3.176 -34.976 -6.798 1.00 90.06 724 THR A O 1
ATOM 5736 N N . ARG A 1 725 ? -5.156 -34.347 -5.943 1.00 90.06 725 ARG A N 1
ATOM 5737 C CA . ARG A 1 725 ? -5.726 -33.935 -7.239 1.00 90.06 725 ARG A CA 1
ATOM 5738 C C . ARG A 1 725 ? -4.929 -32.802 -7.871 1.00 90.06 725 ARG A C 1
ATOM 5740 O O . ARG A 1 725 ? -4.639 -32.863 -9.057 1.00 90.06 725 ARG A O 1
ATOM 5747 N N . PHE A 1 726 ? -4.554 -31.788 -7.097 1.00 92.31 726 PHE A N 1
ATOM 5748 C CA . PHE A 1 726 ? -3.824 -30.628 -7.607 1.00 92.31 726 PHE A CA 1
ATOM 5749 C C . PHE A 1 726 ? -2.395 -30.990 -7.992 1.00 92.31 726 PHE A C 1
ATOM 5751 O O . PHE A 1 726 ? -1.918 -30.507 -9.012 1.00 92.31 726 PHE A O 1
ATOM 5758 N N . TYR A 1 727 ? -1.751 -31.887 -7.245 1.00 92.69 727 TYR A N 1
ATOM 5759 C CA . TYR A 1 727 ? -0.473 -32.473 -7.626 1.00 92.69 727 TYR A CA 1
ATOM 5760 C C . TYR A 1 727 ? -0.578 -33.200 -8.969 1.00 92.69 727 TYR A C 1
ATOM 5762 O O . TYR A 1 727 ? 0.142 -32.839 -9.893 1.00 92.69 727 TYR A O 1
ATOM 5770 N N . SER A 1 728 ? -1.526 -34.131 -9.130 1.00 90.50 728 SER A N 1
ATOM 5771 C CA . SER A 1 728 ? -1.739 -34.839 -10.402 1.00 90.50 728 SER A CA 1
ATOM 5772 C C . SER A 1 728 ? -2.125 -33.900 -11.550 1.00 90.50 728 SER A C 1
ATOM 5774 O O . SER A 1 728 ? -1.663 -34.069 -12.679 1.00 90.50 728 SER A O 1
ATOM 5776 N N . LEU A 1 729 ? -2.950 -32.885 -11.279 1.00 91.00 729 LEU A N 1
ATOM 5777 C CA . LEU A 1 729 ? -3.304 -31.874 -12.270 1.00 91.00 729 LEU A CA 1
ATOM 5778 C C . LEU A 1 729 ? -2.068 -31.086 -12.711 1.00 91.00 729 LEU A C 1
ATOM 5780 O O . LEU A 1 729 ? -1.866 -30.900 -13.904 1.00 91.00 729 LEU A O 1
ATOM 5784 N N . HIS A 1 730 ? -1.230 -30.659 -11.771 1.00 93.69 730 HIS A N 1
ATOM 5785 C CA . HIS A 1 730 ? -0.063 -29.825 -12.039 1.00 93.69 730 HIS A CA 1
ATOM 5786 C C . HIS A 1 730 ? 1.070 -30.578 -12.741 1.00 93.69 730 HIS A C 1
ATOM 5788 O O . HIS A 1 730 ? 1.674 -30.048 -13.669 1.00 93.69 730 HIS A O 1
ATOM 5794 N N . THR A 1 731 ? 1.368 -31.806 -12.311 1.00 90.19 731 THR A N 1
ATOM 5795 C CA . THR A 1 731 ? 2.518 -32.567 -12.821 1.00 90.19 731 THR A CA 1
ATOM 5796 C C . THR A 1 731 ? 2.202 -33.373 -14.073 1.00 90.19 731 THR A C 1
ATOM 5798 O O . THR A 1 731 ? 3.115 -33.655 -14.844 1.00 90.19 731 THR A O 1
ATOM 5801 N N . PHE A 1 732 ? 0.932 -33.730 -14.298 1.00 85.81 732 PHE A N 1
ATOM 5802 C CA . PHE A 1 732 ? 0.549 -34.633 -15.382 1.00 85.81 732 PHE A CA 1
ATOM 5803 C C . PHE A 1 732 ? -0.525 -34.052 -16.307 1.00 85.81 732 PHE A C 1
ATOM 5805 O O . PHE A 1 732 ? -0.287 -33.902 -17.504 1.00 85.81 732 PHE A O 1
ATOM 5812 N N . VAL A 1 733 ? -1.696 -33.676 -15.782 1.00 89.88 733 VAL A N 1
ATOM 5813 C CA . VAL A 1 733 ? -2.845 -33.314 -16.637 1.00 89.88 733 VAL A CA 1
ATOM 5814 C C . VAL A 1 733 ? -2.631 -31.990 -17.374 1.00 89.88 733 VAL A C 1
ATOM 5816 O O . VAL A 1 733 ? -2.810 -31.927 -18.587 1.00 89.88 733 VAL A O 1
ATOM 5819 N N . LEU A 1 734 ? -2.237 -30.928 -16.672 1.00 89.94 734 LEU A N 1
ATOM 5820 C CA . LEU A 1 734 ? -2.044 -29.604 -17.264 1.00 89.94 734 LEU A CA 1
ATOM 5821 C C . LEU A 1 734 ? -0.888 -29.573 -18.283 1.00 89.94 734 LEU A C 1
ATOM 5823 O O . LEU A 1 734 ? -1.083 -28.975 -19.345 1.00 89.94 734 LEU A O 1
ATOM 5827 N N . PRO A 1 735 ? 0.269 -30.237 -18.054 1.00 87.56 735 PRO A N 1
ATOM 5828 C CA . PRO A 1 735 ? 1.309 -30.348 -19.079 1.00 87.56 735 PRO A CA 1
ATOM 5829 C C . PRO A 1 735 ? 0.812 -31.037 -20.350 1.00 87.56 735 PRO A C 1
ATOM 5831 O O . PRO A 1 735 ? 1.088 -30.566 -21.453 1.00 87.56 735 PRO A O 1
ATOM 5834 N N . LEU A 1 736 ? 0.023 -32.108 -20.208 1.00 84.69 736 LEU A N 1
ATOM 5835 C CA . LEU A 1 736 ? -0.581 -32.802 -21.345 1.00 84.69 736 LEU A CA 1
ATOM 5836 C C . LEU A 1 736 ? -1.608 -31.932 -22.073 1.00 84.69 736 LEU A C 1
ATOM 5838 O O . LEU A 1 736 ? -1.621 -31.916 -23.300 1.00 84.69 736 LEU A O 1
ATOM 5842 N N . LEU A 1 737 ? -2.431 -31.169 -21.353 1.00 87.31 737 LEU A N 1
ATOM 5843 C CA . LEU A 1 737 ? -3.399 -30.259 -21.968 1.00 87.31 737 LEU A CA 1
ATOM 5844 C C . LEU A 1 737 ? -2.715 -29.124 -22.734 1.00 87.31 737 LEU A C 1
ATOM 5846 O O . LEU A 1 737 ? -3.116 -28.846 -23.861 1.00 87.31 737 LEU A O 1
ATOM 5850 N N . ILE A 1 738 ? -1.658 -28.511 -22.182 1.00 83.25 738 ILE A N 1
ATOM 5851 C CA . ILE A 1 738 ? -0.855 -27.531 -22.932 1.00 83.25 738 ILE A CA 1
ATOM 5852 C C . ILE A 1 738 ? -0.256 -28.187 -24.175 1.00 83.25 738 ILE A C 1
ATOM 5854 O O . ILE A 1 738 ? -0.325 -27.593 -25.253 1.00 83.25 738 ILE A O 1
ATOM 5858 N N . ARG A 1 739 ? 0.270 -29.415 -24.062 1.00 80.06 739 ARG A N 1
ATOM 5859 C CA . ARG A 1 739 ? 0.796 -30.162 -25.212 1.00 80.06 739 ARG A CA 1
ATOM 5860 C C . ARG A 1 739 ? -0.263 -30.350 -26.294 1.00 80.06 739 ARG A C 1
ATOM 5862 O O . ARG A 1 739 ? 0.034 -30.092 -27.451 1.00 80.06 739 ARG A O 1
ATOM 5869 N N . GLU A 1 740 ? -1.467 -30.805 -25.946 1.00 79.12 740 GLU A N 1
ATOM 5870 C CA . GLU A 1 740 ? -2.538 -31.056 -26.919 1.00 79.12 740 GLU A CA 1
ATOM 5871 C C . GLU A 1 740 ? -3.081 -29.765 -27.535 1.00 79.12 740 GLU A C 1
ATOM 5873 O O . GLU A 1 740 ? -3.190 -29.691 -28.754 1.00 79.12 740 GLU A O 1
ATOM 5878 N N . VAL A 1 741 ? -3.355 -28.731 -26.735 1.00 78.25 741 VAL A N 1
ATOM 5879 C CA . VAL A 1 741 ? -3.876 -27.441 -27.224 1.00 78.25 741 VAL A CA 1
ATOM 5880 C C . VAL A 1 741 ? -2.861 -26.730 -28.119 1.00 78.25 741 VAL A C 1
ATOM 5882 O O . VAL A 1 741 ? -3.242 -26.130 -29.122 1.00 78.25 741 VAL A O 1
ATOM 5885 N N . SER A 1 742 ? -1.563 -26.847 -27.826 1.00 69.19 742 SER A N 1
ATOM 5886 C CA . SER A 1 742 ? -0.512 -26.231 -28.650 1.00 69.19 742 SER A CA 1
ATOM 5887 C C . SER A 1 742 ? -0.495 -26.756 -30.092 1.00 69.19 742 SER A C 1
ATOM 5889 O O . SER A 1 742 ? -0.063 -26.038 -30.988 1.00 69.19 742 SER A O 1
ATOM 5891 N N . LYS A 1 743 ? -1.033 -27.958 -30.353 1.00 66.19 743 LYS A N 1
ATOM 5892 C CA . LYS A 1 743 ? -1.127 -28.553 -31.703 1.00 66.19 743 LYS A CA 1
ATOM 5893 C C . LYS A 1 743 ? -2.134 -27.850 -32.611 1.00 66.19 743 LYS A C 1
ATOM 5895 O O . LYS A 1 743 ? -2.064 -27.992 -33.825 1.00 66.19 743 LYS A O 1
ATOM 5900 N N . TRP A 1 744 ? -3.088 -27.129 -32.023 1.00 60.31 744 TRP A N 1
ATOM 5901 C CA . TRP A 1 744 ? -4.205 -26.504 -32.735 1.00 60.31 744 TRP A CA 1
ATOM 5902 C C . TRP A 1 744 ? -3.818 -25.146 -33.338 1.00 60.31 744 TRP A C 1
ATOM 5904 O O . TRP A 1 744 ? -4.578 -24.577 -34.119 1.00 60.31 744 TRP A O 1
ATOM 5914 N N . SER A 1 745 ? -2.627 -24.631 -33.013 1.00 56.53 745 SER A N 1
ATOM 5915 C CA . SER A 1 745 ? -2.064 -23.439 -33.644 1.00 56.53 745 SER A CA 1
ATOM 5916 C C . SER A 1 745 ? -1.258 -23.832 -34.892 1.00 56.53 745 SER A C 1
ATOM 5918 O O . SER A 1 745 ? -0.291 -24.577 -34.759 1.00 56.53 745 SER A O 1
ATOM 5920 N N . PRO A 1 746 ? -1.565 -23.298 -36.090 1.00 50.34 746 PRO A N 1
ATOM 5921 C CA . PRO A 1 746 ? -0.788 -23.547 -37.314 1.00 50.34 746 PRO A CA 1
ATOM 5922 C C . PRO A 1 746 ? 0.686 -23.116 -37.206 1.00 50.34 746 PRO A C 1
ATOM 5924 O O . PRO A 1 746 ? 1.556 -23.660 -37.880 1.00 50.34 746 PRO A O 1
ATOM 5927 N N . GLU A 1 747 ? 0.971 -22.138 -36.342 1.00 48.25 747 GLU A N 1
ATOM 5928 C CA . GLU A 1 747 ? 2.315 -21.606 -36.088 1.00 48.25 747 GLU A CA 1
ATOM 5929 C C . GLU A 1 747 ? 3.126 -22.540 -35.164 1.00 48.25 747 GLU A C 1
ATOM 5931 O O . GLU A 1 747 ? 4.338 -22.659 -35.329 1.00 48.25 747 GLU A O 1
ATOM 5936 N N . LEU A 1 748 ? 2.454 -23.266 -34.258 1.00 46.84 748 LEU A N 1
ATOM 5937 C CA . LEU A 1 748 ? 3.038 -24.296 -33.381 1.00 46.84 748 LEU A CA 1
ATOM 5938 C C . LEU A 1 748 ? 2.915 -25.720 -33.947 1.00 46.84 748 LEU A C 1
ATOM 5940 O O . LEU A 1 748 ? 3.619 -26.608 -33.481 1.00 46.84 748 LEU A O 1
ATOM 5944 N N . ALA A 1 749 ? 2.085 -25.955 -34.966 1.00 39.16 749 ALA A N 1
ATOM 5945 C CA . ALA A 1 749 ? 1.976 -27.238 -35.658 1.00 39.16 749 ALA A CA 1
ATOM 5946 C C . ALA A 1 749 ? 3.322 -27.668 -36.269 1.00 39.16 749 ALA A C 1
ATOM 5948 O O . ALA A 1 749 ? 3.646 -28.847 -36.264 1.00 39.16 749 ALA A O 1
ATOM 5949 N N . ALA A 1 750 ? 4.164 -26.713 -36.675 1.00 40.72 750 ALA A N 1
ATOM 5950 C CA . ALA A 1 750 ? 5.543 -26.998 -37.074 1.00 40.72 750 ALA A CA 1
ATOM 5951 C C . ALA A 1 750 ? 6.433 -27.450 -35.902 1.00 40.72 750 ALA A C 1
ATOM 5953 O O . ALA A 1 750 ? 7.222 -28.369 -36.057 1.00 40.72 750 ALA A O 1
ATOM 5954 N N . ALA A 1 751 ? 6.245 -26.895 -34.699 1.00 39.62 751 ALA A N 1
ATOM 5955 C CA . ALA A 1 751 ? 6.892 -27.407 -33.486 1.00 39.62 751 ALA A CA 1
ATOM 5956 C C . ALA A 1 751 ? 6.287 -28.751 -33.014 1.00 39.62 751 ALA A C 1
ATOM 5958 O O . ALA A 1 751 ? 6.916 -29.494 -32.264 1.00 39.62 751 ALA A O 1
ATOM 5959 N N . TYR A 1 752 ? 5.067 -29.084 -33.447 1.00 38.16 752 TYR A N 1
ATOM 5960 C CA . TYR A 1 752 ? 4.420 -30.369 -33.187 1.00 38.16 752 TYR A CA 1
ATOM 5961 C C . TYR A 1 752 ? 4.886 -31.482 -34.136 1.00 38.16 752 TYR A C 1
ATOM 5963 O O . TYR A 1 752 ? 5.011 -32.618 -33.685 1.00 38.16 752 TYR A O 1
ATOM 5971 N N . GLU A 1 753 ? 5.196 -31.185 -35.401 1.00 38.38 753 GLU A N 1
ATOM 5972 C CA . GLU A 1 753 ? 5.818 -32.162 -36.312 1.00 38.38 753 GLU A CA 1
ATOM 5973 C C . GLU A 1 753 ? 7.210 -32.596 -35.804 1.00 38.38 753 GLU A C 1
ATOM 5975 O O . GLU A 1 753 ? 7.526 -33.784 -35.821 1.00 38.38 753 GLU A O 1
ATOM 5980 N N . VAL A 1 754 ? 7.953 -31.688 -35.158 1.00 40.97 754 VAL A N 1
ATOM 5981 C CA . VAL A 1 754 ? 9.189 -31.994 -34.404 1.00 40.97 754 VAL A CA 1
ATOM 5982 C C . VAL A 1 754 ? 8.941 -32.974 -33.244 1.00 40.97 754 VAL A C 1
ATOM 5984 O O . VAL A 1 754 ? 9.737 -33.873 -32.986 1.00 40.97 754 VAL A O 1
ATOM 5987 N N . TRP A 1 755 ? 7.808 -32.859 -32.544 1.00 34.81 755 TRP A N 1
ATOM 5988 C CA . TRP A 1 755 ? 7.451 -33.778 -31.454 1.00 34.81 755 TRP A CA 1
ATOM 5989 C C . TRP A 1 755 ? 6.866 -35.113 -31.956 1.00 34.81 755 TRP A C 1
ATOM 5991 O O . TRP A 1 755 ? 6.990 -36.135 -31.283 1.00 34.81 755 TRP A O 1
ATOM 6001 N N . LYS A 1 756 ? 6.254 -35.137 -33.147 1.00 32.22 756 LYS A N 1
ATOM 6002 C CA . LYS A 1 756 ? 5.848 -36.367 -33.850 1.00 32.22 756 LYS A CA 1
ATOM 6003 C C . LYS A 1 756 ? 7.052 -37.183 -34.320 1.00 32.22 756 LYS A C 1
ATOM 6005 O O . LYS A 1 756 ? 6.986 -38.402 -34.202 1.00 32.22 756 LYS A O 1
ATOM 6010 N N . ALA A 1 757 ? 8.132 -36.540 -34.768 1.00 38.53 757 ALA A N 1
ATOM 6011 C CA . ALA A 1 757 ? 9.386 -37.218 -35.104 1.00 38.53 757 ALA A CA 1
ATOM 6012 C C . ALA A 1 757 ? 9.969 -37.966 -33.888 1.00 38.53 757 ALA A C 1
ATOM 6014 O O . ALA A 1 757 ? 10.381 -39.112 -34.005 1.00 38.53 757 ALA A O 1
ATOM 6015 N N . ILE A 1 758 ? 9.852 -37.387 -32.686 1.00 36.66 758 ILE A N 1
ATOM 6016 C CA . ILE A 1 758 ? 10.245 -38.030 -31.415 1.00 36.66 758 ILE A CA 1
ATOM 6017 C C . ILE A 1 758 ? 9.283 -39.169 -31.005 1.00 36.66 758 ILE A C 1
ATOM 6019 O O . ILE A 1 758 ? 9.642 -40.042 -30.217 1.00 36.66 758 ILE A O 1
ATOM 6023 N N . LYS A 1 759 ? 8.045 -39.191 -31.520 1.00 29.80 759 LYS A N 1
ATOM 6024 C CA . LYS A 1 759 ? 7.018 -40.179 -31.144 1.00 29.80 759 LYS A CA 1
ATOM 6025 C C . LYS A 1 759 ? 6.861 -41.335 -32.140 1.00 29.80 759 LYS A C 1
ATOM 6027 O O . LYS A 1 759 ? 6.183 -42.305 -31.806 1.00 29.80 759 LYS A O 1
ATOM 6032 N N . PHE A 1 760 ? 7.469 -41.279 -33.327 1.00 30.91 760 PHE A N 1
ATOM 6033 C CA . PHE A 1 760 ? 7.272 -42.322 -34.343 1.00 30.91 760 PHE A CA 1
ATOM 6034 C C . PHE A 1 760 ? 7.970 -43.659 -34.023 1.00 30.91 760 PHE A C 1
ATOM 6036 O O . PHE A 1 760 ? 7.753 -44.639 -34.727 1.00 30.91 760 PHE A O 1
ATOM 6043 N N . GLU A 1 761 ? 8.714 -43.755 -32.918 1.00 41.22 761 GLU A N 1
ATOM 6044 C CA . GLU A 1 761 ? 9.424 -44.987 -32.544 1.00 41.22 761 GLU A CA 1
ATOM 6045 C C . GLU A 1 761 ? 8.955 -45.665 -31.250 1.00 41.22 761 GLU A C 1
ATOM 6047 O O . GLU A 1 761 ? 9.571 -46.628 -30.808 1.00 41.22 761 GLU A O 1
ATOM 6052 N N . PHE A 1 762 ? 7.816 -45.256 -30.676 1.00 33.91 762 PHE A N 1
ATOM 6053 C CA . PHE A 1 762 ? 7.143 -46.089 -29.663 1.00 33.91 762 PHE A CA 1
ATOM 6054 C C . PHE A 1 762 ? 6.071 -47.022 -30.247 1.00 33.91 762 PHE A C 1
ATOM 6056 O O . PHE A 1 762 ? 5.770 -48.036 -29.626 1.00 33.91 762 PHE A O 1
ATOM 6063 N N . ASP A 1 763 ? 5.581 -46.763 -31.465 1.00 33.81 763 ASP A N 1
ATOM 6064 C CA . ASP A 1 763 ? 4.664 -47.675 -32.177 1.00 33.81 763 ASP A CA 1
ATOM 6065 C C . ASP A 1 763 ? 5.408 -48.676 -33.094 1.00 33.81 763 ASP A C 1
ATOM 6067 O O . ASP A 1 763 ? 4.800 -49.600 -33.638 1.00 33.81 763 ASP A O 1
ATOM 6071 N N . ALA A 1 764 ? 6.731 -48.533 -33.255 1.00 35.53 764 ALA A N 1
ATOM 6072 C CA . ALA A 1 764 ? 7.570 -49.448 -34.038 1.00 35.53 764 ALA A CA 1
ATOM 6073 C C . ALA A 1 764 ? 8.101 -50.650 -33.228 1.00 35.53 764 ALA A C 1
ATOM 6075 O O . ALA A 1 764 ? 8.583 -51.618 -33.814 1.00 35.53 764 ALA A O 1
ATOM 6076 N N . VAL A 1 765 ? 7.955 -50.636 -31.897 1.00 36.47 765 VAL A N 1
ATOM 6077 C CA . VAL A 1 765 ? 8.382 -51.743 -31.018 1.00 36.47 765 VAL A CA 1
ATOM 6078 C C . VAL A 1 765 ? 7.358 -52.892 -30.984 1.00 36.47 765 VAL A C 1
ATOM 6080 O O . VAL A 1 765 ? 7.727 -54.024 -30.696 1.00 36.47 765 VAL A O 1
ATOM 6083 N N . ASP A 1 766 ? 6.107 -52.661 -31.398 1.00 37.41 766 ASP A N 1
ATOM 6084 C CA . ASP A 1 766 ? 5.034 -53.678 -31.390 1.00 37.41 766 ASP A CA 1
ATOM 6085 C C . ASP A 1 766 ? 4.871 -54.447 -32.723 1.00 37.41 766 ASP A C 1
ATOM 6087 O O . ASP A 1 766 ? 3.947 -55.247 -32.888 1.00 37.41 766 ASP A O 1
ATOM 6091 N N . LYS A 1 767 ? 5.757 -54.226 -33.708 1.00 38.28 767 LYS A N 1
ATOM 6092 C CA . LYS A 1 767 ? 5.677 -54.866 -35.041 1.00 38.28 767 LYS A CA 1
ATOM 6093 C C . LYS A 1 767 ? 6.858 -55.760 -35.429 1.00 38.28 767 LYS A C 1
ATOM 6095 O O . LYS A 1 767 ? 6.919 -56.186 -36.580 1.00 38.28 767 LYS A O 1
ATOM 6100 N N . LEU A 1 768 ? 7.738 -56.117 -34.495 1.00 39.00 768 LEU A N 1
ATOM 6101 C CA . LEU A 1 768 ? 8.895 -56.984 -34.771 1.00 39.00 768 LEU A CA 1
ATOM 6102 C C . LEU A 1 768 ? 8.772 -58.434 -34.268 1.00 39.00 768 LEU A C 1
ATOM 6104 O O . LEU A 1 768 ? 9.775 -59.131 -34.222 1.00 39.00 768 LEU A O 1
ATOM 6108 N N . ASP A 1 769 ? 7.556 -58.924 -33.996 1.00 43.50 769 ASP A N 1
ATOM 6109 C CA . ASP A 1 769 ? 7.319 -60.328 -33.606 1.00 43.50 769 ASP A CA 1
ATOM 6110 C C . ASP A 1 769 ? 6.336 -61.069 -34.535 1.00 43.50 769 ASP A C 1
ATOM 6112 O O . ASP A 1 769 ? 5.418 -61.774 -34.111 1.00 43.50 769 ASP A O 1
ATOM 6116 N N . LYS A 1 770 ? 6.528 -60.937 -35.855 1.00 39.75 770 LYS A N 1
ATOM 6117 C CA . LYS A 1 770 ? 5.990 -61.911 -36.820 1.00 39.75 770 LYS A CA 1
ATOM 6118 C C . LYS A 1 770 ? 7.045 -62.283 -37.866 1.00 39.75 770 LYS A C 1
ATOM 6120 O O . LYS A 1 770 ? 7.423 -61.419 -38.655 1.00 39.75 770 LYS A O 1
ATOM 6125 N N . PRO A 1 771 ? 7.498 -63.549 -37.919 1.00 40.59 771 PRO A N 1
ATOM 6126 C CA . PRO A 1 771 ? 8.357 -64.016 -38.997 1.00 40.59 771 PRO A CA 1
ATOM 6127 C C . PRO A 1 771 ? 7.544 -64.093 -40.296 1.00 40.59 771 PRO A C 1
ATOM 6129 O O . PRO A 1 771 ? 6.476 -64.706 -40.331 1.00 40.59 771 PRO A O 1
ATOM 6132 N N . ALA A 1 772 ? 8.039 -63.456 -41.356 1.00 40.59 772 ALA A N 1
ATOM 6133 C CA . ALA A 1 772 ? 7.515 -63.636 -42.703 1.00 40.59 772 ALA A CA 1
ATOM 6134 C C . ALA A 1 772 ? 8.128 -64.902 -43.321 1.00 40.59 772 ALA A C 1
ATOM 6136 O O . ALA A 1 772 ? 9.351 -65.028 -43.400 1.00 40.59 772 ALA A O 1
ATOM 6137 N N . SER A 1 773 ? 7.255 -65.827 -43.722 1.00 36.75 773 SER A N 1
ATOM 6138 C CA . SER A 1 773 ? 7.483 -66.783 -44.811 1.00 36.75 773 SER A CA 1
ATOM 6139 C C . SER A 1 773 ? 7.560 -66.070 -46.152 1.00 36.75 773 SER A C 1
ATOM 6141 O O . SER A 1 773 ? 6.708 -65.162 -46.333 1.00 36.75 773 SER A O 1
#

Foldseek 3Di:
DPPVVVVVVVVVVVVPDDDDDDDDDDDDDDDDDDDDDDDDDDDDDDDDDDDDDDDDDPVVVVVVVVVVVVVVDPDDPPVVVVCVVPDDPPPDDVVNVVVVVVVVVCVVPPPPVVLQPDQAAWADDPLQDRIDGDREAADDDPCLPAQARVNVVVVCCVVVVVVVVVVVVVPVVDDDDPCCCVVLVVVDCLSVVLVVLVVQLVVLLVVLVCLAVDGRRNRCNVFNDHLVCQQVVVLVVVLVVQLVVCVVVVHDSQVSQQPDDFSSQVSQFQLRYQLQADPPRDDDQCLAAAAFDWFAADKWKAFPVRFTWAWAADRSVDPDDFTFIAGPVRHTQAGDDPDPPPDDHHCVNRQMKIAGHHMDRHGPIDRPSVVVVVVSRRCNRGGDTDGDCPVSVRPNGGHGTNSNVSSVVSNVVSVVSVVVSVVSSCCSVCVVQQVFDDPPCPQQPDPQQAPDRPDPVRGDDDDPDPPDPPPDPDDDDDDDDDDDDDDDDDPVVVVCVVVDDDDPDDDDDDDDPVVVVVVVVVVVVVVVVVVVCVVVPPPPVVVVVVVVVVCCVPQVVVVLVCLVPVPDDGRNDDCLVCLVVLLVVLVVLLLVLVVVLVVQADLALVCLQVSLVCLCPPDDCSVVSVVSNVVSLVSSLVSLVSNLVVCVVVVCCDPPNVQVNVLSVVLNVLSVLLVLLVLLRNSDPVNQVSNQVVLQVLCPPPPCSVVSSCVCCVDPGNHSSNSVSSVCCNNPVSVVVNLVSLCSHPVCVSVVVVVVSVVPPVVVVVPPPDDDD

Mean predicted aligned error: 21.55 Å

pLDDT: mean 73.07, std 24.7, range [23.81, 98.44]

Sequence (773 aa):
MLQLQFKELHLVVKGLYLKVEVRRQNKPKVQQPPSPAPQPVPKVPQGVEPIRTGKPSIDKIRKYMVEEFRSTVDDDPEWAEFWLGNTIQFKWSDKCQQSFDRLKALLTKAPVKEIEKRPGIWVSDPYGLTGKVQPVNPAWGVEGFDPFVPGGIASHHIAAGTLGILAGLFHLSVRPPQRLYKGLRMGNIETVLSSSIAAVFFAAFVVAGTMWYGSATTPIELFGPTRYQWDQGYFQQEIYRRVSAGLAENQSLSEAWSKIPEKLAFYDYIGNNPAKGGLFRAGSMDNGDGIAVGWLGHPIFRDKDGRELFVRRMPTFFETFPVVLVDGDGIVRADVPFRRAESKYSVEQVGVTVEFYGGELNGVSYSDPATVKKYARRAQLGEIFELDRATLKSDGVFRSSPRGWFTFGHASFALLFFFGHIWHGARTLFRDVFAGIDPDLDAQVEFGAFQKLGDPTTRRQVSTDLTEYKIRFMATQTVEGSSRSGPRRTVVGDFLKPLNSEYGKVAPGWGTTPLMGVAMALFAIFLSIILEIYNSSVLWFTYLNKVYDWFEERLEIQAIADDITSKYVPPHVNIFYCLGGITLTCFLVQVATGFAMTFYYRPTVTEAFASVQYIMTEANFGWLIRSVHRWSASMMVLMMILHVFRVYLTGGFKKPRELTWVTVVVLGVLTASFGVTGYSLPRDQIGYWAVKIVTGVPEAIPVIGSPLVELLRGSASVGQSTLTRFYSLHTFVLPLLIREVSKWSPELAAAYEVWKAIKFEFDAVDKLDKPAS

Nearest PDB structures (foldseek):
  7oui-assembly1_B  TM=9.883E-01  e=1.451E-48  Arabidopsis thaliana
  8bd3-assembly1_b  TM=9.922E-01  e=5.704E-46  Chlorella ohadii
  4yuu-assembly2_b1  TM=9.591E-01  e=6.972E-46  Cyanidium caldarium
  7n8o-assembly1_B  TM=9.603E-01  e=2.212E-45  Synechocystis sp. PCC 6803 substr. Kazusa
  8xlp-assembly1_B  TM=9.885E-01  e=2.722E-44  Rhodomonas salina

Secondary structure (DSSP, 8-state):
-HHHHHHHHHHHHHTT--------------------------------------PPPHHHHHHHHHHHHHTT--S-HHHHHHHHHHS------HHHHHHHHHHHHHHH-S-HHHHTTS--EEE--TTSSS-EEE--PPP-SGGGG-TT-HHHHHHHHHHHHHHHHHHHHHHHH-PPPHHHHHHTTTTSHHHHHHHHHHHHHHHHHHHHHHHHH--TTS-HHHH---HHHHHTTHHHHHHHHHHHHHHHTT--HHHHHHTS-HHHHHHTBGGG-GGG--TT--S-GGGTS-EEEEE--EEEEE-TT--EEEE-PPPTT-SS---EEE-TT--EEEE--S--TT-SSBHHHHT-EEEEESSTTTT-EE--HHHHHHHHHHHTTBS-EEEE-TTTT--S-----HHHHHHHHHHHHHHHHHHHHHHHHHHHHTSTTTT---TT-GGGSSTTSBSSTT-GGGBPP-----SSTTS--------------PPPPPHHHHHTGGG--SS----SSS-SHHHHHHHHHHHHHHHHHHHHHHHT-TTTHHHHHHHHHHHHHHH-HHHHHHHHH-S---TT--GGGTHHHHHHHHHHHHHHHHHHHHTT---STTTHHHHHHHHHHTSTTHHHHHHHHHHHHHHHHHHHHHHHHHHHHTTTTSTT-HHHHHHHHHHHHHHHHHHHHHHHTT--HHHHHHHHHHTTGGGGSTTTHHHHHHHHHSSSSSSHHHHHHHHHIIIIIHHHHHHHHHTTSHHHHHHHHHHHHHHTTTSSGGGS-----

Solvent-accessible surface area (backbone atoms only — not comparable to full-atom values): 45098 Å² total; per-residue (Å²): 117,70,74,62,53,52,62,58,48,56,59,58,61,69,72,68,74,80,84,88,79,91,76,90,82,81,87,88,88,90,89,88,90,89,86,88,88,86,90,88,88,86,88,87,88,91,84,86,88,85,94,76,95,74,81,86,56,70,67,61,55,54,51,50,55,51,56,59,54,55,76,72,59,92,75,66,77,67,63,56,52,54,53,69,71,65,54,81,81,80,74,70,50,72,68,56,50,52,51,50,53,49,49,51,51,51,70,72,59,59,60,69,76,64,62,72,73,48,72,58,47,68,47,57,53,98,79,48,80,69,60,43,68,37,76,70,66,60,32,87,60,78,62,23,73,40,63,69,38,60,21,14,57,48,35,47,53,55,52,52,50,52,49,48,53,53,52,48,53,46,63,74,74,48,80,77,55,69,68,56,38,61,73,59,41,66,92,40,71,47,38,54,52,13,54,48,34,47,54,51,22,53,51,27,44,52,54,18,48,39,43,54,75,49,28,41,90,44,46,39,78,83,35,46,56,43,50,65,43,62,79,68,38,50,48,51,52,52,49,53,51,53,32,52,51,31,44,74,70,73,39,54,68,50,59,24,40,53,68,56,53,62,75,54,46,53,69,33,18,52,74,53,24,29,69,51,35,47,99,84,49,76,71,58,46,40,44,8,63,18,43,79,74,47,48,39,26,52,76,46,31,26,41,69,87,66,49,62,38,45,59,52,63,65,58,74,87,55,93,74,75,77,51,42,27,18,38,93,87,65,49,82,60,33,32,68,64,89,62,69,94,78,58,80,32,31,42,75,77,44,44,37,31,34,36,22,27,10,56,75,38,47,79,43,69,42,66,54,52,71,58,34,53,51,51,47,60,43,42,20,46,32,53,45,61,44,53,50,31,74,89,65,64,26,75,65,48,55,18,35,39,65,32,39,53,52,23,54,52,30,44,52,50,17,56,54,30,50,53,51,17,53,52,33,41,49,51,49,74,44,50,86,43,66,89,22,56,71,93,84,52,71,77,66,74,48,87,74,50,38,78,41,88,85,38,84,91,37,54,60,78,83,81,93,72,94,79,78,87,86,81,84,87,85,81,90,85,88,84,86,83,89,80,94,76,79,88,78,87,55,76,69,66,69,72,58,53,82,81,74,71,84,75,101,66,86,76,87,77,89,72,63,69,67,52,47,50,49,51,50,50,52,49,50,50,50,50,49,51,50,52,52,53,61,73,64,45,79,74,57,55,66,59,52,46,56,52,47,53,60,44,37,78,74,62,46,50,64,63,56,49,49,66,65,64,67,59,83,73,65,65,68,68,56,75,76,70,46,26,57,58,53,25,51,53,25,48,53,49,38,52,56,33,48,56,64,46,56,83,60,52,40,84,40,81,85,40,17,42,56,26,49,48,41,31,55,76,70,40,86,66,28,44,54,43,55,47,51,29,55,52,32,51,54,46,26,54,52,30,43,52,52,32,53,51,46,38,57,74,71,51,44,56,42,86,92,34,43,62,49,37,53,42,51,52,52,50,48,54,51,52,53,48,43,50,56,31,53,48,38,57,52,56,41,75,66,21,51,52,51,45,53,52,63,54,45,57,48,51,76,41,81,94,54,9,62,65,49,30,34,66,65,22,63,36,99,56,87,49,57,55,20,49,42,48,29,48,47,36,47,75,48,49,48,56,50,48,52,58,58,53,46,51,70,23,81,83,38,32,62,63,39,52,59,52,47,67,74,51,64,65,71,73,57,70,80,70,78,87,70,88,82,130